Protein AF-0000000072196623 (afdb_homodimer)

pLDDT: mean 86.03, std 11.97, range [33.81, 98.69]

Foldseek 3Di:
DDPLVVLLLQLQLQVVLLVCLVQLQCQLLCCAPVHPVNPVSNVVSVVSVVCSLLSLLLSLQLSLAPHSDNLLSVLSNLLLVLLQVLLCVLPVVDDCWNVSSSVSNVLLNVLLNVFQQAADPPVCRVCHHSNVSSVRSNVVSNVNSNVCSPCVVVVLVVLQVVLVCLVPVALVSLLVLLLVLLVCVVSSCNSVSQCCAAANRDKWWKWFWPQKAAPRHTDHSDGMATHHPVVLVVADAQDWDWAAAPLALRRIIITGTHDGDPDMGHHLARNLVSHRRNGQLNALLLLLCQQAQLLLLLVLLLVLAPPVCSVLCVVQSVVQSVCSQAQVDNCSSCVQPCVQFVPLSSVSSSLSSVSSNVCSVVSKGAHASNHNHPVRLVSGVVSIGPSVVSVVSSNVSNVVNNVVSNCCCVVVVTDGVNSSPPPCLARQPPDPPPLLLLLLQQQVLQPAPQQWPDWDDGQFKTKTFGPARVSHNVSLLSNSRFSDWDDDPGTIIITGRHRCSHSSSVSNVVDDRPDDSVPRDTD/DDPLVVLLLQLLLQVVLLVCLVQLQCQLLCCAPVHPVNPVSNVVSVVSVVCSLLSLLLSLQLSLAPHSDNLLSVLSNLLLVLLQVLLCVLPVVDDCWNVSSSVSNVLSNVLLNVFQQAADDPVCRVCHHSNVSSVRSNVVSNVNSNVCSPCVVVVLVVLQVVLVCLVPVALVSLLVLLLVLLVCVVSSCNSVSQCCAAANRDKWWKWFWPQKDFPRHTDHSDGMATHHPVVLVVADAQDWDWDAAPLALRRIIITGTHDGDPDMGHHLARNLVSHRRNGQLNALLLLLCQQAQLLLLLVLLLVLAPPVCSVLCVVVSVVQSVCSQAQVDNCSSCVQPCVQFVPLSSVSSSLSSVSSNVCSVVSKGAHASNHNHPVRLVSGVVSIGPSVVSVVSSNVSNVVNNVVSNCCCVVVVTDGVNSSPPPCLARQPPDPPPLLQLLLQQQVLQPAPQQWPDWDDGQFKTKTFGPARVSHNVSLLSNSRFSDWDDDPGGIIITGRHRCSHSSSVSNVVDDRPDDSVPRDTD

Organism: NCBI:txid1219067

Sequence (1046 aa):
MNILGYAQKLGKALMLPIATLPIAGLLLRLGQPDVLDIAFMAQAGGSIFSNLPLLFGLGIAIGLSKDGQGAAGLAGAVAYFVLTATASTIDASVNMSFFGGIIAGIIAGHSYNAFHATRLPEWLAFFSGKRLVPIMAGLFALAAGAVGGIVWPTIQGGLDALAHAISTSGAIGQFVYGTLNRALIPVGLHHVLNSFFWFGMGSCQEVLIAGASAAGQALPTVQQLCVDPALAKTLVVGQTHTFEFANSVTPEITATVKEVTETIKSGDLHRFFGGDKGAGAFMNGFFPIMMFGLPGAALAMYFAAPAEKRGQVGGALFSVAFCAFLTGITEPLEFMFMFLAPALYAIHAVFTGLSLVVANMLGTLHGFTFSAGLIDYVLNFGLATKPLLLGAVGLGFGALYFFTFTFAIRAFNLKSPGREGDEETAAAPSGEAKSGDLARQYLKALGGHENLTAIDACITRLRLTLKDRSVADEAVLKKLGAKGVVKLGENNLQVILGPLAEIVAGEMKAIGANEDLSNVKLPMNILGYAQKLGKALMLPIATLPIAGLLLRLGQPDVLDIAFMAQAGGSIFSNLPLLFGLGIAIGLSKDGQGAAGLAGAVAYFVLTATASTIDASVNMSFFGGIIAGIIAGHSYNAFHATRLPEWLAFFSGKRLVPIMAGLFALAAGAVGGIVWPTIQGGLDALAHAISTSGAIGQFVYGTLNRALIPVGLHHVLNSFFWFGMGSCQEVLIAGASAAGQALPTVQQLCVDPALAKTLVVGQTHTFEFANSVTPEITATVKEVTETIKSGDLHRFFGGDKGAGAFMNGFFPIMMFGLPGAALAMYFAAPAEKRGQVGGALFSVAFCAFLTGITEPLEFMFMFLAPALYAIHAVFTGLSLVVANMLGTLHGFTFSAGLIDYVLNFGLATKPLLLGAVGLGFGALYFFTFTFAIRAFNLKSPGREGDEETAAAPSGEAKSGDLARQYLKALGGHENLTAIDACITRLRLTLKDRSVADEAVLKKLGAKGVVKLGENNLQVILGPLAEIVAGEMKAIGANEDLSNVKLP

InterPro domains:
  IPR001996 Phosphotransferase system, IIB component, type 1 [PS51098] (436-518)
  IPR001996 Phosphotransferase system, IIB component, type 1 [TIGR00826] (411-498)
  IPR003352 Phosphotransferase system, EIIC [PF02378] (11-353)
  IPR010974 Phosphotransferase system, N-acetylglucosamine-specific IIBC component [TIGR01998] (3-509)
  IPR013013 Phosphotransferase system, EIIC component, type 1 [PS51103] (1-421)
  IPR018113 Phosphotransferase system EIIB, cysteine phosphorylation site [PF00367] (441-473)
  IPR018113 Phosphotransferase system EIIB, cysteine phosphorylation site [PS01035] (451-468)
  IPR018113 Phosphotransferase system EIIB, cysteine phosphorylation site [cd00212] (437-512)
  IPR036878 Glucose permease domain IIB [G3DSA:3.30.1360.60] (435-512)
  IPR036878 Glucose permease domain IIB [SSF55604] (438-510)
  IPR050429 Phosphotransferase System Glucose-Specific EIICBA [PTHR30009] (2-513)

Structure (mmCIF, N/CA/C/O backbone):
data_AF-0000000072196623-model_v1
#
loop_
_entity.id
_entity.type
_entity.pdbx_description
1 polymer 'PTS N-acetylmuramic acid transporter subunit IIBC'
#
loop_
_atom_site.group_PDB
_atom_site.id
_atom_site.type_symbol
_atom_site.label_atom_id
_atom_site.label_alt_id
_atom_site.label_comp_id
_atom_site.label_asym_id
_atom_site.label_entity_id
_atom_site.label_seq_id
_atom_site.pdbx_PDB_ins_code
_atom_site.Cartn_x
_atom_site.Cartn_y
_atom_site.Cartn_z
_atom_site.occupancy
_atom_site.B_iso_or_equiv
_atom_site.auth_seq_id
_atom_site.auth_comp_id
_atom_site.auth_asym_id
_atom_site.auth_atom_id
_atom_site.pdbx_PDB_model_num
ATOM 1 N N . MET A 1 1 ? -16.516 16.531 -13.664 1 57.75 1 MET A N 1
ATOM 2 C CA . MET A 1 1 ? -16.078 17.25 -12.469 1 57.75 1 MET A CA 1
ATOM 3 C C . MET A 1 1 ? -15.195 18.438 -12.828 1 57.75 1 MET A C 1
ATOM 5 O O . MET A 1 1 ? -14.414 18.359 -13.781 1 57.75 1 MET A O 1
ATOM 9 N N . ASN A 1 2 ? -15.477 19.609 -12.336 1 65.81 2 ASN A N 1
ATOM 10 C CA . ASN A 1 2 ? -14.672 20.797 -12.641 1 65.81 2 ASN A CA 1
ATOM 11 C C . ASN A 1 2 ? -13.297 20.719 -11.992 1 65.81 2 ASN A C 1
ATOM 13 O O . ASN A 1 2 ? -13.047 19.844 -11.156 1 65.81 2 ASN A O 1
ATOM 17 N N . ILE A 1 3 ? -12.359 21.422 -12.461 1 72 3 ILE A N 1
ATOM 18 C CA . ILE A 1 3 ? -10.953 21.391 -12.062 1 72 3 ILE A CA 1
ATOM 19 C C . ILE A 1 3 ? -10.844 21.625 -10.562 1 72 3 ILE A C 1
ATOM 21 O O . ILE A 1 3 ? -10.062 20.969 -9.875 1 72 3 ILE A O 1
ATOM 25 N N . LEU A 1 4 ? -11.531 22.516 -10.102 1 65.75 4 LEU A N 1
ATOM 26 C CA . LEU A 1 4 ? -11.484 22.828 -8.68 1 65.75 4 LEU A CA 1
ATOM 27 C C . LEU A 1 4 ? -12.016 21.656 -7.848 1 65.75 4 LEU A C 1
ATOM 29 O O . LEU A 1 4 ? -11.461 21.344 -6.793 1 65.75 4 LEU A O 1
ATOM 33 N N . GLY A 1 5 ? -13.086 21.078 -8.352 1 67.25 5 GLY A N 1
ATOM 34 C CA . GLY A 1 5 ? -13.641 19.922 -7.684 1 67.25 5 GLY A CA 1
ATOM 35 C C . GLY A 1 5 ? -12.672 18.75 -7.617 1 67.25 5 GLY A C 1
ATOM 36 O O . GLY A 1 5 ? -12.562 18.094 -6.586 1 67.25 5 GLY A O 1
ATOM 37 N N . TYR A 1 6 ? -11.961 18.594 -8.641 1 78.31 6 TYR A N 1
ATOM 38 C CA . TYR A 1 6 ? -10.984 17.516 -8.672 1 78.31 6 TYR A CA 1
ATOM 39 C C . TYR A 1 6 ? -9.812 17.812 -7.742 1 78.31 6 TYR A C 1
ATOM 41 O O . TYR A 1 6 ? -9.312 16.922 -7.059 1 78.31 6 TYR A O 1
ATOM 49 N N . ALA A 1 7 ? -9.383 19.062 -7.754 1 74.31 7 ALA A N 1
ATOM 50 C CA . ALA A 1 7 ? -8.289 19.469 -6.871 1 74.31 7 ALA A CA 1
ATOM 51 C C . ALA A 1 7 ? -8.664 19.266 -5.406 1 74.31 7 ALA A C 1
ATOM 53 O O . ALA A 1 7 ? -7.832 18.859 -4.594 1 74.31 7 ALA A O 1
ATOM 54 N N . GLN A 1 8 ? -9.859 19.5 -5.148 1 68.06 8 GLN A N 1
ATOM 55 C CA . GLN A 1 8 ? -10.344 19.281 -3.789 1 68.06 8 GLN A CA 1
ATOM 56 C C . GLN A 1 8 ? -10.336 17.797 -3.432 1 68.06 8 GLN A C 1
ATOM 58 O O . GLN A 1 8 ? -9.984 17.422 -2.312 1 68.06 8 GLN A O 1
ATOM 63 N N . LYS A 1 9 ? -10.711 17.062 -4.383 1 76.06 9 LYS A N 1
ATOM 64 C CA . LYS A 1 9 ? -10.711 15.617 -4.172 1 76.06 9 LYS A CA 1
ATOM 65 C C . LYS A 1 9 ? -9.289 15.102 -3.955 1 76.06 9 LYS A C 1
ATOM 67 O O . LYS A 1 9 ? -9.062 14.242 -3.098 1 76.06 9 LYS A O 1
ATOM 72 N N . LEU A 1 10 ? -8.414 15.633 -4.664 1 81.38 10 LEU A N 1
ATOM 73 C CA . LEU A 1 10 ? -7.016 15.258 -4.527 1 81.38 10 LEU A CA 1
ATOM 74 C C . LEU A 1 10 ? -6.461 15.695 -3.18 1 81.38 10 LEU A C 1
ATOM 76 O O . LEU A 1 10 ? -5.695 14.969 -2.545 1 81.38 10 LEU A O 1
ATOM 80 N N . GLY A 1 11 ? -6.789 16.906 -2.791 1 75.31 11 GLY A N 1
ATOM 81 C CA . GLY A 1 11 ? -6.379 17.406 -1.487 1 75.31 11 GLY A CA 1
ATOM 82 C C . GLY A 1 11 ? -6.836 16.516 -0.341 1 75.31 11 GLY A C 1
ATOM 83 O O . GLY A 1 11 ? -6.082 16.266 0.6 1 75.31 11 GLY A O 1
ATOM 84 N N . LY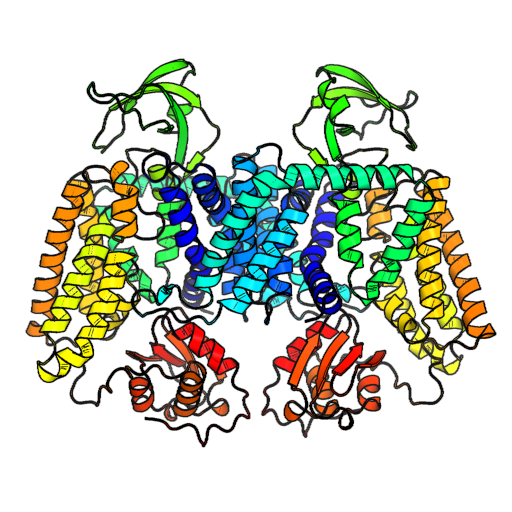S A 1 12 ? -7.988 16.016 -0.502 1 72.69 12 LYS A N 1
ATOM 85 C CA . LYS A 1 12 ? -8.523 15.102 0.507 1 72.69 12 LYS A CA 1
ATOM 86 C C . LYS A 1 12 ? -7.797 13.766 0.488 1 72.69 12 LYS A C 1
ATOM 88 O O . LYS A 1 12 ? -7.559 13.164 1.539 1 72.69 12 LYS A O 1
ATOM 93 N N . ALA A 1 13 ? -7.484 13.398 -0.669 1 82.38 13 ALA A N 1
ATOM 94 C CA . ALA A 1 13 ? -6.824 12.109 -0.843 1 82.38 13 ALA A CA 1
ATOM 95 C C . ALA A 1 13 ? -5.434 12.109 -0.216 1 82.38 13 ALA A C 1
ATOM 97 O O . ALA A 1 13 ? -4.895 11.055 0.124 1 82.38 13 ALA A O 1
ATOM 98 N N . LEU A 1 14 ? -4.84 13.258 0.017 1 80.69 14 LEU A N 1
ATOM 99 C CA . LEU A 1 14 ? -3.494 13.375 0.564 1 80.69 14 LEU A CA 1
ATOM 100 C C . LEU A 1 14 ? -3.506 13.219 2.08 1 80.69 14 LEU A C 1
ATOM 102 O O . LEU A 1 14 ? -2.459 13.008 2.697 1 80.69 14 LEU A O 1
ATOM 106 N N . MET A 1 15 ? -4.621 13.195 2.684 1 74.44 15 MET A N 1
ATOM 107 C CA . MET A 1 15 ? -4.738 13.156 4.137 1 74.44 15 MET A CA 1
ATOM 108 C C . MET A 1 15 ? -4.312 11.797 4.68 1 74.44 15 MET A C 1
ATOM 110 O O . MET A 1 15 ? -3.674 11.719 5.73 1 74.44 15 MET A O 1
ATOM 114 N N . LEU A 1 16 ? -4.688 10.742 3.969 1 78.81 16 LEU A N 1
ATOM 115 C CA . LEU A 1 16 ? -4.426 9.398 4.48 1 78.81 16 LEU A CA 1
ATOM 116 C C . LEU A 1 16 ? -2.926 9.141 4.574 1 78.81 16 LEU A C 1
ATOM 118 O O . LEU A 1 16 ? -2.436 8.688 5.613 1 78.81 16 LEU A O 1
ATOM 122 N N . PRO A 1 17 ? -2.186 9.406 3.555 1 84.94 17 PRO A N 1
ATOM 123 C CA . PRO A 1 17 ? -0.744 9.195 3.705 1 84.94 17 PRO A CA 1
ATOM 124 C C . PRO A 1 17 ? -0.118 10.117 4.75 1 84.94 17 PRO A C 1
ATOM 126 O O . PRO A 1 17 ? 0.842 9.727 5.422 1 84.94 17 PRO A O 1
ATOM 129 N N . ILE A 1 18 ? -0.609 11.258 4.941 1 78.19 18 ILE A N 1
ATOM 130 C CA . ILE A 1 18 ? -0.072 12.211 5.906 1 78.19 18 ILE A CA 1
ATOM 131 C C . ILE A 1 18 ? -0.313 11.703 7.324 1 78.19 18 ILE A C 1
ATOM 133 O O . ILE A 1 18 ? 0.467 11.984 8.234 1 78.19 18 ILE A O 1
ATOM 137 N N . ALA A 1 19 ? -1.321 10.906 7.496 1 79 19 ALA A N 1
ATOM 138 C CA . ALA A 1 19 ? -1.645 10.336 8.805 1 79 19 ALA A CA 1
ATOM 139 C C . ALA A 1 19 ? -0.536 9.406 9.289 1 79 19 ALA A C 1
ATOM 141 O O . ALA A 1 19 ? -0.485 9.055 10.469 1 79 19 ALA A O 1
ATOM 142 N N . THR A 1 20 ? 0.401 9.016 8.398 1 89.19 20 THR A N 1
ATOM 143 C CA . THR A 1 20 ? 1.49 8.133 8.805 1 89.19 20 THR A CA 1
ATOM 144 C C . THR A 1 20 ? 2.645 8.938 9.398 1 89.19 20 THR A C 1
ATOM 146 O O . THR A 1 20 ? 3.531 8.375 10.047 1 89.19 20 THR A O 1
ATOM 149 N N . LEU A 1 21 ? 2.658 10.266 9.242 1 84.75 21 LEU A N 1
ATOM 150 C CA . LEU A 1 21 ? 3.793 11.109 9.602 1 84.75 21 LEU A CA 1
ATOM 151 C C . LEU A 1 21 ? 3.975 11.172 11.109 1 84.75 21 LEU A C 1
ATOM 153 O O . LEU A 1 21 ? 5.105 11.172 11.609 1 84.75 21 LEU A O 1
ATOM 157 N N . PRO A 1 22 ? 2.859 11.18 11.883 1 84.31 22 PRO A N 1
ATOM 158 C CA . PRO A 1 22 ? 3.059 11.234 13.336 1 84.31 22 PRO A CA 1
ATOM 159 C C . PRO A 1 22 ? 3.867 10.055 13.859 1 84.31 22 PRO A C 1
ATOM 161 O O . PRO A 1 22 ? 4.812 10.242 14.633 1 84.31 22 PRO A O 1
ATOM 164 N N . ILE A 1 23 ? 3.564 8.867 13.438 1 88.44 23 ILE A N 1
ATOM 165 C CA . ILE A 1 23 ? 4.301 7.703 13.922 1 88.44 23 ILE A CA 1
ATOM 166 C C . ILE A 1 23 ? 5.719 7.715 13.352 1 88.44 23 ILE A C 1
ATOM 168 O O . ILE A 1 23 ? 6.672 7.336 14.031 1 88.44 23 ILE A O 1
ATOM 172 N N . ALA A 1 24 ? 5.895 8.117 12.141 1 91.69 24 ALA A N 1
ATOM 173 C CA . ALA A 1 24 ? 7.219 8.227 11.539 1 91.69 24 ALA A CA 1
ATOM 174 C C . ALA A 1 24 ? 8.086 9.219 12.312 1 91.69 24 ALA A C 1
ATOM 176 O O . ALA A 1 24 ? 9.234 8.914 12.648 1 91.69 24 ALA A O 1
ATOM 177 N N . GLY A 1 25 ? 7.504 10.359 12.562 1 89.44 25 GLY A N 1
ATOM 178 C CA . GLY A 1 25 ? 8.227 11.414 13.258 1 89.44 25 GLY A CA 1
ATOM 179 C C . GLY A 1 25 ? 8.57 11.062 14.688 1 89.44 25 GLY A C 1
ATOM 180 O O . GLY A 1 25 ? 9.695 11.289 15.141 1 89.44 25 GLY A O 1
ATOM 181 N N . LEU A 1 26 ? 7.633 10.492 15.391 1 88.75 26 LEU A N 1
ATOM 182 C CA . LEU A 1 26 ? 7.855 10.109 16.781 1 88.75 26 LEU A CA 1
ATOM 183 C C . LEU A 1 26 ? 8.953 9.055 16.891 1 88.75 26 LEU A C 1
ATOM 185 O O . LEU A 1 26 ? 9.867 9.18 17.703 1 88.75 26 LEU A O 1
ATOM 189 N N . LEU A 1 27 ? 8.906 8.039 16.078 1 92.44 27 LEU A N 1
ATOM 190 C CA . LEU A 1 27 ? 9.914 6.988 16.109 1 92.44 27 LEU A CA 1
ATOM 191 C C . LEU A 1 27 ? 11.281 7.527 15.703 1 92.44 27 LEU A C 1
ATOM 193 O O . LEU A 1 27 ? 12.281 7.266 16.375 1 92.44 27 LEU A O 1
ATOM 197 N N . LEU A 1 28 ? 11.305 8.305 14.648 1 90.25 28 LEU A N 1
ATOM 198 C CA . LEU A 1 28 ? 12.555 8.852 14.148 1 90.25 28 LEU A CA 1
ATOM 199 C C . LEU A 1 28 ? 13.25 9.703 15.211 1 90.25 28 LEU A C 1
ATOM 201 O O . LEU A 1 28 ? 14.43 9.508 15.484 1 90.25 28 LEU A O 1
ATOM 205 N N . ARG A 1 29 ? 12.469 10.578 15.836 1 89.62 29 ARG A N 1
ATOM 206 C CA . ARG A 1 29 ? 13.086 11.539 16.734 1 89.62 29 ARG A CA 1
ATOM 207 C C . ARG A 1 29 ? 13.375 10.914 18.094 1 89.62 29 ARG A C 1
ATOM 209 O O . ARG A 1 29 ? 14.422 11.164 18.688 1 89.62 29 ARG A O 1
ATOM 216 N N . LEU A 1 30 ? 12.477 10.094 18.625 1 91.25 30 LEU A N 1
ATOM 217 C CA . LEU A 1 30 ? 12.695 9.461 19.922 1 91.25 30 LEU A CA 1
ATOM 218 C C . LEU A 1 30 ? 13.898 8.531 19.875 1 91.25 30 LEU A C 1
ATOM 220 O O . LEU A 1 30 ? 14.609 8.383 20.875 1 91.25 30 LEU A O 1
ATOM 224 N N . GLY A 1 31 ? 14.195 8.008 18.766 1 92.56 31 GLY A N 1
ATOM 225 C CA . GLY A 1 31 ? 15.281 7.047 18.656 1 92.56 31 GLY A CA 1
ATOM 226 C C . GLY A 1 31 ? 16.641 7.699 18.484 1 92.56 31 GLY A C 1
ATOM 227 O O . GLY A 1 31 ? 17.672 7.031 18.562 1 92.56 31 GLY A O 1
ATOM 228 N N . GLN A 1 32 ? 16.688 9 18.297 1 88.25 32 GLN A N 1
ATOM 229 C CA . GLN A 1 32 ? 17.938 9.703 18.016 1 88.25 32 GLN A CA 1
ATOM 230 C C . GLN A 1 32 ? 18.844 9.734 19.25 1 88.25 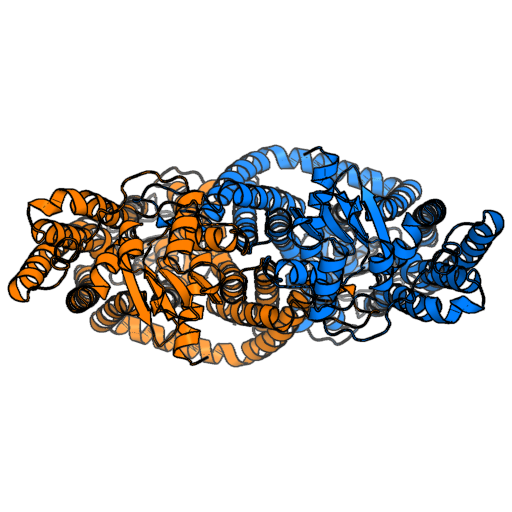32 GLN A C 1
ATOM 232 O O . GLN A 1 32 ? 18.359 9.648 20.391 1 88.25 32 GLN A O 1
ATOM 237 N N . PRO A 1 33 ? 20.125 9.906 19.016 1 83.69 33 PRO A N 1
ATOM 238 C CA . PRO A 1 33 ? 21.094 9.883 20.125 1 83.69 33 PRO A CA 1
ATOM 239 C C . PRO A 1 33 ? 20.859 11 21.141 1 83.69 33 PRO A C 1
ATOM 241 O O . PRO A 1 33 ? 21.141 10.828 22.328 1 83.69 33 PRO A O 1
ATOM 244 N N . ASP A 1 34 ? 20.281 12.125 20.719 1 82.06 34 ASP A N 1
ATOM 245 C CA . ASP A 1 34 ? 20.109 13.266 21.625 1 82.06 34 ASP A CA 1
ATOM 246 C C . ASP A 1 34 ? 18.812 13.133 22.422 1 82.06 34 ASP A C 1
ATOM 248 O O . ASP A 1 34 ? 18.547 13.953 23.312 1 82.06 34 ASP A O 1
ATOM 252 N N . VAL A 1 35 ? 18.016 12.039 22.172 1 89.69 35 VAL A N 1
ATOM 253 C CA . VAL A 1 35 ? 16.766 11.852 22.922 1 89.69 35 VAL A CA 1
ATOM 254 C C . VAL A 1 35 ? 16.828 10.539 23.688 1 89.69 35 VAL A C 1
ATOM 256 O O . VAL A 1 35 ? 17.438 10.469 24.766 1 89.69 35 VAL A O 1
ATOM 259 N N . LEU A 1 36 ? 16.5 9.312 23.047 1 92.19 36 LEU A N 1
ATOM 260 C CA . LEU A 1 36 ? 16.531 8.039 23.766 1 92.19 36 LEU A CA 1
ATOM 261 C C . LEU A 1 36 ? 17.688 7.164 23.281 1 92.19 36 LEU A C 1
ATOM 263 O O . LEU A 1 36 ? 18.031 6.176 23.922 1 92.19 36 LEU A O 1
ATOM 267 N N . ASP A 1 37 ? 18.297 7.488 22.188 1 92.06 37 ASP A N 1
ATOM 268 C CA . ASP A 1 37 ? 19.438 6.777 21.609 1 92.06 37 ASP A CA 1
ATOM 269 C C . ASP A 1 37 ? 19.125 5.301 21.406 1 92.06 37 ASP A C 1
ATOM 271 O O . ASP A 1 37 ? 19.859 4.43 21.875 1 92.06 37 ASP A O 1
ATOM 275 N N . ILE A 1 38 ? 18.031 5.062 20.781 1 95.19 38 ILE A N 1
ATOM 276 C CA . ILE A 1 38 ? 17.609 3.725 20.375 1 95.19 38 ILE A CA 1
ATOM 277 C C . ILE A 1 38 ? 17.625 3.617 18.859 1 95.19 38 ILE A C 1
ATOM 279 O O . ILE A 1 38 ? 16.641 3.963 18.203 1 95.19 38 ILE A O 1
ATOM 283 N N . ALA A 1 39 ? 18.594 3.041 18.344 1 93 39 ALA A N 1
ATOM 284 C CA . ALA A 1 39 ? 18.922 3.084 16.922 1 93 39 ALA A CA 1
ATOM 285 C C . ALA A 1 39 ? 17.797 2.449 16.094 1 93 39 ALA A C 1
ATOM 287 O O . ALA A 1 39 ? 17.438 2.961 15.023 1 93 39 ALA A O 1
ATOM 288 N N . PHE A 1 40 ? 17.328 1.304 16.562 1 94.94 40 PHE A N 1
ATOM 289 C CA . PHE A 1 40 ? 16.328 0.633 15.734 1 94.94 40 PHE A CA 1
ATOM 290 C C . PHE A 1 40 ? 15.031 1.429 15.695 1 94.94 40 PHE A C 1
ATOM 292 O O . PHE A 1 40 ? 14.281 1.359 14.727 1 94.94 40 PHE A O 1
ATOM 299 N N . MET A 1 41 ? 14.711 2.164 16.688 1 95.12 41 MET A N 1
ATOM 300 C CA . MET A 1 41 ? 13.547 3.041 16.688 1 95.12 41 MET A CA 1
ATOM 301 C C . MET A 1 41 ? 13.719 4.172 15.688 1 95.12 41 MET A C 1
ATOM 303 O O . MET A 1 41 ? 12.797 4.484 14.93 1 95.12 41 MET A O 1
ATOM 307 N N . ALA A 1 42 ? 14.883 4.785 15.664 1 92.06 42 ALA A N 1
ATOM 308 C CA . ALA A 1 42 ? 15.188 5.848 14.711 1 92.06 42 ALA A CA 1
ATOM 309 C C . ALA A 1 42 ? 15.094 5.336 13.273 1 92.06 42 ALA A C 1
ATOM 311 O O . ALA A 1 42 ? 14.547 6.012 12.398 1 92.06 42 ALA A O 1
ATOM 312 N N . GLN A 1 43 ? 15.602 4.148 13.078 1 92.88 43 GLN A N 1
ATOM 313 C CA . GLN A 1 43 ? 15.602 3.586 11.734 1 92.88 43 GLN A CA 1
ATOM 314 C C . GLN A 1 43 ? 14.188 3.199 11.297 1 92.88 43 GLN A C 1
ATOM 316 O O . GLN A 1 43 ? 13.844 3.299 10.117 1 92.88 43 GLN A O 1
ATOM 321 N N . ALA A 1 44 ? 13.43 2.746 12.242 1 95.75 44 ALA A N 1
ATOM 322 C CA . ALA A 1 44 ? 12.023 2.453 11.953 1 95.75 44 ALA A CA 1
ATOM 323 C C . ALA A 1 44 ? 11.297 3.693 11.445 1 95.75 44 ALA A C 1
ATOM 325 O O . ALA A 1 44 ? 10.617 3.645 10.422 1 95.75 44 ALA A O 1
ATOM 326 N N . GLY A 1 45 ? 11.43 4.742 12.156 1 94.38 45 GLY A N 1
ATOM 327 C CA . GLY A 1 45 ? 10.828 5.984 11.688 1 94.38 45 GLY A CA 1
ATOM 328 C C . GLY A 1 45 ? 11.367 6.441 10.344 1 94.38 45 GLY A C 1
ATOM 329 O O . GLY A 1 45 ? 10.602 6.863 9.477 1 94.38 45 GLY A O 1
ATOM 330 N N . GLY A 1 46 ? 12.656 6.367 10.156 1 90.94 46 GLY A N 1
ATOM 331 C CA . GLY A 1 46 ? 13.305 6.734 8.906 1 90.94 46 GLY A CA 1
ATOM 332 C C . GLY A 1 46 ? 12.82 5.922 7.719 1 90.94 46 GLY A C 1
ATOM 333 O O . GLY A 1 46 ? 12.75 6.434 6.598 1 90.94 46 GLY A O 1
ATOM 334 N N . SER A 1 47 ? 12.516 4.719 7.996 1 94.12 47 SER A N 1
ATOM 335 C CA . SER A 1 47 ? 12.062 3.846 6.914 1 94.12 47 SER A CA 1
ATOM 336 C C . SER A 1 47 ? 10.727 4.309 6.352 1 94.12 47 SER A C 1
ATOM 338 O O . SER A 1 47 ? 10.461 4.156 5.156 1 94.12 47 SER A O 1
ATOM 340 N N . ILE A 1 48 ? 9.867 4.836 7.188 1 93.69 48 ILE A N 1
ATOM 341 C CA . ILE A 1 48 ? 8.594 5.363 6.711 1 93.69 48 ILE A CA 1
ATOM 342 C C . ILE A 1 48 ? 8.836 6.59 5.836 1 93.69 48 ILE A C 1
ATOM 344 O O . ILE A 1 48 ? 8.273 6.699 4.742 1 93.69 48 ILE A O 1
ATOM 348 N N . PHE A 1 49 ? 9.719 7.469 6.273 1 86.31 49 PHE A N 1
ATOM 349 C CA . PHE A 1 49 ? 10.016 8.688 5.523 1 86.31 49 PHE A CA 1
ATOM 350 C C . PHE A 1 49 ? 10.648 8.352 4.18 1 86.31 49 PHE A C 1
ATOM 352 O O . PHE A 1 49 ? 10.375 9.016 3.176 1 86.31 49 PHE A O 1
ATOM 359 N N . SER A 1 50 ? 11.508 7.336 4.16 1 88.5 50 SER A N 1
ATOM 360 C CA . SER A 1 50 ? 12.203 6.949 2.938 1 88.5 50 SER A CA 1
ATOM 361 C C . SER A 1 50 ? 11.234 6.402 1.897 1 88.5 50 SER A C 1
ATOM 363 O O . SER A 1 50 ? 11.531 6.398 0.701 1 88.5 50 SER A O 1
ATOM 365 N N . ASN A 1 51 ? 10.078 5.957 2.34 1 93.75 51 ASN A N 1
ATOM 366 C CA . ASN A 1 51 ? 9.102 5.379 1.427 1 93.75 51 ASN A CA 1
ATOM 367 C C . ASN A 1 51 ? 7.844 6.238 1.338 1 93.75 51 ASN A C 1
ATOM 369 O O . ASN A 1 51 ? 6.773 5.742 0.975 1 93.75 51 ASN A O 1
ATOM 373 N N . LEU A 1 52 ? 8.016 7.473 1.662 1 89.25 52 LEU A N 1
ATOM 374 C CA . LEU A 1 52 ? 6.875 8.383 1.707 1 89.25 52 LEU A CA 1
ATOM 375 C C . LEU A 1 52 ? 6.23 8.516 0.331 1 89.25 52 LEU A C 1
ATOM 377 O O . LEU A 1 52 ? 5.004 8.531 0.213 1 89.25 52 LEU A O 1
ATOM 381 N N . PRO A 1 53 ? 7.031 8.648 -0.823 1 90.62 53 PRO A N 1
ATOM 382 C CA . PRO A 1 53 ? 6.406 8.727 -2.145 1 90.62 53 PRO A CA 1
ATOM 383 C C . PRO A 1 53 ? 5.484 7.547 -2.436 1 90.62 53 PRO A C 1
ATOM 385 O O . PRO A 1 53 ? 4.383 7.73 -2.957 1 90.62 53 PRO A O 1
ATOM 388 N N . LEU A 1 54 ? 5.895 6.379 -2.066 1 96 54 LEU A N 1
ATOM 389 C CA . LEU A 1 54 ? 5.066 5.188 -2.232 1 96 54 LEU A CA 1
ATOM 390 C C . LEU A 1 54 ? 3.785 5.301 -1.413 1 96 54 LEU A C 1
ATOM 392 O O . LEU A 1 54 ? 2.701 4.973 -1.901 1 96 54 LEU A O 1
ATOM 396 N N . LEU A 1 55 ? 3.934 5.75 -0.157 1 94.62 55 LEU A N 1
ATOM 397 C CA . LEU A 1 55 ? 2.773 5.887 0.719 1 94.62 55 LEU A CA 1
ATOM 398 C C . LEU A 1 55 ? 1.791 6.91 0.163 1 94.62 55 LEU A C 1
ATOM 400 O O . LEU A 1 55 ? 0.578 6.766 0.328 1 94.62 55 LEU A O 1
ATOM 404 N N . PHE A 1 56 ? 2.314 7.949 -0.482 1 90.38 56 PHE A N 1
ATOM 405 C CA . PHE A 1 56 ? 1.444 8.906 -1.154 1 90.38 56 PHE A CA 1
ATOM 406 C C . PHE A 1 56 ? 0.692 8.242 -2.303 1 90.38 56 PHE A C 1
ATOM 408 O O . PHE A 1 56 ? -0.502 8.484 -2.49 1 90.38 56 PHE A O 1
ATOM 415 N N . GLY A 1 57 ? 1.374 7.441 -3.064 1 95 57 GLY A N 1
ATOM 416 C CA . GLY A 1 57 ? 0.715 6.711 -4.137 1 95 57 GLY A CA 1
ATOM 417 C C . GLY A 1 57 ? -0.428 5.844 -3.648 1 95 57 GLY A C 1
ATOM 418 O O . GLY A 1 57 ? -1.521 5.871 -4.219 1 95 57 GLY A O 1
ATOM 419 N N . LEU A 1 58 ? -0.174 5.121 -2.574 1 96.06 58 LEU A N 1
ATOM 420 C CA . LEU A 1 58 ? -1.19 4.27 -1.964 1 96.06 58 LEU A CA 1
ATOM 421 C C . LEU A 1 58 ? -2.361 5.105 -1.454 1 96.06 58 LEU A C 1
ATOM 423 O O . LEU A 1 58 ? -3.518 4.812 -1.766 1 96.06 58 LEU A O 1
ATOM 427 N N . GLY A 1 59 ? -2.004 6.082 -0.689 1 93.69 59 GLY A N 1
ATOM 428 C CA . GLY A 1 59 ? -3.021 6.902 -0.05 1 93.69 59 GLY A CA 1
ATOM 429 C C . GLY A 1 59 ? -3.9 7.645 -1.039 1 93.69 59 GLY A C 1
ATOM 430 O O . GLY A 1 59 ? -5.125 7.672 -0.891 1 93.69 59 GLY A O 1
ATOM 431 N N . ILE A 1 60 ? -3.318 8.219 -2.025 1 92.25 60 ILE A N 1
ATOM 432 C CA . ILE A 1 60 ? -4.066 8.977 -3.023 1 92.25 60 ILE A CA 1
ATOM 433 C C . ILE A 1 60 ? -4.98 8.031 -3.805 1 92.25 60 ILE A C 1
ATOM 435 O O . ILE A 1 60 ? -6.129 8.367 -4.094 1 92.25 60 ILE A O 1
ATOM 439 N N . ALA A 1 61 ? -4.449 6.867 -4.156 1 97.12 61 ALA A N 1
ATOM 440 C CA . ALA A 1 61 ? -5.277 5.887 -4.859 1 97.12 61 ALA A CA 1
ATOM 441 C C . ALA A 1 61 ? -6.516 5.531 -4.043 1 97.12 61 ALA A C 1
ATOM 443 O O . ALA A 1 61 ? -7.625 5.488 -4.582 1 97.12 61 ALA A O 1
ATOM 444 N N . ILE A 1 62 ? -6.367 5.297 -2.785 1 94.06 62 ILE A N 1
ATOM 445 C CA . ILE A 1 62 ? -7.469 4.973 -1.891 1 94.06 62 ILE A CA 1
ATOM 446 C C . ILE A 1 62 ? -8.445 6.145 -1.821 1 94.06 62 ILE A C 1
ATOM 448 O O . ILE A 1 62 ? -9.656 5.961 -1.939 1 94.06 62 ILE A O 1
ATOM 452 N N . GLY A 1 63 ? -7.938 7.305 -1.646 1 88.75 63 GLY A N 1
ATOM 453 C CA . GLY A 1 63 ? -8.758 8.492 -1.506 1 88.75 63 GLY A CA 1
ATOM 454 C C . GLY A 1 63 ? -9.547 8.828 -2.76 1 88.75 63 GLY A C 1
ATOM 455 O O . GLY A 1 63 ? -10.664 9.344 -2.678 1 88.75 63 GLY A O 1
ATOM 456 N N . LEU A 1 64 ? -9.008 8.5 -3.928 1 91.38 64 LEU A N 1
ATOM 457 C CA . LEU A 1 64 ? -9.68 8.812 -5.188 1 91.38 64 LEU A CA 1
ATOM 458 C C . LEU A 1 64 ? -10.641 7.699 -5.582 1 91.38 64 LEU A C 1
ATOM 460 O O . LEU A 1 64 ? -11.484 7.883 -6.465 1 91.38 64 LEU A O 1
ATOM 464 N N . SER A 1 65 ? -10.422 6.547 -4.992 1 92.88 65 SER A N 1
ATOM 465 C CA . SER A 1 65 ? -11.359 5.461 -5.285 1 92.88 65 SER A CA 1
ATOM 466 C C . SER A 1 65 ? -12.758 5.789 -4.785 1 92.88 65 SER A C 1
ATOM 468 O O . SER A 1 65 ? -12.922 6.516 -3.803 1 92.88 65 SER A O 1
ATOM 470 N N . LYS A 1 66 ? -13.727 5.309 -5.359 1 84.38 66 LYS A N 1
ATOM 471 C CA . LYS A 1 66 ? -15.117 5.656 -5.07 1 84.38 66 LYS A CA 1
ATOM 472 C C . LYS A 1 66 ? -15.531 5.145 -3.691 1 84.38 66 LYS A C 1
ATOM 474 O O . LYS A 1 66 ? -16.406 5.727 -3.047 1 84.38 66 LYS A O 1
ATOM 479 N N . ASP A 1 67 ? -14.836 4.109 -3.191 1 82.31 67 ASP A N 1
ATOM 480 C CA . ASP A 1 67 ? -15.32 3.516 -1.947 1 82.31 67 ASP A CA 1
ATOM 481 C C . ASP A 1 67 ? -14.164 3.258 -0.982 1 82.31 67 ASP A C 1
ATOM 483 O O . ASP A 1 67 ? -14.305 2.484 -0.033 1 82.31 67 ASP A O 1
ATOM 487 N N . GLY A 1 68 ? -13.031 3.791 -1.22 1 88.5 68 GLY A N 1
ATOM 488 C CA . GLY A 1 68 ? -11.906 3.717 -0.298 1 88.5 68 GLY A CA 1
ATOM 489 C C . GLY A 1 68 ? -11.352 2.314 -0.142 1 88.5 68 GLY A C 1
ATOM 490 O O . GLY A 1 68 ? -10.734 1.996 0.874 1 88.5 68 GLY A O 1
ATOM 491 N N . GLN A 1 69 ? -11.547 1.456 -1.135 1 90.06 69 GLN A N 1
ATOM 492 C CA . GLN A 1 69 ? -11.18 0.046 -1.055 1 90.06 69 GLN A CA 1
ATOM 493 C C . GLN A 1 69 ? -9.664 -0.135 -1.139 1 90.06 69 GLN A C 1
ATOM 495 O O . GLN A 1 69 ? -8.977 0.664 -1.773 1 90.06 69 GLN A O 1
ATOM 500 N N . GLY A 1 70 ? -9.25 -1.21 -0.546 1 93.69 70 GLY A N 1
ATOM 501 C CA . GLY A 1 70 ? -7.832 -1.523 -0.46 1 93.69 70 GLY A CA 1
ATOM 502 C C . GLY A 1 70 ? -7.223 -1.911 -1.796 1 93.69 70 GLY A C 1
ATOM 503 O O . GLY A 1 70 ? -6.039 -1.669 -2.037 1 93.69 70 GLY A O 1
ATOM 504 N N . ALA A 1 71 ? -8.055 -2.447 -2.699 1 93.38 71 ALA A N 1
ATOM 505 C CA . ALA A 1 71 ? -7.566 -2.818 -4.023 1 93.38 71 ALA A CA 1
ATOM 506 C C . ALA A 1 71 ? -6.988 -1.609 -4.754 1 93.38 71 ALA A C 1
ATOM 508 O O . ALA A 1 71 ? -6.027 -1.736 -5.516 1 93.38 71 ALA A O 1
ATOM 509 N N . ALA A 1 72 ? -7.574 -0.467 -4.492 1 96.38 72 ALA A N 1
ATOM 510 C CA . ALA A 1 72 ? -7.039 0.762 -5.074 1 96.38 72 ALA A CA 1
ATOM 511 C C . ALA A 1 72 ? -5.645 1.062 -4.539 1 96.38 72 ALA A C 1
ATOM 513 O O . ALA A 1 72 ? -4.754 1.46 -5.293 1 96.38 72 ALA A O 1
ATOM 514 N N . GLY A 1 73 ? -5.484 0.897 -3.236 1 96.88 73 GLY A N 1
ATOM 515 C CA . GLY A 1 73 ? -4.18 1.115 -2.629 1 96.88 73 GLY A CA 1
ATOM 516 C C . GLY A 1 73 ? -3.111 0.178 -3.156 1 96.88 73 GLY A C 1
ATOM 517 O O . GLY A 1 73 ? -1.995 0.607 -3.457 1 96.88 73 GLY A O 1
ATOM 518 N N . LEU A 1 74 ? -3.461 -1.082 -3.262 1 96.69 74 LEU A N 1
ATOM 519 C CA . LEU A 1 74 ? -2.529 -2.061 -3.811 1 96.69 74 LEU A CA 1
ATOM 520 C C . LEU A 1 74 ? -2.135 -1.693 -5.238 1 96.69 74 LEU A C 1
ATOM 522 O O . LEU A 1 74 ? -0.962 -1.795 -5.609 1 96.69 74 LEU A O 1
ATOM 526 N N . ALA A 1 75 ? -3.117 -1.297 -6.012 1 97.56 75 ALA A N 1
ATOM 527 C CA . ALA A 1 75 ? -2.846 -0.846 -7.371 1 97.56 75 ALA A CA 1
ATOM 528 C C . ALA A 1 75 ? -1.94 0.382 -7.375 1 97.56 75 ALA A C 1
ATOM 530 O O . ALA A 1 75 ? -1.12 0.555 -8.281 1 97.56 75 ALA A O 1
ATOM 531 N N . GLY A 1 76 ? -2.131 1.256 -6.406 1 97.94 76 GLY A N 1
ATOM 532 C CA . GLY A 1 76 ? -1.263 2.416 -6.273 1 97.94 76 GLY A CA 1
ATOM 533 C C . GLY A 1 76 ? 0.197 2.049 -6.082 1 97.94 76 GLY A C 1
ATOM 534 O O . GLY A 1 76 ? 1.081 2.674 -6.672 1 97.94 76 GLY A O 1
ATOM 535 N N . ALA A 1 77 ? 0.446 1.04 -5.246 1 97.88 77 ALA A N 1
ATOM 536 C CA . ALA A 1 77 ? 1.809 0.555 -5.047 1 97.88 77 ALA A CA 1
ATOM 537 C C . ALA A 1 77 ? 2.387 -0.008 -6.34 1 97.88 77 ALA A C 1
ATOM 539 O O . ALA A 1 77 ? 3.52 0.312 -6.715 1 97.88 77 ALA A O 1
ATOM 540 N N . VAL A 1 78 ? 1.604 -0.81 -7.02 1 97.69 78 VAL A N 1
ATOM 541 C CA . VAL A 1 78 ? 2.033 -1.406 -8.281 1 97.69 78 VAL A CA 1
ATOM 542 C C . VAL A 1 78 ? 2.352 -0.306 -9.289 1 97.69 78 VAL A C 1
ATOM 544 O O . VAL A 1 78 ? 3.396 -0.34 -9.945 1 97.69 78 VAL A O 1
ATOM 547 N N . ALA A 1 79 ? 1.461 0.635 -9.406 1 98.44 79 ALA A N 1
ATOM 548 C CA . ALA A 1 79 ? 1.657 1.741 -10.344 1 98.44 79 ALA A CA 1
ATOM 549 C C . ALA A 1 79 ? 2.928 2.52 -10.008 1 98.44 79 ALA A C 1
ATOM 551 O O . ALA A 1 79 ? 3.664 2.93 -10.914 1 98.44 79 ALA A O 1
ATOM 552 N N . TYR A 1 80 ? 3.164 2.742 -8.758 1 97.81 80 TYR A N 1
ATOM 553 C CA . TYR A 1 80 ? 4.352 3.482 -8.352 1 97.81 80 TYR A CA 1
ATOM 554 C C . TYR A 1 80 ? 5.621 2.74 -8.75 1 97.81 80 TYR A C 1
ATOM 556 O O . TYR A 1 80 ? 6.555 3.34 -9.289 1 97.81 80 TYR A O 1
ATOM 564 N N . PHE A 1 81 ? 5.684 1.432 -8.438 1 97.62 81 PHE A N 1
ATOM 565 C CA . PHE A 1 81 ? 6.859 0.632 -8.766 1 97.62 81 PHE A CA 1
ATOM 566 C C . PHE A 1 81 ? 7.102 0.624 -10.273 1 97.62 81 PHE A C 1
ATOM 568 O O . PHE A 1 81 ? 8.227 0.833 -10.727 1 97.62 81 PHE A O 1
ATOM 575 N N . VAL A 1 82 ? 6.047 0.441 -11.016 1 97.94 82 VAL A N 1
ATOM 576 C CA . VAL A 1 82 ? 6.16 0.342 -12.469 1 97.94 82 VAL A CA 1
ATOM 577 C C . VAL A 1 82 ? 6.562 1.696 -13.047 1 97.94 82 VAL A C 1
ATOM 579 O O . VAL A 1 82 ? 7.473 1.778 -13.883 1 97.94 82 VAL A O 1
ATOM 582 N N . LEU A 1 83 ? 5.941 2.76 -12.617 1 98.12 83 LEU A N 1
ATOM 583 C CA . LEU A 1 83 ? 6.195 4.109 -13.102 1 98.12 83 LEU A CA 1
ATOM 584 C C . LEU A 1 83 ? 7.652 4.504 -12.883 1 98.12 83 LEU A C 1
ATOM 586 O O . LEU A 1 83 ? 8.328 4.957 -13.805 1 98.12 83 LEU A O 1
ATOM 590 N N . THR A 1 84 ? 8.141 4.32 -11.695 1 96.5 84 THR A N 1
ATOM 591 C CA . THR A 1 84 ? 9.469 4.801 -11.328 1 96.5 84 THR A CA 1
ATOM 592 C C . THR A 1 84 ? 10.555 3.922 -11.938 1 96.5 84 THR A C 1
ATOM 594 O O . THR A 1 84 ? 11.578 4.426 -12.406 1 96.5 84 THR A O 1
ATOM 597 N N . ALA A 1 85 ? 10.32 2.598 -11.945 1 96.5 85 ALA A N 1
ATOM 598 C CA . ALA A 1 85 ? 11.289 1.698 -12.57 1 96.5 85 ALA A CA 1
ATOM 599 C C . ALA A 1 85 ? 11.406 1.979 -14.062 1 96.5 85 ALA A C 1
ATOM 601 O O . ALA A 1 85 ? 12.508 1.976 -14.617 1 96.5 85 ALA A O 1
ATOM 602 N N . THR A 1 86 ? 10.258 2.201 -14.688 1 97.5 86 THR A N 1
ATOM 603 C CA . THR A 1 86 ? 10.242 2.5 -16.109 1 97.5 86 THR A CA 1
ATOM 604 C C . THR A 1 86 ? 11 3.797 -16.406 1 97.5 86 THR A C 1
ATOM 606 O O . THR A 1 86 ? 11.891 3.826 -17.25 1 97.5 86 THR A O 1
ATOM 609 N N . ALA A 1 87 ? 10.711 4.805 -15.711 1 96.56 87 ALA A N 1
ATOM 610 C CA . ALA A 1 87 ? 11.297 6.125 -15.945 1 96.56 87 ALA A CA 1
ATOM 611 C C . ALA A 1 87 ? 12.805 6.105 -15.688 1 96.56 87 ALA A C 1
ATOM 613 O O . ALA A 1 87 ? 13.578 6.633 -16.484 1 96.56 87 ALA A O 1
ATOM 614 N N . SER A 1 88 ? 13.234 5.5 -14.625 1 94.94 88 SER A N 1
ATOM 615 C CA . SER A 1 88 ? 14.648 5.512 -14.25 1 94.94 88 SER A CA 1
ATOM 616 C C . SER A 1 88 ? 15.477 4.637 -15.188 1 94.94 88 SER A C 1
ATOM 618 O O . SER A 1 88 ? 16.672 4.848 -15.336 1 94.94 88 SER A O 1
ATOM 620 N N . THR A 1 89 ? 14.82 3.611 -15.789 1 94.88 89 THR A N 1
ATOM 621 C CA . THR A 1 89 ? 15.516 2.777 -16.766 1 94.88 89 THR A CA 1
ATOM 622 C C . THR A 1 89 ? 15.758 3.543 -18.062 1 94.88 89 THR A C 1
ATOM 624 O O . THR A 1 89 ? 16.781 3.348 -18.719 1 94.88 89 THR A O 1
ATOM 627 N N . ILE A 1 90 ? 14.859 4.367 -18.391 1 96.25 90 ILE A N 1
ATOM 628 C CA . ILE A 1 90 ? 15 5.18 -19.609 1 96.25 90 ILE A CA 1
ATOM 629 C C . ILE A 1 90 ? 16.016 6.289 -19.359 1 96.25 90 ILE A C 1
ATOM 631 O O . ILE A 1 90 ? 16.859 6.555 -20.219 1 96.25 90 ILE A O 1
ATOM 635 N N . ASP A 1 91 ? 15.992 6.914 -18.234 1 95.5 91 ASP A N 1
ATOM 636 C CA . ASP A 1 91 ? 16.938 7.945 -17.812 1 95.5 91 ASP A CA 1
ATOM 637 C C . ASP A 1 91 ? 17.25 7.82 -16.328 1 95.5 91 ASP A C 1
ATOM 639 O O . ASP A 1 91 ? 16.438 8.172 -15.469 1 95.5 91 ASP A O 1
ATOM 643 N N . ALA A 1 92 ? 18.422 7.406 -16.031 1 90.31 92 ALA A N 1
ATOM 644 C CA . ALA A 1 92 ? 18.844 7.07 -14.672 1 90.31 92 ALA A CA 1
ATOM 645 C C . ALA A 1 92 ? 18.859 8.305 -13.781 1 90.31 92 ALA A C 1
ATOM 647 O O . ALA A 1 92 ? 18.859 8.188 -12.555 1 90.31 92 ALA A O 1
ATOM 648 N N . SER A 1 93 ? 18.812 9.461 -14.336 1 84.38 93 SER A N 1
ATOM 649 C CA . SER A 1 93 ? 18.859 10.688 -13.547 1 84.38 93 SER A CA 1
ATOM 650 C C . SER A 1 93 ? 17.469 11.062 -13.047 1 84.38 93 SER A C 1
ATOM 652 O O . SER A 1 93 ? 17.328 11.922 -12.172 1 84.38 93 SER A O 1
ATOM 654 N N . VAL A 1 94 ? 16.5 10.383 -13.57 1 88.5 94 VAL A N 1
ATOM 655 C CA . VAL A 1 94 ? 15.117 10.742 -13.242 1 88.5 94 VAL A CA 1
ATOM 656 C C . VAL A 1 94 ? 14.773 10.258 -11.836 1 88.5 94 VAL A C 1
ATOM 658 O O . VAL A 1 94 ? 14.961 9.086 -11.516 1 88.5 94 VAL A O 1
ATOM 661 N N . ASN A 1 95 ? 14.391 11.188 -11.008 1 84.38 95 ASN A N 1
ATOM 662 C CA . ASN A 1 95 ? 13.812 10.938 -9.695 1 84.38 95 ASN A CA 1
ATOM 663 C C . ASN A 1 95 ? 12.531 11.734 -9.484 1 84.38 95 ASN A C 1
ATOM 665 O O . ASN A 1 95 ? 12.578 12.914 -9.141 1 84.38 95 ASN A O 1
ATOM 669 N N . MET A 1 96 ? 11.461 11.078 -9.562 1 86.88 96 MET A N 1
ATOM 670 C CA . MET A 1 96 ? 10.18 11.781 -9.523 1 86.88 96 MET A CA 1
ATOM 671 C C . MET A 1 96 ? 9.758 12.047 -8.078 1 86.88 96 MET A C 1
ATOM 673 O O . MET A 1 96 ? 8.883 12.875 -7.828 1 86.88 96 MET A O 1
ATOM 677 N N . SER A 1 97 ? 10.344 11.328 -7.105 1 82.5 97 SER A N 1
ATOM 678 C CA . SER A 1 97 ? 10.07 11.523 -5.688 1 82.5 97 SER A CA 1
ATOM 679 C C . SER A 1 97 ? 8.57 11.562 -5.41 1 82.5 97 SER A C 1
ATOM 681 O O . SER A 1 97 ? 7.824 10.711 -5.883 1 82.5 97 SER A O 1
ATOM 683 N N . PHE A 1 98 ? 8.109 12.57 -4.648 1 82.56 98 PHE A N 1
ATOM 684 C CA . PHE A 1 98 ? 6.727 12.648 -4.203 1 82.56 98 PHE A CA 1
ATOM 685 C C . PHE A 1 98 ? 5.781 12.766 -5.395 1 82.56 98 PHE A C 1
ATOM 687 O O . PHE A 1 98 ? 4.656 12.258 -5.352 1 82.56 98 PHE A O 1
ATOM 694 N N . PHE A 1 99 ? 6.211 13.352 -6.531 1 86.94 99 PHE A N 1
ATOM 695 C CA . PHE A 1 99 ? 5.367 13.5 -7.711 1 86.94 99 PHE A CA 1
ATOM 696 C C . PHE A 1 99 ? 5.102 12.148 -8.359 1 86.94 99 PHE A C 1
ATOM 698 O O . PHE A 1 99 ? 4.027 11.922 -8.922 1 86.94 99 PHE A O 1
ATOM 705 N N . GLY A 1 100 ? 6.129 11.312 -8.297 1 93.31 100 GLY A N 1
ATOM 706 C CA . GLY A 1 100 ? 5.902 9.953 -8.766 1 93.31 100 GLY A CA 1
ATOM 707 C C . GLY A 1 100 ? 4.785 9.25 -8.023 1 93.31 100 GLY A C 1
ATOM 708 O O . GLY A 1 100 ? 3.986 8.531 -8.625 1 93.31 100 GLY A O 1
ATOM 709 N N . GLY A 1 101 ? 4.762 9.445 -6.684 1 94.31 101 GLY A N 1
ATOM 710 C CA . GLY A 1 101 ? 3.68 8.898 -5.883 1 94.31 101 GLY A CA 1
ATOM 711 C C . GLY A 1 101 ? 2.32 9.461 -6.25 1 94.31 101 GLY A C 1
ATOM 712 O O . GLY A 1 101 ? 1.348 8.711 -6.383 1 94.31 101 GLY A O 1
ATOM 713 N N . ILE A 1 102 ? 2.26 10.75 -6.457 1 91.44 102 ILE A N 1
ATOM 714 C CA . ILE A 1 102 ? 1.001 11.414 -6.781 1 91.44 102 ILE A CA 1
ATOM 715 C C . ILE A 1 102 ? 0.476 10.898 -8.117 1 91.44 102 ILE A C 1
ATOM 717 O O . ILE A 1 102 ? -0.691 10.516 -8.227 1 91.44 102 ILE A O 1
ATOM 721 N N . ILE A 1 103 ? 1.319 10.844 -9.141 1 95.19 103 ILE A N 1
ATOM 722 C CA . ILE A 1 103 ? 0.925 10.391 -10.469 1 95.19 103 ILE A CA 1
ATOM 723 C C . ILE A 1 103 ? 0.463 8.938 -10.398 1 95.19 103 ILE A C 1
ATOM 725 O O . ILE A 1 103 ? -0.578 8.586 -10.961 1 95.19 103 ILE A O 1
ATOM 729 N N . ALA A 1 104 ? 1.223 8.133 -9.719 1 97.81 104 ALA A N 1
ATOM 730 C CA . ALA A 1 104 ? 0.863 6.723 -9.57 1 97.81 104 ALA A CA 1
ATOM 731 C C . ALA A 1 104 ? -0.489 6.574 -8.883 1 97.81 104 ALA A C 1
ATOM 733 O O . ALA A 1 104 ? -1.31 5.742 -9.281 1 97.81 104 ALA A O 1
ATOM 734 N N . GLY A 1 105 ? -0.678 7.355 -7.785 1 97.5 105 GLY A N 1
ATOM 735 C CA . GLY A 1 105 ? -1.947 7.32 -7.074 1 97.5 105 GLY A CA 1
ATOM 736 C C . GLY A 1 105 ? -3.127 7.719 -7.941 1 97.5 105 GLY A C 1
ATOM 737 O O . GLY A 1 105 ? -4.188 7.098 -7.879 1 97.5 105 GLY A O 1
ATOM 738 N N . ILE A 1 106 ? -2.961 8.727 -8.758 1 96 106 ILE A N 1
ATOM 739 C CA . ILE A 1 106 ? -4.012 9.188 -9.656 1 96 106 ILE A CA 1
ATOM 740 C C . ILE A 1 106 ? -4.336 8.094 -10.672 1 96 106 ILE A C 1
ATOM 742 O O . ILE A 1 106 ? -5.508 7.773 -10.891 1 96 106 ILE A O 1
ATOM 746 N N . ILE A 1 107 ? -3.357 7.477 -11.219 1 98.12 107 ILE A N 1
ATOM 747 C CA . ILE A 1 107 ? -3.547 6.406 -12.195 1 98.12 107 ILE A CA 1
ATOM 748 C C . ILE A 1 107 ? -4.309 5.254 -11.547 1 98.12 107 ILE A C 1
ATOM 750 O O . ILE A 1 107 ? -5.293 4.758 -12.102 1 98.12 107 ILE A O 1
ATOM 754 N N . ALA A 1 108 ? -3.873 4.887 -10.414 1 98.25 108 ALA A N 1
ATOM 755 C CA . ALA A 1 108 ? -4.453 3.729 -9.742 1 98.25 108 ALA A CA 1
ATOM 756 C C . ALA A 1 108 ? -5.879 4.016 -9.281 1 98.25 108 ALA A C 1
ATOM 758 O O . ALA A 1 108 ? -6.758 3.16 -9.398 1 98.25 108 ALA A O 1
ATOM 759 N N . GLY A 1 109 ? -6.066 5.223 -8.672 1 97.06 109 GLY A N 1
ATOM 760 C CA . GLY A 1 109 ? -7.414 5.578 -8.258 1 97.06 109 GLY A CA 1
ATOM 761 C C . GLY A 1 109 ? -8.414 5.551 -9.398 1 97.06 109 GLY A C 1
ATOM 762 O O . GLY A 1 109 ? -9.5 4.988 -9.258 1 97.06 109 GLY A O 1
ATOM 763 N N . HIS A 1 110 ? -8.039 6.102 -10.516 1 96.81 110 HIS A N 1
ATOM 764 C CA . HIS A 1 110 ? -8.938 6.121 -11.672 1 96.81 110 HIS A CA 1
ATOM 765 C C . HIS A 1 110 ? -9.078 4.73 -12.281 1 96.81 110 HIS A C 1
ATOM 767 O O . HIS A 1 110 ? -10.148 4.383 -12.789 1 96.81 110 HIS A O 1
ATOM 773 N N . SER A 1 111 ? -8.047 3.941 -12.266 1 97.5 111 SER A N 1
ATOM 774 C CA . SER A 1 111 ? -8.148 2.561 -12.727 1 97.5 111 SER A CA 1
ATOM 775 C C . SER A 1 111 ? -9.141 1.768 -11.875 1 97.5 111 SER A C 1
ATOM 777 O O . SER A 1 111 ? -9.922 0.979 -12.406 1 97.5 111 SER A O 1
ATOM 779 N N . TYR A 1 112 ? -9.047 1.96 -10.602 1 96.25 112 TYR A N 1
ATOM 780 C CA . TYR A 1 112 ? -9.992 1.276 -9.734 1 96.25 112 TYR A CA 1
ATOM 781 C C . TYR A 1 112 ? -11.43 1.658 -10.086 1 96.25 112 TYR A C 1
ATOM 783 O O . TYR A 1 112 ? -12.297 0.79 -10.219 1 96.25 112 TYR A O 1
ATOM 791 N N . ASN A 1 113 ? -11.672 2.896 -10.203 1 93.81 113 ASN A N 1
ATOM 792 C CA . ASN A 1 113 ? -13.023 3.365 -10.5 1 93.81 113 ASN A CA 1
ATOM 793 C C . ASN A 1 113 ? -13.516 2.842 -11.852 1 93.81 113 ASN A C 1
ATOM 795 O O . ASN A 1 113 ? -14.703 2.578 -12.023 1 93.81 113 ASN A O 1
ATOM 799 N N . ALA A 1 114 ? -12.633 2.652 -12.727 1 95.5 114 ALA A N 1
ATOM 800 C CA . ALA A 1 114 ? -13 2.234 -14.078 1 95.5 114 ALA A CA 1
ATOM 801 C C . ALA A 1 114 ? -13.148 0.719 -14.164 1 95.5 114 ALA A C 1
ATOM 803 O O . ALA A 1 114 ? -13.984 0.212 -14.914 1 95.5 114 ALA A O 1
ATOM 804 N N . PHE A 1 115 ? -12.375 -0.022 -13.352 1 93.75 115 PHE A N 1
ATOM 805 C CA . PHE A 1 115 ? -12.242 -1.427 -13.719 1 93.75 115 PHE A CA 1
ATOM 806 C C . PHE A 1 115 ? -12.648 -2.33 -12.562 1 93.75 115 PHE A C 1
ATOM 808 O O . PHE A 1 115 ? -12.711 -3.551 -12.711 1 93.75 115 PHE A O 1
ATOM 815 N N . HIS A 1 116 ? -12.945 -1.896 -11.422 1 89.12 116 HIS A N 1
ATOM 816 C CA . HIS A 1 116 ? -13.172 -2.711 -10.234 1 89.12 116 HIS A CA 1
ATOM 817 C C . HIS A 1 116 ? -14.398 -3.604 -10.406 1 89.12 116 HIS A C 1
ATOM 819 O O . HIS A 1 116 ? -14.555 -4.594 -9.68 1 89.12 116 HIS A O 1
ATOM 825 N N . ALA A 1 117 ? -15.25 -3.338 -11.398 1 82.94 117 ALA A N 1
ATOM 826 C CA . ALA A 1 117 ? -16.469 -4.117 -11.594 1 82.94 117 ALA A CA 1
ATOM 827 C C . ALA A 1 117 ? -16.547 -4.676 -13.008 1 82.94 117 ALA A C 1
ATOM 829 O O . ALA A 1 117 ? -17.609 -5.102 -13.461 1 82.94 117 ALA A O 1
ATOM 830 N N . THR A 1 118 ? -15.398 -4.605 -13.695 1 86.94 118 THR A N 1
ATOM 831 C CA . THR A 1 118 ? -15.359 -5.082 -15.078 1 86.94 118 THR A CA 1
ATOM 832 C C . THR A 1 118 ? -15.461 -6.605 -15.125 1 86.94 118 THR A C 1
ATOM 834 O O . THR A 1 118 ? -14.766 -7.301 -14.375 1 86.94 118 THR A O 1
ATOM 837 N N . ARG A 1 119 ? -16.406 -7.129 -15.984 1 82 119 ARG A N 1
ATOM 838 C CA . ARG A 1 119 ? -16.547 -8.562 -16.203 1 82 119 ARG A CA 1
ATOM 839 C C . ARG A 1 119 ? -15.883 -8.992 -17.5 1 82 119 ARG A C 1
ATOM 841 O O . ARG A 1 119 ? -16.219 -8.484 -18.578 1 82 119 ARG A O 1
ATOM 848 N N . LEU A 1 120 ? -14.914 -9.805 -17.328 1 81.81 120 LEU A N 1
ATOM 849 C CA . LEU A 1 120 ? -14.227 -10.344 -18.5 1 81.81 120 LEU A CA 1
ATOM 850 C C . LEU A 1 120 ? -14.859 -11.664 -18.938 1 81.81 120 LEU A C 1
ATOM 852 O O . LEU A 1 120 ? -15.664 -12.242 -18.219 1 81.81 120 LEU A O 1
ATOM 856 N N . PRO A 1 121 ? -14.547 -12.039 -20.188 1 80.38 121 PRO A N 1
ATOM 857 C CA . PRO A 1 121 ? -15.078 -13.328 -20.641 1 80.38 121 PRO A CA 1
ATOM 858 C C . PRO A 1 121 ? -14.688 -14.484 -19.703 1 80.38 121 PRO A C 1
ATOM 860 O O . PRO A 1 121 ? -13.727 -14.367 -18.953 1 80.38 121 PRO A O 1
ATOM 863 N N . GLU A 1 122 ? -15.312 -15.531 -19.812 1 70.94 122 GLU A N 1
ATOM 864 C CA . GLU A 1 122 ? -15.211 -16.656 -18.875 1 70.94 122 GLU A CA 1
ATOM 865 C C . GLU A 1 122 ? -13.789 -17.203 -18.828 1 70.94 122 GLU A C 1
ATOM 867 O O . GLU A 1 122 ? -13.305 -17.578 -17.75 1 70.94 122 GLU A O 1
ATOM 872 N N . TRP A 1 123 ? -13.195 -17.219 -19.969 1 75.94 123 TRP A N 1
ATOM 873 C CA . TRP A 1 123 ? -11.852 -17.781 -20 1 75.94 123 TRP A CA 1
ATOM 874 C C . TRP A 1 123 ? -10.844 -16.844 -19.359 1 75.94 123 TRP A C 1
ATOM 876 O O . TRP A 1 123 ? -9.719 -17.234 -19.047 1 75.94 123 TRP A O 1
ATOM 886 N N . LEU A 1 124 ? -11.273 -15.586 -19 1 79.44 124 LEU A N 1
ATOM 887 C CA . LEU A 1 124 ? -10.445 -14.609 -18.297 1 79.44 124 LEU A CA 1
ATOM 888 C C . LEU A 1 124 ? -11.125 -14.125 -17.031 1 79.44 124 LEU A C 1
ATOM 890 O O . LEU A 1 124 ? -10.75 -13.094 -16.469 1 79.44 124 LEU A O 1
ATOM 894 N N . ALA A 1 125 ? -12.055 -14.844 -16.578 1 75.25 125 ALA A N 1
ATOM 895 C CA . ALA A 1 125 ? -12.938 -14.391 -15.5 1 75.25 125 ALA A CA 1
ATOM 896 C C . ALA A 1 125 ? -12.164 -14.172 -14.203 1 75.25 125 ALA A C 1
ATOM 898 O O . ALA A 1 125 ? -12.555 -13.352 -13.367 1 75.25 125 ALA A O 1
ATOM 899 N N . PHE A 1 126 ? -11.094 -14.875 -14.023 1 71.56 126 PHE A N 1
ATOM 900 C CA . PHE A 1 126 ? -10.273 -14.719 -12.828 1 71.56 126 PHE A CA 1
ATOM 901 C C . PHE A 1 126 ? -9.773 -13.281 -12.695 1 71.56 126 PHE A C 1
ATOM 903 O O . PHE A 1 126 ? -9.586 -12.789 -11.578 1 71.56 126 PHE A O 1
ATOM 910 N N . PHE A 1 127 ? -9.586 -12.633 -13.773 1 79.62 127 PHE A N 1
ATOM 911 C CA . PHE A 1 127 ? -8.992 -11.305 -13.789 1 79.62 127 PHE A CA 1
ATOM 912 C C . PHE A 1 127 ? -10.062 -10.227 -13.68 1 79.62 127 PHE A C 1
ATOM 914 O O . PHE A 1 127 ? -9.75 -9.031 -13.688 1 79.62 127 PHE A O 1
ATOM 921 N N . SER A 1 128 ? -11.242 -10.617 -13.516 1 82.62 128 SER A N 1
ATOM 922 C CA . SER A 1 128 ? -12.336 -9.656 -13.492 1 82.62 128 SER A CA 1
ATOM 923 C C . SER A 1 128 ? -12.359 -8.875 -12.18 1 82.62 128 SER A C 1
ATOM 925 O O . SER A 1 128 ? -11.781 -9.305 -11.188 1 82.62 128 SER A O 1
ATOM 927 N N . GLY A 1 129 ? -12.945 -7.75 -12.203 1 84.62 129 GLY A N 1
ATOM 928 C CA . GLY A 1 129 ? -13.203 -6.965 -11.008 1 84.62 129 GLY A CA 1
ATOM 929 C C . GLY A 1 129 ? -11.945 -6.375 -10.398 1 84.62 129 GLY A C 1
ATOM 930 O O . GLY A 1 129 ? -11.117 -5.801 -11.109 1 84.62 129 GLY A O 1
ATOM 931 N N . LYS A 1 130 ? -11.773 -6.531 -9.125 1 86.69 130 LYS A N 1
ATOM 932 C CA . LYS A 1 130 ? -10.703 -5.883 -8.375 1 86.69 130 LYS A CA 1
ATOM 933 C C . LYS A 1 130 ? -9.336 -6.441 -8.758 1 86.69 130 LYS A C 1
ATOM 935 O O . LYS A 1 130 ? -8.32 -5.754 -8.633 1 86.69 130 LYS A O 1
ATOM 940 N N . ARG A 1 131 ? -9.32 -7.625 -9.305 1 86.06 131 ARG A N 1
ATOM 941 C CA . ARG A 1 131 ? -8.055 -8.234 -9.695 1 86.06 131 ARG A CA 1
ATOM 942 C C . ARG A 1 131 ? -7.531 -7.625 -10.992 1 86.06 131 ARG A C 1
ATOM 944 O O . ARG A 1 131 ? -6.344 -7.73 -11.297 1 86.06 131 ARG A O 1
ATOM 951 N N . LEU A 1 132 ? -8.406 -7.004 -11.75 1 90.62 132 LEU A N 1
ATOM 952 C CA . LEU A 1 132 ? -8.031 -6.348 -13 1 90.62 132 LEU A CA 1
ATOM 953 C C . LEU A 1 132 ? -7.367 -5 -12.727 1 90.62 132 LEU A C 1
ATOM 955 O O . LEU A 1 132 ? -6.602 -4.504 -13.555 1 90.62 132 LEU A O 1
ATOM 959 N N . VAL A 1 133 ? -7.625 -4.477 -11.586 1 94.62 133 VAL A N 1
ATOM 960 C CA . VAL A 1 133 ? -7.25 -3.102 -11.273 1 94.62 133 VAL A CA 1
ATOM 961 C C . VAL A 1 133 ? -5.73 -2.971 -11.266 1 94.62 133 VAL A C 1
ATOM 963 O O . VAL A 1 133 ? -5.172 -2.094 -11.93 1 94.62 133 VAL A O 1
ATOM 966 N N . PRO A 1 134 ? -5 -3.826 -10.539 1 94.69 134 PRO A N 1
ATOM 967 C CA . PRO A 1 134 ? -3.545 -3.668 -10.555 1 94.69 134 PRO A CA 1
ATOM 968 C C . PRO A 1 134 ? -2.938 -3.916 -11.93 1 94.69 134 PRO A C 1
ATOM 970 O O . PRO A 1 134 ? -1.924 -3.311 -12.281 1 94.69 134 PRO A O 1
ATOM 973 N N . ILE A 1 135 ? -3.533 -4.75 -12.75 1 93.94 135 ILE A N 1
ATOM 974 C CA . ILE A 1 135 ? -3.045 -5.039 -14.094 1 93.94 135 ILE A CA 1
ATOM 975 C C . ILE A 1 135 ? -3.15 -3.789 -14.961 1 93.94 135 ILE A C 1
ATOM 977 O O . ILE A 1 135 ? -2.168 -3.365 -15.578 1 93.94 135 ILE A O 1
ATOM 981 N N . MET A 1 136 ? -4.309 -3.199 -14.945 1 96.56 136 MET A N 1
ATOM 982 C CA . MET A 1 136 ? -4.539 -2.01 -15.758 1 96.56 136 MET A CA 1
ATOM 983 C C . MET A 1 136 ? -3.719 -0.831 -15.242 1 96.56 136 MET A C 1
ATOM 985 O O . MET A 1 136 ? -3.141 -0.079 -16.031 1 96.56 136 MET A O 1
ATOM 989 N N . ALA A 1 137 ? -3.695 -0.646 -13.93 1 97.69 137 ALA A N 1
ATOM 990 C CA . ALA A 1 137 ? -2.879 0.417 -13.352 1 97.69 137 ALA A CA 1
ATOM 991 C C . ALA A 1 137 ? -1.414 0.263 -13.75 1 97.69 137 ALA A C 1
ATOM 993 O O . ALA A 1 137 ? -0.739 1.251 -14.047 1 97.69 137 ALA A O 1
ATOM 994 N N . GLY A 1 138 ? -0.937 -0.982 -13.695 1 97.31 138 GLY A N 1
ATOM 995 C CA . GLY A 1 138 ? 0.429 -1.247 -14.125 1 97.31 138 GLY A CA 1
ATOM 996 C C . GLY A 1 138 ? 0.687 -0.872 -15.57 1 97.31 138 GLY A C 1
ATOM 997 O O . GLY A 1 138 ? 1.714 -0.267 -15.883 1 97.31 138 GLY A O 1
ATOM 998 N N . LEU A 1 139 ? -0.245 -1.184 -16.453 1 97.5 139 LEU A N 1
ATOM 999 C CA . LEU A 1 139 ? -0.093 -0.881 -17.875 1 97.5 139 LEU A CA 1
ATOM 1000 C C . LEU A 1 139 ? -0.094 0.625 -18.109 1 97.5 139 LEU A C 1
ATOM 1002 O O . LEU A 1 139 ? 0.736 1.14 -18.859 1 97.5 139 LEU A O 1
ATOM 1006 N N . PHE A 1 140 ? -1.036 1.311 -17.469 1 98.31 140 PHE A N 1
ATOM 1007 C CA . PHE A 1 140 ? -1.081 2.762 -17.609 1 98.31 140 PHE A CA 1
ATOM 1008 C C . PHE A 1 140 ? 0.169 3.398 -17 1 98.31 140 PHE A C 1
ATOM 1010 O O . PHE A 1 140 ? 0.677 4.391 -17.531 1 98.31 140 PHE A O 1
ATOM 1017 N N . ALA A 1 141 ? 0.632 2.846 -15.883 1 98.44 141 ALA A N 1
ATOM 1018 C CA . ALA A 1 141 ? 1.839 3.367 -15.242 1 98.44 141 ALA A CA 1
ATOM 1019 C C . ALA A 1 141 ? 3.066 3.137 -16.125 1 98.44 141 ALA A C 1
ATOM 1021 O O . ALA A 1 141 ? 3.988 3.957 -16.141 1 98.44 141 ALA A O 1
ATOM 1022 N N . LEU A 1 142 ? 3.105 1.979 -16.828 1 98.19 142 LEU A N 1
ATOM 1023 C CA . LEU A 1 142 ? 4.188 1.714 -17.766 1 98.19 142 LEU A CA 1
ATOM 1024 C C . LEU A 1 142 ? 4.25 2.797 -18.844 1 98.19 142 LEU A C 1
ATOM 1026 O O . LEU A 1 142 ? 5.328 3.314 -19.141 1 98.19 142 LEU A O 1
ATOM 1030 N N . ALA A 1 143 ? 3.104 3.123 -19.422 1 98.31 143 ALA A N 1
ATOM 1031 C CA . ALA A 1 143 ? 3.031 4.172 -20.438 1 98.31 143 ALA A CA 1
ATOM 1032 C C . ALA A 1 143 ? 3.439 5.523 -19.859 1 98.31 143 ALA A C 1
ATOM 1034 O O . ALA A 1 143 ? 4.211 6.262 -20.469 1 98.31 143 ALA A O 1
ATOM 1035 N N . ALA A 1 144 ? 2.941 5.82 -18.688 1 98.06 144 ALA A N 1
ATOM 1036 C CA . ALA A 1 144 ? 3.275 7.082 -18.031 1 98.06 144 ALA A CA 1
ATOM 1037 C C . ALA A 1 144 ? 4.762 7.152 -17.688 1 98.06 144 ALA A C 1
ATOM 1039 O O . ALA A 1 144 ? 5.383 8.211 -17.812 1 98.06 144 ALA A O 1
ATOM 1040 N N . GLY A 1 145 ? 5.293 6.031 -17.219 1 98 145 GLY A N 1
ATOM 1041 C CA . GLY A 1 145 ? 6.715 5.973 -16.922 1 98 145 GLY A CA 1
ATOM 1042 C C . GLY A 1 145 ? 7.582 6.172 -18.156 1 98 145 GLY A C 1
ATOM 1043 O O . GLY A 1 145 ? 8.617 6.836 -18.094 1 98 145 GLY A O 1
ATOM 1044 N N . ALA A 1 146 ? 7.129 5.582 -19.25 1 97.69 146 ALA A N 1
ATOM 1045 C CA . ALA A 1 146 ? 7.859 5.758 -20.5 1 97.69 146 ALA A CA 1
ATOM 1046 C C . ALA A 1 146 ? 7.875 7.223 -20.922 1 97.69 146 ALA A C 1
ATOM 1048 O O . ALA A 1 146 ? 8.922 7.754 -21.312 1 97.69 146 ALA A O 1
ATOM 1049 N N . VAL A 1 147 ? 6.77 7.879 -20.797 1 97.5 147 VAL A N 1
ATOM 1050 C CA . VAL A 1 147 ? 6.691 9.305 -21.109 1 97.5 147 VAL A CA 1
ATOM 1051 C C . VAL A 1 147 ? 7.52 10.094 -20.109 1 97.5 147 VAL A C 1
ATOM 1053 O O . VAL A 1 147 ? 8.258 11.008 -20.484 1 97.5 147 VAL A O 1
ATOM 1056 N N . GLY A 1 148 ? 7.41 9.766 -18.844 1 95.19 148 GLY A N 1
ATOM 1057 C CA . GLY A 1 148 ? 8.156 10.445 -17.797 1 95.19 148 GLY A CA 1
ATOM 1058 C C . GLY A 1 148 ? 9.656 10.32 -17.953 1 95.19 148 GLY A C 1
ATOM 1059 O O . GLY A 1 148 ? 10.398 11.266 -17.672 1 95.19 148 GLY A O 1
ATOM 1060 N N . GLY A 1 149 ? 10.086 9.125 -18.406 1 95 149 GLY A N 1
ATOM 1061 C CA . GLY A 1 149 ? 11.508 8.93 -18.625 1 95 149 GLY A CA 1
ATOM 1062 C C . GLY A 1 149 ? 12.094 9.891 -19.641 1 95 149 GLY A C 1
ATOM 1063 O O . GLY A 1 149 ? 13.273 10.234 -19.578 1 95 149 GLY A O 1
ATOM 1064 N N . ILE A 1 150 ? 11.258 10.398 -20.5 1 95.69 150 ILE A N 1
ATOM 1065 C CA . ILE A 1 150 ? 11.711 11.273 -21.578 1 95.69 150 ILE A CA 1
ATOM 1066 C C . ILE A 1 150 ? 11.453 12.727 -21.188 1 95.69 150 ILE A C 1
ATOM 1068 O O . ILE A 1 150 ? 12.328 13.586 -21.359 1 95.69 150 ILE A O 1
ATOM 1072 N N . VAL A 1 151 ? 10.375 13.016 -20.562 1 96.19 151 VAL A N 1
ATOM 1073 C CA . VAL A 1 151 ? 9.914 14.391 -20.391 1 96.19 151 VAL A CA 1
ATOM 1074 C C . VAL A 1 151 ? 10.312 14.906 -19.016 1 96.19 151 VAL A C 1
ATOM 1076 O O . VAL A 1 151 ? 10.438 16.125 -18.812 1 96.19 151 VAL A O 1
ATOM 1079 N N . TRP A 1 152 ? 10.523 14.078 -18.016 1 92.5 152 TRP A N 1
ATOM 1080 C CA . TRP A 1 152 ? 10.633 14.492 -16.609 1 92.5 152 TRP A CA 1
ATOM 1081 C C . TRP A 1 152 ? 11.844 15.391 -16.406 1 92.5 152 TRP A C 1
ATOM 1083 O O . TRP A 1 152 ? 11.805 16.312 -15.578 1 92.5 152 TRP A O 1
ATOM 1093 N N . PRO A 1 153 ? 12.945 15.117 -17.094 1 91.25 153 PRO A N 1
ATOM 1094 C CA . PRO A 1 153 ? 14.078 16.016 -16.891 1 91.25 153 PRO A CA 1
ATOM 1095 C C . PRO A 1 153 ? 13.727 17.484 -17.172 1 91.25 153 PRO A C 1
ATOM 1097 O O . PRO A 1 153 ? 14.203 18.375 -16.484 1 91.25 153 PRO A O 1
ATOM 1100 N N . THR A 1 154 ? 12.891 17.703 -18.141 1 91.56 154 THR A N 1
ATOM 1101 C CA . THR A 1 154 ? 12.438 19.062 -18.438 1 91.56 154 THR A CA 1
ATOM 1102 C C . THR A 1 154 ? 11.547 19.594 -17.312 1 91.56 154 THR A C 1
ATOM 1104 O O . THR A 1 154 ? 11.68 20.734 -16.891 1 91.56 154 THR A O 1
ATOM 1107 N N . ILE A 1 155 ? 10.703 18.766 -16.844 1 89.31 155 ILE A N 1
ATOM 1108 C CA . ILE A 1 155 ? 9.82 19.156 -15.75 1 89.31 155 ILE A CA 1
ATOM 1109 C C . ILE A 1 155 ? 10.641 19.438 -14.492 1 89.31 155 ILE A C 1
ATOM 1111 O O . ILE A 1 155 ? 10.406 20.422 -13.797 1 89.31 155 ILE A O 1
ATOM 1115 N N . GLN A 1 156 ? 11.578 18.578 -14.195 1 83.94 156 GLN A N 1
ATOM 1116 C CA . GLN A 1 156 ? 12.453 18.766 -13.047 1 83.94 156 GLN A CA 1
ATOM 1117 C C . GLN A 1 156 ? 13.195 20.094 -13.125 1 83.94 156 GLN A C 1
ATOM 1119 O O . GLN A 1 156 ? 13.367 20.781 -12.117 1 83.94 156 GLN A O 1
ATOM 1124 N N . GLY A 1 157 ? 13.695 20.391 -14.32 1 84 157 GLY A N 1
ATOM 1125 C CA . GLY A 1 157 ? 14.336 21.688 -14.523 1 84 157 GLY A CA 1
ATOM 1126 C C . GLY A 1 157 ? 13.438 22.859 -14.156 1 84 157 GLY A C 1
ATOM 1127 O O . GLY A 1 157 ? 13.883 23.812 -13.531 1 84 157 GLY A O 1
ATOM 1128 N N . GLY A 1 158 ? 12.211 22.797 -14.562 1 85.06 158 GLY A N 1
ATOM 1129 C CA . GLY A 1 158 ? 11.242 23.812 -14.188 1 85.06 158 GLY A CA 1
ATOM 1130 C C . GLY A 1 158 ? 11 23.891 -12.695 1 85.06 158 GLY A C 1
ATOM 1131 O O . GLY A 1 158 ? 10.898 24.984 -12.133 1 85.06 158 GLY A O 1
ATOM 1132 N N . LEU A 1 159 ? 10.922 22.781 -12.078 1 79.06 159 LEU A N 1
ATOM 1133 C CA . LEU A 1 159 ? 10.711 22.734 -10.633 1 79.06 159 LEU A CA 1
ATOM 1134 C C . LEU A 1 159 ? 11.914 23.312 -9.891 1 79.06 159 LEU A C 1
ATOM 1136 O O . LEU A 1 159 ? 11.75 24.016 -8.898 1 79.06 159 LEU A O 1
ATOM 1140 N N . ASP A 1 160 ? 13.07 23.016 -10.367 1 78.12 160 ASP A N 1
ATOM 1141 C CA . ASP A 1 160 ? 14.289 23.547 -9.773 1 78.12 160 ASP A CA 1
ATOM 1142 C C . ASP A 1 160 ? 14.352 25.062 -9.914 1 78.12 160 ASP A C 1
ATOM 1144 O O . ASP A 1 160 ? 14.766 25.766 -8.992 1 78.12 160 ASP A O 1
ATOM 1148 N N . ALA A 1 161 ? 13.938 25.5 -11.039 1 81.94 161 ALA A N 1
ATOM 1149 C CA . ALA A 1 161 ? 13.906 26.938 -11.266 1 81.94 161 ALA A CA 1
ATOM 1150 C C . ALA A 1 161 ? 12.914 27.625 -10.336 1 81.94 161 ALA A C 1
ATOM 1152 O O . ALA A 1 161 ? 13.188 28.703 -9.812 1 81.94 161 ALA A O 1
ATOM 1153 N N . LEU A 1 162 ? 11.82 27.016 -10.172 1 79.5 162 LEU A N 1
ATOM 1154 C CA . LEU A 1 162 ? 10.82 27.547 -9.258 1 79.5 162 LEU A CA 1
ATOM 1155 C C . LEU A 1 162 ? 11.336 27.547 -7.824 1 79.5 162 LEU A C 1
ATOM 1157 O O . LEU A 1 162 ? 11.148 28.531 -7.094 1 79.5 162 LEU A O 1
ATOM 1161 N N . ALA A 1 163 ? 11.867 26.484 -7.414 1 74.06 163 ALA A N 1
ATOM 1162 C CA . ALA A 1 163 ? 12.438 26.375 -6.074 1 74.06 163 ALA A CA 1
ATOM 1163 C C . ALA A 1 163 ? 13.484 27.453 -5.84 1 74.06 163 ALA A C 1
ATOM 1165 O O . ALA A 1 163 ? 13.523 28.062 -4.77 1 74.06 163 ALA A O 1
ATOM 1166 N N . HIS A 1 164 ? 14.305 27.672 -6.82 1 75.5 164 HIS A N 1
ATOM 1167 C CA . HIS A 1 164 ? 15.328 28.719 -6.734 1 75.5 164 HIS A CA 1
ATOM 1168 C C . HIS A 1 164 ? 14.695 30.094 -6.629 1 75.5 164 HIS A C 1
ATOM 1170 O O . HIS A 1 164 ? 15.156 30.938 -5.848 1 75.5 164 HIS A O 1
ATOM 1176 N N . ALA A 1 165 ? 13.695 30.281 -7.371 1 80.06 165 ALA A N 1
ATOM 1177 C CA . ALA A 1 165 ? 13.016 31.562 -7.344 1 80.06 165 ALA A CA 1
ATOM 1178 C C . ALA A 1 165 ? 12.406 31.828 -5.969 1 80.06 165 ALA A C 1
ATOM 1180 O O . ALA A 1 165 ? 12.484 32.969 -5.453 1 80.06 165 ALA A O 1
ATOM 1181 N N . ILE A 1 166 ? 11.859 30.859 -5.41 1 75.38 166 ILE A N 1
ATOM 1182 C CA . ILE A 1 166 ? 11.227 31 -4.105 1 75.38 166 ILE A CA 1
ATOM 1183 C C . ILE A 1 166 ? 12.289 31.188 -3.025 1 75.38 166 ILE A C 1
ATOM 1185 O O . ILE A 1 166 ? 12.148 32.031 -2.139 1 75.38 166 ILE A O 1
ATOM 1189 N N . SER A 1 167 ? 13.336 30.406 -3.109 1 72.12 167 SER A N 1
ATOM 1190 C CA . SER A 1 167 ? 14.398 30.469 -2.111 1 72.12 167 SER A CA 1
ATOM 1191 C C . SER A 1 167 ? 15.094 31.828 -2.127 1 72.12 167 SER A C 1
ATOM 1193 O O . SER A 1 167 ? 15.602 32.281 -1.102 1 72.12 167 SER A O 1
ATOM 1195 N N . THR A 1 168 ? 15 32.438 -3.252 1 75.5 168 THR A N 1
ATOM 1196 C CA . THR A 1 168 ? 15.711 33.688 -3.361 1 75.5 168 THR A CA 1
ATOM 1197 C C . THR A 1 168 ? 14.75 34.875 -3.197 1 75.5 168 THR A C 1
ATOM 1199 O O . THR A 1 168 ? 15.172 36.031 -3.193 1 75.5 168 THR A O 1
ATOM 1202 N N . SER A 1 169 ? 13.539 34.531 -3.066 1 83.06 169 SER A N 1
ATOM 1203 C CA . SER A 1 169 ? 12.547 35.594 -2.947 1 83.06 169 SER A CA 1
ATOM 1204 C C . SER A 1 169 ? 12.523 36.156 -1.538 1 83.06 169 SER A C 1
ATOM 1206 O O . SER A 1 169 ? 11.883 37.188 -1.293 1 83.06 169 SER A O 1
ATOM 1208 N N . GLY A 1 170 ? 13.156 35.594 -0.649 1 83.69 170 GLY A N 1
ATOM 1209 C CA . GLY A 1 170 ? 13.273 36.094 0.707 1 83.69 170 GLY A CA 1
ATOM 1210 C C . GLY A 1 170 ? 11.938 36.219 1.419 1 83.69 170 GLY A C 1
ATOM 1211 O O . GLY A 1 170 ? 11.148 35.281 1.422 1 83.69 170 GLY A O 1
ATOM 1212 N N . ALA A 1 171 ? 11.695 37.406 1.926 1 90.19 171 ALA A N 1
ATOM 1213 C CA . ALA A 1 171 ? 10.539 37.656 2.787 1 90.19 171 ALA A CA 1
ATOM 1214 C C . ALA A 1 171 ? 9.234 37.5 2.014 1 90.19 171 ALA A C 1
ATOM 1216 O O . ALA A 1 171 ? 8.234 37.031 2.557 1 90.19 171 ALA A O 1
ATOM 1217 N N . ILE A 1 172 ? 9.25 37.844 0.799 1 92.06 172 ILE A N 1
ATOM 1218 C CA . ILE A 1 172 ? 8.031 37.781 -0.002 1 92.06 172 ILE A CA 1
ATOM 1219 C C . ILE A 1 172 ? 7.613 36.344 -0.206 1 92.06 172 ILE A C 1
ATOM 1221 O O . ILE A 1 172 ? 6.438 36 -0.072 1 92.06 172 ILE A O 1
ATOM 1225 N N . GLY A 1 173 ? 8.547 35.531 -0.615 1 90.81 173 GLY A N 1
ATOM 1226 C CA . GLY A 1 173 ? 8.242 34.125 -0.79 1 90.81 173 GLY A CA 1
ATOM 1227 C C . GLY A 1 173 ? 7.75 33.438 0.48 1 90.81 173 GLY A C 1
ATOM 1228 O O . GLY A 1 173 ? 6.812 32.656 0.443 1 90.81 173 GLY A O 1
ATOM 1229 N N . GLN A 1 174 ? 8.375 33.812 1.548 1 93.5 174 GLN A N 1
ATOM 1230 C CA . GLN A 1 174 ? 7.977 33.281 2.844 1 93.5 174 GLN A CA 1
ATOM 1231 C C . GLN A 1 174 ? 6.555 33.688 3.201 1 93.5 174 GLN A C 1
ATOM 1233 O O . GLN A 1 174 ? 5.75 32.875 3.654 1 93.5 174 GLN A O 1
ATOM 1238 N N . PHE A 1 175 ? 6.273 34.938 2.951 1 95.69 175 PHE A N 1
ATOM 1239 C CA . PHE A 1 175 ? 4.957 35.5 3.248 1 95.69 175 PHE A CA 1
ATOM 1240 C C . PHE A 1 175 ? 3.879 34.812 2.416 1 95.69 175 PHE A C 1
ATOM 1242 O O . PHE A 1 175 ? 2.846 34.406 2.947 1 95.69 175 PHE A O 1
ATOM 1249 N N . VAL A 1 176 ? 4.145 34.719 1.172 1 94.12 176 VAL A N 1
ATOM 1250 C CA . VAL A 1 176 ? 3.166 34.125 0.256 1 94.12 176 VAL A CA 1
ATOM 1251 C C . VAL A 1 176 ? 2.945 32.656 0.593 1 94.12 176 VAL A C 1
ATOM 1253 O O . VAL A 1 176 ? 1.807 32.188 0.613 1 94.12 176 VAL A O 1
ATOM 1256 N N . TYR A 1 177 ? 3.977 31.984 0.827 1 93.12 177 TYR A N 1
ATOM 1257 C CA . TYR A 1 177 ? 3.855 30.578 1.185 1 93.12 177 TYR A CA 1
ATOM 1258 C C . TYR A 1 177 ? 3.002 30.391 2.436 1 93.12 177 TYR A C 1
ATOM 1260 O O . TYR A 1 177 ? 2.051 29.609 2.439 1 93.12 177 TYR A O 1
ATOM 1268 N N . GLY A 1 178 ? 3.316 31.109 3.488 1 95.06 178 GLY A N 1
ATOM 1269 C CA . GLY A 1 178 ? 2.578 31 4.738 1 95.06 178 GLY A CA 1
ATOM 1270 C C . GLY A 1 178 ? 1.113 31.359 4.598 1 95.06 178 GLY A C 1
ATOM 1271 O O . GLY A 1 178 ? 0.239 30.672 5.121 1 95.06 178 GLY A O 1
ATOM 1272 N N . THR A 1 179 ? 0.884 32.438 3.891 1 96.44 179 THR A N 1
ATOM 1273 C CA . THR A 1 179 ? -0.484 32.906 3.697 1 96.44 179 THR A CA 1
ATOM 1274 C C . THR A 1 179 ? -1.294 31.891 2.891 1 96.44 179 THR A C 1
ATOM 1276 O O . THR A 1 179 ? -2.42 31.547 3.262 1 96.44 179 THR A O 1
ATOM 1279 N N . LEU A 1 180 ? -0.693 31.406 1.896 1 93.06 180 LEU A N 1
ATOM 1280 C CA . LEU A 1 180 ? -1.393 30.438 1.045 1 93.06 180 LEU A CA 1
ATOM 1281 C C . LEU A 1 180 ? -1.583 29.109 1.768 1 93.06 180 LEU A C 1
ATOM 1283 O O . LEU A 1 180 ? -2.588 28.438 1.562 1 93.06 180 LEU A O 1
ATOM 1287 N N . ASN A 1 181 ? -0.618 28.781 2.547 1 93.62 181 ASN A N 1
ATOM 1288 C CA . ASN A 1 181 ? -0.713 27.547 3.307 1 93.62 181 ASN A CA 1
ATOM 1289 C C . ASN A 1 181 ? -1.994 27.484 4.133 1 93.62 181 ASN A C 1
ATOM 1291 O O . ASN A 1 181 ? -2.691 26.469 4.141 1 93.62 181 ASN A O 1
ATOM 1295 N N . ARG A 1 182 ? -2.322 28.547 4.777 1 94 182 ARG A N 1
ATOM 1296 C CA . ARG A 1 182 ? -3.531 28.594 5.59 1 94 182 ARG A CA 1
ATOM 1297 C C . ARG A 1 182 ? -4.77 28.797 4.727 1 94 182 ARG A C 1
ATOM 1299 O O . ARG A 1 182 ? -5.801 28.172 4.941 1 94 182 ARG A O 1
ATOM 1306 N N . ALA A 1 183 ? -4.656 29.641 3.727 1 91.06 183 ALA A N 1
ATOM 1307 C CA . ALA A 1 183 ? -5.789 30 2.881 1 91.06 183 ALA A CA 1
ATOM 1308 C C . ALA A 1 183 ? -6.324 28.781 2.135 1 91.06 183 ALA A C 1
ATOM 1310 O O . ALA A 1 183 ? -7.516 28.703 1.821 1 91.06 183 ALA A O 1
ATOM 1311 N N . LEU A 1 184 ? -5.539 27.844 1.977 1 85.56 184 LEU A N 1
ATOM 1312 C CA . LEU A 1 184 ? -5.914 26.703 1.139 1 85.56 184 LEU A CA 1
ATOM 1313 C C . LEU A 1 184 ? -6.402 25.547 1.99 1 85.56 184 LEU A C 1
ATOM 1315 O O . LEU A 1 184 ? -6.77 24.484 1.459 1 85.56 184 LEU A O 1
ATOM 1319 N N . ILE A 1 185 ? -6.461 25.703 3.229 1 82.94 185 ILE A N 1
ATOM 1320 C CA . ILE A 1 185 ? -6.863 24.641 4.148 1 82.94 185 ILE A CA 1
ATOM 1321 C C . ILE A 1 185 ? -8.305 24.234 3.867 1 82.94 185 ILE A C 1
ATOM 1323 O O . ILE A 1 185 ? -8.617 23.047 3.783 1 82.94 185 ILE A O 1
ATOM 1327 N N . PRO A 1 186 ? -9.242 25.219 3.645 1 72.75 186 PRO A N 1
ATOM 1328 C CA . PRO A 1 186 ? -10.641 24.844 3.439 1 72.75 186 PRO A CA 1
ATOM 1329 C C . PRO A 1 186 ? -10.828 23.938 2.229 1 72.75 186 PRO A C 1
ATOM 1331 O O . PRO A 1 186 ? -11.773 23.141 2.189 1 72.75 186 PRO A O 1
ATOM 1334 N N . VAL A 1 187 ? -9.891 24.062 1.357 1 70.06 187 VAL A N 1
ATOM 1335 C CA . VAL A 1 187 ? -10.055 23.266 0.148 1 70.06 187 VAL A CA 1
ATOM 1336 C C . VAL A 1 187 ? -9.031 22.141 0.128 1 70.06 187 VAL A C 1
ATOM 1338 O O . VAL A 1 187 ? -8.922 21.406 -0.858 1 70.06 187 VAL A O 1
ATOM 1341 N N . GLY A 1 188 ? -8.312 22.031 1.036 1 70.5 188 GLY A N 1
ATOM 1342 C CA . GLY A 1 188 ? -7.387 20.922 1.174 1 70.5 188 GLY A CA 1
ATOM 1343 C C . GLY A 1 188 ? -6.141 21.078 0.321 1 70.5 188 GLY A C 1
ATOM 1344 O O . GLY A 1 188 ? -5.289 20.188 0.297 1 70.5 188 GLY A O 1
ATOM 1345 N N . LEU A 1 189 ? -5.91 22.109 -0.327 1 76.38 189 LEU A N 1
ATOM 1346 C CA . LEU A 1 189 ? -4.816 22.281 -1.279 1 76.38 189 LEU A CA 1
ATOM 1347 C C . LEU A 1 189 ? -3.525 22.656 -0.562 1 76.38 189 LEU A C 1
ATOM 1349 O O . LEU A 1 189 ? -2.447 22.641 -1.163 1 76.38 189 LEU A O 1
ATOM 1353 N N . HIS A 1 190 ? -3.643 22.938 0.699 1 85.31 190 HIS A N 1
ATOM 1354 C CA . HIS A 1 190 ? -2.428 23.25 1.444 1 85.31 190 HIS A CA 1
ATOM 1355 C C . HIS A 1 190 ? -1.498 22.031 1.514 1 85.31 190 HIS A C 1
ATOM 1357 O O . HIS A 1 190 ? -0.281 22.188 1.639 1 85.31 190 HIS A O 1
ATOM 1363 N N . HIS A 1 191 ? -2.033 20.906 1.418 1 77.44 191 HIS A N 1
ATOM 1364 C CA . HIS A 1 191 ? -1.202 19.703 1.415 1 77.44 191 HIS A CA 1
ATOM 1365 C C . HIS A 1 191 ? -0.347 19.625 0.154 1 77.44 191 HIS A C 1
ATOM 1367 O O . HIS A 1 191 ? 0.789 19.156 0.197 1 77.44 191 HIS A O 1
ATOM 1373 N N . VAL A 1 192 ? -0.876 20.031 -0.918 1 77.31 192 VAL A N 1
ATOM 1374 C CA . VAL A 1 192 ? -0.114 20.062 -2.162 1 77.31 192 VAL A CA 1
ATOM 1375 C C . VAL A 1 192 ? 1.044 21.047 -2.031 1 77.31 192 VAL A C 1
ATOM 1377 O O . VAL A 1 192 ? 2.178 20.734 -2.406 1 77.31 192 VAL A O 1
ATOM 1380 N N . LEU A 1 193 ? 0.713 22.125 -1.503 1 83.88 193 LEU A N 1
ATOM 1381 C CA . LEU A 1 193 ? 1.734 23.141 -1.27 1 83.88 193 LEU A CA 1
ATOM 1382 C C . LEU A 1 193 ? 2.826 22.609 -0.346 1 83.88 193 LEU A C 1
ATOM 1384 O O . LEU A 1 193 ? 4.016 22.75 -0.643 1 83.88 193 LEU A O 1
ATOM 1388 N N . ASN A 1 194 ? 2.434 21.984 0.688 1 87.25 194 ASN A N 1
ATOM 1389 C CA . ASN A 1 194 ? 3.367 21.438 1.67 1 87.25 194 ASN A CA 1
ATOM 1390 C C . ASN A 1 194 ? 4.262 20.359 1.059 1 87.25 194 ASN A C 1
ATOM 1392 O O . ASN A 1 194 ? 5.453 20.297 1.359 1 87.25 194 ASN A O 1
ATOM 1396 N N . SER A 1 195 ? 3.664 19.547 0.283 1 82.75 195 SER A N 1
ATOM 1397 C CA . SER A 1 195 ? 4.426 18.469 -0.318 1 82.75 195 SER A CA 1
ATOM 1398 C C . SER A 1 195 ? 5.582 19 -1.161 1 82.75 195 SER A C 1
ATOM 1400 O O . SER A 1 195 ? 6.672 18.422 -1.156 1 82.75 195 SER A O 1
ATOM 1402 N N . PHE A 1 196 ? 5.375 20.031 -1.795 1 84.06 196 PHE A N 1
ATOM 1403 C CA . PHE A 1 196 ? 6.438 20.609 -2.611 1 84.06 196 PHE A CA 1
ATOM 1404 C C . PHE A 1 196 ? 7.516 21.234 -1.736 1 84.06 196 PHE A C 1
ATOM 1406 O O . PHE A 1 196 ? 8.703 21 -1.941 1 84.06 196 PHE A O 1
ATOM 1413 N N . PHE A 1 197 ? 7.199 21.984 -0.777 1 87.75 197 PHE A N 1
ATOM 1414 C CA . PHE A 1 197 ? 8.156 22.734 0.026 1 87.75 197 PHE A CA 1
ATOM 1415 C C . PHE A 1 197 ? 8.883 21.812 1.004 1 87.75 197 PHE A C 1
ATOM 1417 O O . PHE A 1 197 ? 10.078 21.984 1.252 1 87.75 197 PHE A O 1
ATOM 1424 N N . TRP A 1 198 ? 8.164 20.844 1.522 1 89.94 198 TRP A N 1
ATOM 1425 C CA . TRP A 1 198 ? 8.734 20.031 2.59 1 89.94 198 TRP A CA 1
ATOM 1426 C C . TRP A 1 198 ? 9.445 18.797 2.021 1 89.94 198 TRP A C 1
ATOM 1428 O O . TRP A 1 198 ? 10.398 18.297 2.615 1 89.94 198 TRP A O 1
ATOM 1438 N N . PHE A 1 199 ? 9.023 18.344 0.848 1 85.62 199 PHE A N 1
ATOM 1439 C CA . PHE A 1 199 ? 9.547 17.062 0.388 1 85.62 199 PHE A CA 1
ATOM 1440 C C . PHE A 1 199 ? 10.164 17.203 -0.999 1 85.62 199 PHE A C 1
ATOM 1442 O O . PHE A 1 199 ? 10.883 16.297 -1.452 1 85.62 199 PHE A O 1
ATOM 1449 N N . GLY A 1 200 ? 10.023 18.281 -1.663 1 81.31 200 GLY A N 1
ATOM 1450 C CA . GLY A 1 200 ? 10.43 18.344 -3.059 1 81.31 200 GLY A CA 1
ATOM 1451 C C . GLY A 1 200 ? 11.438 19.453 -3.34 1 81.31 200 GLY A C 1
ATOM 1452 O O . GLY A 1 200 ? 12.289 19.312 -4.223 1 81.31 200 GLY A O 1
ATOM 1453 N N . MET A 1 201 ? 11.383 20.516 -2.605 1 81.62 201 MET A N 1
ATOM 1454 C CA . MET A 1 201 ? 12.133 21.719 -2.945 1 81.62 201 MET A CA 1
ATOM 1455 C C . MET A 1 201 ? 13.57 21.625 -2.457 1 81.62 201 MET A C 1
ATOM 1457 O O . MET A 1 201 ? 13.82 21.484 -1.257 1 81.62 201 MET A O 1
ATOM 1461 N N . GLY A 1 202 ? 14.43 21.703 -3.453 1 77.62 202 GLY A N 1
ATOM 1462 C CA . GLY A 1 202 ? 15.844 21.703 -3.098 1 77.62 202 GLY A CA 1
ATOM 1463 C C . GLY A 1 202 ? 16.359 20.328 -2.723 1 77.62 202 GLY A C 1
ATOM 1464 O O . GLY A 1 202 ? 15.602 19.469 -2.281 1 77.62 202 GLY A O 1
ATOM 1465 N N . SER A 1 203 ? 17.625 20.109 -2.941 1 83.69 203 SER A N 1
ATOM 1466 C CA . SER A 1 203 ? 18.234 18.828 -2.613 1 83.69 203 SER A CA 1
ATOM 1467 C C . SER A 1 203 ? 19.594 19.016 -1.956 1 83.69 203 SER A C 1
ATOM 1469 O O . SER A 1 203 ? 20.234 20.047 -2.133 1 83.69 203 SER A O 1
ATOM 1471 N N . CYS A 1 204 ? 19.906 18.172 -1.062 1 86.94 204 CYS A N 1
ATOM 1472 C CA . CYS A 1 204 ? 21.234 18.125 -0.452 1 86.94 204 CYS A CA 1
ATOM 1473 C C . CYS A 1 204 ? 21.719 16.672 -0.337 1 86.94 204 CYS A C 1
ATOM 1475 O O . CYS A 1 204 ? 20.922 15.742 -0.449 1 86.94 204 CYS A O 1
ATOM 1477 N N . GLN A 1 205 ? 22.953 16.562 -0.275 1 90.06 205 GLN A N 1
ATOM 1478 C CA . GLN A 1 205 ? 23.562 15.242 -0.186 1 90.06 205 GLN A CA 1
ATOM 1479 C C . GLN A 1 205 ? 24.156 15 1.198 1 90.06 205 GLN A C 1
ATOM 1481 O O . GLN A 1 205 ? 24.797 15.891 1.769 1 90.06 205 GLN A O 1
ATOM 1486 N N . GLU A 1 206 ? 23.906 13.828 1.688 1 90.75 206 GLU A N 1
ATOM 1487 C CA . GLU A 1 206 ? 24.328 13.461 3.037 1 90.75 206 GLU A CA 1
ATOM 1488 C C . GLU A 1 206 ? 25.828 13.219 3.098 1 90.75 206 GLU A C 1
ATOM 1490 O O . GLU A 1 206 ? 26.391 12.531 2.242 1 90.75 206 GLU A O 1
ATOM 1495 N N . VAL A 1 207 ? 26.531 13.789 4.117 1 91.56 207 VAL A N 1
ATOM 1496 C CA . VAL A 1 207 ? 27.953 13.609 4.398 1 91.56 207 VAL A CA 1
ATOM 1497 C C . VAL A 1 207 ? 28.141 13.203 5.859 1 91.56 207 VAL A C 1
ATOM 1499 O O . VAL A 1 207 ? 27.734 13.93 6.77 1 91.56 207 VAL A O 1
ATOM 1502 N N . LEU A 1 208 ? 28.641 12.07 6.051 1 90.81 208 LEU A N 1
ATOM 1503 C CA . LEU A 1 208 ? 29.016 11.672 7.406 1 90.81 208 LEU A CA 1
ATOM 1504 C C . LEU A 1 208 ? 30.312 12.336 7.828 1 90.81 208 LEU A C 1
ATOM 1506 O O . LEU A 1 208 ? 31.266 12.414 7.035 1 90.81 208 LEU A O 1
ATOM 1510 N N . ILE A 1 209 ? 30.359 12.883 9.039 1 91.25 209 ILE A N 1
ATOM 1511 C CA . ILE A 1 209 ? 31.516 13.664 9.469 1 91.25 209 ILE A CA 1
ATOM 1512 C C . ILE A 1 209 ? 31.953 13.219 10.859 1 91.25 209 ILE A C 1
ATOM 1514 O O . ILE A 1 209 ? 31.25 12.445 11.523 1 91.25 209 ILE A O 1
ATOM 1518 N N . ALA A 1 210 ? 33.125 13.547 11.133 1 91.31 210 ALA A N 1
ATOM 1519 C CA . ALA A 1 210 ? 33.688 13.32 12.461 1 91.31 210 ALA A CA 1
ATOM 1520 C C . ALA A 1 210 ? 34.375 14.578 12.984 1 91.31 210 ALA A C 1
ATOM 1522 O O . ALA A 1 210 ? 34.875 15.383 12.203 1 91.31 210 ALA A O 1
ATOM 1523 N N . GLY A 1 211 ? 34.344 14.703 14.273 1 88.88 211 GLY A N 1
ATOM 1524 C CA . GLY A 1 211 ? 35.062 15.781 14.906 1 88.88 211 GLY A CA 1
ATOM 1525 C C . GLY A 1 211 ? 34.531 17.156 14.562 1 88.88 211 GLY A C 1
ATOM 1526 O O . GLY A 1 211 ? 35.312 18.062 14.258 1 88.88 211 GLY A O 1
ATOM 1527 N N . ALA A 1 212 ? 33.25 17.281 14.555 1 88.69 212 ALA A N 1
ATOM 1528 C CA . ALA A 1 212 ? 32.625 18.547 14.18 1 88.69 212 ALA A CA 1
ATOM 1529 C C . ALA A 1 212 ? 32.875 19.625 15.25 1 88.69 212 ALA A C 1
ATOM 1531 O O . ALA A 1 212 ? 32.875 19.328 16.453 1 88.69 212 ALA A O 1
ATOM 1532 N N . SER A 1 213 ? 33.25 20.797 14.82 1 89.25 213 SER A N 1
ATOM 1533 C CA . SER A 1 213 ? 33.438 21.938 15.711 1 89.25 213 SER A CA 1
ATOM 1534 C C . SER A 1 213 ? 32.938 23.219 15.07 1 89.25 213 SER A C 1
ATOM 1536 O O . SER A 1 213 ? 32.906 23.344 13.844 1 89.25 213 SER A O 1
ATOM 1538 N N . ALA A 1 214 ? 32.344 24.094 15.812 1 84.12 214 ALA A N 1
ATOM 1539 C CA . ALA A 1 214 ? 31.891 25.406 15.391 1 84.12 214 ALA A CA 1
ATOM 1540 C C . ALA A 1 214 ? 32.438 26.5 16.312 1 84.12 214 ALA A C 1
ATOM 1542 O O . ALA A 1 214 ? 32.25 26.438 17.531 1 84.12 214 ALA A O 1
ATOM 1543 N N . ALA A 1 215 ? 33.062 27.5 15.633 1 77.75 215 ALA A N 1
ATOM 1544 C CA . ALA A 1 215 ? 33.625 28.609 16.391 1 77.75 215 ALA A CA 1
ATOM 1545 C C . ALA A 1 215 ? 34.5 28.094 17.547 1 77.75 215 ALA A C 1
ATOM 1547 O O . ALA A 1 215 ? 34.406 28.578 18.672 1 77.75 215 ALA A O 1
ATOM 1548 N N . GLY A 1 216 ? 35.188 27.094 17.297 1 75.81 216 GLY A N 1
ATOM 1549 C CA . GLY A 1 216 ? 36.125 26.578 18.266 1 75.81 216 GLY A CA 1
ATOM 1550 C C . GLY A 1 216 ? 35.5 25.625 19.281 1 75.81 216 GLY A C 1
ATOM 1551 O O . GLY A 1 216 ? 36.188 25.078 20.141 1 75.81 216 GLY A O 1
ATOM 1552 N N . GLN A 1 217 ? 34.281 25.484 19.234 1 81.56 217 GLN A N 1
ATOM 1553 C CA . GLN A 1 217 ? 33.594 24.594 20.172 1 81.56 217 GLN A CA 1
ATOM 1554 C C . GLN A 1 217 ? 33.219 23.281 19.5 1 81.56 217 GLN A C 1
ATOM 1556 O O . GLN A 1 217 ? 32.719 23.266 18.375 1 81.56 217 GLN A O 1
ATOM 1561 N N . ALA A 1 218 ? 33.469 22.25 20.266 1 83.62 218 ALA A N 1
ATOM 1562 C CA . ALA A 1 218 ? 33.188 20.922 19.734 1 83.62 218 ALA A CA 1
ATOM 1563 C C . ALA A 1 218 ? 31.688 20.656 19.703 1 83.62 218 ALA A C 1
ATOM 1565 O O . ALA A 1 218 ? 30.953 21.062 20.609 1 83.62 218 ALA A O 1
ATOM 1566 N N . LEU A 1 219 ? 31.281 20.078 18.656 1 81.38 219 LEU A N 1
ATOM 1567 C CA . LEU A 1 219 ? 29.906 19.641 18.5 1 81.38 219 LEU A CA 1
ATOM 1568 C C . LEU A 1 219 ? 29.828 18.109 18.484 1 81.38 219 LEU A C 1
ATOM 1570 O O . LEU A 1 219 ? 29.625 17.516 17.422 1 81.38 219 LEU A O 1
ATOM 1574 N N . PRO A 1 220 ? 29.859 17.5 19.609 1 75.5 220 PRO A N 1
ATOM 1575 C CA . PRO A 1 220 ? 30 16.047 19.672 1 75.5 220 PRO A CA 1
ATOM 1576 C C . PRO A 1 220 ? 28.766 15.32 19.141 1 75.5 220 PRO A C 1
ATOM 1578 O O . PRO A 1 220 ? 28.844 14.164 18.719 1 75.5 220 PRO A O 1
ATOM 1581 N N . THR A 1 221 ? 27.688 16 19.062 1 72.69 221 THR A N 1
ATOM 1582 C CA . THR A 1 221 ? 26.453 15.297 18.688 1 72.69 221 THR A CA 1
ATOM 1583 C C . THR A 1 221 ? 26.234 15.375 17.188 1 72.69 221 THR A C 1
ATOM 1585 O O . THR A 1 221 ? 25.344 14.703 16.656 1 72.69 221 THR A O 1
ATOM 1588 N N . VAL A 1 222 ? 27.031 16.094 16.516 1 79.31 222 VAL A N 1
ATOM 1589 C CA . VAL A 1 222 ? 26.844 16.25 15.07 1 79.31 222 VAL A CA 1
ATOM 1590 C C . VAL A 1 222 ? 27.688 15.219 14.328 1 79.31 222 VAL A C 1
ATOM 1592 O O . VAL A 1 222 ? 28.922 15.289 14.336 1 79.31 222 VAL A O 1
ATOM 1595 N N . GLN A 1 223 ? 26.969 14.289 13.758 1 81.5 223 GLN A N 1
ATOM 1596 C CA . GLN A 1 223 ? 27.688 13.211 13.086 1 81.5 223 GLN A CA 1
ATOM 1597 C C . GLN A 1 223 ? 27.406 13.219 11.586 1 81.5 223 GLN A C 1
ATOM 1599 O O . GLN A 1 223 ? 28 12.43 10.836 1 81.5 223 GLN A O 1
ATOM 1604 N N . GLN A 1 224 ? 26.484 14.016 11.211 1 86.75 224 GLN A N 1
ATOM 1605 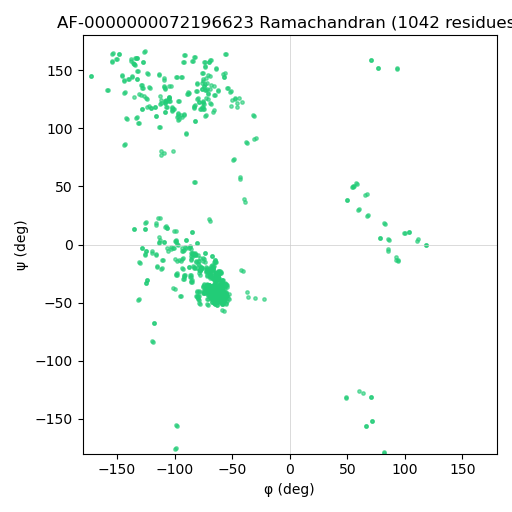C CA . GLN A 1 224 ? 26.141 14.094 9.789 1 86.75 224 GLN A CA 1
ATOM 1606 C C . GLN A 1 224 ? 25.734 15.508 9.391 1 86.75 224 GLN A C 1
ATOM 1608 O O . GLN A 1 224 ? 25.219 16.266 10.211 1 86.75 224 GLN A O 1
ATOM 1613 N N . LEU A 1 225 ? 26.094 15.852 8.172 1 88.06 225 LEU A N 1
ATOM 1614 C CA . LEU A 1 225 ? 25.656 17.094 7.539 1 88.06 225 LEU A CA 1
ATOM 1615 C C . LEU A 1 225 ? 25.031 16.812 6.18 1 88.06 225 LEU A C 1
ATOM 1617 O O . LEU A 1 225 ? 25.141 15.711 5.648 1 88.06 225 LEU A O 1
ATOM 1621 N N . CYS A 1 226 ? 24.266 17.656 5.77 1 89.5 226 CYS A N 1
ATOM 1622 C CA . CYS A 1 226 ? 23.688 17.625 4.426 1 89.5 226 CYS A CA 1
ATOM 1623 C C . CYS A 1 226 ? 24.062 18.891 3.654 1 89.5 226 CYS A C 1
ATOM 1625 O O . CYS A 1 226 ? 23.766 20 4.098 1 89.5 226 CYS A O 1
ATOM 1627 N N . VAL A 1 227 ? 24.812 18.688 2.52 1 88.5 227 VAL A N 1
ATOM 1628 C CA . VAL A 1 227 ? 25.391 19.844 1.82 1 88.5 227 VAL A CA 1
ATOM 1629 C C . VAL A 1 227 ? 24.984 19.797 0.348 1 88.5 227 VAL A C 1
ATOM 1631 O O . VAL A 1 227 ? 24.406 18.812 -0.12 1 88.5 227 VAL A O 1
ATOM 1634 N N . ASP A 1 228 ? 25.172 20.875 -0.318 1 84.31 228 ASP A N 1
ATOM 1635 C CA . ASP A 1 228 ? 24.906 20.953 -1.751 1 84.31 228 ASP A CA 1
ATOM 1636 C C . ASP A 1 228 ? 25.594 19.812 -2.496 1 84.31 228 ASP A C 1
ATOM 1638 O O . ASP A 1 228 ? 26.766 19.531 -2.266 1 84.31 228 ASP A O 1
ATOM 1642 N N . PRO A 1 229 ? 24.812 19.172 -3.361 1 83.81 229 PRO A N 1
ATOM 1643 C CA . PRO A 1 229 ? 25.391 18.047 -4.094 1 83.81 229 PRO A CA 1
ATOM 1644 C C . PRO A 1 229 ? 26.641 18.438 -4.867 1 83.81 229 PRO A C 1
ATOM 1646 O O . PRO A 1 229 ? 27.562 17.625 -5 1 83.81 229 PRO A O 1
ATOM 1649 N N . ALA A 1 230 ? 26.734 19.625 -5.363 1 82.75 230 ALA A N 1
ATOM 1650 C CA . ALA A 1 230 ? 27.922 20.094 -6.07 1 82.75 230 ALA A CA 1
ATOM 1651 C C . ALA A 1 230 ? 29.125 20.156 -5.133 1 82.75 230 ALA A C 1
ATOM 1653 O O . ALA A 1 230 ? 30.25 19.844 -5.527 1 82.75 230 ALA A O 1
ATOM 1654 N N . LEU A 1 231 ? 28.891 20.562 -3.963 1 87.44 231 LEU A N 1
ATOM 1655 C CA . LEU A 1 231 ? 29.938 20.609 -2.951 1 87.44 231 LEU A CA 1
ATOM 1656 C C . LEU A 1 231 ? 30.359 19.203 -2.533 1 87.44 231 LEU A C 1
ATOM 1658 O O . LEU A 1 231 ? 31.547 18.922 -2.336 1 87.44 231 LEU A O 1
ATOM 1662 N N . ALA A 1 232 ? 29.375 18.344 -2.365 1 89.62 232 ALA A N 1
ATOM 1663 C CA . ALA A 1 232 ? 29.625 16.969 -1.931 1 89.62 232 ALA A CA 1
ATOM 1664 C C . ALA A 1 232 ? 30.594 16.266 -2.873 1 89.62 232 ALA A C 1
ATOM 1666 O O . ALA A 1 232 ? 31.422 15.453 -2.436 1 89.62 232 ALA A O 1
ATOM 1667 N N . LYS A 1 233 ? 30.562 16.531 -4.117 1 86.56 233 LYS A N 1
ATOM 1668 C CA . LYS A 1 233 ? 31.406 15.898 -5.129 1 86.56 233 LYS A CA 1
ATOM 1669 C C . LYS A 1 233 ? 32.875 16.328 -4.973 1 86.56 233 LYS A C 1
ATOM 1671 O O . LYS A 1 233 ? 33.781 15.625 -5.426 1 86.56 233 LYS A O 1
ATOM 1676 N N . THR A 1 234 ? 33.062 17.453 -4.297 1 90.5 234 THR A N 1
ATOM 1677 C CA . THR A 1 234 ? 34.406 18 -4.16 1 90.5 234 THR A CA 1
ATOM 1678 C C . THR A 1 234 ? 35.031 17.516 -2.867 1 90.5 234 THR A C 1
ATOM 1680 O O . THR A 1 234 ? 36.25 17.719 -2.66 1 90.5 234 THR A O 1
ATOM 1683 N N . LEU A 1 235 ? 34.219 16.953 -2.051 1 92.44 235 LEU A N 1
ATOM 1684 C CA . LEU A 1 235 ? 34.719 16.562 -0.737 1 92.44 235 LEU A CA 1
ATOM 1685 C C . LEU A 1 235 ? 35.594 15.305 -0.839 1 92.44 235 LEU A C 1
ATOM 1687 O O . LEU A 1 235 ? 35.344 14.43 -1.67 1 92.44 235 LEU A O 1
ATOM 1691 N N . VAL A 1 236 ? 36.688 15.281 -0.057 1 92.44 236 VAL A N 1
ATOM 1692 C CA . VAL A 1 236 ? 37.594 14.141 -0.035 1 92.44 236 VAL A CA 1
ATOM 1693 C C . VAL A 1 236 ? 37.531 13.445 1.322 1 92.44 236 VAL A C 1
ATOM 1695 O O . VAL A 1 236 ? 37.75 14.078 2.361 1 92.44 236 VAL A O 1
ATOM 1698 N N . VAL A 1 237 ? 37.188 12.234 1.297 1 91.62 237 VAL A N 1
ATOM 1699 C CA . VAL A 1 237 ? 37.094 11.445 2.516 1 91.62 237 VAL A CA 1
ATOM 1700 C C . VAL A 1 237 ? 38.406 11.531 3.303 1 91.62 237 VAL A C 1
ATOM 1702 O O . VAL A 1 237 ? 39.5 11.414 2.73 1 91.62 237 VAL A O 1
ATOM 1705 N N . GLY A 1 238 ? 38.312 11.734 4.586 1 91.69 238 GLY A N 1
ATOM 1706 C CA . GLY A 1 238 ? 39.5 11.82 5.449 1 91.69 238 GLY A CA 1
ATOM 1707 C C . GLY A 1 238 ? 40 13.242 5.625 1 91.69 238 GLY A C 1
ATOM 1708 O O . GLY A 1 238 ? 40.812 13.508 6.516 1 91.69 238 GLY A O 1
ATOM 1709 N N . GLN A 1 239 ? 39.562 14.188 4.852 1 93.31 239 GLN A N 1
ATOM 1710 C CA . GLN A 1 239 ? 40.031 15.578 4.906 1 93.31 239 GLN A CA 1
ATOM 1711 C C . GLN A 1 239 ? 39.062 16.438 5.727 1 93.31 239 GLN A C 1
ATOM 1713 O O . GLN A 1 239 ? 37.844 16.203 5.723 1 93.31 239 GLN A O 1
ATOM 1718 N N . THR A 1 240 ? 39.719 17.328 6.406 1 93.56 240 THR A N 1
ATOM 1719 C CA . THR A 1 240 ? 38.938 18.297 7.168 1 93.56 240 THR A CA 1
ATOM 1720 C C . THR A 1 240 ? 38.438 19.422 6.273 1 93.56 240 THR A C 1
ATOM 1722 O O . THR A 1 240 ? 39.188 19.938 5.441 1 93.56 240 THR A O 1
ATOM 1725 N N . HIS A 1 241 ? 37.188 19.734 6.371 1 93 241 HIS A N 1
ATOM 1726 C CA . HIS A 1 241 ? 36.562 20.781 5.578 1 93 241 HIS A CA 1
ATOM 1727 C C . HIS A 1 241 ? 35.719 21.703 6.453 1 93 241 HIS A C 1
ATOM 1729 O O . HIS A 1 241 ? 35.125 21.25 7.438 1 93 241 HIS A O 1
ATOM 1735 N N . THR A 1 242 ? 35.75 22.922 6.125 1 91 242 THR A N 1
ATOM 1736 C CA . THR A 1 242 ? 34.844 23.875 6.781 1 91 242 THR A CA 1
ATOM 1737 C C . THR A 1 242 ? 33.594 24.125 5.934 1 91 242 THR A C 1
ATOM 1739 O O . THR A 1 242 ? 33.688 24.703 4.848 1 91 242 THR A O 1
ATOM 1742 N N . PHE A 1 243 ? 32.531 23.672 6.473 1 89.25 243 PHE A N 1
ATOM 1743 C CA . PHE A 1 243 ? 31.234 23.812 5.793 1 89.25 243 PHE A CA 1
ATOM 1744 C C . PHE A 1 243 ? 30.562 25.125 6.176 1 89.25 243 PHE A C 1
ATOM 1746 O O . PHE A 1 243 ? 30.469 25.469 7.359 1 89.25 243 PHE A O 1
ATOM 1753 N N . GLU A 1 244 ? 30.141 25.859 5.199 1 82.44 244 GLU A N 1
ATOM 1754 C CA . GLU A 1 244 ? 29.453 27.125 5.426 1 82.44 244 GLU A CA 1
ATOM 1755 C C . GLU A 1 244 ? 27.969 27.016 5.133 1 82.44 244 GLU A C 1
ATOM 1757 O O . GLU A 1 244 ? 27.562 26.438 4.121 1 82.44 244 GLU A O 1
ATOM 1762 N N . PHE A 1 245 ? 27.234 27.328 6.062 1 75.62 245 PHE A N 1
ATOM 1763 C CA . PHE A 1 245 ? 25.781 27.312 5.914 1 75.62 245 PHE A CA 1
ATOM 1764 C C . PHE A 1 245 ? 25.203 28.719 5.98 1 75.62 245 PHE A C 1
ATOM 1766 O O . PHE A 1 245 ? 25.531 29.484 6.887 1 75.62 245 PHE A O 1
ATOM 1773 N N . ALA A 1 246 ? 24.438 29.031 4.992 1 60.59 246 ALA A N 1
ATOM 1774 C CA . ALA A 1 246 ? 23.812 30.359 4.996 1 60.59 246 ALA A CA 1
ATOM 1775 C C . ALA A 1 246 ? 22.656 30.406 5.992 1 60.59 246 ALA A C 1
ATOM 1777 O O . ALA A 1 246 ? 21.953 29.422 6.199 1 60.59 246 ALA A O 1
ATOM 1778 N N . ASN A 1 247 ? 22.531 31.453 6.598 1 51.62 247 ASN A N 1
ATOM 1779 C CA . ASN A 1 247 ? 21.391 31.766 7.449 1 51.62 247 ASN A CA 1
ATOM 1780 C C . ASN A 1 247 ? 21.25 30.766 8.594 1 51.62 247 ASN A C 1
ATOM 1782 O O . ASN A 1 247 ? 20.156 30.281 8.875 1 51.62 247 ASN A O 1
ATOM 1786 N N . SER A 1 248 ? 22.516 30.234 9.016 1 54.81 248 SER A N 1
ATOM 1787 C CA . SER A 1 248 ? 22.547 29.25 10.086 1 54.81 248 SER A CA 1
ATOM 1788 C C . SER A 1 248 ? 23.141 29.828 11.367 1 54.81 248 SER A C 1
ATOM 1790 O O . SER A 1 248 ? 23.875 30.828 11.32 1 54.81 248 SER A O 1
ATOM 1792 N N . VAL A 1 249 ? 22.625 29.453 12.508 1 49.06 249 VAL A N 1
ATOM 1793 C CA . VAL A 1 249 ? 23.219 29.812 13.789 1 49.06 249 VAL A CA 1
ATOM 1794 C C . VAL A 1 249 ? 24.672 29.375 13.828 1 49.06 249 VAL A C 1
ATOM 1796 O O . VAL A 1 249 ? 25.531 30.078 14.398 1 49.06 249 VAL A O 1
ATOM 1799 N N . THR A 1 250 ? 24.938 28.281 13.25 1 56.34 250 THR A N 1
ATOM 1800 C CA . THR A 1 250 ? 26.312 27.812 13.125 1 56.34 250 THR A CA 1
ATOM 1801 C C . THR A 1 250 ? 26.797 27.891 11.68 1 56.34 250 THR A C 1
ATOM 1803 O O . THR A 1 250 ? 26.781 26.891 10.961 1 56.34 250 THR A O 1
ATOM 1806 N N . PRO A 1 251 ? 27.109 29.078 11.391 1 65 251 PRO A N 1
ATOM 1807 C CA . PRO A 1 251 ? 27.328 29.328 9.961 1 65 251 PRO A CA 1
ATOM 1808 C C . PRO A 1 251 ? 28.469 28.5 9.391 1 65 251 PRO A C 1
ATOM 1810 O O . PRO A 1 251 ? 28.547 28.297 8.172 1 65 251 PRO A O 1
ATOM 1813 N N . GLU A 1 252 ? 29.375 28.156 10.375 1 81.12 252 GLU A N 1
ATOM 1814 C CA . GLU A 1 252 ? 30.5 27.375 9.883 1 81.12 252 GLU A CA 1
ATOM 1815 C C . GLU A 1 252 ? 30.734 26.141 10.758 1 81.12 252 GLU A C 1
ATOM 1817 O O . GLU A 1 252 ? 30.734 26.234 11.984 1 81.12 252 GLU A O 1
ATOM 1822 N N . ILE A 1 253 ? 30.828 25.016 10.133 1 86.75 253 ILE A N 1
ATOM 1823 C CA . ILE A 1 253 ? 31.156 23.781 10.828 1 86.75 253 ILE A CA 1
ATOM 1824 C C . ILE A 1 253 ? 32.375 23.141 10.188 1 86.75 253 ILE A C 1
ATOM 1826 O O . ILE A 1 253 ? 32.406 22.906 8.977 1 86.75 253 ILE A O 1
ATOM 1830 N N . THR A 1 254 ? 33.375 23.031 11.008 1 91.56 254 THR A N 1
ATOM 1831 C CA . THR A 1 254 ? 34.562 22.328 10.555 1 91.56 254 THR A CA 1
ATOM 1832 C C . THR A 1 254 ? 34.562 20.875 11.023 1 91.56 254 THR A C 1
ATOM 1834 O O . THR A 1 254 ? 34.312 20.594 12.195 1 91.56 254 THR A O 1
ATOM 1837 N N . ALA A 1 255 ? 34.656 20.047 10.07 1 93 255 ALA A N 1
ATOM 1838 C CA . ALA A 1 255 ? 34.625 18.625 10.406 1 93 255 ALA A CA 1
ATOM 1839 C C . ALA A 1 255 ? 35.438 17.812 9.406 1 93 255 ALA A C 1
ATOM 1841 O O . ALA A 1 255 ? 35.75 18.281 8.312 1 93 255 ALA A O 1
ATOM 1842 N N . THR A 1 256 ? 35.812 16.641 9.82 1 94 256 THR A N 1
ATOM 1843 C CA . THR A 1 256 ? 36.469 15.703 8.93 1 94 256 THR A CA 1
ATOM 1844 C C . THR A 1 256 ? 35.438 14.844 8.188 1 94 256 THR A C 1
ATOM 1846 O O . THR A 1 256 ? 34.531 14.289 8.797 1 94 256 THR A O 1
ATOM 1849 N N . VAL A 1 257 ? 35.625 14.766 6.918 1 94.06 257 VAL A N 1
ATOM 1850 C CA . VAL A 1 257 ? 34.688 13.984 6.094 1 94.06 257 VAL A CA 1
ATOM 1851 C C . VAL A 1 257 ? 34.969 12.5 6.289 1 94.06 257 VAL A C 1
ATOM 1853 O O . VAL A 1 257 ? 36.062 12.008 5.98 1 94.06 257 VAL A O 1
ATOM 1856 N N . LYS A 1 258 ? 34 11.773 6.703 1 92.19 258 LYS A N 1
ATOM 1857 C CA . LYS A 1 258 ? 34.125 10.328 6.891 1 92.19 258 LYS A CA 1
ATOM 1858 C C . LYS A 1 258 ? 33.625 9.578 5.664 1 92.19 258 LYS A C 1
ATOM 1860 O O . LYS A 1 258 ? 34.156 8.523 5.312 1 92.19 258 LYS A O 1
ATOM 1865 N N . GLU A 1 259 ? 32.5 10.016 5.168 1 91.75 259 GLU A N 1
ATOM 1866 C CA . GLU A 1 259 ? 31.859 9.359 4.027 1 91.75 259 GLU A CA 1
ATOM 1867 C C . GLU A 1 259 ? 30.906 10.297 3.309 1 91.75 259 GLU A C 1
ATOM 1869 O O . GLU A 1 259 ? 30.172 11.055 3.953 1 91.75 259 GLU A O 1
ATOM 1874 N N . VAL A 1 260 ? 31.016 10.328 2.018 1 89.94 260 VAL A N 1
ATOM 1875 C CA . VAL A 1 260 ? 30 10.984 1.205 1 89.94 260 VAL A CA 1
ATOM 1876 C C . VAL A 1 260 ? 29 9.953 0.686 1 89.94 260 VAL A C 1
ATOM 1878 O O . VAL A 1 260 ? 29.297 9.227 -0.269 1 89.94 260 VAL A O 1
ATOM 1881 N N . THR A 1 261 ? 27.875 10.023 1.24 1 86.81 261 THR A N 1
ATOM 1882 C CA . THR A 1 261 ? 26.906 9 0.881 1 86.81 261 THR A CA 1
ATOM 1883 C C . THR A 1 261 ? 26.188 9.375 -0.417 1 86.81 261 THR A C 1
ATOM 1885 O O . THR A 1 261 ? 26.297 10.508 -0.892 1 86.81 261 THR A O 1
ATOM 1888 N N . GLU A 1 262 ? 25.594 8.375 -1.026 1 79.81 262 GLU A N 1
ATOM 1889 C CA . GLU A 1 262 ? 24.812 8.625 -2.238 1 79.81 262 GLU A CA 1
ATOM 1890 C C . GLU A 1 262 ? 23.391 9.055 -1.906 1 79.81 262 GLU A C 1
ATOM 1892 O O . GLU A 1 262 ? 22.578 9.266 -2.807 1 79.81 262 GLU A O 1
ATOM 1897 N N . THR A 1 263 ? 23.141 9.336 -0.686 1 79.56 263 THR A N 1
ATOM 1898 C CA . THR A 1 263 ? 21.797 9.672 -0.25 1 79.56 263 THR A CA 1
ATOM 1899 C C . THR A 1 263 ? 21.5 11.141 -0.508 1 79.56 263 THR A C 1
ATOM 1901 O O . THR A 1 263 ? 22.172 12.0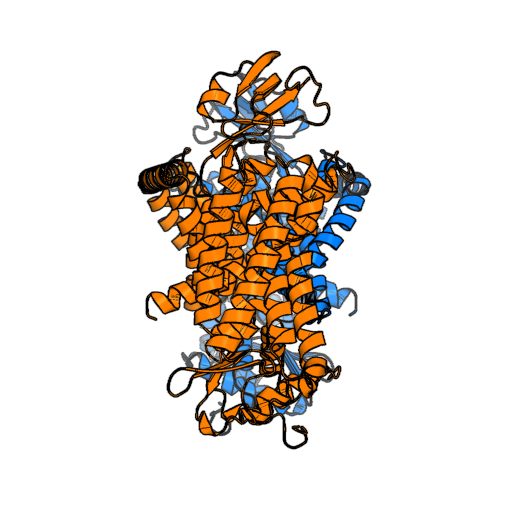23 0.026 1 79.56 263 THR A O 1
ATOM 1904 N N . ILE A 1 264 ? 20.531 11.375 -1.319 1 83.88 264 ILE A N 1
ATOM 1905 C CA . ILE A 1 264 ? 20.062 12.727 -1.619 1 83.88 264 ILE A CA 1
ATOM 1906 C C . ILE A 1 264 ? 18.75 12.984 -0.898 1 83.88 264 ILE A C 1
ATOM 1908 O O . ILE A 1 264 ? 17.828 12.164 -0.954 1 83.88 264 ILE A O 1
ATOM 1912 N N . LYS A 1 265 ? 18.719 14.055 -0.146 1 85.81 265 LYS A N 1
ATOM 1913 C CA . LYS A 1 265 ? 17.516 14.477 0.559 1 85.81 265 LYS A CA 1
ATOM 1914 C C . LYS A 1 265 ? 16.906 15.727 -0.078 1 85.81 265 LYS A C 1
ATOM 1916 O O . LYS A 1 265 ? 17.641 16.641 -0.453 1 85.81 265 LYS A O 1
ATOM 1921 N N . SER A 1 266 ? 15.656 15.68 -0.253 1 85.44 266 SER A N 1
ATOM 1922 C CA . SER A 1 266 ? 14.984 16.797 -0.901 1 85.44 266 SER A CA 1
ATOM 1923 C C . SER A 1 266 ? 13.883 17.375 -0.017 1 85.44 266 SER A C 1
ATOM 1925 O O . SER A 1 266 ? 13.211 16.625 0.703 1 85.44 266 SER A O 1
ATOM 1927 N N . GLY A 1 267 ? 13.719 18.703 -0.163 1 88.75 267 GLY A N 1
ATOM 1928 C CA . GLY A 1 267 ? 12.688 19.375 0.612 1 88.75 267 GLY A CA 1
ATOM 1929 C C . GLY A 1 267 ? 13.195 19.938 1.924 1 88.75 267 GLY A C 1
ATOM 1930 O O . GLY A 1 267 ? 14.125 19.406 2.521 1 88.75 267 GLY A O 1
ATOM 1931 N N . ASP A 1 268 ? 12.609 20.969 2.389 1 90.31 268 ASP A N 1
ATOM 1932 C CA . ASP A 1 268 ? 13.031 21.672 3.594 1 90.31 268 ASP A CA 1
ATOM 1933 C C . ASP A 1 268 ? 13.016 20.75 4.809 1 90.31 268 ASP A C 1
ATOM 1935 O O . ASP A 1 268 ? 13.891 20.844 5.672 1 90.31 268 ASP A O 1
ATOM 1939 N N . LEU A 1 269 ? 12.062 19.859 4.809 1 91.56 269 LEU A N 1
ATOM 1940 C CA . LEU A 1 269 ? 11.914 18.953 5.949 1 91.56 269 LEU A CA 1
ATOM 1941 C C . LEU A 1 269 ? 13.047 17.938 5.984 1 91.56 269 LEU A C 1
ATOM 1943 O O . LEU A 1 269 ? 13.766 17.828 6.984 1 91.56 269 LEU A O 1
ATOM 1947 N N . HIS A 1 270 ? 13.266 17.266 4.891 1 89.25 270 HIS A N 1
ATOM 1948 C CA . HIS A 1 270 ? 14.297 16.234 4.848 1 89.25 270 HIS A CA 1
ATOM 1949 C C . HIS A 1 270 ? 15.688 16.844 4.988 1 89.25 270 HIS A C 1
ATOM 1951 O O . HIS A 1 270 ? 16.578 16.25 5.602 1 89.25 270 HIS A O 1
ATOM 1957 N N . ARG A 1 271 ? 15.859 17.984 4.426 1 89.06 271 ARG A N 1
ATOM 1958 C CA . ARG A 1 271 ? 17.141 18.672 4.531 1 89.06 271 ARG A CA 1
ATOM 1959 C C . ARG A 1 271 ? 17.438 19.078 5.973 1 89.06 271 ARG A C 1
ATOM 1961 O O . ARG A 1 271 ? 18.562 18.906 6.457 1 89.06 271 ARG A O 1
ATOM 1968 N N . PHE A 1 272 ? 16.453 19.578 6.66 1 91 272 PHE A N 1
ATOM 1969 C CA . PHE A 1 272 ? 16.609 19.984 8.055 1 91 272 PHE A CA 1
ATOM 1970 C C . PHE A 1 272 ? 17.031 18.797 8.922 1 91 272 PHE A C 1
ATOM 1972 O O . PHE A 1 272 ? 18.016 18.891 9.656 1 91 272 PHE A O 1
ATOM 1979 N N . PHE A 1 273 ? 16.391 17.703 8.742 1 88.81 273 PHE A N 1
ATOM 1980 C CA . PHE A 1 273 ? 16.672 16.547 9.586 1 88.81 273 PHE A CA 1
ATOM 1981 C C . PHE A 1 273 ? 17.906 15.805 9.086 1 88.81 273 PHE A C 1
ATOM 1983 O O . PHE A 1 273 ? 18.453 14.977 9.805 1 88.81 273 PHE A O 1
ATOM 1990 N N . GLY A 1 274 ? 18.281 16.141 7.891 1 87 274 GLY A N 1
ATOM 1991 C CA . GLY A 1 274 ? 19.516 15.57 7.348 1 87 274 GLY A CA 1
ATOM 1992 C C . GLY A 1 274 ? 20.766 16.297 7.797 1 87 274 GLY A C 1
ATOM 1993 O O . GLY A 1 274 ? 21.875 15.859 7.52 1 87 274 GLY A O 1
ATOM 1994 N N . GLY A 1 275 ? 20.578 17.453 8.477 1 85.94 275 GLY A N 1
ATOM 1995 C CA . GLY A 1 275 ? 21.719 18.188 8.992 1 85.94 275 GLY A CA 1
ATOM 1996 C C . GLY A 1 275 ? 22.062 19.422 8.172 1 85.94 275 GLY A C 1
ATOM 1997 O O . GLY A 1 275 ? 23.141 20 8.344 1 85.94 275 GLY A O 1
ATOM 1998 N N . ASP A 1 276 ? 21.203 19.781 7.273 1 87.62 276 ASP A N 1
ATOM 1999 C CA . ASP A 1 276 ? 21.359 21.047 6.559 1 87.62 276 ASP A CA 1
ATOM 2000 C C . ASP A 1 276 ? 21.031 22.234 7.461 1 87.62 276 ASP A C 1
ATOM 2002 O O . ASP A 1 276 ? 19.859 22.5 7.754 1 87.62 276 ASP A O 1
ATOM 2006 N N . LYS A 1 277 ? 22 22.984 7.781 1 85.81 277 LYS A N 1
ATOM 2007 C CA . LYS A 1 277 ? 21.828 24.047 8.773 1 85.81 277 LYS A CA 1
ATOM 2008 C C . LYS A 1 277 ? 21.188 25.281 8.141 1 85.81 277 LYS A C 1
ATOM 2010 O O . LYS A 1 277 ? 20.859 26.25 8.844 1 85.81 277 LYS A O 1
ATOM 2015 N N . GLY A 1 278 ? 20.891 25.188 6.887 1 82.44 278 GLY A N 1
ATOM 2016 C CA . GLY A 1 278 ? 20.141 26.25 6.215 1 82.44 278 GLY A CA 1
ATOM 2017 C C . GLY A 1 278 ? 18.672 25.906 5.996 1 82.44 278 GLY A C 1
ATOM 2018 O O . GLY A 1 278 ? 17.906 26.734 5.516 1 82.44 278 GLY A O 1
ATOM 2019 N N . ALA A 1 279 ? 18.312 24.719 6.363 1 88.5 279 ALA A N 1
ATOM 2020 C CA . ALA A 1 279 ? 16.938 24.25 6.172 1 88.5 279 ALA A CA 1
ATOM 2021 C C . ALA A 1 279 ? 16.094 24.547 7.402 1 88.5 279 ALA A C 1
ATOM 2023 O O . ALA A 1 279 ? 16.625 24.75 8.5 1 88.5 279 ALA A O 1
ATOM 2024 N N . GLY A 1 280 ? 14.797 24.609 7.215 1 92.12 280 GLY A N 1
ATOM 2025 C CA . GLY A 1 280 ? 13.852 24.906 8.281 1 92.12 280 GLY A CA 1
ATOM 2026 C C . GLY A 1 280 ? 13.195 26.266 8.125 1 92.12 280 GLY A C 1
ATOM 2027 O O . GLY A 1 280 ? 12.375 26.672 8.953 1 92.12 280 GLY A O 1
ATOM 2028 N N . ALA A 1 281 ? 13.523 26.938 7.02 1 89.94 281 ALA A N 1
ATOM 2029 C CA . ALA A 1 281 ? 13.047 28.297 6.777 1 89.94 281 ALA A CA 1
ATOM 2030 C C . ALA A 1 281 ? 11.562 28.297 6.422 1 89.94 281 ALA A C 1
ATOM 2032 O O . ALA A 1 281 ? 10.883 29.312 6.59 1 89.94 281 ALA A O 1
ATOM 2033 N N . PHE A 1 282 ? 11.094 27.188 5.953 1 91.75 282 PHE A N 1
ATOM 2034 C CA . PHE A 1 282 ? 9.695 27.109 5.566 1 91.75 282 PHE A CA 1
ATOM 2035 C C . PHE A 1 282 ? 8.906 26.266 6.562 1 91.75 282 PHE A C 1
ATOM 2037 O O . PHE A 1 282 ? 7.812 25.781 6.25 1 91.75 282 PHE A O 1
ATOM 2044 N N . MET A 1 283 ? 9.523 26.047 7.707 1 95.81 283 MET A N 1
ATOM 2045 C CA . MET A 1 283 ? 8.844 25.297 8.773 1 95.81 283 MET A CA 1
ATOM 2046 C C . MET A 1 283 ? 8.82 26.109 10.062 1 95.81 283 MET A C 1
ATOM 2048 O O . MET A 1 283 ? 7.836 26.078 10.805 1 95.81 283 MET A O 1
ATOM 2052 N N . ASN A 1 284 ? 9.812 26.906 10.336 1 95.94 284 ASN A N 1
ATOM 2053 C CA . ASN A 1 284 ? 10.039 27.562 11.625 1 95.94 284 ASN A CA 1
ATOM 2054 C C . ASN A 1 284 ? 8.883 28.484 11.984 1 95.94 284 ASN A C 1
ATOM 2056 O O . ASN A 1 284 ? 8.438 28.516 13.141 1 95.94 284 ASN A O 1
ATOM 2060 N N . GLY A 1 285 ? 8.32 29.141 11.055 1 97.06 285 GLY A N 1
ATOM 2061 C CA . GLY A 1 285 ? 7.309 30.156 11.32 1 97.06 285 GLY A CA 1
ATOM 2062 C C . GLY A 1 285 ? 5.965 29.562 11.703 1 97.06 285 GLY A C 1
ATOM 2063 O O . GLY A 1 285 ? 5.086 30.281 12.195 1 97.06 285 GLY A O 1
ATOM 2064 N N . PHE A 1 286 ? 5.809 28.297 11.523 1 97.88 286 PHE A N 1
ATOM 2065 C CA . PHE A 1 286 ? 4.543 27.656 11.867 1 97.88 286 PHE A CA 1
ATOM 2066 C C . PHE A 1 286 ? 4.438 27.438 13.375 1 97.88 286 PHE A C 1
ATOM 2068 O O . PHE A 1 286 ? 3.336 27.406 13.922 1 97.88 286 PHE A O 1
ATOM 2075 N N . PHE A 1 287 ? 5.547 27.328 14.078 1 98.44 287 PHE A N 1
ATOM 2076 C CA . PHE A 1 287 ? 5.543 27.062 15.516 1 98.44 287 PHE A CA 1
ATOM 2077 C C . PHE A 1 287 ? 4.875 28.203 16.266 1 98.44 287 PHE A C 1
ATOM 2079 O O . PHE A 1 287 ? 4 27.969 17.109 1 98.44 287 PHE A O 1
ATOM 2086 N N . PRO A 1 288 ? 5.195 29.484 15.969 1 98.69 288 PRO A N 1
ATOM 2087 C CA . PRO A 1 288 ? 4.535 30.594 16.656 1 98.69 288 PRO A CA 1
ATOM 2088 C C . PRO A 1 288 ? 3.02 30.594 16.469 1 98.69 288 PRO A C 1
ATOM 2090 O O . PRO A 1 288 ? 2.275 30.969 17.375 1 98.69 288 PRO A O 1
ATOM 2093 N N . ILE A 1 289 ? 2.6 30.141 15.328 1 98.5 289 ILE A N 1
ATOM 2094 C CA . ILE A 1 289 ? 1.186 30.188 14.977 1 98.5 289 ILE A CA 1
ATOM 2095 C C . ILE A 1 289 ? 0.435 29.062 15.688 1 98.5 289 ILE A C 1
ATOM 2097 O O . ILE A 1 289 ? -0.576 29.312 16.359 1 98.5 289 ILE A O 1
ATOM 2101 N N . MET A 1 290 ? 0.913 27.844 15.586 1 97.69 290 MET A N 1
ATOM 2102 C CA . MET A 1 290 ? 0.211 26.688 16.109 1 97.69 290 MET A CA 1
ATOM 2103 C C . MET A 1 290 ? 0.296 26.641 17.625 1 97.69 290 MET A C 1
ATOM 2105 O O . MET A 1 290 ? -0.683 26.312 18.297 1 97.69 290 MET A O 1
ATOM 2109 N N . MET A 1 291 ? 1.397 27 18.188 1 98.12 291 MET A N 1
ATOM 2110 C CA . MET A 1 291 ? 1.623 26.859 19.625 1 98.12 291 MET A CA 1
ATOM 2111 C C . MET A 1 291 ? 1.078 28.078 20.375 1 98.12 291 MET A C 1
ATOM 2113 O O . MET A 1 291 ? 0.712 27.969 21.547 1 98.12 291 MET A O 1
ATOM 2117 N N . PHE A 1 292 ? 1.04 29.266 19.719 1 98.69 292 PHE A N 1
ATOM 2118 C CA . PHE A 1 292 ? 0.752 30.469 20.484 1 98.69 292 PHE A CA 1
ATOM 2119 C C . PHE A 1 292 ? -0.324 31.297 19.797 1 98.69 292 PHE A C 1
ATOM 2121 O O . PHE A 1 292 ? -1.298 31.719 20.422 1 98.69 292 PHE A O 1
ATOM 2128 N N . GLY A 1 293 ? -0.212 31.531 18.484 1 98.56 293 GLY A N 1
ATOM 2129 C CA . GLY A 1 293 ? -1.177 32.344 17.781 1 98.56 293 GLY A CA 1
ATOM 2130 C C . GLY A 1 293 ? -2.602 31.844 17.906 1 98.56 293 GLY A C 1
ATOM 2131 O O . GLY A 1 293 ? -3.48 32.562 18.391 1 98.56 293 GLY A O 1
ATOM 2132 N N . LEU A 1 294 ? -2.824 30.625 17.516 1 97.94 294 LEU A N 1
ATOM 2133 C CA . LEU A 1 294 ? -4.16 30.047 17.516 1 97.94 294 LEU A CA 1
ATOM 2134 C C . LEU A 1 294 ? -4.699 29.922 18.938 1 97.94 294 LEU A C 1
ATOM 2136 O O . LEU A 1 294 ? -5.859 30.25 19.203 1 97.94 294 LEU A O 1
ATOM 2140 N N . PRO A 1 295 ? -3.885 29.5 19.891 1 98.06 295 PRO A N 1
ATOM 2141 C CA . PRO A 1 295 ? -4.363 29.578 21.266 1 98.06 295 PRO A CA 1
ATOM 2142 C C . PRO A 1 295 ? -4.738 31 21.688 1 98.06 295 PRO A C 1
ATOM 2144 O O . PRO A 1 295 ? -5.691 31.188 22.453 1 98.06 295 PRO A O 1
ATOM 2147 N N . GLY A 1 296 ? -4.02 31.969 21.312 1 98.5 296 GLY A N 1
ATOM 2148 C CA . GLY A 1 296 ? -4.398 33.344 21.547 1 98.5 296 GLY A CA 1
ATOM 2149 C C . GLY A 1 296 ? -5.746 33.719 20.953 1 98.5 296 GLY A C 1
ATOM 2150 O O . GLY A 1 296 ? -6.543 34.406 21.578 1 98.5 296 GLY A O 1
ATOM 2151 N N . ALA A 1 297 ? -5.949 33.312 19.75 1 98.06 297 ALA A N 1
ATOM 2152 C CA . ALA A 1 297 ? -7.238 33.5 19.094 1 98.06 297 ALA A CA 1
ATOM 2153 C C . ALA A 1 297 ? -8.367 32.844 19.875 1 98.06 297 ALA A C 1
ATOM 2155 O O . ALA A 1 297 ? -9.445 33.438 20.031 1 98.06 297 ALA A O 1
ATOM 2156 N N . ALA A 1 298 ? -8.141 31.594 20.281 1 96.81 298 ALA A N 1
ATOM 2157 C CA . ALA A 1 298 ? -9.133 30.875 21.062 1 96.81 298 ALA A CA 1
ATOM 2158 C C . ALA A 1 298 ? -9.469 31.625 22.344 1 96.81 298 ALA A C 1
ATOM 2160 O O . ALA A 1 298 ? -10.633 31.703 22.75 1 96.81 298 ALA A O 1
ATOM 2161 N N . LEU A 1 299 ? -8.438 32.156 23 1 97.56 299 LEU A N 1
ATOM 2162 C CA . LEU A 1 299 ? -8.641 32.906 24.219 1 97.56 299 LEU A CA 1
ATOM 2163 C C . LEU A 1 299 ? -9.469 34.156 23.953 1 97.56 299 LEU A C 1
ATOM 2165 O O . LEU A 1 299 ? -10.328 34.531 24.75 1 97.56 299 LEU A O 1
ATOM 2169 N N . ALA A 1 300 ? -9.188 34.812 22.875 1 97.75 300 ALA A N 1
ATOM 2170 C CA . ALA A 1 300 ? -9.969 36 22.469 1 97.75 300 ALA A CA 1
ATOM 2171 C C . ALA A 1 300 ? -11.438 35.625 22.266 1 97.75 300 ALA A C 1
ATOM 2173 O O . ALA A 1 300 ? -12.328 36.344 22.719 1 97.75 300 ALA A O 1
ATOM 2174 N N . MET A 1 301 ? -11.648 34.594 21.594 1 95.38 301 MET A N 1
ATOM 2175 C CA . MET A 1 301 ? -13.016 34.156 21.328 1 95.38 301 MET A CA 1
ATOM 2176 C C . MET A 1 301 ? -13.727 33.781 22.625 1 95.38 301 MET A C 1
ATOM 2178 O O . MET A 1 301 ? -14.93 34 22.766 1 95.38 301 MET A O 1
ATOM 2182 N N . TYR A 1 302 ? -13.008 33.156 23.531 1 95.12 302 TYR A N 1
ATOM 2183 C CA . TYR A 1 302 ? -13.562 32.812 24.828 1 95.12 302 TYR A CA 1
ATOM 2184 C C . TYR A 1 302 ? -14.07 34.062 25.547 1 95.12 302 TYR A C 1
ATOM 2186 O O . TYR A 1 302 ? -15.195 34.094 26.047 1 95.12 302 TYR A O 1
ATOM 2194 N N . PHE A 1 303 ? -13.273 35.094 25.562 1 96 303 PHE A N 1
ATOM 2195 C CA . PHE A 1 303 ? -13.633 36.312 26.312 1 96 303 PHE A CA 1
ATOM 2196 C C . PHE A 1 303 ? -14.664 37.125 25.547 1 96 303 PHE A C 1
ATOM 2198 O O . PHE A 1 303 ? -15.344 37.969 26.141 1 96 303 PHE A O 1
ATOM 2205 N N . ALA A 1 304 ? -14.758 36.875 24.281 1 94.62 304 ALA A N 1
ATOM 2206 C CA . ALA A 1 304 ? -15.766 37.594 23.484 1 94.62 304 ALA A CA 1
ATOM 2207 C C . ALA A 1 304 ? -17.156 36.969 23.703 1 94.62 304 ALA A C 1
ATOM 2209 O O . ALA A 1 304 ? -18.156 37.625 23.438 1 94.62 304 ALA A O 1
ATOM 2210 N N . ALA A 1 305 ? -17.156 35.781 24.109 1 90.88 305 ALA A N 1
ATOM 2211 C CA . ALA A 1 305 ? -18.438 35.125 24.375 1 90.88 305 ALA A CA 1
ATOM 2212 C C . ALA A 1 305 ? -19.125 35.719 25.594 1 90.88 305 ALA A C 1
ATOM 2214 O O . ALA A 1 305 ? -18.453 36.125 26.562 1 90.88 305 ALA A O 1
ATOM 2215 N N . PRO A 1 306 ? -20.484 35.781 25.531 1 90.75 306 PRO A N 1
ATOM 2216 C CA . PRO A 1 306 ? -21.188 36.219 26.734 1 90.75 306 PRO A CA 1
ATOM 2217 C C . PRO A 1 306 ? -20.875 35.375 27.953 1 90.75 306 PRO A C 1
ATOM 2219 O O . PRO A 1 306 ? -20.672 34.156 27.828 1 90.75 306 PRO A O 1
ATOM 2222 N N . ALA A 1 307 ? -20.891 36 29.125 1 91.38 307 ALA A N 1
ATOM 2223 C CA . ALA A 1 307 ? -20.484 35.344 30.359 1 91.38 307 ALA A CA 1
ATOM 2224 C C . ALA A 1 307 ? -21.281 34.094 30.594 1 91.38 307 ALA A C 1
ATOM 2226 O O . ALA A 1 307 ? -20.75 33.094 31.109 1 91.38 307 ALA A O 1
ATOM 2227 N N . GLU A 1 308 ? -22.547 34.031 30.234 1 88.5 308 GLU A N 1
ATOM 2228 C CA . GLU A 1 308 ? -23.422 32.906 30.469 1 88.5 308 GLU A CA 1
ATOM 2229 C C . GLU A 1 308 ? -23.062 31.719 29.562 1 88.5 308 GLU A C 1
ATOM 2231 O O . GLU A 1 308 ? -23.375 30.578 29.875 1 88.5 308 GLU A O 1
ATOM 2236 N N . LYS A 1 309 ? -22.359 31.984 28.469 1 86.75 309 LYS A N 1
ATOM 2237 C CA . LYS A 1 309 ? -22.062 30.953 27.484 1 86.75 309 LYS A CA 1
ATOM 2238 C C . LYS A 1 309 ? -20.594 30.531 27.578 1 86.75 309 LYS A C 1
ATOM 2240 O O . LYS A 1 309 ? -20.172 29.594 26.891 1 86.75 309 LYS A O 1
ATOM 2245 N N . ARG A 1 310 ? -19.797 31.141 28.359 1 90.12 310 ARG A N 1
ATOM 2246 C CA . ARG A 1 310 ? -18.359 30.891 28.422 1 90.12 310 ARG A CA 1
ATOM 2247 C C . ARG A 1 310 ? -18.078 29.484 28.953 1 90.12 310 ARG A C 1
ATOM 2249 O O . ARG A 1 310 ? -17.094 28.859 28.547 1 90.12 310 ARG A O 1
ATOM 2256 N N . GLY A 1 311 ? -18.938 29.031 29.922 1 82 311 GLY A N 1
ATOM 2257 C CA . GLY A 1 311 ? -18.766 27.656 30.391 1 82 311 GLY A CA 1
ATOM 2258 C C . GLY A 1 311 ? -18.969 26.625 29.312 1 82 311 GLY A C 1
ATOM 2259 O O . GLY A 1 311 ? -18.25 25.625 29.266 1 82 311 GLY A O 1
ATOM 2260 N N . GLN A 1 312 ? -19.906 26.906 28.484 1 74.44 312 GLN A N 1
ATOM 2261 C CA . GLN A 1 312 ? -20.234 25.984 27.406 1 74.44 312 GLN A CA 1
ATOM 2262 C C . GLN A 1 312 ? -19.156 25.969 26.328 1 74.44 312 GLN A C 1
ATOM 2264 O O . GLN A 1 312 ? -18.812 24.922 25.797 1 74.44 312 GLN A O 1
ATOM 2269 N N . VAL A 1 313 ? -18.625 27.109 25.984 1 82.56 313 VAL A N 1
ATOM 2270 C CA . VAL A 1 313 ? -17.719 27.188 24.844 1 82.56 313 VAL A CA 1
ATOM 2271 C C . VAL A 1 313 ? -16.281 27.016 25.328 1 82.56 313 VAL A C 1
ATOM 2273 O O . VAL A 1 313 ? -15.391 26.641 24.562 1 82.56 313 VAL A O 1
ATOM 2276 N N . GLY A 1 314 ? -16.078 27.266 26.562 1 87.25 314 GLY A N 1
ATOM 2277 C CA . GLY A 1 314 ? -14.734 27.25 27.109 1 87.25 314 GLY A CA 1
ATOM 2278 C C . GLY A 1 314 ? -14.047 25.906 27 1 87.25 314 GLY A C 1
ATOM 2279 O O . GLY A 1 314 ? -12.875 25.828 26.625 1 87.25 314 GLY A O 1
ATOM 2280 N N . GLY A 1 315 ? -14.773 24.875 27.406 1 81.44 315 GLY A N 1
ATOM 2281 C CA . GLY A 1 315 ? -14.203 23.547 27.312 1 81.44 315 GLY A CA 1
ATOM 2282 C C . GLY A 1 315 ? -13.797 23.172 25.906 1 81.44 315 GLY A C 1
ATOM 2283 O O . GLY A 1 315 ? -12.711 22.625 25.688 1 81.44 315 GLY A O 1
ATOM 2284 N N . ALA A 1 316 ? -14.609 23.453 25 1 78.69 316 ALA A N 1
ATOM 2285 C CA . ALA A 1 316 ? -14.352 23.125 23.594 1 78.69 316 ALA A CA 1
ATOM 2286 C C . ALA A 1 316 ? -13.18 23.938 23.047 1 78.69 316 ALA A C 1
ATOM 2288 O O . ALA A 1 316 ? -12.305 23.391 22.375 1 78.69 316 ALA A O 1
ATOM 2289 N N . LEU A 1 317 ? -13.203 25.234 23.297 1 88.38 317 LEU A N 1
ATOM 2290 C CA . LEU A 1 317 ? -12.141 26.109 22.812 1 88.38 317 LEU A CA 1
ATOM 2291 C C . LEU A 1 317 ? -10.797 25.719 23.422 1 88.38 317 LEU A C 1
ATOM 2293 O O . LEU A 1 317 ? -9.766 25.75 22.734 1 88.38 317 LEU A O 1
ATOM 2297 N N . PHE A 1 318 ? -10.844 25.375 24.656 1 91.44 318 PHE A N 1
ATOM 2298 C CA . PHE A 1 318 ? -9.609 24.953 25.297 1 91.44 318 PHE A CA 1
ATOM 2299 C C . PHE A 1 318 ? -9.07 23.672 24.656 1 91.44 318 PHE A C 1
ATOM 2301 O O . PHE A 1 318 ? -7.875 23.562 24.391 1 91.44 318 PHE A O 1
ATOM 2308 N N . SER A 1 319 ? -9.977 22.781 24.484 1 86.12 319 SER A N 1
ATOM 2309 C CA . SER A 1 319 ? -9.578 21.484 23.938 1 86.12 319 SER A CA 1
ATOM 2310 C C . SER A 1 319 ? -8.938 21.641 22.562 1 86.12 319 SER A C 1
ATOM 2312 O O . SER A 1 319 ? -7.883 21.062 22.297 1 86.12 319 SER A O 1
ATOM 2314 N N . VAL A 1 320 ? -9.508 22.359 21.703 1 85.69 320 VAL A N 1
ATOM 2315 C CA . VAL A 1 320 ? -9 22.469 20.344 1 85.69 320 VAL A CA 1
ATOM 2316 C C . VAL A 1 320 ? -7.746 23.344 20.328 1 85.69 320 VAL A C 1
ATOM 2318 O O . VAL A 1 320 ? -6.836 23.125 19.531 1 85.69 320 VAL A O 1
ATOM 2321 N N . ALA A 1 321 ? -7.699 24.344 21.203 1 94.31 321 ALA A N 1
ATOM 2322 C CA . ALA A 1 321 ? -6.488 25.156 21.328 1 94.31 321 ALA A CA 1
ATOM 2323 C C . ALA A 1 321 ? -5.32 24.312 21.844 1 94.31 321 ALA A C 1
ATOM 2325 O O . ALA A 1 321 ? -4.188 24.484 21.391 1 94.31 321 ALA A O 1
ATOM 2326 N N . PHE A 1 322 ? -5.625 23.5 22.781 1 93.06 322 PHE A N 1
ATOM 2327 C CA . PHE A 1 322 ? -4.59 22.625 23.328 1 93.06 322 PHE A CA 1
ATOM 2328 C C . PHE A 1 322 ? -4.102 21.641 22.266 1 93.06 322 PHE A C 1
ATOM 2330 O O . PHE A 1 322 ? -2.91 21.328 22.219 1 93.06 322 PHE A O 1
ATOM 2337 N N . CYS A 1 323 ? -4.973 21.156 21.516 1 88.88 323 CYS A N 1
ATOM 2338 C CA . CYS A 1 323 ? -4.602 20.297 20.406 1 88.88 323 CYS A CA 1
ATOM 2339 C C . CYS A 1 323 ? -3.615 21 19.469 1 88.88 323 CYS A C 1
ATOM 2341 O O . CYS A 1 323 ? -2.592 20.422 19.094 1 88.88 323 CYS A O 1
ATOM 2343 N N . ALA A 1 324 ? -3.943 22.203 19.125 1 94.06 324 ALA A N 1
ATOM 2344 C CA . ALA A 1 324 ? -3.043 22.984 18.281 1 94.06 324 ALA A CA 1
ATOM 2345 C C . ALA A 1 324 ? -1.692 23.188 18.953 1 94.06 324 ALA A C 1
ATOM 2347 O O . ALA A 1 324 ? -0.644 23.031 18.328 1 94.06 324 ALA A O 1
ATOM 2348 N N . PHE A 1 325 ? -1.692 23.5 20.203 1 96.75 325 PHE A N 1
ATOM 2349 C CA . PHE A 1 325 ? -0.481 23.75 20.984 1 96.75 325 PHE A CA 1
ATOM 2350 C C . PHE A 1 325 ? 0.386 22.5 21.047 1 96.75 325 PHE A C 1
ATOM 2352 O O . PHE A 1 325 ? 1.593 22.562 20.812 1 96.75 325 PHE A O 1
ATOM 2359 N N . LEU A 1 326 ? -0.251 21.422 21.328 1 93.38 326 LEU A N 1
ATOM 2360 C CA . LEU A 1 326 ? 0.485 20.203 21.625 1 93.38 326 LEU A CA 1
ATOM 2361 C C . LEU A 1 326 ? 0.942 19.516 20.359 1 93.38 326 LEU A C 1
ATOM 2363 O O . LEU A 1 326 ? 2.1 19.109 20.25 1 93.38 326 LEU A O 1
ATOM 2367 N N . THR A 1 327 ? 0.046 19.422 19.344 1 89.94 327 THR A N 1
ATOM 2368 C CA . THR A 1 327 ? 0.306 18.562 18.203 1 89.94 327 THR A CA 1
ATOM 2369 C C . THR A 1 327 ? 0.539 19.391 16.938 1 89.94 327 THR A C 1
ATOM 2371 O O . THR A 1 327 ? 1.057 18.891 15.938 1 89.94 327 THR A O 1
ATOM 2374 N N . GLY A 1 328 ? 0.075 20.641 16.922 1 93.31 328 GLY A N 1
ATOM 2375 C CA . GLY A 1 328 ? 0.164 21.484 15.742 1 93.31 328 GLY A CA 1
ATOM 2376 C C . GLY A 1 328 ? -1.003 21.297 14.789 1 93.31 328 GLY A C 1
ATOM 2377 O O . GLY A 1 328 ? -1.038 21.906 13.719 1 93.31 328 GLY A O 1
ATOM 2378 N N . ILE A 1 329 ? -1.949 20.5 15.172 1 87.81 329 ILE A N 1
ATOM 2379 C CA . ILE A 1 329 ? -3.148 20.344 14.352 1 87.81 329 ILE A CA 1
ATOM 2380 C C . ILE A 1 329 ? -4.098 21.516 14.602 1 87.81 329 ILE A C 1
ATOM 2382 O O . ILE A 1 329 ? -4.527 21.75 15.734 1 87.81 329 ILE A O 1
ATOM 2386 N N . THR A 1 330 ? -4.457 22.156 13.531 1 91.44 330 THR A N 1
ATOM 2387 C CA . THR A 1 330 ? -5.129 23.438 13.703 1 91.44 330 THR A CA 1
ATOM 2388 C C . THR A 1 330 ? -6.559 23.375 13.18 1 91.44 330 THR A C 1
ATOM 2390 O O . THR A 1 330 ? -7.391 24.219 13.539 1 91.44 330 THR A O 1
ATOM 2393 N N . GLU A 1 331 ? -6.871 22.422 12.367 1 77.88 331 GLU A N 1
ATOM 2394 C CA . GLU A 1 331 ? -8.133 22.391 11.641 1 77.88 331 GLU A CA 1
ATOM 2395 C C . GLU A 1 331 ? -9.32 22.391 12.594 1 77.88 331 GLU A C 1
ATOM 2397 O O . GLU A 1 331 ? -10.32 23.078 12.359 1 77.88 331 GLU A O 1
ATOM 2402 N N . PRO A 1 332 ? -9.273 21.672 13.711 1 76.5 332 PRO A N 1
ATOM 2403 C CA . PRO A 1 332 ? -10.414 21.703 14.625 1 76.5 332 PRO A CA 1
ATOM 2404 C C . PRO A 1 332 ? -10.711 23.109 15.148 1 76.5 332 PRO A C 1
ATOM 2406 O O . PRO A 1 332 ? -11.883 23.469 15.344 1 76.5 332 PRO A O 1
ATOM 2409 N N . LEU A 1 333 ? -9.742 23.859 15.391 1 87.19 333 LEU A N 1
ATOM 2410 C CA . LEU A 1 333 ? -9.922 25.219 15.867 1 87.19 333 LEU A CA 1
ATOM 2411 C C . LEU A 1 333 ? -10.281 26.156 14.711 1 87.19 333 LEU A C 1
ATOM 2413 O O . LEU A 1 333 ? -11.188 26.969 14.828 1 87.19 333 LEU A O 1
ATOM 2417 N N . GLU A 1 334 ? -9.547 26.062 13.664 1 88.75 334 GLU A N 1
ATOM 2418 C CA . GLU A 1 334 ? -9.766 26.938 12.508 1 88.75 334 GLU A CA 1
ATOM 2419 C C . GLU A 1 334 ? -11.188 26.812 11.984 1 88.75 334 GLU A C 1
ATOM 2421 O O . GLU A 1 334 ? -11.805 27.797 11.609 1 88.75 334 GLU A O 1
ATOM 2426 N N . PHE A 1 335 ? -11.695 25.719 12.055 1 76.06 335 PHE A N 1
ATOM 2427 C CA . PHE A 1 335 ? -13.031 25.484 11.5 1 76.06 335 PHE A CA 1
ATOM 2428 C C . PHE A 1 335 ? -14.102 26 12.445 1 76.06 335 PHE A C 1
ATOM 2430 O O . PHE A 1 335 ? -15.266 26.125 12.062 1 76.06 335 PHE A O 1
ATOM 2437 N N . MET A 1 336 ? -13.766 26.266 13.602 1 77 336 MET A N 1
ATOM 2438 C CA . MET A 1 336 ? -14.727 26.828 14.547 1 77 336 MET A CA 1
ATOM 2439 C C . MET A 1 336 ? -15.047 28.281 14.195 1 77 336 MET A C 1
ATOM 2441 O O . MET A 1 336 ? -16.109 28.781 14.555 1 77 336 MET A O 1
ATOM 2445 N N . PHE A 1 337 ? -14.156 28.875 13.484 1 84.12 337 PHE A N 1
ATOM 2446 C CA . PHE A 1 337 ? -14.438 30.297 13.266 1 84.12 337 PHE A CA 1
ATOM 2447 C C . PHE A 1 337 ? -14.312 30.641 11.789 1 84.12 337 PHE A C 1
ATOM 2449 O O . PHE A 1 337 ? -14.773 31.703 11.359 1 84.12 337 PHE A O 1
ATOM 2456 N N . MET A 1 338 ? -13.734 29.828 10.992 1 82.88 338 MET A N 1
ATOM 2457 C CA . MET A 1 338 ? -13.461 30.188 9.602 1 82.88 338 MET A CA 1
ATOM 2458 C C . MET A 1 338 ? -14.75 30.484 8.859 1 82.88 338 MET A C 1
ATOM 2460 O O . MET A 1 338 ? -14.797 31.422 8.047 1 82.88 338 MET A O 1
ATOM 2464 N N . PHE A 1 339 ? -15.805 29.75 9.188 1 71.31 339 PHE A N 1
ATOM 2465 C CA . PHE A 1 339 ? -17.047 29.938 8.453 1 71.31 339 PHE A CA 1
ATOM 2466 C C . PHE A 1 339 ? -17.938 30.984 9.141 1 71.31 339 PHE A C 1
ATOM 2468 O O . PHE A 1 339 ? -18.75 31.641 8.492 1 71.31 339 PHE A O 1
ATOM 2475 N N . LEU A 1 340 ? -17.781 31.125 10.43 1 74.06 340 LEU A N 1
ATOM 2476 C CA . LEU A 1 340 ? -18.531 32.125 11.188 1 74.06 340 LEU A CA 1
ATOM 2477 C C . LEU A 1 340 ? -18.016 33.531 10.898 1 74.06 340 LEU A C 1
ATOM 2479 O O . LEU A 1 340 ? -18.797 34.469 10.82 1 74.06 340 LEU A O 1
ATOM 2483 N N . ALA A 1 341 ? -16.781 33.594 10.758 1 86.75 341 ALA A N 1
ATOM 2484 C CA . ALA A 1 341 ? -16.141 34.875 10.547 1 86.75 341 ALA A CA 1
ATOM 2485 C C . ALA A 1 341 ? -14.969 34.75 9.57 1 86.75 341 ALA A C 1
ATOM 2487 O O . ALA A 1 341 ? -13.805 34.812 9.977 1 86.75 341 ALA A O 1
ATOM 2488 N N . PRO A 1 342 ? -15.195 34.844 8.305 1 88.94 342 PRO A N 1
ATOM 2489 C CA . PRO A 1 342 ? -14.141 34.688 7.297 1 88.94 342 PRO A CA 1
ATOM 2490 C C . PRO A 1 342 ? -13.07 35.781 7.398 1 88.94 342 PRO A C 1
ATOM 2492 O O . PRO A 1 342 ? -11.906 35.531 7.078 1 88.94 342 PRO A O 1
ATOM 2495 N N . ALA A 1 343 ? -13.445 36.844 7.867 1 92.88 343 ALA A N 1
ATOM 2496 C CA . ALA A 1 343 ? -12.477 37.938 8.031 1 92.88 343 ALA A CA 1
ATOM 2497 C C . ALA A 1 343 ? -11.414 37.562 9.062 1 92.88 343 ALA A C 1
ATOM 2499 O O . ALA A 1 343 ? -10.234 37.906 8.891 1 92.88 343 ALA A O 1
ATOM 2500 N N . LEU A 1 344 ? -11.836 36.938 10.125 1 95 344 LEU A N 1
ATOM 2501 C CA . LEU A 1 344 ? -10.867 36.5 11.117 1 95 344 LEU A CA 1
ATOM 2502 C C . LEU A 1 344 ? -9.914 35.469 10.516 1 95 344 LEU A C 1
ATOM 2504 O O . LEU A 1 344 ? -8.727 35.469 10.844 1 95 344 LEU A O 1
ATOM 2508 N N . TYR A 1 345 ? -10.453 34.656 9.664 1 94.44 345 TYR A N 1
ATOM 2509 C CA . TYR A 1 345 ? -9.609 33.625 9.031 1 94.44 345 TYR A CA 1
ATOM 2510 C C . TYR A 1 345 ? -8.609 34.281 8.086 1 94.44 345 TYR A C 1
ATOM 2512 O O . TYR A 1 345 ? -7.461 33.844 7.988 1 94.44 345 TYR A O 1
ATOM 2520 N N . ALA A 1 346 ? -9.07 35.281 7.359 1 95.81 346 ALA A N 1
ATOM 2521 C CA . ALA A 1 346 ? -8.156 36.031 6.492 1 95.81 346 ALA A CA 1
ATOM 2522 C C . ALA A 1 346 ? -7.016 36.625 7.293 1 95.81 346 ALA A C 1
ATOM 2524 O O . ALA A 1 346 ? -5.863 36.625 6.859 1 95.81 346 ALA A O 1
ATOM 2525 N N . ILE A 1 347 ? -7.32 37.156 8.391 1 97.25 347 ILE A N 1
ATOM 2526 C CA . ILE A 1 347 ? -6.309 37.719 9.281 1 97.25 347 ILE A CA 1
ATOM 2527 C C . ILE A 1 347 ? -5.336 36.625 9.719 1 97.25 347 ILE A C 1
ATOM 2529 O O . ILE A 1 347 ? -4.121 36.812 9.719 1 97.25 347 ILE A O 1
ATOM 2533 N N . HIS A 1 348 ? -5.91 35.5 10.086 1 97.56 348 HIS A N 1
ATOM 2534 C CA . HIS A 1 348 ? -5.109 34.344 10.477 1 97.56 348 HIS A CA 1
ATOM 2535 C C . HIS A 1 348 ? -4.141 33.938 9.367 1 97.56 348 HIS A C 1
ATOM 2537 O O . HIS A 1 348 ? -2.967 33.656 9.633 1 97.56 348 HIS A O 1
ATOM 2543 N N . ALA A 1 349 ? -4.578 33.906 8.148 1 97.44 349 ALA A N 1
ATOM 2544 C CA . ALA A 1 349 ? -3.742 33.531 7.012 1 97.44 349 ALA A CA 1
ATOM 2545 C C . ALA A 1 349 ? -2.594 34.531 6.828 1 97.44 349 ALA A C 1
ATOM 2547 O O . ALA A 1 349 ? -1.443 34.125 6.645 1 97.44 349 ALA A O 1
ATOM 2548 N N . VAL A 1 350 ? -2.908 35.781 6.91 1 97.75 350 VAL A N 1
ATOM 2549 C CA . VAL A 1 350 ? -1.912 36.844 6.75 1 97.75 350 VAL A CA 1
ATOM 2550 C C . VAL A 1 350 ? -0.895 36.75 7.887 1 97.75 350 VAL A C 1
ATOM 2552 O O . VAL A 1 350 ? 0.311 36.875 7.66 1 97.75 350 VAL A O 1
ATOM 2555 N N . PHE A 1 351 ? -1.378 36.562 9.109 1 98.62 351 PHE A N 1
ATOM 2556 C CA . PHE A 1 351 ? -0.488 36.469 10.258 1 98.62 351 PHE A CA 1
ATOM 2557 C C . PHE A 1 351 ? 0.468 35.281 10.117 1 98.62 351 PHE A C 1
ATOM 2559 O O . PHE A 1 351 ? 1.616 35.344 10.562 1 98.62 351 PHE A O 1
ATOM 2566 N N . THR A 1 352 ? -0.008 34.188 9.523 1 98.12 352 THR A N 1
ATOM 2567 C CA . THR A 1 352 ? 0.862 33.031 9.32 1 98.12 352 THR A CA 1
ATOM 2568 C C . THR A 1 352 ? 1.998 33.375 8.359 1 98.12 352 THR A C 1
ATOM 2570 O O . THR A 1 352 ? 3.154 33.031 8.602 1 98.12 352 THR A O 1
ATOM 2573 N N . GLY A 1 353 ? 1.672 34.062 7.273 1 97.44 353 GLY A N 1
ATOM 2574 C CA . GLY A 1 353 ? 2.711 34.562 6.375 1 97.44 353 GLY A CA 1
ATOM 2575 C C . GLY A 1 353 ? 3.715 35.469 7.055 1 97.44 353 GLY A C 1
ATOM 2576 O O . GLY A 1 353 ? 4.926 35.312 6.863 1 97.44 353 GLY A O 1
ATOM 2577 N N . LEU A 1 354 ? 3.24 36.344 7.824 1 97.62 354 LEU A N 1
ATOM 2578 C CA . LEU A 1 354 ? 4.102 37.281 8.539 1 97.62 354 LEU A CA 1
ATOM 2579 C C . LEU A 1 354 ? 4.984 36.562 9.539 1 97.62 354 LEU A C 1
ATOM 2581 O O . LEU A 1 354 ? 6.133 36.938 9.773 1 97.62 354 LEU A O 1
ATOM 2585 N N . SER A 1 355 ? 4.43 35.594 10.156 1 98.31 355 SER A N 1
ATOM 2586 C CA . SER A 1 355 ? 5.203 34.812 11.117 1 98.31 355 SER A CA 1
ATOM 2587 C C . SER A 1 355 ? 6.418 34.156 10.453 1 98.31 355 SER A C 1
ATOM 2589 O O . SER A 1 355 ? 7.508 34.125 11.031 1 98.31 355 SER A O 1
ATOM 2591 N N . LEU A 1 356 ? 6.207 33.594 9.289 1 96.31 356 LEU A N 1
ATOM 2592 C CA . LEU A 1 356 ? 7.336 33 8.578 1 96.31 356 LEU A CA 1
ATOM 2593 C C . LEU A 1 356 ? 8.391 34.062 8.258 1 96.31 356 LEU A C 1
ATOM 2595 O O . LEU A 1 356 ? 9.594 33.781 8.383 1 96.31 356 LEU A O 1
ATOM 2599 N N . VAL A 1 357 ? 7.977 35.25 7.891 1 95.69 357 VAL A N 1
ATOM 2600 C CA . VAL A 1 357 ? 8.906 36.344 7.574 1 95.69 357 VAL A CA 1
ATOM 2601 C C . VAL A 1 357 ? 9.68 36.75 8.828 1 95.69 357 VAL A C 1
ATOM 2603 O O . VAL A 1 357 ? 10.914 36.844 8.805 1 95.69 357 VAL A O 1
ATOM 2606 N N . VAL A 1 358 ? 9.016 36.938 9.914 1 97 358 VAL A N 1
ATOM 2607 C CA . VAL A 1 358 ? 9.625 37.406 11.148 1 97 358 VAL A CA 1
ATOM 2608 C C . VAL A 1 358 ? 10.594 36.344 11.68 1 97 358 VAL A C 1
ATOM 2610 O O . VAL A 1 358 ? 11.711 36.656 12.102 1 97 358 VAL A O 1
ATOM 2613 N N . ALA A 1 359 ? 10.133 35.094 11.703 1 95.88 359 ALA A N 1
ATOM 2614 C CA . ALA A 1 359 ? 10.984 34 12.18 1 95.88 359 ALA A CA 1
ATOM 2615 C C . ALA A 1 359 ? 12.281 33.938 11.383 1 95.88 359 ALA A C 1
ATOM 2617 O O . ALA A 1 359 ? 13.359 33.75 11.953 1 95.88 359 ALA A O 1
ATOM 2618 N N . ASN A 1 360 ? 12.164 34.062 10.109 1 92.5 360 ASN A N 1
ATOM 2619 C CA . ASN A 1 360 ? 13.352 34 9.266 1 92.5 360 ASN A CA 1
ATOM 2620 C C . ASN A 1 360 ? 14.211 35.25 9.414 1 92.5 360 ASN A C 1
ATOM 2622 O O . ASN A 1 360 ? 15.438 35.188 9.383 1 92.5 360 ASN A O 1
ATOM 2626 N N . MET A 1 361 ? 13.609 36.438 9.516 1 91.88 361 MET A N 1
ATOM 2627 C CA . MET A 1 361 ? 14.336 37.688 9.688 1 91.88 361 MET A CA 1
ATOM 2628 C C . MET A 1 361 ? 15.188 37.656 10.953 1 91.88 361 MET A C 1
ATOM 2630 O O . MET A 1 361 ? 16.281 38.219 10.992 1 91.88 361 MET A O 1
ATOM 2634 N N . LEU A 1 362 ? 14.703 36.938 11.898 1 93.19 362 LEU A N 1
ATOM 2635 C CA . LEU A 1 362 ? 15.406 36.875 13.172 1 93.19 362 LEU A CA 1
ATOM 2636 C C . LEU A 1 362 ? 16.391 35.719 13.18 1 93.19 362 LEU A C 1
ATOM 2638 O O . LEU A 1 362 ? 17.062 35.469 14.188 1 93.19 362 LEU A O 1
ATOM 2642 N N . GLY A 1 363 ? 16.406 34.969 12.102 1 88.56 363 GLY A N 1
ATOM 2643 C CA . GLY A 1 363 ? 17.406 33.906 11.906 1 88.56 363 GLY A CA 1
ATOM 2644 C C . GLY A 1 363 ? 17.078 32.625 12.609 1 88.56 363 GLY A C 1
ATOM 2645 O O . GLY A 1 363 ? 17.953 31.828 12.922 1 88.56 363 GLY A O 1
ATOM 2646 N N . THR A 1 364 ? 15.867 32.438 12.984 1 93 364 THR A N 1
ATOM 2647 C CA . THR A 1 364 ? 15.484 31.188 13.617 1 93 364 THR A CA 1
ATOM 2648 C C . THR A 1 364 ? 15.25 30.094 12.57 1 93 364 THR A C 1
ATOM 2650 O O . THR A 1 364 ? 14.742 30.375 11.484 1 93 364 THR A O 1
ATOM 2653 N N . LEU A 1 365 ? 15.711 28.891 12.859 1 92.38 365 LEU A N 1
ATOM 2654 C CA . LEU A 1 365 ? 15.414 27.703 12.07 1 92.38 365 LEU A CA 1
ATOM 2655 C C . LEU A 1 365 ? 14.898 26.578 12.969 1 92.38 365 LEU A C 1
ATOM 2657 O O . LEU A 1 365 ? 15.398 26.375 14.078 1 92.38 365 LEU A O 1
ATOM 2661 N N . HIS A 1 366 ? 13.891 25.984 12.523 1 94.38 366 HIS A N 1
ATOM 2662 C CA . HIS A 1 366 ? 13.289 24.859 13.227 1 94.38 366 HIS A CA 1
ATOM 2663 C C . HIS A 1 366 ? 12.531 23.938 12.266 1 94.38 366 HIS A C 1
ATOM 2665 O O . HIS A 1 366 ? 12.273 24.328 11.125 1 94.38 366 HIS A O 1
ATOM 2671 N N . GLY A 1 367 ? 12.359 22.719 12.68 1 94.25 367 GLY A N 1
ATOM 2672 C CA . GLY A 1 367 ? 11.664 21.75 11.836 1 94.25 367 GLY A CA 1
ATOM 2673 C C . GLY A 1 367 ? 10.695 20.875 12.609 1 94.25 367 GLY A C 1
ATOM 2674 O O . GLY A 1 367 ? 10.711 20.859 13.844 1 94.25 367 GLY A O 1
ATOM 2675 N N . PHE A 1 368 ? 9.797 20.359 11.898 1 94.44 368 PHE A N 1
ATOM 2676 C CA . PHE A 1 368 ? 8.867 19.391 12.469 1 94.44 368 PHE A CA 1
ATOM 2677 C C . PHE A 1 368 ? 8.711 18.188 11.547 1 94.44 368 PHE A C 1
ATOM 2679 O O . PHE A 1 368 ? 8.938 18.281 10.344 1 94.44 368 PHE A O 1
ATOM 2686 N N . THR A 1 369 ? 8.336 17.016 12.109 1 88.94 369 THR A N 1
ATOM 2687 C CA . THR A 1 369 ? 8.102 15.797 11.336 1 88.94 369 THR A CA 1
ATOM 2688 C C . THR A 1 369 ? 6.613 15.609 11.07 1 88.94 369 THR A C 1
ATOM 2690 O O . THR A 1 369 ? 6.23 14.891 10.148 1 88.94 369 THR A O 1
ATOM 2693 N N . PHE A 1 370 ? 5.855 16.141 11.906 1 84.12 370 PHE A N 1
ATOM 2694 C CA . PHE A 1 370 ? 4.414 16.031 11.727 1 84.12 370 PHE A CA 1
ATOM 2695 C C . PHE A 1 370 ? 3.785 17.406 11.547 1 84.12 370 PHE A C 1
ATOM 2697 O O . PHE A 1 370 ? 3.314 17.75 10.461 1 84.12 370 PHE A O 1
ATOM 2704 N N . SER A 1 371 ? 3.832 18.172 12.641 1 90.75 371 SER A N 1
ATOM 2705 C CA . SER A 1 371 ? 3.316 19.531 12.625 1 90.75 371 SER A CA 1
ATOM 2706 C C . SER A 1 371 ? 4.004 20.391 13.68 1 90.75 371 SER A C 1
ATOM 2708 O O . SER A 1 371 ? 4.73 19.875 14.531 1 90.75 371 SER A O 1
ATOM 2710 N N . ALA A 1 372 ? 3.906 21.625 13.617 1 96.06 372 ALA A N 1
ATOM 2711 C CA . ALA A 1 372 ? 4.652 22.609 14.398 1 96.06 372 ALA A CA 1
ATOM 2712 C C . ALA A 1 372 ? 4.012 22.828 15.766 1 96.06 372 ALA A C 1
ATOM 2714 O O . ALA A 1 372 ? 3.758 23.969 16.172 1 96.06 372 ALA A O 1
ATOM 2715 N N . GLY A 1 373 ? 3.799 21.719 16.516 1 96.06 373 GLY A N 1
ATOM 2716 C CA . GLY A 1 373 ? 3.326 21.766 17.891 1 96.06 373 GLY A CA 1
ATOM 2717 C C . GLY A 1 373 ? 4.441 21.609 18.922 1 96.06 373 GLY A C 1
ATOM 2718 O O . GLY A 1 373 ? 5.617 21.562 18.562 1 96.06 373 GLY A O 1
ATOM 2719 N N . LEU A 1 374 ? 4.055 21.562 20.203 1 96.38 374 LEU A N 1
ATOM 2720 C CA . LEU A 1 374 ? 5.004 21.469 21.312 1 96.38 374 LEU A CA 1
ATOM 2721 C C . LEU A 1 374 ? 5.828 20.188 21.203 1 96.38 374 LEU A C 1
ATOM 2723 O O . LEU A 1 374 ? 7.023 20.203 21.516 1 96.38 374 LEU A O 1
ATOM 2727 N N . ILE A 1 375 ? 5.211 19.156 20.859 1 92.56 375 ILE A N 1
ATOM 2728 C CA . ILE A 1 375 ? 5.91 17.875 20.781 1 92.56 375 ILE A CA 1
ATOM 2729 C C . ILE A 1 375 ? 7.09 18 19.812 1 92.56 375 ILE A C 1
ATOM 2731 O O . ILE A 1 375 ? 8.227 17.703 20.172 1 92.56 375 ILE A O 1
ATOM 2735 N N . ASP A 1 376 ? 6.859 18.531 18.656 1 95.44 376 ASP A N 1
ATOM 2736 C CA . ASP A 1 376 ? 7.934 18.703 17.688 1 95.44 376 ASP A CA 1
ATOM 2737 C C . ASP A 1 376 ? 8.93 19.766 18.156 1 95.44 376 ASP A C 1
ATOM 2739 O O . ASP A 1 376 ? 10.133 19.641 17.922 1 95.44 376 ASP A O 1
ATOM 2743 N N . TYR A 1 377 ? 8.414 20.781 18.781 1 96.69 377 TYR A N 1
ATOM 2744 C CA . TYR A 1 377 ? 9.266 21.859 19.281 1 96.69 377 TYR A CA 1
ATOM 2745 C C . TYR A 1 377 ? 10.32 21.312 20.234 1 96.69 377 TYR A C 1
ATOM 2747 O O . TYR A 1 377 ? 11.5 21.641 20.125 1 96.69 377 TYR A O 1
ATOM 2755 N N . VAL A 1 378 ? 9.891 20.484 21.094 1 95.06 378 VAL A N 1
ATOM 2756 C CA . VAL A 1 378 ? 10.773 19.969 22.141 1 95.06 378 VAL A CA 1
ATOM 2757 C C . VAL A 1 378 ? 11.664 18.875 21.562 1 95.06 378 VAL A C 1
ATOM 2759 O O . VAL A 1 378 ? 12.875 18.859 21.828 1 95.06 378 VAL A O 1
ATOM 2762 N N . LEU A 1 379 ? 11.102 18.031 20.812 1 92.19 379 LEU A N 1
ATOM 2763 C CA . LEU A 1 379 ? 11.852 16.891 20.281 1 92.19 379 LEU A CA 1
ATOM 2764 C C . LEU A 1 379 ? 12.945 17.359 19.328 1 92.19 379 LEU A C 1
ATOM 2766 O O . LEU A 1 379 ? 14.008 16.75 19.25 1 92.19 379 LEU A O 1
ATOM 2770 N N . ASN A 1 380 ? 12.711 18.484 18.656 1 93 380 ASN A N 1
ATOM 2771 C CA . ASN A 1 380 ? 13.664 18.953 17.656 1 93 380 ASN A CA 1
ATOM 2772 C C . ASN A 1 380 ? 14.445 20.156 18.141 1 93 380 ASN A C 1
ATOM 2774 O O . ASN A 1 380 ? 15.117 20.828 17.359 1 93 380 ASN A O 1
ATOM 2778 N N . PHE A 1 381 ? 14.398 20.438 19.406 1 91.69 381 PHE A N 1
ATOM 2779 C CA . PHE A 1 381 ? 15.016 21.594 20.031 1 91.69 381 PHE A CA 1
ATOM 2780 C C . PHE A 1 381 ? 16.516 21.625 19.766 1 91.69 381 PHE A C 1
ATOM 2782 O O . PHE A 1 381 ? 17.078 22.672 19.484 1 91.69 381 PHE A O 1
ATOM 2789 N N . GLY A 1 382 ? 17.156 20.453 19.812 1 84.5 382 GLY A N 1
ATOM 2790 C CA . GLY A 1 382 ? 18.594 20.344 19.688 1 84.5 382 GLY A CA 1
ATOM 2791 C C . GLY A 1 382 ? 19.078 20.531 18.25 1 84.5 382 GLY A C 1
ATOM 2792 O O . GLY A 1 382 ? 20.266 20.781 18.016 1 84.5 382 GLY A O 1
ATOM 2793 N N . LEU A 1 383 ? 18.203 20.484 17.328 1 86.56 383 LEU A N 1
ATOM 2794 C CA . LEU A 1 383 ? 18.547 20.625 15.922 1 86.56 383 LEU A CA 1
ATOM 2795 C C . LEU A 1 383 ? 18.266 22.031 15.43 1 86.56 383 LEU A C 1
ATOM 2797 O O . LEU A 1 383 ? 18.75 22.438 14.367 1 86.56 383 LEU A O 1
ATOM 2801 N N . ALA A 1 384 ? 17.547 22.797 16.234 1 90.69 384 ALA A N 1
ATOM 2802 C CA . ALA A 1 384 ? 17.047 24.094 15.812 1 90.69 384 ALA A CA 1
ATOM 2803 C C . ALA A 1 384 ? 18.094 25.188 16.016 1 90.69 384 ALA A C 1
ATOM 2805 O O . ALA A 1 384 ? 19.078 24.969 16.734 1 90.69 384 ALA A O 1
ATOM 2806 N N . THR A 1 385 ? 17.922 26.219 15.297 1 87.94 385 THR A N 1
ATOM 2807 C CA . THR A 1 385 ? 18.688 27.438 15.484 1 87.94 385 THR A CA 1
ATOM 2808 C C . THR A 1 385 ? 17.875 28.5 16.219 1 87.94 385 THR A C 1
ATOM 2810 O O . THR A 1 385 ? 16.812 28.906 15.75 1 87.94 385 THR A O 1
ATOM 2813 N N . LYS A 1 386 ? 18.266 28.953 17.375 1 91.38 386 LYS A N 1
ATOM 2814 C CA . LYS A 1 386 ? 17.641 29.969 18.234 1 91.38 386 LYS A CA 1
ATOM 2815 C C . LYS A 1 386 ? 16.219 29.594 18.594 1 91.38 386 LYS A C 1
ATOM 2817 O O . LYS A 1 386 ? 15.289 30.391 18.391 1 91.38 386 LYS A O 1
ATOM 2822 N N . PRO A 1 387 ? 16.031 28.359 19.125 1 93.75 387 PRO A N 1
ATOM 2823 C CA . PRO A 1 387 ? 14.672 27.906 19.422 1 93.75 387 PRO A CA 1
ATOM 2824 C C . PRO A 1 387 ? 14.008 28.734 20.516 1 93.75 387 PRO A C 1
ATOM 2826 O O . PRO A 1 387 ? 12.789 28.922 20.516 1 93.75 387 PRO A O 1
ATOM 2829 N N . LEU A 1 388 ? 14.766 29.281 21.438 1 95.94 388 LEU A N 1
ATOM 2830 C CA . LEU A 1 388 ? 14.188 30.094 22.5 1 95.94 388 LEU A CA 1
ATOM 2831 C C . LEU A 1 388 ? 13.656 31.406 21.953 1 95.94 388 LEU A C 1
ATOM 2833 O O . LEU A 1 388 ? 12.609 31.891 22.391 1 95.94 388 LEU A O 1
ATOM 2837 N N . LEU A 1 389 ? 14.453 31.906 21.016 1 95.81 389 LEU A N 1
ATOM 2838 C CA . LEU A 1 389 ? 13.977 33.125 20.375 1 95.81 389 LEU A CA 1
ATOM 2839 C C . LEU A 1 389 ? 12.68 32.844 19.609 1 95.81 389 LEU A C 1
ATOM 2841 O O . LEU A 1 389 ? 11.789 33.688 19.594 1 95.81 389 LEU A O 1
ATOM 2845 N N . LEU A 1 390 ? 12.633 31.719 18.969 1 97.12 390 LEU A N 1
ATOM 2846 C CA . LEU A 1 390 ? 11.414 31.344 18.25 1 97.12 390 LEU A CA 1
ATOM 2847 C C . LEU A 1 390 ? 10.227 31.25 19.219 1 97.12 390 LEU A C 1
ATOM 2849 O O . LEU A 1 390 ? 9.117 31.656 18.859 1 97.12 390 LEU A O 1
ATOM 2853 N N . GLY A 1 391 ? 10.445 30.688 20.391 1 97.69 391 GLY A N 1
ATOM 2854 C CA . GLY A 1 391 ? 9.414 30.688 21.422 1 97.69 391 GLY A CA 1
ATOM 2855 C C . GLY A 1 391 ? 8.945 32.062 21.812 1 97.69 391 GLY A C 1
ATOM 2856 O O . GLY A 1 391 ? 7.746 32.281 22 1 97.69 391 GLY A O 1
ATOM 2857 N N . ALA A 1 392 ? 9.883 32.969 21.938 1 98.06 392 ALA A N 1
ATOM 2858 C CA . ALA A 1 392 ? 9.547 34.344 22.281 1 98.06 392 ALA A CA 1
ATOM 2859 C C . ALA A 1 392 ? 8.711 35 21.172 1 98.06 392 ALA A C 1
ATOM 2861 O O . ALA A 1 392 ? 7.77 35.75 21.469 1 98.06 392 ALA A O 1
ATOM 2862 N N . VAL A 1 393 ? 9.164 34.719 19.984 1 97.94 393 VAL A N 1
ATOM 2863 C CA . VAL A 1 393 ? 8.375 35.188 18.844 1 97.94 393 VAL A CA 1
ATOM 2864 C C . VAL A 1 393 ? 6.949 34.625 18.953 1 97.94 393 VAL A C 1
ATOM 2866 O O . VAL A 1 393 ? 5.984 35.344 18.656 1 97.94 393 VAL A O 1
ATOM 2869 N N . GLY A 1 394 ? 6.805 33.375 19.312 1 98.62 394 GLY A N 1
ATOM 2870 C CA . GLY A 1 394 ? 5.5 32.75 19.516 1 98.62 394 GLY A CA 1
ATOM 2871 C C . GLY A 1 394 ? 4.648 33.469 20.531 1 98.62 394 GLY A C 1
ATOM 2872 O O . GLY A 1 394 ? 3.455 33.688 20.312 1 98.62 394 GLY A O 1
ATOM 2873 N N . LEU A 1 395 ? 5.25 33.875 21.656 1 98.38 395 LEU A N 1
ATOM 2874 C CA . LEU A 1 395 ? 4.527 34.656 22.656 1 98.38 395 LEU A CA 1
ATOM 2875 C C . LEU A 1 395 ? 4.031 35.969 22.094 1 98.38 395 LEU A C 1
ATOM 2877 O O . LEU A 1 395 ? 2.922 36.406 22.406 1 98.38 395 LEU A O 1
ATOM 2881 N N . GLY A 1 396 ? 4.906 36.594 21.328 1 98.5 396 GLY A N 1
ATOM 2882 C CA . GLY A 1 396 ? 4.492 37.812 20.656 1 98.5 396 GLY A CA 1
ATOM 2883 C C . GLY A 1 396 ? 3.287 37.625 19.75 1 98.5 396 GLY A C 1
ATOM 2884 O O . GLY A 1 396 ? 2.346 38.406 19.781 1 98.5 396 GLY A O 1
ATOM 2885 N N . PHE A 1 397 ? 3.328 36.594 18.969 1 98.62 397 PHE A N 1
ATOM 2886 C CA . PHE A 1 397 ? 2.213 36.312 18.078 1 98.62 397 PHE A CA 1
ATOM 2887 C C . PHE A 1 397 ? 0.973 35.906 18.859 1 98.62 397 PHE A C 1
ATOM 2889 O O . PHE A 1 397 ? -0.153 36.188 18.438 1 98.62 397 PHE A O 1
ATOM 2896 N N . GLY A 1 398 ? 1.172 35.156 19.984 1 98.62 398 GLY A N 1
ATOM 2897 C CA . GLY A 1 398 ? 0.04 34.906 20.859 1 98.62 398 GLY A CA 1
ATOM 2898 C C . GLY A 1 398 ? -0.682 36.156 21.297 1 98.62 398 GLY A C 1
ATOM 2899 O O . GLY A 1 398 ? -1.912 36.219 21.25 1 98.62 398 GLY A O 1
ATOM 2900 N N . ALA A 1 399 ? 0.087 37.156 21.703 1 98.56 399 ALA A N 1
ATOM 2901 C CA . ALA A 1 399 ? -0.479 38.438 22.094 1 98.56 399 ALA A CA 1
ATOM 2902 C C . ALA A 1 399 ? -1.131 39.156 20.906 1 98.56 399 ALA A C 1
ATOM 2904 O O . ALA A 1 399 ? -2.223 39.719 21.031 1 98.56 399 ALA A O 1
ATOM 2905 N N . LEU A 1 400 ? -0.408 39.125 19.844 1 98.5 400 LEU A N 1
ATOM 2906 C CA . LEU A 1 400 ? -0.933 39.75 18.641 1 98.5 400 LEU A CA 1
ATOM 2907 C C . LEU A 1 400 ? -2.297 39.188 18.266 1 98.5 400 LEU A C 1
ATOM 2909 O O . LEU A 1 400 ? -3.23 39.938 17.969 1 98.5 400 LEU A O 1
ATOM 2913 N N . TYR A 1 401 ? -2.398 37.844 18.203 1 98.56 401 TYR A N 1
ATOM 2914 C CA . TYR A 1 401 ? -3.664 37.188 17.891 1 98.56 401 TYR A CA 1
ATOM 2915 C C . TYR A 1 401 ? -4.742 37.562 18.891 1 98.56 401 TYR A C 1
ATOM 2917 O O . TYR A 1 401 ? -5.863 37.906 18.516 1 98.56 401 TYR A O 1
ATOM 2925 N N . PHE A 1 402 ? -4.391 37.531 20.188 1 98.38 402 PHE A N 1
ATOM 2926 C CA . PHE A 1 402 ? -5.359 37.812 21.234 1 98.38 402 PHE A CA 1
ATOM 2927 C C . PHE A 1 402 ? -5.949 39.188 21.078 1 98.38 402 PHE A C 1
ATOM 2929 O O . PHE A 1 402 ? -7.172 39.375 21.062 1 98.38 402 PHE A O 1
ATOM 2936 N N . PHE A 1 403 ? -5.148 40.188 20.922 1 98.38 403 PHE A N 1
ATOM 2937 C CA . PHE A 1 403 ? -5.609 41.562 20.875 1 98.38 403 PHE A CA 1
ATOM 2938 C C . PHE A 1 403 ? -6.309 41.875 19.547 1 98.38 403 PHE A C 1
ATOM 2940 O O . PHE A 1 403 ? -7.336 42.562 19.531 1 98.38 403 PHE A O 1
ATOM 2947 N N . THR A 1 404 ? -5.762 41.406 18.469 1 98.31 404 THR A N 1
ATOM 2948 C CA . THR A 1 404 ? -6.363 41.656 17.156 1 98.31 404 THR A CA 1
ATOM 2949 C C . THR A 1 404 ? -7.73 41 17.047 1 98.31 404 THR A C 1
ATOM 2951 O O . THR A 1 404 ? -8.688 41.594 16.562 1 98.31 404 THR A O 1
ATOM 2954 N N . PHE A 1 405 ? -7.801 39.719 17.422 1 98.06 405 PHE A N 1
ATOM 2955 C CA . PHE A 1 405 ? -9.078 39 17.359 1 98.06 405 PHE A CA 1
ATOM 2956 C C . PHE A 1 405 ? -10.094 39.656 18.297 1 98.06 405 PHE A C 1
ATOM 2958 O O . PHE A 1 405 ? -11.266 39.781 17.938 1 98.06 405 PHE A O 1
ATOM 2965 N N . THR A 1 406 ? -9.648 39.969 19.547 1 97.38 406 THR A N 1
ATOM 2966 C CA . THR A 1 406 ? -10.547 40.656 20.484 1 97.38 406 THR A CA 1
ATOM 2967 C C . THR A 1 406 ? -11.094 41.938 19.875 1 97.38 406 THR A C 1
ATOM 2969 O O . THR A 1 406 ? -12.297 42.188 19.922 1 97.38 406 THR A O 1
ATOM 2972 N N . PHE A 1 407 ? -10.227 42.688 19.344 1 97.81 407 PHE A N 1
ATOM 2973 C CA . PHE A 1 407 ? -10.625 43.969 18.734 1 97.81 407 PHE A CA 1
ATOM 2974 C C . PHE A 1 407 ? -11.57 43.75 17.578 1 97.81 407 PHE A C 1
ATOM 2976 O O . PHE A 1 407 ? -12.625 44.375 17.484 1 97.81 407 PHE A O 1
ATOM 2983 N N . ALA A 1 408 ? -11.242 42.875 16.656 1 97.06 408 ALA A N 1
ATOM 2984 C CA . ALA A 1 408 ? -12.031 42.625 15.453 1 97.06 408 ALA A CA 1
ATOM 2985 C C . ALA A 1 408 ? -13.414 42.094 15.797 1 97.06 408 ALA A C 1
ATOM 2987 O O . ALA A 1 408 ? -14.414 42.531 15.219 1 97.06 408 ALA A O 1
ATOM 2988 N N . ILE A 1 409 ? -13.461 41.188 16.734 1 95.81 409 ILE A N 1
ATOM 2989 C CA . ILE A 1 409 ? -14.734 40.562 17.109 1 95.81 409 ILE A CA 1
ATOM 2990 C C . ILE A 1 409 ? -15.641 41.625 17.734 1 95.81 409 ILE A C 1
ATOM 2992 O O . ILE A 1 409 ? -16.828 41.719 17.375 1 95.81 409 ILE A O 1
ATOM 2996 N N . ARG A 1 410 ? -15.133 42.469 18.547 1 94.38 410 ARG A N 1
ATOM 2997 C CA . ARG A 1 410 ? -15.922 43.469 19.266 1 94.38 410 ARG A CA 1
ATOM 2998 C C . ARG A 1 410 ? -16.234 44.656 18.375 1 94.38 410 ARG A C 1
ATOM 3000 O O . ARG A 1 410 ? -17.375 45.156 18.375 1 94.38 410 ARG A O 1
ATOM 3007 N N . ALA A 1 411 ? -15.211 45.125 17.688 1 95.75 411 ALA A N 1
ATOM 3008 C CA . ALA A 1 411 ? -15.375 46.312 16.859 1 95.75 411 ALA A CA 1
ATOM 3009 C C . ALA A 1 411 ? -16.344 46.031 15.703 1 95.75 411 ALA A C 1
ATOM 3011 O O . ALA A 1 411 ? -17.109 46.938 15.32 1 95.75 411 ALA A O 1
ATOM 3012 N N . PHE A 1 412 ? -16.328 44.844 15.156 1 95.5 412 PHE A N 1
ATOM 3013 C CA . PHE A 1 412 ? -17.141 44.594 13.969 1 95.5 412 PHE A CA 1
ATOM 3014 C C . PHE A 1 412 ? -18.25 43.594 14.297 1 95.5 412 PHE A C 1
ATOM 3016 O O . PHE A 1 412 ? -18.953 43.125 13.398 1 95.5 412 PHE A O 1
ATOM 3023 N N . ASN A 1 413 ? -18.375 43.25 15.469 1 92.81 413 ASN A N 1
ATOM 3024 C CA . ASN A 1 413 ? -19.422 42.344 15.945 1 92.81 413 ASN A CA 1
ATOM 3025 C C . ASN A 1 413 ? -19.438 41.031 15.156 1 92.81 413 ASN A C 1
ATOM 3027 O O . ASN A 1 413 ? -20.469 40.625 14.641 1 92.81 413 ASN A O 1
ATOM 3031 N N . LEU A 1 414 ? -18.266 40.469 15.055 1 92.81 414 LEU A N 1
ATOM 3032 C CA . LEU A 1 414 ? -18.141 39.219 14.289 1 92.81 414 LEU A CA 1
ATOM 3033 C C . LEU A 1 414 ? -18.672 38.031 15.078 1 92.81 414 LEU A C 1
ATOM 3035 O O . LEU A 1 414 ? -18.594 38.031 16.312 1 92.81 414 LEU A O 1
ATOM 3039 N N . LYS A 1 415 ? -19.203 37.094 14.391 1 86.44 415 LYS A N 1
ATOM 3040 C CA . LYS A 1 415 ? -19.672 35.875 15.023 1 86.44 415 LYS A CA 1
ATOM 3041 C C . LYS A 1 415 ? -18.5 34.969 15.422 1 86.44 415 LYS A C 1
ATOM 3043 O O . LYS A 1 415 ? -17.5 34.906 14.711 1 86.44 415 LYS A O 1
ATOM 3048 N N . SER A 1 416 ? -18.562 34.438 16.547 1 87.5 416 SER A N 1
ATOM 3049 C CA . SER A 1 416 ? -17.594 33.5 17.109 1 87.5 416 SER A CA 1
ATOM 3050 C C . SER A 1 416 ? -18.281 32.5 18.047 1 87.5 416 SER A C 1
ATOM 3052 O O . SER A 1 416 ? -19.453 32.656 18.359 1 87.5 416 SER A O 1
ATOM 3054 N N . PRO A 1 417 ? -17.625 31.484 18.328 1 82.81 417 PRO A N 1
ATOM 3055 C CA . PRO A 1 417 ? -18.266 30.516 19.219 1 82.81 417 PRO A CA 1
ATOM 3056 C C . PRO A 1 417 ? -18.891 31.172 20.453 1 82.81 417 PRO A C 1
ATOM 3058 O O . PRO A 1 417 ? -18.203 31.906 21.172 1 82.81 417 PRO A O 1
ATOM 3061 N N . GLY A 1 418 ? -20.141 30.953 20.719 1 79.62 418 GLY A N 1
ATOM 3062 C CA . GLY A 1 418 ? -20.875 31.531 21.844 1 79.62 418 GLY A CA 1
ATOM 3063 C C . GLY A 1 418 ? -21.625 32.812 21.469 1 79.62 418 GLY A C 1
ATOM 3064 O O . GLY A 1 418 ? -22.469 33.281 22.234 1 79.62 418 GLY A O 1
ATOM 3065 N N . ARG A 1 419 ? -21.328 33.375 20.344 1 83.12 419 ARG A N 1
ATOM 3066 C CA . ARG A 1 419 ? -21.922 34.625 19.891 1 83.12 419 ARG A CA 1
ATOM 3067 C C . ARG A 1 419 ? -22.75 34.438 18.625 1 83.12 419 ARG A C 1
ATOM 3069 O O . ARG A 1 419 ? -22.891 35.344 17.812 1 83.12 419 ARG A O 1
ATOM 3076 N N . GLU A 1 420 ? -23.141 33.281 18.25 1 68.88 420 GLU A N 1
ATOM 3077 C CA . GLU A 1 420 ? -23.859 32.969 17.016 1 68.88 420 GLU A CA 1
ATOM 3078 C C . GLU A 1 420 ? -25.281 33.531 17.047 1 68.88 420 GLU A C 1
ATOM 3080 O O . GLU A 1 420 ? -25.938 33.625 16.016 1 68.88 420 GLU A O 1
ATOM 3085 N N . GLY A 1 421 ? -25.719 34.531 17.844 1 55.53 421 GLY A N 1
ATOM 3086 C CA . GLY A 1 421 ? -27.078 35.031 18 1 55.53 421 GLY A CA 1
ATOM 3087 C C . GLY A 1 421 ? -28 34.094 18.719 1 55.53 421 GLY A C 1
ATOM 3088 O O . GLY A 1 421 ? -27.625 32.938 19 1 55.53 421 GLY A O 1
ATOM 3089 N N . ASP A 1 422 ? -29.219 34.562 19.359 1 45.34 422 ASP A N 1
ATOM 3090 C CA . ASP A 1 422 ? -30.25 33.906 20.141 1 45.34 422 ASP A CA 1
ATOM 3091 C C . ASP A 1 422 ? -30.625 32.562 19.531 1 45.34 422 ASP A C 1
ATOM 3093 O O . ASP A 1 422 ? -31.625 31.969 19.922 1 45.34 422 ASP A O 1
ATOM 3097 N N . GLU A 1 423 ? -30.406 32.312 18.328 1 39.5 423 GLU A N 1
ATOM 3098 C CA . GLU A 1 423 ? -30.875 30.984 17.984 1 39.5 423 GLU A CA 1
ATOM 3099 C C . GLU A 1 423 ? -30.125 29.906 18.781 1 39.5 423 GLU A C 1
ATOM 3101 O O . GLU A 1 423 ? -28.969 30.109 19.141 1 39.5 423 GLU A O 1
ATOM 3106 N N . GLU A 1 424 ? -30.859 28.891 19.391 1 36.72 424 GLU A N 1
ATOM 3107 C CA . GLU A 1 424 ? -30.578 27.828 20.375 1 36.72 424 GLU A CA 1
ATOM 3108 C C . GLU A 1 424 ? -29.25 27.141 20.078 1 36.72 424 GLU A C 1
ATOM 3110 O O . GLU A 1 424 ? -29.141 26.375 19.109 1 36.72 424 GLU A O 1
ATOM 3115 N N . THR A 1 425 ? -28.359 27.844 20.031 1 38.88 425 THR A N 1
ATOM 3116 C CA . THR A 1 425 ? -27.094 27.125 19.891 1 38.88 425 THR A CA 1
ATOM 3117 C C . THR A 1 425 ? -27 26 20.922 1 38.88 425 THR A C 1
ATOM 3119 O O . THR A 1 425 ? -26.984 26.25 22.125 1 38.88 425 THR A O 1
ATOM 3122 N N . ALA A 1 426 ? -27.719 25 20.719 1 35.16 426 ALA A N 1
ATOM 3123 C CA . ALA A 1 426 ? -27.719 23.859 21.641 1 35.16 426 ALA A CA 1
ATOM 3124 C C . ALA A 1 426 ? -26.297 23.484 22.062 1 35.16 426 ALA A C 1
ATOM 3126 O O . ALA A 1 426 ? -25.359 23.547 21.25 1 35.16 426 ALA A O 1
ATOM 3127 N N . ALA A 1 427 ? -26.094 23.438 23.297 1 35.69 427 ALA A N 1
ATOM 3128 C CA . ALA A 1 427 ? -24.969 22.891 24.062 1 35.69 427 ALA A CA 1
ATOM 3129 C C . ALA A 1 427 ? -24.359 21.688 23.344 1 35.69 427 ALA A C 1
ATOM 3131 O O . ALA A 1 427 ? -25.078 20.844 22.828 1 35.69 427 ALA A O 1
ATOM 3132 N N . ALA A 1 428 ? -23.25 21.766 22.859 1 35.78 428 ALA A N 1
ATOM 3133 C CA . ALA A 1 428 ? -22.453 20.625 22.422 1 35.78 428 ALA A CA 1
ATOM 3134 C C . ALA A 1 428 ? -22.75 19.391 23.266 1 35.78 428 ALA A C 1
ATOM 3136 O O . ALA A 1 428 ? -22.703 19.438 24.5 1 35.78 428 ALA A O 1
ATOM 3137 N N . PRO A 1 429 ? -23.719 18.438 22.969 1 34.34 429 PRO A N 1
ATOM 3138 C CA . PRO A 1 429 ? -23.875 17.312 23.891 1 34.34 429 PRO A CA 1
ATOM 3139 C C . PRO A 1 429 ? -22.547 16.812 24.438 1 34.34 429 PRO A C 1
ATOM 3141 O O . PRO A 1 429 ? -21.625 16.531 23.672 1 34.34 429 PRO A O 1
ATOM 3144 N N . SER A 1 430 ? -22.156 17.406 25.5 1 34.16 430 SER A N 1
ATOM 3145 C CA . SER A 1 430 ? -21.047 16.797 26.219 1 34.16 430 SER A CA 1
ATOM 3146 C C . SER A 1 430 ? -21.125 15.273 26.188 1 34.16 430 SER A C 1
ATOM 3148 O O . SER A 1 430 ? -20.25 14.586 26.734 1 34.16 430 SER A O 1
ATOM 3150 N N . GLY A 1 431 ? -22.375 14.75 26.359 1 33.81 431 GLY A N 1
ATOM 3151 C CA . GLY A 1 431 ? -22.469 13.383 26.828 1 33.81 431 GLY A CA 1
ATOM 3152 C C . GLY A 1 431 ? -21.922 12.367 25.844 1 33.81 431 GLY A C 1
ATOM 3153 O O . GLY A 1 431 ? -21.844 12.641 24.641 1 33.81 431 GLY A O 1
ATOM 3154 N N . GLU A 1 432 ? -21.172 11.422 26.391 1 39.22 432 GLU A N 1
ATOM 3155 C CA . GLU A 1 432 ? -20.688 10.141 25.875 1 39.22 432 GLU A CA 1
ATOM 3156 C C . GLU A 1 432 ? -21.766 9.453 25.031 1 39.22 432 GLU A C 1
ATOM 3158 O O . GLU A 1 432 ? -22.516 8.617 25.516 1 39.22 432 GLU A O 1
ATOM 3163 N N . ALA A 1 433 ? -22.531 10.148 24.297 1 41.22 433 ALA A N 1
ATOM 3164 C CA . ALA A 1 433 ? -23.422 9.297 23.516 1 41.22 433 ALA A CA 1
ATOM 3165 C C . ALA A 1 433 ? -22.641 8.141 22.875 1 41.22 433 ALA A C 1
ATOM 3167 O O . ALA A 1 433 ? -21.547 8.336 22.344 1 41.22 433 ALA A O 1
ATOM 3168 N N . LYS A 1 434 ? -23 7.035 23.234 1 47.41 434 LYS A N 1
ATOM 3169 C CA . LYS A 1 434 ? -22.484 5.789 22.688 1 47.41 434 LYS A CA 1
ATOM 3170 C C . LYS A 1 434 ? -22.438 5.844 21.156 1 47.41 434 LYS A C 1
ATOM 3172 O O . LYS A 1 434 ? -23.375 6.297 20.516 1 47.41 434 LYS A O 1
ATOM 3177 N N . SER A 1 435 ? -21.328 5.68 20.422 1 54.03 435 SER A N 1
ATOM 3178 C CA . SER A 1 435 ? -20.875 5.766 19.047 1 54.03 435 SER A CA 1
ATOM 3179 C C . SER A 1 435 ? -22.016 5.441 18.078 1 54.03 435 SER A C 1
ATOM 3181 O O . SER A 1 435 ? -22.266 6.199 17.141 1 54.03 435 SER A O 1
ATOM 3183 N N . GLY A 1 436 ? -22.75 4.465 18.266 1 60.44 436 GLY A N 1
ATOM 3184 C CA . GLY A 1 436 ? -23.781 4.004 17.344 1 60.44 436 GLY A CA 1
ATOM 3185 C C . GLY A 1 436 ? -25.031 4.863 17.375 1 60.44 436 GLY A C 1
ATOM 3186 O O . GLY A 1 436 ? -25.688 5.047 16.344 1 60.44 436 GLY A O 1
ATOM 3187 N N . ASP A 1 437 ? -25.219 5.547 18.344 1 77.06 437 ASP A N 1
ATOM 3188 C CA . ASP A 1 437 ? -26.453 6.301 18.516 1 77.06 437 ASP A CA 1
ATOM 3189 C C . ASP A 1 437 ? -26.375 7.652 17.812 1 77.06 437 ASP A C 1
ATOM 3191 O O . ASP A 1 437 ? -27.359 8.109 17.219 1 77.06 437 ASP A O 1
ATOM 3195 N N . LEU A 1 438 ? -25.25 8.188 17.734 1 83.12 438 LEU A N 1
ATOM 3196 C CA . LEU A 1 438 ? -25.094 9.484 17.109 1 83.12 438 LEU A CA 1
ATOM 3197 C C . LEU A 1 438 ? -25.375 9.398 15.609 1 83.12 438 LEU A C 1
ATOM 3199 O O . LEU A 1 438 ? -26.062 10.258 15.055 1 83.12 438 LEU A O 1
ATOM 3203 N N . ALA A 1 439 ? -24.875 8.391 15.047 1 87.56 439 ALA A N 1
ATOM 3204 C CA . ALA A 1 439 ? -25.094 8.203 13.617 1 87.56 439 ALA A CA 1
ATOM 3205 C C . ALA A 1 439 ? -26.578 8.047 13.305 1 87.56 439 ALA A C 1
ATOM 3207 O O . ALA A 1 439 ? -27.078 8.594 12.312 1 87.56 439 ALA A O 1
ATOM 3208 N N . ARG A 1 440 ? -27.203 7.336 14.148 1 88.25 440 ARG A N 1
ATOM 3209 C CA . ARG A 1 440 ? -28.641 7.137 13.969 1 88.25 440 ARG A CA 1
ATOM 3210 C C . ARG A 1 440 ? -29.406 8.438 14.164 1 88.25 440 ARG A C 1
ATOM 3212 O O . ARG A 1 440 ? -30.359 8.719 13.438 1 88.25 440 ARG A O 1
ATOM 3219 N N . GLN A 1 441 ? -29.031 9.164 15.078 1 88.75 441 GLN A N 1
ATOM 3220 C CA . GLN A 1 441 ? -29.656 10.461 15.328 1 88.75 441 GLN A CA 1
ATOM 3221 C C . GLN A 1 441 ? -29.453 11.414 14.156 1 88.75 441 GLN A C 1
ATOM 3223 O O . GLN A 1 441 ? -30.375 12.094 13.727 1 88.75 441 GLN A O 1
ATOM 3228 N N . TYR A 1 442 ? -28.281 11.391 13.68 1 89 442 TYR A N 1
ATOM 3229 C CA . TYR A 1 442 ? -28 12.242 12.531 1 89 442 TYR A CA 1
ATOM 3230 C C . TYR A 1 442 ? -28.812 11.812 11.32 1 89 442 TYR A C 1
ATOM 3232 O O . TYR A 1 442 ? -29.375 12.648 10.609 1 89 442 TYR A O 1
ATOM 3240 N N . LEU A 1 443 ? -28.844 10.539 11.148 1 90.12 443 LEU A N 1
ATOM 3241 C CA . LEU A 1 443 ? -29.609 10.016 10.023 1 90.12 443 LEU A CA 1
ATOM 3242 C C . LEU A 1 443 ? -31.078 10.422 10.133 1 90.12 443 LEU A C 1
ATOM 3244 O O . LEU A 1 443 ? -31.688 10.828 9.141 1 90.12 443 LEU A O 1
ATOM 3248 N N . LYS A 1 444 ? -31.594 10.281 11.242 1 88.44 444 LYS A N 1
ATOM 3249 C CA . LYS A 1 444 ? -32.969 10.648 11.461 1 88.44 444 LYS A CA 1
ATOM 3250 C C . LYS A 1 444 ? -33.188 12.148 11.25 1 88.44 444 LYS A C 1
ATOM 3252 O O . LYS A 1 444 ? -34.156 12.555 10.594 1 88.44 444 LYS A O 1
ATOM 3257 N N . ALA A 1 445 ? -32.312 12.898 11.719 1 91.31 445 ALA A N 1
ATOM 3258 C CA . ALA A 1 445 ? -32.406 14.352 11.617 1 91.31 445 ALA A CA 1
ATOM 3259 C C . ALA A 1 445 ? -32.281 14.812 10.172 1 91.31 445 ALA A C 1
ATOM 3261 O O . ALA A 1 445 ? -32.75 15.898 9.812 1 91.31 445 ALA A O 1
ATOM 3262 N N . LEU A 1 446 ? -31.703 13.984 9.367 1 91.88 446 LEU A N 1
ATOM 3263 C CA . LEU A 1 446 ? -31.453 14.328 7.969 1 91.88 446 LEU A CA 1
ATOM 3264 C C . LEU A 1 446 ? -32.531 13.75 7.062 1 91.88 446 LEU A C 1
ATOM 3266 O O . LEU A 1 446 ? -32.5 13.938 5.844 1 91.88 446 LEU A O 1
ATOM 3270 N N . GLY A 1 447 ? -33.469 13.086 7.664 1 87.75 447 GLY A N 1
ATOM 3271 C CA . GLY A 1 447 ? -34.594 12.555 6.902 1 87.75 447 GLY A CA 1
ATOM 3272 C C . GLY A 1 447 ? -34.438 11.078 6.574 1 87.75 447 GLY A C 1
ATOM 3273 O O . GLY A 1 447 ? -35.156 10.555 5.719 1 87.75 447 GLY A O 1
ATOM 3274 N N . GLY A 1 448 ? -33.438 10.461 7.18 1 85.19 448 GLY A N 1
ATOM 3275 C CA . GLY A 1 448 ? -33.281 9.031 6.977 1 85.19 448 GLY A CA 1
ATOM 3276 C C . GLY A 1 448 ? -32.562 8.695 5.68 1 85.19 448 GLY A C 1
ATOM 3277 O O . GLY A 1 448 ? -32.219 9.586 4.91 1 85.19 448 GLY A O 1
ATOM 3278 N N . HIS A 1 449 ? -32.406 7.449 5.414 1 81.5 449 HIS A N 1
ATOM 3279 C CA . HIS A 1 449 ? -31.688 6.969 4.234 1 81.5 449 HIS A CA 1
ATOM 3280 C C . HIS A 1 449 ? -32.406 7.355 2.955 1 81.5 449 HIS A C 1
ATOM 3282 O O . HIS A 1 449 ? -31.797 7.523 1.905 1 81.5 449 HIS A O 1
ATOM 3288 N N . GLU A 1 450 ? -33.625 7.562 3.055 1 80.44 450 GLU A N 1
ATOM 3289 C CA . GLU A 1 450 ? -34.438 7.902 1.884 1 80.44 450 GLU A CA 1
ATOM 3290 C C . GLU A 1 450 ? -34.094 9.297 1.367 1 80.44 450 GLU A C 1
ATOM 3292 O O . GLU A 1 450 ? -34.188 9.562 0.168 1 80.44 450 GLU A O 1
ATOM 3297 N N . ASN A 1 451 ? -33.656 10.078 2.236 1 89.06 451 ASN A N 1
ATOM 3298 C CA . ASN A 1 451 ? -33.375 11.461 1.854 1 89.06 451 ASN A CA 1
ATOM 3299 C C . ASN A 1 451 ? -31.922 11.656 1.515 1 89.06 451 ASN A C 1
ATOM 3301 O O . ASN A 1 451 ? -31.531 12.695 0.976 1 89.06 451 ASN A O 1
ATOM 3305 N N . LEU A 1 452 ? -31.125 10.672 1.879 1 86.62 452 LEU A N 1
ATOM 3306 C CA . LEU A 1 452 ? -29.688 10.789 1.653 1 86.62 452 LEU A CA 1
ATOM 3307 C C . LEU A 1 452 ? -29.25 9.977 0.441 1 86.62 452 LEU A C 1
ATOM 3309 O O . LEU A 1 452 ? -29.375 8.75 0.437 1 86.62 452 LEU A O 1
ATOM 3313 N N . THR A 1 453 ? -28.797 10.664 -0.52 1 77.75 453 THR A N 1
ATOM 3314 C CA . THR A 1 453 ? -28.359 9.977 -1.729 1 77.75 453 THR A CA 1
ATOM 3315 C C . THR A 1 453 ? -26.859 9.656 -1.662 1 77.75 453 THR A C 1
ATOM 3317 O O . THR A 1 453 ? -26.391 8.727 -2.314 1 77.75 453 THR A O 1
ATOM 3320 N N . ALA A 1 454 ? -26.094 10.477 -0.948 1 78.38 454 ALA A N 1
ATOM 3321 C CA . ALA A 1 454 ? -24.672 10.227 -0.766 1 78.38 454 ALA A CA 1
ATOM 3322 C C . ALA A 1 454 ? -24.219 10.633 0.634 1 78.38 454 ALA A C 1
ATOM 3324 O O . ALA A 1 454 ? -24.641 11.664 1.155 1 78.38 454 ALA A O 1
ATOM 3325 N N . ILE A 1 455 ? -23.516 9.758 1.281 1 81.06 455 ILE A N 1
ATOM 3326 C CA . ILE A 1 455 ? -22.891 10.031 2.574 1 81.06 455 ILE A CA 1
ATOM 3327 C C . ILE A 1 455 ? -21.375 9.953 2.445 1 81.06 455 ILE A C 1
ATOM 3329 O O . ILE A 1 455 ? -20.812 8.875 2.193 1 81.06 455 ILE A O 1
ATOM 3333 N N . ASP A 1 456 ? -20.781 11.125 2.564 1 75.69 456 ASP A N 1
ATOM 3334 C CA . ASP A 1 456 ? -19.312 11.203 2.521 1 75.69 456 ASP A CA 1
ATOM 3335 C C . ASP A 1 456 ? -18.781 12.094 3.643 1 75.69 456 ASP A C 1
ATOM 3337 O O . ASP A 1 456 ? -19.562 12.75 4.344 1 75.69 456 ASP A O 1
ATOM 3341 N N . ALA A 1 457 ? -17.562 11.945 3.955 1 75.19 457 ALA A N 1
ATOM 3342 C CA . ALA A 1 457 ? -16.969 12.805 4.969 1 75.19 457 ALA A CA 1
ATOM 3343 C C . ALA A 1 457 ? -15.516 13.133 4.621 1 75.19 457 ALA A C 1
ATOM 3345 O O . ALA A 1 457 ? -14.852 12.375 3.91 1 75.19 457 ALA A O 1
ATOM 3346 N N . CYS A 1 458 ? -15.25 14.32 4.91 1 63.59 458 CYS A N 1
ATOM 3347 C CA . CYS A 1 458 ? -13.828 14.617 5.035 1 63.59 458 CYS A CA 1
ATOM 3348 C C . CYS A 1 458 ? -13.398 14.609 6.496 1 63.59 458 CYS A C 1
ATOM 3350 O O . CYS A 1 458 ? -14.031 13.969 7.332 1 63.59 458 CYS A O 1
ATOM 3352 N N . ILE A 1 459 ? -12.383 15.281 6.84 1 60.78 459 ILE A N 1
ATOM 3353 C CA . ILE A 1 459 ? -11.828 15.203 8.188 1 60.78 459 ILE A CA 1
ATOM 3354 C C . ILE A 1 459 ? -12.828 15.781 9.188 1 60.78 459 ILE A C 1
ATOM 3356 O O . ILE A 1 459 ? -13.062 15.195 10.25 1 60.78 459 ILE A O 1
ATOM 3360 N N . THR A 1 460 ? -13.359 16.844 8.781 1 65.06 460 THR A N 1
ATOM 3361 C CA . THR A 1 460 ? -14.148 17.516 9.812 1 65.06 460 THR A CA 1
ATOM 3362 C C . THR A 1 460 ? -15.609 17.641 9.383 1 65.06 460 THR A C 1
ATOM 3364 O O . THR A 1 460 ? -16.469 18.047 10.172 1 65.06 460 THR A O 1
ATOM 3367 N N . ARG A 1 461 ? -15.914 17.234 8.102 1 74.69 461 ARG A N 1
ATOM 3368 C CA . ARG A 1 461 ? -17.25 17.531 7.613 1 74.69 461 ARG A CA 1
ATOM 3369 C C . ARG A 1 461 ? -17.906 16.281 7.043 1 74.69 461 ARG A C 1
ATOM 3371 O O . ARG A 1 461 ? -17.266 15.477 6.363 1 74.69 461 ARG A O 1
ATOM 3378 N N . LEU A 1 462 ? -19.156 16.141 7.395 1 85.06 462 LEU A N 1
ATOM 3379 C CA . LEU A 1 462 ? -20.031 15.242 6.652 1 85.06 462 LEU A CA 1
ATOM 3380 C C . LEU A 1 462 ? -20.484 15.875 5.344 1 85.06 462 LEU A C 1
ATOM 3382 O O . LEU A 1 462 ? -20.984 17 5.336 1 85.06 462 LEU A O 1
ATOM 3386 N N . ARG A 1 463 ? -20.109 15.297 4.352 1 78.75 463 ARG A N 1
ATOM 3387 C CA . ARG A 1 463 ? -20.578 15.742 3.043 1 78.75 463 ARG A CA 1
ATOM 3388 C C . ARG A 1 463 ? -21.766 14.914 2.562 1 78.75 463 ARG A C 1
ATOM 3390 O O . ARG A 1 463 ? -21.594 13.766 2.148 1 78.75 463 ARG A O 1
ATOM 3397 N N . LEU A 1 464 ? -22.938 15.547 2.523 1 85.75 464 LEU A N 1
ATOM 3398 C CA . LEU A 1 464 ? -24.172 14.812 2.275 1 85.75 464 LEU A CA 1
ATOM 3399 C C . LEU A 1 464 ? -24.891 15.352 1.043 1 85.75 464 LEU A C 1
ATOM 3401 O O . LEU A 1 464 ? -24.844 16.562 0.775 1 85.75 464 LEU A O 1
ATOM 3405 N N . THR A 1 465 ? -25.328 14.5 0.261 1 81 465 THR A N 1
ATOM 3406 C CA . THR A 1 465 ? -26.266 14.852 -0.797 1 81 465 THR A CA 1
ATOM 3407 C C . THR A 1 465 ? -27.672 14.383 -0.444 1 81 465 THR A C 1
ATOM 3409 O O . THR A 1 465 ? -27.891 13.203 -0.155 1 81 465 THR A O 1
ATOM 3412 N N . LEU A 1 466 ? -28.609 15.344 -0.431 1 87.94 466 LEU A N 1
ATOM 3413 C CA . LEU A 1 466 ? -29.984 15.055 -0.021 1 87.94 466 LEU A CA 1
ATOM 3414 C C . LEU A 1 466 ? -30.938 15.211 -1.192 1 87.94 466 LEU A C 1
ATOM 3416 O O . LEU A 1 466 ? -30.703 16.031 -2.09 1 87.94 466 LEU A O 1
ATOM 3420 N N . LYS A 1 467 ? -31.953 14.414 -1.221 1 86.62 467 LYS A N 1
ATOM 3421 C CA . LYS A 1 467 ? -33.031 14.609 -2.182 1 86.62 467 LYS A CA 1
ATOM 3422 C C . LYS A 1 467 ? -33.781 15.914 -1.922 1 86.62 467 LYS A C 1
ATOM 3424 O O . LYS A 1 467 ? -34.094 16.656 -2.857 1 86.62 467 LYS A O 1
ATOM 3429 N N . ASP A 1 468 ? -34.094 16.125 -0.682 1 88.62 468 ASP A N 1
ATOM 3430 C CA . ASP A 1 468 ? -34.781 17.328 -0.229 1 88.62 468 ASP A CA 1
ATOM 3431 C C . ASP A 1 468 ? -34.094 17.891 1.022 1 88.62 468 ASP A C 1
ATOM 3433 O O . ASP A 1 468 ? -34.25 17.359 2.117 1 88.62 468 ASP A O 1
ATOM 3437 N N . ARG A 1 469 ? -33.469 18.938 0.9 1 88 469 ARG A N 1
ATOM 3438 C CA . ARG A 1 469 ? -32.688 19.531 1.988 1 88 469 ARG A CA 1
ATOM 3439 C C . ARG A 1 469 ? -33.625 20.109 3.066 1 88 469 ARG A C 1
ATOM 3441 O O . ARG A 1 469 ? -33.219 20.25 4.223 1 88 469 ARG A O 1
ATOM 3448 N N . SER A 1 470 ? -34.812 20.375 2.635 1 87.38 470 SER A N 1
ATOM 3449 C CA . SER A 1 470 ? -35.75 21 3.564 1 87.38 470 SER A CA 1
ATOM 3450 C C . SER A 1 470 ? -36.125 20.047 4.695 1 87.38 470 SER A C 1
ATOM 3452 O O . SER A 1 470 ? -36.562 20.484 5.754 1 87.38 470 SER A O 1
ATOM 3454 N N . VAL A 1 471 ? -35.875 18.875 4.469 1 89.19 471 VAL A N 1
ATOM 3455 C CA . VAL A 1 471 ? -36.25 17.859 5.449 1 89.19 471 VAL A CA 1
ATOM 3456 C C . VAL A 1 471 ? -35.188 17.828 6.562 1 89.19 471 VAL A C 1
ATOM 3458 O O . VAL A 1 471 ? -35.469 17.359 7.672 1 89.19 471 VAL A O 1
ATOM 3461 N N . ALA A 1 472 ? -34.031 18.312 6.316 1 89.88 472 ALA A N 1
ATOM 3462 C CA . ALA A 1 472 ? -32.969 18.281 7.301 1 89.88 472 ALA A CA 1
ATOM 3463 C C . ALA A 1 472 ? -33.219 19.281 8.43 1 89.88 472 ALA A C 1
ATOM 3465 O O . ALA A 1 472 ? -33.531 20.453 8.172 1 89.88 472 ALA A O 1
ATOM 3466 N N . ASP A 1 473 ? -33.188 18.797 9.617 1 88.12 473 ASP A N 1
ATOM 3467 C CA . ASP A 1 473 ? -33.406 19.625 10.789 1 88.12 473 ASP A CA 1
ATOM 3468 C C . ASP A 1 473 ? -32.062 20.203 11.297 1 88.12 473 ASP A C 1
ATOM 3470 O O . ASP A 1 473 ? -31.438 19.609 12.172 1 88.12 473 ASP A O 1
ATOM 3474 N N . GLU A 1 474 ? -31.781 21.328 10.906 1 85.44 474 GLU A N 1
ATOM 3475 C CA . GLU A 1 474 ? -30.5 21.922 11.227 1 85.44 474 GLU A CA 1
ATOM 3476 C C . GLU A 1 474 ? -30.359 22.156 12.727 1 85.44 474 GLU A C 1
ATOM 3478 O O . GLU A 1 474 ? -29.266 22.031 13.281 1 85.44 474 GLU A O 1
ATOM 3483 N N . ALA A 1 475 ? -31.469 22.469 13.305 1 81.94 475 ALA A N 1
ATOM 3484 C CA . ALA A 1 475 ? -31.438 22.703 14.75 1 81.94 475 ALA A CA 1
ATOM 3485 C C . ALA A 1 475 ? -31.062 21.422 15.5 1 81.94 475 ALA A C 1
ATOM 3487 O O . ALA A 1 475 ? -30.281 21.469 16.453 1 81.94 475 ALA A O 1
ATOM 3488 N N . VAL A 1 476 ? -31.609 20.391 15.039 1 86.56 476 VAL A N 1
ATOM 3489 C CA . VAL A 1 476 ? -31.344 19.109 15.672 1 86.56 476 VAL A CA 1
ATOM 3490 C C . VAL A 1 476 ? -29.891 18.703 15.414 1 86.56 476 VAL A C 1
ATOM 3492 O O . VAL A 1 476 ? -29.219 18.172 16.297 1 86.56 476 VAL A O 1
ATOM 3495 N N . LEU A 1 477 ? -29.391 18.984 14.258 1 87.88 477 LEU A N 1
ATOM 3496 C CA . LEU A 1 477 ? -28.016 18.641 13.922 1 87.88 477 LEU A CA 1
ATOM 3497 C C . LEU A 1 477 ? -27.031 19.375 14.836 1 87.88 477 LEU A C 1
ATOM 3499 O O . LEU A 1 477 ? -26.047 18.781 15.297 1 87.88 477 LEU A O 1
ATOM 3503 N N . LYS A 1 478 ? -27.359 20.531 15.109 1 78.31 478 LYS A N 1
ATOM 3504 C CA . LYS A 1 478 ? -26.516 21.328 15.984 1 78.31 478 LYS A CA 1
ATOM 3505 C C . LYS A 1 478 ? -26.562 20.828 17.422 1 78.31 478 LYS A C 1
ATOM 3507 O O . LYS A 1 478 ? -25.547 20.781 18.109 1 78.31 478 LYS A O 1
ATOM 3512 N N . LYS A 1 479 ? -27.75 20.344 17.797 1 78 479 LYS A N 1
ATOM 3513 C CA . LYS A 1 479 ? -27.922 19.797 19.141 1 78 479 LYS A CA 1
ATOM 3514 C C . LYS A 1 479 ? -27.172 18.484 19.297 1 78 479 LYS A C 1
ATOM 3516 O O . LYS A 1 479 ? -26.766 18.109 20.406 1 78 479 LYS A O 1
ATOM 3521 N N . LEU A 1 480 ? -27 17.922 18.156 1 81.38 480 LEU A N 1
ATOM 3522 C CA . LEU A 1 480 ? -26.328 16.641 18.156 1 81.38 480 LEU A CA 1
ATOM 3523 C C . LEU A 1 480 ? -24.812 16.812 18.125 1 81.38 480 LEU A C 1
ATOM 3525 O O . LEU A 1 480 ? -24.062 15.836 18.141 1 81.38 480 LEU A O 1
ATOM 3529 N N . GLY A 1 481 ? -24.375 18.094 18.016 1 74.56 481 GLY A N 1
ATOM 3530 C CA . GLY A 1 481 ? -22.953 18.312 18.109 1 74.56 481 GLY A CA 1
ATOM 3531 C C . GLY A 1 481 ? -22.344 18.922 16.844 1 74.56 481 GLY A C 1
ATOM 3532 O O . GLY A 1 481 ? -21.141 19.125 16.766 1 74.56 481 GLY A O 1
ATOM 3533 N N . ALA A 1 482 ? -23.25 19.156 15.836 1 81.19 482 ALA A N 1
ATOM 3534 C CA . ALA A 1 482 ? -22.75 19.812 14.625 1 81.19 482 ALA A CA 1
ATOM 3535 C C . ALA A 1 482 ? -22.281 21.234 14.922 1 81.19 482 ALA A C 1
ATOM 3537 O O . ALA A 1 482 ? -23.016 22.016 15.555 1 81.19 482 ALA A O 1
ATOM 3538 N N . LYS A 1 483 ? -21.109 21.531 14.516 1 67.69 483 LYS A N 1
ATOM 3539 C CA . LYS A 1 483 ? -20.547 22.844 14.75 1 67.69 483 LYS A CA 1
ATOM 3540 C C . LYS A 1 483 ? -21.016 23.844 13.695 1 67.69 483 LYS A C 1
ATOM 3542 O O . LYS A 1 483 ? -20.922 25.062 13.898 1 67.69 483 LYS A O 1
ATOM 3547 N N . GLY A 1 484 ? -21.438 23.359 12.648 1 70.81 484 GLY A N 1
ATOM 3548 C CA . GLY A 1 484 ? -21.953 24.172 11.562 1 70.81 484 GLY A CA 1
ATOM 3549 C C . GLY A 1 484 ? -22.578 23.359 10.445 1 70.81 484 GLY A C 1
ATOM 3550 O O . GLY A 1 484 ? -22.328 22.156 10.336 1 70.81 484 GLY A O 1
ATOM 3551 N N . VAL A 1 485 ? -23.609 23.938 9.875 1 80.69 485 VAL A N 1
ATOM 3552 C CA . VAL A 1 485 ? -24.234 23.328 8.711 1 80.69 485 VAL A CA 1
ATOM 3553 C C . VAL A 1 485 ? -24.094 24.25 7.5 1 80.69 485 VAL A C 1
ATOM 3555 O O . VAL A 1 485 ? -24.406 25.438 7.582 1 80.69 485 VAL A O 1
ATOM 3558 N N . VAL A 1 486 ? -23.438 23.781 6.539 1 74.56 486 VAL A N 1
ATOM 3559 C CA . VAL A 1 486 ? -23.234 24.562 5.332 1 74.56 486 VAL A CA 1
ATOM 3560 C C . VAL A 1 486 ? -24.062 24 4.191 1 74.56 486 VAL A C 1
ATOM 3562 O O . VAL A 1 486 ? -23.969 22.812 3.861 1 74.56 486 VAL A O 1
ATOM 3565 N N . LYS A 1 487 ? -24.953 24.891 3.623 1 79.06 487 LYS A N 1
ATOM 3566 C CA . LYS A 1 487 ? -25.781 24.516 2.48 1 79.06 487 LYS A CA 1
ATOM 3567 C C . LYS A 1 487 ? -25.094 24.859 1.164 1 79.06 487 LYS A C 1
ATOM 3569 O O . LYS A 1 487 ? -24.703 26.016 0.949 1 79.06 487 LYS A O 1
ATOM 3574 N N . LEU A 1 488 ? -24.75 23.812 0.505 1 69.94 488 LEU A N 1
ATOM 3575 C CA . LEU A 1 488 ? -24.125 24.031 -0.792 1 69.94 488 LEU A CA 1
ATOM 3576 C C . LEU A 1 488 ? -25.062 23.641 -1.927 1 69.94 488 LEU A C 1
ATOM 3578 O O . LEU A 1 488 ? -25.328 22.453 -2.145 1 69.94 488 LEU A O 1
ATOM 3582 N N . GLY A 1 489 ? -25.516 24.578 -2.73 1 69.19 489 GLY A N 1
ATOM 3583 C CA . GLY A 1 489 ? -26.438 24.281 -3.811 1 69.19 489 GLY A CA 1
ATOM 3584 C C . GLY A 1 489 ? -27.797 23.812 -3.32 1 69.19 489 GLY A C 1
ATOM 3585 O O . GLY A 1 489 ? -28.234 24.172 -2.23 1 69.19 489 GLY A O 1
ATOM 3586 N N . GLU A 1 490 ? -28.516 23.047 -4.199 1 75.62 490 GLU A N 1
ATOM 3587 C CA . GLU A 1 490 ? -29.891 22.641 -3.914 1 75.62 490 GLU A CA 1
ATOM 3588 C C . GLU A 1 490 ? -29.922 21.359 -3.094 1 75.62 490 GLU A C 1
ATOM 3590 O O . GLU A 1 490 ? -30.797 21.188 -2.236 1 75.62 490 GLU A O 1
ATOM 3595 N N . ASN A 1 491 ? -28.859 20.547 -3.236 1 82.75 491 ASN A N 1
ATOM 3596 C CA . ASN A 1 491 ? -29.016 19.203 -2.668 1 82.75 491 ASN A CA 1
ATOM 3597 C C . ASN A 1 491 ? -27.844 18.859 -1.754 1 82.75 491 ASN A C 1
ATOM 3599 O O . ASN A 1 491 ? -27.875 17.812 -1.091 1 82.75 491 ASN A O 1
ATOM 3603 N N . ASN A 1 492 ? -26.891 19.719 -1.662 1 81.44 492 ASN A N 1
ATOM 3604 C CA . ASN A 1 492 ? -25.688 19.359 -0.909 1 81.44 492 ASN A CA 1
ATOM 3605 C C . ASN A 1 492 ? -25.656 20.047 0.456 1 81.44 492 ASN A C 1
ATOM 3607 O O . ASN A 1 492 ? -25.969 21.234 0.569 1 81.44 492 ASN A O 1
ATOM 3611 N N . LEU A 1 493 ? -25.484 19.234 1.486 1 85.12 493 LEU A N 1
ATOM 3612 C CA . LEU A 1 493 ? -25.391 19.703 2.863 1 85.12 493 LEU A CA 1
ATOM 3613 C C . LEU A 1 493 ? -24.094 19.219 3.514 1 85.12 493 LEU A C 1
ATOM 3615 O O . LEU A 1 493 ? -23.75 18.047 3.414 1 85.12 493 LEU A O 1
ATOM 3619 N N . GLN A 1 494 ? -23.344 20.141 4.035 1 82.5 494 GLN A N 1
ATOM 3620 C CA . GLN A 1 494 ? -22.156 19.781 4.797 1 82.5 494 GLN A CA 1
ATOM 3621 C C . GLN A 1 494 ? -22.359 20.047 6.289 1 82.5 494 GLN A C 1
ATOM 3623 O O . GLN A 1 494 ? -22.828 21.109 6.68 1 82.5 494 GLN A O 1
ATOM 3628 N N . VAL A 1 495 ? -22.188 19.016 7.051 1 85.12 495 VAL A N 1
ATOM 3629 C CA . VAL A 1 495 ? -22.297 19.141 8.5 1 85.12 495 VAL A CA 1
ATOM 3630 C C . VAL A 1 495 ? -20.922 19.062 9.133 1 85.12 495 VAL A C 1
ATOM 3632 O O . VAL A 1 495 ? -20.219 18.062 8.992 1 85.12 495 VAL A O 1
ATOM 3635 N N . ILE A 1 496 ? -20.547 20.078 9.766 1 75.5 496 ILE A N 1
ATOM 3636 C CA . ILE A 1 496 ? -19.219 20.172 10.375 1 75.5 496 ILE A CA 1
ATOM 3637 C C . ILE A 1 496 ? -19.234 19.469 11.734 1 75.5 496 ILE A C 1
ATOM 3639 O O . ILE A 1 496 ? -19.828 19.969 12.688 1 75.5 496 ILE A O 1
ATOM 3643 N N . LEU A 1 497 ? -18.594 18.297 11.734 1 76.31 497 LEU A N 1
ATOM 3644 C CA . LEU A 1 497 ? -18.609 17.5 12.953 1 76.31 497 LEU A CA 1
ATOM 3645 C C . LEU A 1 497 ? -17.203 17.391 13.547 1 76.31 497 LEU A C 1
ATOM 3647 O O . LEU A 1 497 ? -17.016 16.75 14.586 1 76.31 497 LEU A O 1
ATOM 3651 N N . GLY A 1 498 ? -16.312 18.062 12.867 1 69.44 498 GLY A N 1
ATOM 3652 C CA . GLY A 1 498 ? -14.945 17.875 13.328 1 69.44 498 GLY A CA 1
ATOM 3653 C C . GLY A 1 498 ? -14.383 16.5 13 1 69.44 498 GLY A C 1
ATOM 3654 O O . GLY A 1 498 ? -14.789 15.883 12.023 1 69.44 498 GLY A O 1
ATOM 3655 N N . PRO A 1 499 ? -13.484 16.047 13.789 1 64.62 499 PRO A N 1
ATOM 3656 C CA . PRO A 1 499 ? -12.75 14.82 13.477 1 64.62 499 PRO A CA 1
ATOM 3657 C C . PRO A 1 499 ? -13.641 13.578 13.523 1 64.62 499 PRO A C 1
ATOM 3659 O O . PRO A 1 499 ? -13.234 12.508 13.055 1 64.62 499 PRO A O 1
ATOM 3662 N N . LEU A 1 500 ? -14.773 13.75 13.984 1 72.94 500 LEU A N 1
ATOM 3663 C CA . LEU A 1 500 ? -15.688 12.609 14.094 1 72.94 500 LEU A CA 1
ATOM 3664 C C . LEU A 1 500 ? -16.422 12.391 12.781 1 72.94 500 LEU A C 1
ATOM 3666 O O . LEU A 1 500 ? -17.078 11.359 12.602 1 72.94 500 LEU A O 1
ATOM 3670 N N . ALA A 1 501 ? -16.219 13.289 11.93 1 78.5 501 ALA A N 1
ATOM 3671 C CA . ALA A 1 501 ? -17.047 13.281 10.719 1 78.5 501 ALA A CA 1
ATOM 3672 C C . ALA A 1 501 ? -16.906 11.961 9.977 1 78.5 501 ALA A C 1
ATOM 3674 O O . ALA A 1 501 ? -17.922 11.352 9.602 1 78.5 501 ALA A O 1
ATOM 3675 N N . GLU A 1 502 ? -15.766 11.531 9.93 1 75.69 502 GLU A N 1
ATOM 3676 C CA . GLU A 1 502 ? -15.531 10.305 9.172 1 75.69 502 GLU A CA 1
ATOM 3677 C C . GLU A 1 502 ? -16.141 9.094 9.875 1 75.69 502 GLU A C 1
ATOM 3679 O O . GLU A 1 502 ? -16.703 8.211 9.227 1 75.69 502 GLU A O 1
ATOM 3684 N N . ILE A 1 503 ? -15.984 9.055 11.109 1 77.56 503 ILE A N 1
ATOM 3685 C CA . ILE A 1 503 ? -16.516 7.945 11.891 1 77.56 503 ILE A CA 1
ATOM 3686 C C . ILE A 1 503 ? -18.047 7.93 11.781 1 77.56 503 ILE A C 1
ATOM 3688 O O . ILE A 1 503 ? -18.641 6.879 11.531 1 77.56 503 ILE A O 1
ATOM 3692 N N . VAL A 1 504 ? -18.609 9.039 11.914 1 82.69 504 VAL A N 1
ATOM 3693 C CA . VAL A 1 504 ? -20.062 9.156 11.867 1 82.69 504 VAL A CA 1
ATOM 3694 C C . VAL A 1 504 ? -20.562 8.773 10.477 1 82.69 504 VAL A C 1
ATOM 3696 O O . VAL A 1 504 ? -21.578 8.078 10.352 1 82.69 504 VAL A O 1
ATOM 3699 N N . ALA A 1 505 ? -19.828 9.234 9.516 1 83.5 505 ALA A N 1
ATOM 3700 C CA . ALA A 1 505 ? -20.203 8.883 8.148 1 83.5 505 ALA A CA 1
ATOM 3701 C C . ALA A 1 505 ? -20.203 7.371 7.953 1 83.5 505 ALA A C 1
ATOM 3703 O O . ALA A 1 505 ? -21.125 6.809 7.352 1 83.5 505 ALA A O 1
ATOM 3704 N N . GLY A 1 506 ? -19.141 6.801 8.43 1 76.12 506 GLY A N 1
ATOM 3705 C CA . GLY A 1 506 ? -19.047 5.352 8.336 1 76.12 506 GLY A CA 1
ATOM 3706 C C . GLY A 1 506 ? -20.188 4.641 9.062 1 76.12 506 GLY A C 1
ATOM 3707 O O . GLY A 1 506 ? -20.75 3.682 8.539 1 76.12 506 GLY A O 1
ATOM 3708 N N . GLU A 1 507 ? -20.484 5.094 10.203 1 80.12 507 GLU A N 1
ATOM 3709 C CA . GLU A 1 507 ? -21.562 4.516 10.992 1 80.12 507 GLU A CA 1
ATOM 3710 C C . GLU A 1 507 ? -22.906 4.723 10.312 1 80.12 507 GLU A C 1
ATOM 3712 O O . GLU A 1 507 ? -23.781 3.842 10.359 1 80.12 507 GLU A O 1
ATOM 3717 N N . MET A 1 508 ? -23.078 5.848 9.719 1 84.12 508 MET A N 1
ATOM 3718 C CA . MET A 1 508 ? -24.328 6.141 9.016 1 84.12 508 MET A CA 1
ATOM 3719 C C . MET A 1 508 ? -24.516 5.188 7.836 1 84.12 508 MET A C 1
ATOM 3721 O O . MET A 1 508 ? -25.609 4.684 7.609 1 84.12 508 MET A O 1
ATOM 3725 N N . LYS A 1 509 ? -23.438 4.957 7.188 1 75.44 509 LYS A N 1
ATOM 3726 C CA . LYS A 1 509 ? -23.484 4.07 6.027 1 75.44 509 LYS A CA 1
ATOM 3727 C C . LYS A 1 509 ? -23.766 2.629 6.449 1 75.44 509 LYS A C 1
ATOM 3729 O O . LYS A 1 509 ? -24.359 1.86 5.691 1 75.44 509 LYS A O 1
ATOM 3734 N N . ALA A 1 510 ? -23.344 2.379 7.672 1 73.5 510 ALA A N 1
ATOM 3735 C CA . ALA A 1 510 ? -23.484 1.018 8.18 1 73.5 510 ALA A CA 1
ATOM 3736 C C . ALA A 1 510 ? -24.922 0.759 8.633 1 73.5 510 ALA A C 1
ATOM 3738 O O . ALA A 1 510 ? -25.344 -0.394 8.781 1 73.5 510 ALA A O 1
ATOM 3739 N N . ILE A 1 511 ? -25.609 1.866 8.82 1 77.31 511 ILE A N 1
ATOM 3740 C CA . ILE A 1 511 ? -27 1.73 9.242 1 77.31 511 ILE A CA 1
ATOM 3741 C C . ILE A 1 511 ? -27.859 1.305 8.055 1 77.31 511 ILE A C 1
ATOM 3743 O O . ILE A 1 511 ? -27.859 1.968 7.012 1 77.31 511 ILE A O 1
ATOM 3747 N N . GLY A 1 512 ? -28.422 0.18 8.227 1 70.81 512 GLY A N 1
ATOM 3748 C CA . GLY A 1 512 ? -29.234 -0.354 7.156 1 70.81 512 GLY A CA 1
ATOM 3749 C C . GLY A 1 512 ? -30.359 0.583 6.738 1 70.81 512 GLY A C 1
ATOM 3750 O O . GLY A 1 512 ? -30.922 1.3 7.57 1 70.81 512 GLY A O 1
ATOM 3751 N N . ALA A 1 513 ? -30.672 0.628 5.527 1 66.69 513 ALA A N 1
ATOM 3752 C CA . ALA A 1 513 ? -31.688 1.521 4.988 1 66.69 513 ALA A CA 1
ATOM 3753 C C . ALA A 1 513 ? -33.062 1.222 5.602 1 66.69 513 ALA A C 1
ATOM 3755 O O . ALA A 1 513 ? -33.906 2.109 5.707 1 66.69 513 ALA A O 1
ATOM 3756 N N . ASN A 1 514 ? -33.125 -0.035 6.066 1 63.28 514 ASN A N 1
ATOM 3757 C CA . ASN A 1 514 ? -34.438 -0.447 6.562 1 63.28 514 ASN A CA 1
ATOM 3758 C C . ASN A 1 514 ? -34.531 -0.343 8.086 1 63.28 514 ASN A C 1
ATOM 3760 O O . ASN A 1 514 ? -35.5 -0.781 8.688 1 63.28 514 ASN A O 1
ATOM 3764 N N . GLU A 1 515 ? -33.5 0.122 8.547 1 73.62 515 GLU A N 1
ATOM 3765 C CA . GLU A 1 515 ? -33.531 0.229 10 1 73.62 515 GLU A CA 1
ATOM 3766 C C . GLU A 1 515 ? -34.531 1.294 10.445 1 73.62 515 GLU A C 1
ATOM 3768 O O . GLU A 1 515 ? -34.562 2.391 9.891 1 73.62 515 GLU A O 1
ATOM 3773 N N . ASP A 1 516 ? -35.5 0.831 11.234 1 75.19 516 ASP A N 1
ATOM 3774 C CA . ASP A 1 516 ? -36.469 1.756 11.773 1 75.19 516 ASP A CA 1
ATOM 3775 C C . ASP A 1 516 ? -35.844 2.74 12.75 1 75.19 516 ASP A C 1
ATOM 3777 O O . ASP A 1 516 ? -35.344 2.34 13.812 1 75.19 516 ASP A O 1
ATOM 3781 N N . LEU A 1 517 ? -35.875 3.941 12.398 1 80.5 517 LEU A N 1
ATOM 3782 C CA . LEU A 1 517 ? -35.25 4.961 13.227 1 80.5 517 LEU A CA 1
ATOM 3783 C C . LEU A 1 517 ? -36.281 5.703 14.062 1 80.5 517 LEU A C 1
ATOM 3785 O O . LEU A 1 517 ? -35.969 6.727 14.672 1 80.5 517 LEU A O 1
ATOM 3789 N N . SER A 1 518 ? -37.5 5.133 14.07 1 79 518 SER A N 1
ATOM 3790 C CA . SER A 1 518 ? -38.594 5.797 14.758 1 79 518 SER A CA 1
ATOM 3791 C C . SER A 1 518 ? -38.344 5.895 16.25 1 79 518 SER A C 1
ATOM 3793 O O . SER A 1 518 ? -38.75 6.867 16.891 1 79 518 SER A O 1
ATOM 3795 N N . ASN A 1 519 ? -37.594 5 16.734 1 78.25 519 ASN A N 1
ATOM 3796 C CA . ASN A 1 519 ? -37.375 4.957 18.172 1 78.25 519 ASN A CA 1
ATOM 3797 C C . ASN A 1 519 ? -36.156 5.758 18.594 1 78.25 519 ASN A C 1
ATOM 3799 O O . ASN A 1 519 ? -35.844 5.879 19.781 1 78.25 519 ASN A O 1
ATOM 3803 N N . VAL A 1 520 ? -35.5 6.246 17.562 1 85.31 520 VAL A N 1
ATOM 3804 C CA . VAL A 1 520 ? -34.312 7.039 17.875 1 85.31 520 VAL A CA 1
ATOM 3805 C C . VAL A 1 520 ? -34.719 8.406 18.406 1 85.31 520 VAL A C 1
ATOM 3807 O O . VAL A 1 520 ? -35.5 9.117 17.766 1 85.31 520 VAL A O 1
ATOM 3810 N N . LYS A 1 521 ? -34.406 8.773 19.641 1 79.44 521 LYS A N 1
ATOM 3811 C CA . LYS A 1 521 ? -34.75 10.039 20.281 1 79.44 521 LYS A CA 1
ATOM 3812 C C . LYS A 1 521 ? -33.812 11.156 19.812 1 79.44 521 LYS A C 1
ATOM 3814 O O . LYS A 1 521 ? -32.594 10.992 19.812 1 79.44 521 LYS A O 1
ATOM 3819 N N . LEU A 1 522 ? -34.375 12.125 19.297 1 82.44 522 LEU A N 1
ATOM 3820 C CA . LEU A 1 522 ? -33.625 13.312 18.922 1 82.44 522 LEU A CA 1
ATOM 3821 C C . LEU A 1 522 ? -33.656 14.359 20.031 1 82.44 522 LEU A C 1
ATOM 3823 O O . LEU A 1 522 ? -34.625 14.43 20.797 1 82.44 522 LEU A O 1
ATOM 3827 N N . PRO A 1 523 ? -32.688 15.008 20.188 1 73.19 523 PRO A N 1
ATOM 3828 C CA . PRO A 1 523 ? -32.719 16.078 21.188 1 73.19 523 PRO A CA 1
ATOM 3829 C C . PRO A 1 523 ? -33.625 17.25 20.781 1 73.19 523 PRO A C 1
ATOM 3831 O O . PRO A 1 523 ? -33.875 17.453 19.594 1 73.19 523 PRO A O 1
ATOM 3834 N N . MET B 1 1 ? -12.523 -17.375 16.844 1 57.66 1 MET B N 1
ATOM 3835 C CA . MET B 1 1 ? -12.352 -18.078 15.578 1 57.66 1 MET B CA 1
ATOM 3836 C C . MET B 1 1 ? -11.375 -19.234 15.727 1 57.66 1 MET B C 1
ATOM 3838 O O . MET B 1 1 ? -10.398 -19.125 16.469 1 57.66 1 MET B O 1
ATOM 3842 N N . ASN B 1 2 ? -11.727 -20.422 15.312 1 65.5 2 ASN B N 1
ATOM 3843 C CA . ASN B 1 2 ? -10.844 -21.578 15.414 1 65.5 2 ASN B CA 1
ATOM 3844 C C . ASN B 1 2 ? -9.648 -21.453 14.469 1 65.5 2 ASN B C 1
ATOM 3846 O O . ASN B 1 2 ? -9.617 -20.578 13.609 1 65.5 2 ASN B O 1
ATOM 3850 N N . ILE B 1 3 ? -8.602 -22.141 14.711 1 71.5 3 ILE B N 1
ATOM 3851 C CA . ILE B 1 3 ? -7.328 -22.062 14.008 1 71.5 3 ILE B CA 1
ATOM 3852 C C . ILE B 1 3 ? -7.551 -22.312 12.516 1 71.5 3 ILE B C 1
ATOM 3854 O O . ILE B 1 3 ? -6.965 -21.609 11.68 1 71.5 3 ILE B O 1
ATOM 3858 N N . LEU B 1 4 ? -8.297 -23.203 12.219 1 65.88 4 LEU B N 1
ATOM 3859 C CA . LEU B 1 4 ? -8.562 -23.531 10.82 1 65.88 4 LEU B CA 1
ATOM 3860 C C . LEU B 1 4 ? -9.297 -22.375 10.141 1 65.88 4 LEU B C 1
ATOM 3862 O O . LEU B 1 4 ? -9.008 -22.047 8.992 1 65.88 4 LEU B O 1
ATOM 3866 N N . GLY B 1 5 ? -10.242 -21.828 10.883 1 67 5 GLY B N 1
ATOM 3867 C CA . GLY B 1 5 ? -10.969 -20.688 10.359 1 67 5 GLY B CA 1
ATOM 3868 C C . GLY B 1 5 ? -10.078 -19.484 10.078 1 67 5 GLY B C 1
ATOM 3869 O O . GLY B 1 5 ? -10.219 -18.828 9.055 1 67 5 GLY B O 1
ATOM 3870 N N . TYR B 1 6 ? -9.156 -19.312 10.93 1 78.31 6 TYR B N 1
ATOM 3871 C CA . TYR B 1 6 ? -8.234 -18.203 10.734 1 78.31 6 TYR B CA 1
ATOM 3872 C C . TYR B 1 6 ? -7.297 -18.469 9.562 1 78.31 6 TYR B C 1
ATOM 3874 O O . TYR B 1 6 ? -6.984 -17.562 8.789 1 78.31 6 TYR B O 1
ATOM 3882 N N . ALA B 1 7 ? -6.836 -19.703 9.469 1 74.38 7 ALA B N 1
ATOM 3883 C CA . ALA B 1 7 ? -5.961 -20.078 8.359 1 74.38 7 ALA B CA 1
ATOM 3884 C C . ALA B 1 7 ? -6.664 -19.891 7.02 1 74.38 7 ALA B C 1
ATOM 3886 O O . ALA B 1 7 ? -6.047 -19.469 6.043 1 74.38 7 ALA B O 1
ATOM 3887 N N . GLN B 1 8 ? -7.875 -20.172 7.035 1 68.12 8 GLN B N 1
ATOM 3888 C CA . GLN B 1 8 ? -8.664 -19.969 5.82 1 68.12 8 GLN B CA 1
ATOM 3889 C C . GLN B 1 8 ? -8.781 -18.484 5.477 1 68.12 8 GLN B C 1
ATOM 3891 O O . GLN B 1 8 ? -8.703 -18.109 4.309 1 68.12 8 GLN B O 1
ATOM 3896 N N . LYS B 1 9 ? -8.953 -17.766 6.488 1 76 9 LYS B N 1
ATOM 3897 C CA . LYS B 1 9 ? -9.031 -16.312 6.289 1 76 9 LYS B CA 1
ATOM 3898 C C . LYS B 1 9 ? -7.719 -15.758 5.758 1 76 9 LYS B C 1
ATOM 3900 O O . LYS B 1 9 ? -7.711 -14.898 4.871 1 76 9 LYS B O 1
ATOM 3905 N N . LEU B 1 10 ? -6.691 -16.266 6.254 1 81.31 10 LEU B N 1
ATOM 3906 C CA . LEU B 1 10 ? -5.367 -15.844 5.805 1 81.31 10 LEU B CA 1
ATOM 3907 C C . LEU B 1 10 ? -5.121 -16.281 4.363 1 81.31 10 LEU B C 1
ATOM 3909 O O . LEU B 1 10 ? -4.539 -15.523 3.578 1 81.31 10 LEU B O 1
ATOM 3913 N N . GLY B 1 11 ? -5.496 -17.484 4.055 1 75.25 11 GLY B N 1
ATOM 3914 C CA . GLY B 1 11 ? -5.379 -17.969 2.689 1 75.25 11 GLY B CA 1
ATOM 3915 C C . GLY B 1 11 ? -6.105 -17.109 1.68 1 75.25 11 GLY B C 1
ATOM 3916 O O . GLY B 1 11 ? -5.586 -16.844 0.592 1 75.25 11 GLY B O 1
ATOM 3917 N N . LYS B 1 12 ? -7.203 -16.625 2.098 1 72.56 12 LYS B N 1
ATOM 3918 C CA . LYS B 1 12 ? -7.98 -15.734 1.241 1 72.56 12 LYS B CA 1
ATOM 3919 C C . LYS B 1 12 ? -7.301 -14.367 1.104 1 72.56 12 LYS B C 1
ATOM 3921 O O . LYS B 1 12 ? -7.324 -13.766 0.03 1 72.56 12 LYS B O 1
ATOM 3926 N N . ALA B 1 13 ? -6.746 -14.008 2.17 1 82.44 13 ALA B N 1
ATOM 3927 C CA . ALA B 1 13 ? -6.102 -12.695 2.199 1 82.44 13 ALA B CA 1
ATOM 3928 C C . ALA B 1 13 ? -4.887 -12.664 1.275 1 82.44 13 ALA B C 1
ATOM 3930 O O . ALA B 1 13 ? -4.465 -11.586 0.831 1 82.44 13 ALA B O 1
ATOM 3931 N N . LEU B 1 14 ? -4.34 -13.781 0.901 1 80.75 14 LEU B N 1
ATOM 3932 C CA . LEU B 1 14 ? -3.148 -13.859 0.065 1 80.75 14 LEU B CA 1
ATOM 3933 C C . LEU B 1 14 ? -3.51 -13.711 -1.409 1 80.75 14 LEU B C 1
ATOM 3935 O O . LEU B 1 14 ? -2.633 -13.477 -2.246 1 80.75 14 LEU B O 1
ATOM 3939 N N . MET B 1 15 ? -4.727 -13.727 -1.757 1 74.44 15 MET B N 1
ATOM 3940 C CA . MET B 1 15 ? -5.168 -13.695 -3.146 1 74.44 15 MET B CA 1
ATOM 3941 C C . MET B 1 15 ? -4.918 -12.328 -3.77 1 74.44 15 MET B C 1
ATOM 3943 O O . MET B 1 15 ? -4.535 -12.234 -4.938 1 74.44 15 MET B O 1
ATOM 3947 N N . LEU B 1 16 ? -5.156 -11.273 -2.986 1 78.88 16 LEU B N 1
ATOM 3948 C CA . LEU B 1 16 ? -5.055 -9.93 -3.541 1 78.88 16 LEU B CA 1
ATOM 3949 C C . LEU B 1 16 ? -3.625 -9.625 -3.971 1 78.88 16 LEU B C 1
ATOM 3951 O O . LEU B 1 16 ? -3.395 -9.164 -5.094 1 78.88 16 LEU B O 1
ATOM 3955 N N . PRO B 1 17 ? -2.668 -9.875 -3.148 1 85.06 17 PRO B N 1
ATOM 3956 C CA . PRO B 1 17 ? -1.304 -9.625 -3.617 1 85.06 17 PRO B CA 1
ATOM 3957 C C . PRO B 1 17 ? -0.901 -10.523 -4.777 1 85.06 17 PRO B C 1
ATOM 3959 O O . PRO B 1 17 ? -0.129 -10.117 -5.648 1 85.06 17 PRO B O 1
ATOM 3962 N N . ILE B 1 18 ? -1.396 -11.68 -4.859 1 78.38 18 ILE B N 1
ATOM 3963 C CA . ILE B 1 18 ? -1.062 -12.617 -5.922 1 78.38 18 ILE B CA 1
ATOM 3964 C C . ILE B 1 18 ? -1.636 -12.125 -7.25 1 78.38 18 ILE B C 1
ATOM 3966 O O . ILE B 1 18 ? -1.073 -12.391 -8.312 1 78.38 18 ILE B O 1
ATOM 3970 N N . ALA B 1 19 ? -2.672 -11.359 -7.188 1 79 19 ALA B N 1
ATOM 3971 C CA . ALA B 1 19 ? -3.303 -10.812 -8.383 1 79 19 ALA B CA 1
ATOM 3972 C C . ALA B 1 19 ? -2.363 -9.852 -9.109 1 79 19 ALA B C 1
ATOM 3974 O O . ALA B 1 19 ? -2.596 -9.5 -10.266 1 79 19 ALA B O 1
ATOM 3975 N N . THR B 1 20 ? -1.258 -9.43 -8.461 1 89.12 20 THR B N 1
ATOM 3976 C CA . THR B 1 20 ? -0.317 -8.523 -9.102 1 89.12 20 THR B CA 1
ATOM 3977 C C . THR B 1 20 ? 0.695 -9.289 -9.945 1 89.12 20 THR B C 1
ATOM 3979 O O . THR B 1 20 ? 1.394 -8.703 -10.781 1 89.12 20 THR B O 1
ATOM 3982 N N . LEU B 1 21 ? 0.782 -10.609 -9.797 1 84.75 21 LEU B N 1
ATOM 3983 C CA . LEU B 1 21 ? 1.833 -11.422 -10.406 1 84.75 21 LEU B CA 1
ATOM 3984 C C . LEU B 1 21 ? 1.666 -11.484 -11.922 1 84.75 21 LEU B C 1
ATOM 3986 O O . LEU B 1 21 ? 2.654 -11.461 -12.656 1 84.75 21 LEU B O 1
ATOM 3990 N N . PRO B 1 22 ? 0.404 -11.539 -12.414 1 84.38 22 PRO B N 1
ATOM 3991 C CA . PRO B 1 22 ? 0.271 -11.594 -13.875 1 84.38 22 PRO B CA 1
ATOM 3992 C C . PRO B 1 22 ? 0.904 -10.391 -14.57 1 84.38 22 PRO B C 1
ATOM 3994 O O . PRO B 1 22 ? 1.651 -10.555 -15.539 1 84.38 22 PRO B O 1
ATOM 3997 N N . ILE B 1 23 ? 0.667 -9.211 -14.086 1 88.31 23 ILE B N 1
ATOM 3998 C CA . ILE B 1 23 ? 1.241 -8.031 -14.719 1 88.31 23 ILE B CA 1
ATOM 3999 C C . ILE B 1 23 ? 2.75 -8 -14.484 1 88.31 23 ILE B C 1
ATOM 4001 O O . ILE B 1 23 ? 3.516 -7.605 -15.367 1 88.31 23 ILE B O 1
ATOM 4005 N N . ALA B 1 24 ? 3.203 -8.391 -13.344 1 91.75 24 ALA B N 1
ATOM 4006 C CA . ALA B 1 24 ? 4.633 -8.461 -13.055 1 91.75 24 ALA B CA 1
ATOM 4007 C C . ALA B 1 24 ? 5.336 -9.43 -14.008 1 91.75 24 ALA B C 1
ATOM 4009 O O . ALA B 1 24 ? 6.363 -9.086 -14.594 1 91.75 24 ALA B O 1
ATOM 4010 N N . GLY B 1 25 ? 4.75 -10.586 -14.125 1 89.56 25 GLY B N 1
ATOM 4011 C CA . GLY B 1 25 ? 5.328 -11.625 -14.969 1 89.56 25 GLY B CA 1
ATOM 4012 C C . GLY B 1 25 ? 5.332 -11.258 -16.438 1 89.56 25 GLY B C 1
ATOM 4013 O O . GLY B 1 25 ? 6.336 -11.453 -17.141 1 89.56 25 GLY B O 1
ATOM 4014 N N . LEU B 1 26 ? 4.238 -10.727 -16.922 1 88.94 26 LEU B N 1
ATOM 4015 C CA . LEU B 1 26 ? 4.129 -10.344 -18.312 1 88.94 26 LEU B CA 1
ATOM 4016 C C . LEU B 1 26 ? 5.141 -9.25 -18.656 1 88.94 26 LEU B C 1
ATOM 4018 O O . LEU B 1 26 ? 5.852 -9.359 -19.672 1 88.94 26 LEU B O 1
ATOM 4022 N N . LEU B 1 27 ? 5.246 -8.234 -17.844 1 92.44 27 LEU B N 1
ATOM 4023 C CA . LEU B 1 27 ? 6.188 -7.156 -18.109 1 92.44 27 LEU B CA 1
ATOM 4024 C C . LEU B 1 27 ? 7.625 -7.652 -18.031 1 92.44 27 LEU B C 1
ATOM 4026 O O . LEU B 1 27 ? 8.438 -7.363 -18.906 1 92.44 27 LEU B O 1
ATOM 4030 N N . LEU B 1 28 ? 7.91 -8.43 -17.016 1 90.31 28 LEU B N 1
ATOM 4031 C CA . LEU B 1 28 ? 9.266 -8.938 -16.812 1 90.31 28 LEU B CA 1
ATOM 4032 C C . LEU B 1 28 ? 9.719 -9.766 -18 1 90.31 28 LEU B C 1
ATOM 4034 O O . LEU B 1 28 ? 10.805 -9.539 -18.547 1 90.31 28 LEU B O 1
ATOM 4038 N N . ARG B 1 29 ? 8.852 -10.664 -18.438 1 89.5 29 ARG B N 1
ATOM 4039 C CA . ARG B 1 29 ? 9.273 -11.609 -19.469 1 89.5 29 ARG B CA 1
ATOM 4040 C C . ARG B 1 29 ? 9.227 -10.977 -20.844 1 89.5 29 ARG B C 1
ATOM 4042 O O . ARG B 1 29 ? 10.125 -11.188 -21.672 1 89.5 29 ARG B O 1
ATOM 4049 N N . LEU B 1 30 ? 8.211 -10.195 -21.156 1 91.38 30 LEU B N 1
ATOM 4050 C CA . LEU B 1 30 ? 8.109 -9.547 -22.469 1 91.38 30 LEU B CA 1
ATOM 4051 C C . LEU B 1 30 ? 9.273 -8.586 -22.688 1 91.38 30 LEU B C 1
ATOM 4053 O O . LEU B 1 30 ? 9.727 -8.422 -23.828 1 91.38 30 LEU B O 1
ATOM 4057 N N . GLY B 1 31 ? 9.781 -8.055 -21.672 1 92.62 31 GLY B N 1
ATOM 4058 C CA . GLY B 1 31 ? 10.836 -7.062 -21.797 1 92.62 31 GLY B CA 1
ATOM 4059 C C . GLY B 1 31 ? 12.219 -7.672 -21.938 1 92.62 31 GLY B C 1
ATOM 4060 O O . GLY B 1 31 ? 13.188 -6.973 -22.25 1 92.62 31 GLY B O 1
ATOM 4061 N N . GLN B 1 32 ? 12.352 -8.977 -21.781 1 88.5 32 GLN B N 1
ATOM 4062 C CA . GLN B 1 32 ? 13.648 -9.641 -21.797 1 88.5 32 GLN B CA 1
ATOM 4063 C C . GLN B 1 32 ? 14.258 -9.648 -23.203 1 88.5 32 GLN B C 1
ATOM 4065 O O . GLN B 1 32 ? 13.531 -9.586 -24.188 1 88.5 32 GLN B O 1
ATOM 4070 N N . PRO B 1 33 ? 15.578 -9.789 -23.266 1 83.94 33 PRO B N 1
ATOM 4071 C CA . PRO B 1 33 ? 16.266 -9.742 -24.562 1 83.94 33 PRO B CA 1
ATOM 4072 C C . PRO B 1 33 ? 15.844 -10.859 -25.5 1 83.94 33 PRO B C 1
ATOM 4074 O O . PRO B 1 33 ? 15.844 -10.68 -26.719 1 83.94 33 PRO B O 1
ATOM 4077 N N . ASP B 1 34 ? 15.398 -12.008 -24.969 1 82.25 34 ASP B N 1
ATOM 4078 C CA . ASP B 1 34 ? 15.055 -13.148 -25.812 1 82.25 34 ASP B CA 1
ATOM 4079 C C . ASP B 1 34 ? 13.609 -13.062 -26.297 1 82.25 34 ASP B C 1
ATOM 4081 O O . ASP B 1 34 ? 13.156 -13.898 -27.078 1 82.25 34 ASP B O 1
ATOM 4085 N N . VAL B 1 35 ? 12.844 -11.984 -25.859 1 89.62 35 VAL B N 1
ATOM 4086 C CA . VAL B 1 35 ? 11.461 -11.828 -26.297 1 89.62 35 VAL B CA 1
ATOM 4087 C C . VAL B 1 35 ? 11.305 -10.516 -27.062 1 89.62 35 VAL B C 1
ATOM 4089 O O . VAL B 1 35 ? 11.648 -10.438 -28.25 1 89.62 35 VAL B O 1
ATOM 4092 N N . LEU B 1 36 ? 11.102 -9.305 -26.375 1 92.31 36 LEU B N 1
ATOM 4093 C CA . LEU B 1 36 ? 10.93 -8.039 -27.078 1 92.31 36 LEU B CA 1
ATOM 4094 C C . LEU B 1 36 ? 12.133 -7.129 -26.859 1 92.31 36 LEU B C 1
ATOM 4096 O O . LEU B 1 36 ? 12.305 -6.129 -27.562 1 92.31 36 LEU B O 1
ATOM 4100 N N . ASP B 1 37 ? 12.984 -7.434 -25.922 1 92.12 37 ASP B N 1
ATOM 4101 C CA . ASP B 1 37 ? 14.211 -6.691 -25.625 1 92.12 37 ASP B CA 1
ATOM 4102 C C . ASP B 1 37 ? 13.898 -5.223 -25.344 1 92.12 37 ASP B C 1
ATOM 4104 O O . ASP B 1 37 ? 14.492 -4.332 -25.969 1 92.12 37 ASP B O 1
ATOM 4108 N N . ILE B 1 38 ? 12.969 -5.008 -24.484 1 95.19 38 ILE B N 1
ATOM 4109 C CA . ILE B 1 38 ? 12.617 -3.682 -24 1 95.19 38 ILE B CA 1
ATOM 4110 C C . ILE B 1 38 ? 12.969 -3.568 -22.516 1 95.19 38 ILE B C 1
ATOM 4112 O O . ILE B 1 38 ? 12.172 -3.941 -21.656 1 95.19 38 ILE B O 1
ATOM 4116 N N . ALA B 1 39 ? 14.023 -2.963 -22.234 1 93 39 ALA B N 1
ATOM 4117 C CA . ALA B 1 39 ? 14.656 -2.99 -20.906 1 93 39 ALA B CA 1
ATOM 4118 C C . ALA B 1 39 ? 13.734 -2.387 -19.844 1 93 39 ALA B C 1
ATOM 4120 O O . ALA B 1 39 ? 13.641 -2.908 -18.734 1 93 39 ALA B O 1
ATOM 4121 N N . PHE B 1 40 ? 13.141 -1.253 -20.203 1 95 40 PHE B N 1
ATOM 4122 C CA . PHE B 1 40 ? 12.336 -0.61 -19.172 1 95 40 PHE B CA 1
ATOM 4123 C C . PHE B 1 40 ? 11.102 -1.446 -18.844 1 95 40 PHE B C 1
ATOM 4125 O O . PHE B 1 40 ? 10.586 -1.396 -17.719 1 95 40 PHE B O 1
ATOM 4132 N N . MET B 1 41 ? 10.594 -2.205 -19.75 1 95.19 41 MET B N 1
ATOM 4133 C CA . MET B 1 41 ? 9.484 -3.115 -19.484 1 95.19 41 MET B CA 1
ATOM 4134 C C . MET B 1 41 ? 9.914 -4.238 -18.547 1 95.19 41 MET B C 1
ATOM 4136 O O . MET B 1 41 ? 9.195 -4.57 -17.609 1 95.19 41 MET B O 1
ATOM 4140 N N . ALA B 1 42 ? 11.07 -4.805 -18.797 1 92.25 42 ALA B N 1
ATOM 4141 C CA . ALA B 1 42 ? 11.609 -5.855 -17.938 1 92.25 42 ALA B CA 1
ATOM 4142 C C . ALA B 1 42 ? 11.836 -5.34 -16.516 1 92.25 42 ALA B C 1
ATOM 4144 O O . ALA B 1 42 ? 11.516 -6.027 -15.539 1 92.25 42 ALA B O 1
ATOM 4145 N N . GLN B 1 43 ? 12.336 -4.141 -16.438 1 93 43 GLN B N 1
ATOM 4146 C CA . GLN B 1 43 ? 12.625 -3.572 -15.117 1 93 43 GLN B CA 1
ATOM 4147 C C . GLN B 1 43 ? 11.336 -3.229 -14.375 1 93 43 GLN B C 1
ATOM 4149 O O . GLN B 1 43 ? 11.273 -3.334 -13.148 1 93 43 GLN B O 1
ATOM 4154 N N . ALA B 1 44 ? 10.367 -2.801 -15.117 1 95.81 44 ALA B N 1
ATOM 4155 C CA . ALA B 1 44 ? 9.055 -2.547 -14.516 1 95.81 44 ALA B CA 1
ATOM 4156 C C . ALA B 1 44 ? 8.5 -3.809 -13.867 1 95.81 44 ALA B C 1
ATOM 4158 O O . ALA B 1 44 ? 8.062 -3.779 -12.711 1 95.81 44 ALA B O 1
ATOM 4159 N N . GLY B 1 45 ? 8.5 -4.855 -14.594 1 94.44 45 GLY B N 1
ATOM 4160 C CA . GLY B 1 45 ? 8.055 -6.113 -14.016 1 94.44 45 GLY B CA 1
ATOM 4161 C C . GLY B 1 45 ? 8.898 -6.555 -12.828 1 94.44 45 GLY B C 1
ATOM 4162 O O . GLY B 1 45 ? 8.359 -6.996 -11.812 1 94.44 45 GLY B O 1
ATOM 4163 N N . GLY B 1 46 ? 10.195 -6.441 -12.93 1 90.88 46 GLY B N 1
ATOM 4164 C CA . GLY B 1 46 ? 11.117 -6.789 -11.859 1 90.88 46 GLY B CA 1
ATOM 4165 C C . GLY B 1 46 ? 10.891 -5.988 -10.594 1 90.88 46 GLY B C 1
ATOM 4166 O O . GLY B 1 46 ? 11.078 -6.5 -9.484 1 90.88 46 GLY B O 1
ATOM 4167 N N . SER B 1 47 ? 10.5 -4.785 -10.781 1 94.12 47 SER B N 1
ATOM 4168 C CA . SER B 1 47 ? 10.281 -3.928 -9.625 1 94.12 47 SER B CA 1
ATOM 4169 C C . SER B 1 47 ? 9.117 -4.43 -8.773 1 94.12 47 SER B C 1
ATOM 4171 O O . SER B 1 47 ? 9.125 -4.285 -7.551 1 94.12 47 SER B O 1
ATOM 4173 N N . ILE B 1 48 ? 8.102 -4.984 -9.398 1 93.62 48 ILE B N 1
ATOM 4174 C CA . ILE B 1 48 ? 6.984 -5.543 -8.648 1 93.62 48 ILE B CA 1
ATOM 4175 C C . ILE B 1 48 ? 7.453 -6.762 -7.855 1 93.62 48 ILE B C 1
ATOM 4177 O O . ILE B 1 48 ? 7.156 -6.883 -6.664 1 93.62 48 ILE B O 1
ATOM 4181 N N . PHE B 1 49 ? 8.242 -7.617 -8.484 1 86.38 49 PHE B N 1
ATOM 4182 C CA . PHE B 1 49 ? 8.734 -8.82 -7.824 1 86.38 49 PHE B CA 1
ATOM 4183 C C . PHE B 1 49 ? 9.648 -8.469 -6.656 1 86.38 49 PHE B C 1
ATOM 4185 O O . PHE B 1 49 ? 9.625 -9.133 -5.617 1 86.38 49 PHE B O 1
ATOM 4192 N N . SER B 1 50 ? 10.453 -7.43 -6.836 1 88.38 50 SER B N 1
ATOM 4193 C CA . SER B 1 50 ? 11.391 -7.02 -5.801 1 88.38 50 SER B CA 1
ATOM 4194 C C . SER B 1 50 ? 10.664 -6.5 -4.566 1 88.38 50 SER B C 1
ATOM 4196 O O . SER B 1 50 ? 11.227 -6.492 -3.467 1 88.38 50 SER B O 1
ATOM 4198 N N . ASN B 1 51 ? 9.438 -6.074 -4.73 1 93.69 51 ASN B N 1
ATOM 4199 C CA . ASN B 1 51 ? 8.672 -5.523 -3.615 1 93.69 51 ASN B CA 1
ATOM 4200 C C . ASN B 1 51 ? 7.496 -6.418 -3.246 1 93.69 51 ASN B C 1
ATOM 4202 O O . ASN B 1 51 ? 6.523 -5.957 -2.645 1 93.69 51 ASN B O 1
ATOM 4206 N N . LEU B 1 52 ? 7.625 -7.645 -3.604 1 89.25 52 LEU B N 1
ATOM 4207 C CA . LEU B 1 52 ? 6.531 -8.586 -3.391 1 89.25 52 LEU B CA 1
ATOM 4208 C C . LEU B 1 52 ? 6.223 -8.734 -1.905 1 89.25 52 LEU B C 1
ATOM 4210 O O . LEU B 1 52 ? 5.055 -8.797 -1.514 1 89.25 52 LEU B O 1
ATOM 4214 N N . PRO B 1 53 ? 7.27 -8.836 -0.964 1 90.56 53 PRO B N 1
ATOM 4215 C CA . PRO B 1 53 ? 6.961 -8.938 0.465 1 90.56 53 PRO B CA 1
ATOM 4216 C C . PRO B 1 53 ? 6.094 -7.781 0.961 1 90.56 53 PRO B C 1
ATOM 4218 O O . PRO B 1 53 ? 5.145 -7.996 1.722 1 90.56 53 PRO B O 1
ATOM 4221 N N . LEU B 1 54 ? 6.383 -6.598 0.516 1 95.94 54 LEU B N 1
ATOM 4222 C CA . LEU B 1 54 ? 5.578 -5.438 0.87 1 95.94 54 LEU B CA 1
ATOM 4223 C C . LEU B 1 54 ? 4.148 -5.59 0.361 1 95.94 54 LEU B C 1
ATOM 4225 O O . LEU B 1 54 ? 3.193 -5.293 1.082 1 95.94 54 LEU B O 1
ATOM 4229 N N . LEU B 1 55 ? 4.016 -6.043 -0.888 1 94.56 55 LEU B N 1
ATOM 4230 C CA . LEU B 1 55 ? 2.693 -6.219 -1.478 1 94.56 55 LEU B CA 1
ATOM 4231 C C . LEU B 1 55 ? 1.893 -7.27 -0.715 1 94.56 55 LEU B C 1
ATOM 4233 O O . LEU B 1 55 ? 0.67 -7.16 -0.599 1 94.56 55 LEU B O 1
ATOM 4237 N N . PHE B 1 56 ? 2.576 -8.281 -0.211 1 90.44 56 PHE B N 1
ATOM 4238 C CA . PHE B 1 56 ? 1.91 -9.266 0.639 1 90.44 56 PHE B CA 1
ATOM 4239 C C . PHE B 1 56 ? 1.417 -8.617 1.928 1 90.44 56 PHE B C 1
ATOM 4241 O O . PHE B 1 56 ? 0.305 -8.891 2.381 1 90.44 56 PHE B O 1
ATOM 4248 N N . GLY B 1 57 ? 2.229 -7.793 2.518 1 95.06 57 GLY B N 1
ATOM 4249 C CA . GLY B 1 57 ? 1.809 -7.078 3.713 1 95.06 57 GLY B CA 1
ATOM 4250 C C . GLY B 1 57 ? 0.56 -6.242 3.5 1 95.06 57 GLY B C 1
ATOM 4251 O O . GLY B 1 57 ? -0.375 -6.301 4.301 1 95.06 57 GLY B O 1
ATOM 4252 N N . LEU B 1 58 ? 0.544 -5.52 2.398 1 96.06 58 LEU B N 1
ATOM 4253 C CA . LEU B 1 58 ? -0.609 -4.703 2.035 1 96.06 58 LEU B CA 1
ATOM 4254 C C . LEU B 1 58 ? -1.84 -5.574 1.803 1 96.06 58 LEU B C 1
ATOM 4256 O O . LEU B 1 58 ? -2.902 -5.316 2.371 1 96.06 58 LEU B O 1
ATOM 4260 N N . GLY B 1 59 ? -1.638 -6.547 0.971 1 93.69 59 GLY B N 1
ATOM 4261 C CA . GLY B 1 59 ? -2.75 -7.395 0.577 1 93.69 59 GLY B CA 1
ATOM 4262 C C . GLY B 1 59 ? -3.359 -8.156 1.739 1 93.69 59 GLY B C 1
ATOM 4263 O O . GLY B 1 59 ? -4.582 -8.219 1.872 1 93.69 59 GLY B O 1
ATOM 4264 N N . ILE B 1 60 ? -2.549 -8.711 2.568 1 92.38 60 ILE B N 1
ATOM 4265 C CA . ILE B 1 60 ? -3.029 -9.484 3.709 1 92.38 60 ILE B CA 1
ATOM 4266 C C . ILE B 1 60 ? -3.77 -8.562 4.68 1 92.38 60 ILE B C 1
ATOM 4268 O O . ILE B 1 60 ? -4.812 -8.938 5.219 1 92.38 60 ILE B O 1
ATOM 4272 N N . ALA B 1 61 ? -3.209 -7.383 4.902 1 97.12 61 ALA B N 1
ATOM 4273 C CA . ALA B 1 61 ? -3.883 -6.426 5.777 1 97.12 61 ALA B CA 1
ATOM 4274 C C . ALA B 1 61 ? -5.285 -6.109 5.266 1 97.12 61 ALA B C 1
ATOM 4276 O O . ALA B 1 61 ? -6.246 -6.094 6.039 1 97.12 61 ALA B O 1
ATOM 4277 N N . ILE B 1 62 ? -5.426 -5.871 4.008 1 94.06 62 ILE B N 1
ATOM 4278 C CA . ILE B 1 62 ? -6.711 -5.578 3.387 1 94.06 62 ILE B CA 1
ATOM 4279 C C . ILE B 1 62 ? -7.641 -6.781 3.533 1 94.06 62 ILE B C 1
ATOM 4281 O O . ILE B 1 62 ? -8.805 -6.633 3.922 1 94.06 62 ILE B O 1
ATOM 4285 N N . GLY B 1 63 ? -7.152 -7.934 3.252 1 88.88 63 GLY B N 1
ATOM 4286 C CA . GLY B 1 63 ? -7.949 -9.148 3.297 1 88.88 63 GLY B CA 1
ATOM 4287 C C . GLY B 1 63 ? -8.422 -9.5 4.695 1 88.88 63 GLY B C 1
ATOM 4288 O O . GLY B 1 63 ? -9.516 -10.047 4.867 1 88.88 63 GLY B O 1
ATOM 4289 N N . LEU B 1 64 ? -7.648 -9.148 5.707 1 91.44 64 LEU B N 1
ATOM 4290 C CA . LEU B 1 64 ? -8 -9.477 7.082 1 91.44 64 LEU B CA 1
ATOM 4291 C C . LEU B 1 64 ? -8.891 -8.391 7.688 1 91.44 64 LEU B C 1
ATOM 4293 O O . LEU B 1 64 ? -9.5 -8.594 8.742 1 91.44 64 LEU B O 1
ATOM 4297 N N . SER B 1 65 ? -8.844 -7.23 7.074 1 92.75 65 SER B N 1
ATOM 4298 C CA . SER B 1 65 ? -9.719 -6.176 7.574 1 92.75 65 SER B CA 1
ATOM 4299 C C . SER B 1 65 ? -11.188 -6.547 7.398 1 92.75 65 SER B C 1
ATOM 4301 O O . SER B 1 65 ? -11.547 -7.277 6.477 1 92.75 65 SER B O 1
ATOM 4303 N N . LYS B 1 66 ? -12.008 -6.09 8.18 1 84.38 66 LYS B N 1
ATOM 4304 C CA . LYS B 1 66 ? -13.414 -6.48 8.211 1 84.38 66 LYS B CA 1
ATOM 4305 C C . LYS B 1 66 ? -14.148 -5.984 6.969 1 84.38 66 LYS B C 1
ATOM 4307 O O . LYS B 1 66 ? -15.133 -6.59 6.535 1 84.38 66 LYS B O 1
ATOM 4312 N N . ASP B 1 67 ? -13.625 -4.93 6.328 1 82.31 67 ASP B N 1
ATOM 4313 C CA . ASP B 1 67 ? -14.391 -4.352 5.227 1 82.31 67 ASP B CA 1
ATOM 4314 C C . ASP B 1 67 ? -13.492 -4.066 4.027 1 82.31 67 ASP B C 1
ATOM 4316 O O . ASP B 1 67 ? -13.859 -3.299 3.135 1 82.31 67 ASP B O 1
ATOM 4320 N N . GLY B 1 68 ? -12.32 -4.562 4 1 88.44 68 GLY B N 1
ATOM 4321 C CA . GLY B 1 68 ? -11.438 -4.461 2.848 1 88.44 68 GLY B CA 1
ATOM 4322 C C . GLY B 1 68 ? -10.969 -3.043 2.576 1 88.44 68 GLY B C 1
ATOM 4323 O O . GLY B 1 68 ? -10.609 -2.709 1.446 1 88.44 68 GLY B O 1
ATOM 4324 N N . GLN B 1 69 ? -10.945 -2.189 3.594 1 90.06 69 GLN B N 1
ATOM 4325 C CA . GLN B 1 69 ? -10.648 -0.77 3.438 1 90.06 69 GLN B CA 1
ATOM 4326 C C . GLN B 1 69 ? -9.164 -0.543 3.176 1 90.06 69 GLN B C 1
ATOM 4328 O O . GLN B 1 69 ? -8.32 -1.319 3.635 1 90.06 69 GLN B O 1
ATOM 4333 N N . GLY B 1 70 ? -8.922 0.536 2.504 1 93.62 70 GLY B N 1
ATOM 4334 C CA . GLY B 1 70 ? -7.57 0.894 2.102 1 93.62 70 GLY B CA 1
ATOM 4335 C C . GLY B 1 70 ? -6.688 1.3 3.266 1 93.62 70 GLY B C 1
ATOM 4336 O O . GLY B 1 70 ? -5.473 1.096 3.232 1 93.62 70 GLY B O 1
ATOM 4337 N N . ALA B 1 71 ? -7.312 1.817 4.344 1 93.31 71 ALA B N 1
ATOM 4338 C CA . ALA B 1 71 ? -6.547 2.205 5.527 1 93.31 71 ALA B CA 1
ATOM 4339 C C . ALA B 1 71 ? -5.781 1.014 6.098 1 93.31 71 ALA B C 1
ATOM 4341 O O . ALA B 1 71 ? -4.68 1.171 6.625 1 93.31 71 ALA B O 1
ATOM 4342 N N . ALA B 1 72 ? -6.379 -0.147 5.973 1 96.31 72 ALA B N 1
ATOM 4343 C CA . ALA B 1 72 ? -5.688 -1.357 6.41 1 96.31 72 ALA B CA 1
ATOM 4344 C C . ALA B 1 72 ? -4.441 -1.614 5.57 1 96.31 72 ALA B C 1
ATOM 4346 O O . ALA B 1 72 ? -3.391 -1.983 6.102 1 96.31 72 ALA B O 1
ATOM 4347 N N . GLY B 1 73 ? -4.586 -1.452 4.262 1 96.88 73 GLY B N 1
ATOM 4348 C CA . GLY B 1 73 ? -3.451 -1.632 3.373 1 96.88 73 GLY B CA 1
ATOM 4349 C C . GLY B 1 73 ? -2.318 -0.661 3.648 1 96.88 73 GLY B C 1
ATOM 4350 O O . GLY B 1 73 ? -1.151 -1.055 3.688 1 96.88 73 GLY B O 1
ATOM 4351 N N . LEU B 1 74 ? -2.676 0.593 3.84 1 96.69 74 LEU B N 1
ATOM 4352 C CA . LEU B 1 74 ? -1.674 1.602 4.168 1 96.69 74 LEU B CA 1
ATOM 4353 C C . LEU B 1 74 ? -0.953 1.249 5.465 1 96.69 74 LEU B C 1
ATOM 4355 O O . LEU B 1 74 ? 0.269 1.388 5.559 1 96.69 74 LEU B O 1
ATOM 4359 N N . ALA B 1 75 ? -1.721 0.824 6.434 1 97.56 75 ALA B N 1
ATOM 4360 C CA . ALA B 1 75 ? -1.133 0.385 7.695 1 97.56 75 ALA B CA 1
ATOM 4361 C C . ALA B 1 75 ? -0.214 -0.815 7.484 1 97.56 75 ALA B C 1
ATOM 4363 O O . ALA B 1 75 ? 0.796 -0.96 8.18 1 97.56 75 ALA B O 1
ATOM 4364 N N . GLY B 1 76 ? -0.597 -1.698 6.59 1 98 76 GLY B N 1
ATOM 4365 C CA . GLY B 1 76 ? 0.25 -2.832 6.254 1 98 76 GLY B CA 1
ATOM 4366 C C . GLY B 1 76 ? 1.617 -2.426 5.738 1 98 76 GLY B C 1
ATOM 4367 O O . GLY B 1 76 ? 2.631 -3.021 6.109 1 98 76 GLY B O 1
ATOM 4368 N N . ALA B 1 77 ? 1.64 -1.416 4.863 1 97.88 77 ALA B N 1
ATOM 4369 C CA . ALA B 1 77 ? 2.906 -0.891 4.359 1 97.88 77 ALA B CA 1
ATOM 4370 C C . ALA B 1 77 ? 3.748 -0.308 5.492 1 97.88 77 ALA B C 1
ATOM 4372 O O . ALA B 1 77 ? 4.941 -0.593 5.598 1 97.88 77 ALA B O 1
ATOM 4373 N N . VAL B 1 78 ? 3.115 0.478 6.336 1 97.75 78 VAL B N 1
ATOM 4374 C CA . VAL B 1 78 ? 3.803 1.09 7.469 1 97.75 78 VAL B CA 1
ATOM 4375 C C . VAL B 1 78 ? 4.375 0.002 8.375 1 97.75 78 VAL B C 1
ATOM 4377 O O . VAL B 1 78 ? 5.539 0.067 8.773 1 97.75 78 VAL B O 1
ATOM 4380 N N . ALA B 1 79 ? 3.559 -0.966 8.688 1 98.44 79 ALA B N 1
ATOM 4381 C CA . ALA B 1 79 ? 3.994 -2.064 9.547 1 98.44 79 ALA B CA 1
ATOM 4382 C C . ALA B 1 79 ? 5.18 -2.805 8.938 1 98.44 79 ALA B C 1
ATOM 4384 O O . ALA B 1 79 ? 6.109 -3.191 9.641 1 98.44 79 ALA B O 1
ATOM 4385 N N . TYR B 1 80 ? 5.137 -3.027 7.664 1 97.81 80 TYR B N 1
ATOM 4386 C CA . TYR B 1 80 ? 6.223 -3.732 6.988 1 97.81 80 TYR B CA 1
ATOM 4387 C C . TYR B 1 80 ? 7.527 -2.953 7.094 1 97.81 80 TYR B C 1
ATOM 4389 O O . TYR B 1 80 ? 8.578 -3.525 7.402 1 97.81 80 TYR B O 1
ATOM 4397 N N . PHE B 1 81 ? 7.484 -1.639 6.781 1 97.69 81 PHE B N 1
ATOM 4398 C CA . PHE B 1 81 ? 8.68 -0.804 6.84 1 97.69 81 PHE B CA 1
ATOM 4399 C C . PHE B 1 81 ? 9.258 -0.782 8.25 1 97.69 81 PHE B C 1
ATOM 4401 O O . PHE B 1 81 ? 10.461 -0.957 8.438 1 97.69 81 PHE B O 1
ATOM 4408 N N . VAL B 1 82 ? 8.391 -0.63 9.211 1 98 82 VAL B N 1
ATOM 4409 C CA . VAL B 1 82 ? 8.828 -0.523 10.602 1 98 82 VAL B CA 1
ATOM 4410 C C . VAL B 1 82 ? 9.383 -1.863 11.07 1 98 82 VAL B C 1
ATOM 4412 O O . VAL B 1 82 ? 10.461 -1.916 11.68 1 98 82 VAL B O 1
ATOM 4415 N N . LEU B 1 83 ? 8.711 -2.945 10.789 1 98.12 83 LEU B N 1
ATOM 4416 C CA . LEU B 1 83 ? 9.102 -4.285 11.203 1 98.12 83 LEU B CA 1
ATOM 4417 C C . LEU B 1 83 ? 10.484 -4.641 10.656 1 98.12 83 LEU B C 1
ATOM 4419 O O . LEU B 1 83 ? 11.367 -5.066 11.398 1 98.12 83 LEU B O 1
ATOM 4423 N N . THR B 1 84 ? 10.688 -4.449 9.391 1 96.56 84 THR B N 1
ATOM 4424 C CA . THR B 1 84 ? 11.914 -4.887 8.727 1 96.56 84 THR B CA 1
ATOM 4425 C C . THR B 1 84 ? 13.086 -3.975 9.094 1 96.56 84 THR B C 1
ATOM 4427 O O . THR B 1 84 ? 14.203 -4.445 9.312 1 96.56 84 THR B O 1
ATOM 4430 N N . ALA B 1 85 ? 12.828 -2.65 9.148 1 96.56 85 ALA B N 1
ATOM 4431 C CA . ALA B 1 85 ? 13.883 -1.722 9.547 1 96.56 85 ALA B CA 1
ATOM 4432 C C . ALA B 1 85 ? 14.344 -1.996 10.977 1 96.56 85 ALA B C 1
ATOM 4434 O O . ALA B 1 85 ? 15.539 -1.956 11.273 1 96.56 85 ALA B O 1
ATOM 4435 N N . THR B 1 86 ? 13.375 -2.258 11.836 1 97.56 86 THR B N 1
ATOM 4436 C CA . THR B 1 86 ? 13.688 -2.553 13.234 1 97.56 86 THR B CA 1
ATOM 4437 C C . THR B 1 86 ? 14.523 -3.826 13.336 1 97.56 86 THR B C 1
ATOM 4439 O O . THR B 1 86 ? 15.586 -3.828 13.961 1 97.56 86 THR B O 1
ATOM 4442 N N . ALA B 1 87 ? 14.117 -4.848 12.711 1 96.56 87 ALA B N 1
ATOM 4443 C CA . ALA B 1 87 ? 14.781 -6.148 12.805 1 96.56 87 ALA B CA 1
ATOM 4444 C C . ALA B 1 87 ? 16.188 -6.086 12.219 1 96.56 87 ALA B C 1
ATOM 4446 O O . ALA B 1 87 ? 17.141 -6.582 12.82 1 96.56 87 ALA B O 1
ATOM 4447 N N . SER B 1 88 ? 16.359 -5.473 11.086 1 95 88 SER B N 1
ATOM 4448 C CA . SER B 1 88 ? 17.641 -5.445 10.406 1 95 88 SER B CA 1
ATOM 4449 C C . SER B 1 88 ? 18.625 -4.539 11.133 1 95 88 SER B C 1
ATOM 4451 O O . SER B 1 88 ? 19.844 -4.715 11 1 95 88 SER B O 1
ATOM 4453 N N . THR B 1 89 ? 18.094 -3.537 11.867 1 94.94 89 THR B N 1
ATOM 4454 C CA . THR B 1 89 ? 18.984 -2.678 12.656 1 94.94 89 THR B CA 1
ATOM 4455 C C . THR B 1 89 ? 19.531 -3.432 13.867 1 94.94 89 THR B C 1
ATOM 4457 O O . THR B 1 89 ? 20.672 -3.203 14.281 1 94.94 89 THR B O 1
ATOM 4460 N N . ILE B 1 90 ? 18.75 -4.285 14.391 1 96.31 90 ILE B N 1
ATOM 4461 C CA . ILE B 1 90 ? 19.188 -5.086 15.531 1 96.31 90 ILE B CA 1
ATOM 4462 C C . ILE B 1 90 ? 20.156 -6.168 15.062 1 96.31 90 ILE B C 1
ATOM 4464 O O . ILE B 1 90 ? 21.188 -6.41 15.703 1 96.31 90 ILE B O 1
ATOM 4468 N N . ASP B 1 91 ? 19.891 -6.801 13.977 1 95.56 91 ASP B N 1
ATOM 4469 C CA . ASP B 1 91 ? 20.734 -7.809 13.344 1 95.56 91 ASP B CA 1
ATOM 4470 C C . ASP B 1 91 ? 20.719 -7.676 11.82 1 95.56 91 ASP B C 1
ATOM 4472 O O . ASP B 1 91 ? 19.734 -8.055 11.18 1 95.56 91 ASP B O 1
ATOM 4476 N N . ALA B 1 92 ? 21.766 -7.234 11.281 1 90.44 92 ALA B N 1
ATOM 4477 C CA . ALA B 1 92 ? 21.875 -6.891 9.867 1 90.44 92 ALA B CA 1
ATOM 4478 C C . ALA B 1 92 ? 21.719 -8.125 8.984 1 90.44 92 ALA B C 1
ATOM 4480 O O . ALA B 1 92 ? 21.438 -8.016 7.793 1 90.44 92 ALA B O 1
ATOM 4481 N N . SER B 1 93 ? 21.812 -9.273 9.531 1 84.44 93 SER B N 1
ATOM 4482 C CA . SER B 1 93 ? 21.719 -10.5 8.75 1 84.44 93 SER B CA 1
ATOM 4483 C C . SER B 1 93 ? 20.266 -10.922 8.578 1 84.44 93 SER B C 1
ATOM 4485 O O . SER B 1 93 ? 19.953 -11.789 7.754 1 84.44 93 SER B O 1
ATOM 4487 N N . VAL B 1 94 ? 19.422 -10.266 9.305 1 88.56 94 VAL B N 1
ATOM 4488 C CA . VAL B 1 94 ? 18.016 -10.664 9.297 1 88.56 94 VAL B CA 1
ATOM 4489 C C . VAL B 1 94 ? 17.359 -10.203 8.008 1 88.56 94 VAL B C 1
ATOM 4491 O O . VAL B 1 94 ? 17.422 -9.023 7.648 1 88.56 94 VAL B O 1
ATOM 4494 N N . ASN B 1 95 ? 16.797 -11.141 7.285 1 84.38 95 ASN B N 1
ATOM 4495 C CA . ASN B 1 95 ? 15.938 -10.906 6.137 1 84.38 95 ASN B CA 1
ATOM 4496 C C . ASN B 1 95 ? 14.664 -11.742 6.219 1 84.38 95 ASN B C 1
ATOM 4498 O O . ASN B 1 95 ? 14.672 -12.93 5.871 1 84.38 95 ASN B O 1
ATOM 4502 N N . MET B 1 96 ? 13.633 -11.125 6.535 1 86.94 96 MET B N 1
ATOM 4503 C CA . MET B 1 96 ? 12.391 -11.859 6.781 1 86.94 96 MET B CA 1
ATOM 4504 C C . MET B 1 96 ? 11.664 -12.141 5.473 1 86.94 96 MET B C 1
ATOM 4506 O O . MET B 1 96 ? 10.773 -13 5.426 1 86.94 96 MET B O 1
ATOM 4510 N N . SER B 1 97 ? 11.977 -11.414 4.398 1 82.56 97 SER B N 1
ATOM 4511 C CA . SER B 1 97 ? 11.398 -11.617 3.074 1 82.56 97 SER B CA 1
ATOM 4512 C C . SER B 1 97 ? 9.875 -11.703 3.146 1 82.56 97 SER B C 1
ATOM 4514 O O . SER B 1 97 ? 9.234 -10.875 3.787 1 82.56 97 SER B O 1
ATOM 4516 N N . PHE B 1 98 ? 9.281 -12.719 2.496 1 82.56 98 PHE B N 1
ATOM 4517 C CA . PHE B 1 98 ? 7.836 -12.844 2.377 1 82.56 98 PHE B CA 1
ATOM 4518 C C . PHE B 1 98 ? 7.188 -12.984 3.752 1 82.56 98 PHE B C 1
ATOM 4520 O O . PHE B 1 98 ? 6.07 -12.508 3.969 1 82.56 98 PHE B O 1
ATOM 4527 N N . PHE B 1 99 ? 7.887 -13.555 4.766 1 87.06 99 PHE B N 1
ATOM 4528 C CA . PHE B 1 99 ? 7.34 -13.727 6.105 1 87.06 99 PHE B CA 1
ATOM 4529 C C . PHE B 1 99 ? 7.191 -12.383 6.801 1 87.06 99 PHE B C 1
ATOM 4531 O O . PHE B 1 99 ? 6.266 -12.18 7.594 1 87.06 99 PHE B O 1
ATOM 4538 N N . GLY B 1 100 ? 8.156 -11.523 6.516 1 93.31 100 GLY B N 1
ATOM 4539 C CA . GLY B 1 100 ? 8.008 -10.164 7.027 1 93.31 100 GLY B CA 1
ATOM 4540 C C . GLY B 1 100 ? 6.73 -9.492 6.559 1 93.31 100 GLY B C 1
ATOM 4541 O O . GLY B 1 100 ? 6.066 -8.797 7.332 1 93.31 100 GLY B O 1
ATOM 4542 N N . GLY B 1 101 ? 6.41 -9.688 5.258 1 94.31 101 GLY B N 1
ATOM 4543 C CA . GLY B 1 101 ? 5.16 -9.172 4.723 1 94.31 101 GLY B CA 1
ATOM 4544 C C . GLY B 1 101 ? 3.936 -9.773 5.387 1 94.31 101 GLY B C 1
ATOM 4545 O O . GLY B 1 101 ? 2.996 -9.055 5.734 1 94.31 101 GLY B O 1
ATOM 4546 N N . ILE B 1 102 ? 3.957 -11.07 5.602 1 91.56 102 ILE B N 1
ATOM 4547 C CA . ILE B 1 102 ? 2.824 -11.766 6.203 1 91.56 102 ILE B CA 1
ATOM 4548 C C . ILE B 1 102 ? 2.602 -11.258 7.625 1 91.56 102 ILE B C 1
ATOM 4550 O O . ILE B 1 102 ? 1.48 -10.906 7.996 1 91.56 102 ILE B O 1
ATOM 4554 N N . ILE B 1 103 ? 3.654 -11.188 8.422 1 95.25 103 ILE B N 1
ATOM 4555 C CA . ILE B 1 103 ? 3.561 -10.734 9.812 1 95.25 103 ILE B CA 1
ATOM 4556 C C . ILE B 1 103 ? 3.055 -9.297 9.852 1 95.25 103 ILE B C 1
ATOM 4558 O O . ILE B 1 103 ? 2.158 -8.969 10.633 1 95.25 103 ILE B O 1
ATOM 4562 N N . ALA B 1 104 ? 3.625 -8.469 9.023 1 97.88 104 ALA B N 1
ATOM 4563 C CA . ALA B 1 104 ? 3.199 -7.07 8.961 1 97.88 104 ALA B CA 1
ATOM 4564 C C . ALA B 1 104 ? 1.722 -6.965 8.594 1 97.88 104 ALA B C 1
ATOM 4566 O O . ALA B 1 104 ? 0.991 -6.156 9.18 1 97.88 104 ALA B O 1
ATOM 4567 N N . GLY B 1 105 ? 1.312 -7.754 7.574 1 97.5 105 GLY B N 1
ATOM 4568 C CA . GLY B 1 105 ? -0.085 -7.758 7.172 1 97.5 105 GLY B CA 1
ATOM 4569 C C . GLY B 1 105 ? -1.025 -8.188 8.281 1 97.5 105 GLY B C 1
ATOM 4570 O O . GLY B 1 105 ? -2.092 -7.598 8.461 1 97.5 105 GLY B O 1
ATOM 4571 N N . ILE B 1 106 ? -0.651 -9.188 9.031 1 96.06 106 ILE B N 1
ATOM 4572 C CA . ILE B 1 106 ? -1.454 -9.672 10.148 1 96.06 106 ILE B CA 1
ATOM 4573 C C . ILE B 1 106 ? -1.574 -8.586 11.211 1 96.06 106 ILE B C 1
ATOM 4575 O O . ILE B 1 106 ? -2.672 -8.305 11.703 1 96.06 106 ILE B O 1
ATOM 4579 N N . ILE B 1 107 ? -0.512 -7.945 11.523 1 98.12 107 ILE B N 1
ATOM 4580 C CA . ILE B 1 107 ? -0.508 -6.879 12.523 1 98.12 107 ILE B CA 1
ATOM 4581 C C . ILE B 1 107 ? -1.43 -5.75 12.07 1 98.12 107 ILE B C 1
ATOM 4583 O O . ILE B 1 107 ? -2.275 -5.285 12.836 1 98.12 107 ILE B O 1
ATOM 4587 N N . ALA B 1 108 ? -1.27 -5.371 10.875 1 98.25 108 ALA B N 1
ATOM 4588 C CA . ALA B 1 108 ? -2.02 -4.234 10.352 1 98.25 108 ALA B CA 1
ATOM 4589 C C . ALA B 1 108 ? -3.504 -4.562 10.227 1 98.25 108 ALA B C 1
ATOM 4591 O O . ALA B 1 108 ? -4.359 -3.732 10.539 1 98.25 108 ALA B O 1
ATOM 4592 N N . GLY B 1 109 ? -3.791 -5.77 9.672 1 97.12 109 GLY B N 1
ATOM 4593 C CA . GLY B 1 109 ? -5.188 -6.168 9.57 1 97.12 109 GLY B CA 1
ATOM 4594 C C . GLY B 1 109 ? -5.906 -6.168 10.906 1 97.12 109 GLY B C 1
ATOM 4595 O O . GLY B 1 109 ? -7.012 -5.637 11.023 1 97.12 109 GLY B O 1
ATOM 4596 N N . HIS B 1 110 ? -5.273 -6.707 11.914 1 96.88 110 HIS B N 1
ATOM 4597 C CA . HIS B 1 110 ? -5.883 -6.75 13.234 1 96.88 110 HIS B CA 1
ATOM 4598 C C . HIS B 1 110 ? -5.926 -5.363 13.867 1 96.88 110 HIS B C 1
ATOM 4600 O O . HIS B 1 110 ? -6.855 -5.047 14.617 1 96.88 110 HIS B O 1
ATOM 4606 N N . SER B 1 111 ? -4.938 -4.547 13.617 1 97.56 111 SER B N 1
ATOM 4607 C CA . SER B 1 111 ? -4.977 -3.168 14.102 1 97.56 111 SER B CA 1
ATOM 4608 C C . SER B 1 111 ? -6.156 -2.406 13.5 1 97.56 111 SER B C 1
ATOM 4610 O O . SER B 1 111 ? -6.82 -1.64 14.195 1 97.56 111 SER B O 1
ATOM 4612 N N . TYR B 1 112 ? -6.348 -2.604 12.242 1 96.19 112 TYR B N 1
ATOM 4613 C CA . TYR B 1 112 ? -7.492 -1.954 11.617 1 96.19 112 TYR B CA 1
ATOM 4614 C C . TYR B 1 112 ? -8.797 -2.377 12.281 1 96.19 112 TYR B C 1
ATOM 4616 O O . TYR B 1 112 ? -9.633 -1.536 12.609 1 96.19 112 TYR B O 1
ATOM 4624 N N . ASN B 1 113 ? -8.969 -3.613 12.445 1 93.94 113 ASN B N 1
ATOM 4625 C CA . ASN B 1 113 ? -10.203 -4.121 13.039 1 93.94 113 ASN B CA 1
ATOM 4626 C C . ASN B 1 113 ? -10.383 -3.611 14.469 1 93.94 113 ASN B C 1
ATOM 4628 O O . ASN B 1 113 ? -11.516 -3.385 14.906 1 93.94 113 ASN B O 1
ATOM 4632 N N . ALA B 1 114 ? -9.336 -3.395 15.117 1 95.5 114 ALA B N 1
ATOM 4633 C CA . ALA B 1 114 ? -9.398 -2.984 16.516 1 95.5 114 ALA B CA 1
ATOM 4634 C C . ALA B 1 114 ? -9.578 -1.474 16.641 1 95.5 114 ALA B C 1
ATOM 4636 O O . ALA B 1 114 ? -10.234 -0.99 17.562 1 95.5 114 ALA B O 1
ATOM 4637 N N . PHE B 1 115 ? -9.023 -0.713 15.688 1 93.69 115 PHE B N 1
ATOM 4638 C CA . PHE B 1 115 ? -8.859 0.696 16.031 1 93.69 115 PHE B CA 1
ATOM 4639 C C . PHE B 1 115 ? -9.539 1.583 14.992 1 93.69 115 PHE B C 1
ATOM 4641 O O . PHE B 1 115 ? -9.609 2.803 15.156 1 93.69 115 PHE B O 1
ATOM 4648 N N . HIS B 1 116 ? -10.062 1.136 13.945 1 89 116 HIS B N 1
ATOM 4649 C CA . HIS B 1 116 ? -10.586 1.939 12.844 1 89 116 HIS B CA 1
ATOM 4650 C C . HIS B 1 116 ? -11.766 2.793 13.289 1 89 116 HIS B C 1
ATOM 4652 O O . HIS B 1 116 ? -12.109 3.773 12.633 1 89 116 HIS B O 1
ATOM 4658 N N . ALA B 1 117 ? -12.367 2.512 14.445 1 82.88 117 ALA B N 1
ATOM 4659 C CA . ALA B 1 117 ? -13.531 3.25 14.922 1 82.88 117 ALA B CA 1
ATOM 4660 C C . ALA B 1 117 ? -13.297 3.811 16.328 1 82.88 117 ALA B C 1
ATOM 4662 O O . ALA B 1 117 ? -14.242 4.207 17 1 82.88 117 ALA B O 1
ATOM 4663 N N . THR B 1 118 ? -12.023 3.777 16.734 1 86.88 118 THR B N 1
ATOM 4664 C CA . THR B 1 118 ? -11.688 4.262 18.062 1 86.88 118 THR B CA 1
ATOM 4665 C C . THR B 1 118 ? -11.82 5.777 18.141 1 86.88 118 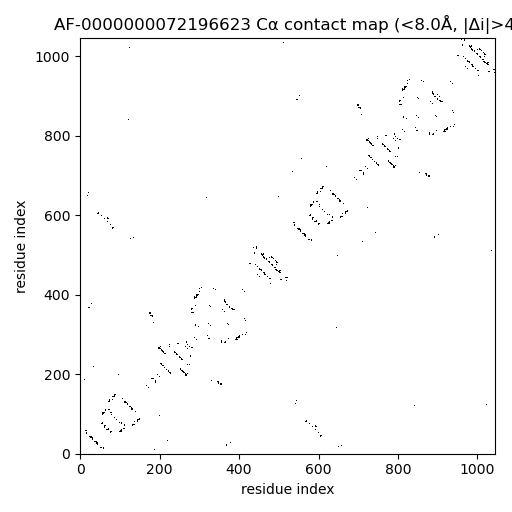THR B C 1
ATOM 4667 O O . THR B 1 118 ? -11.352 6.496 17.25 1 86.88 118 THR B O 1
ATOM 4670 N N . ARG B 1 119 ? -12.555 6.273 19.203 1 81.94 119 ARG B N 1
ATOM 4671 C CA . ARG B 1 119 ? -12.695 7.703 19.453 1 81.94 119 ARG B CA 1
ATOM 4672 C C . ARG B 1 119 ? -11.766 8.156 20.578 1 81.94 119 ARG B C 1
ATOM 4674 O O . ARG B 1 119 ? -11.844 7.652 21.703 1 81.94 119 ARG B O 1
ATOM 4681 N N . LEU B 1 120 ? -10.875 9 20.188 1 81.38 120 LEU B N 1
ATOM 4682 C CA . LEU B 1 120 ? -9.961 9.562 21.172 1 81.38 120 LEU B CA 1
ATOM 4683 C C . LEU B 1 120 ? -10.523 10.859 21.75 1 81.38 120 LEU B C 1
ATOM 4685 O O . LEU B 1 120 ? -11.484 11.414 21.234 1 81.38 120 LEU B O 1
ATOM 4689 N N . PRO B 1 121 ? -9.938 11.25 22.891 1 79.94 121 PRO B N 1
ATOM 4690 C CA . PRO B 1 121 ? -10.391 12.523 23.453 1 79.94 121 PRO B CA 1
ATOM 4691 C C . PRO B 1 121 ? -10.258 13.68 22.469 1 79.94 121 PRO B C 1
ATOM 4693 O O . PRO B 1 121 ? -9.492 13.594 21.516 1 79.94 121 PRO B O 1
ATOM 4696 N N . GLU B 1 122 ? -10.875 14.719 22.719 1 70.31 122 GLU B N 1
ATOM 4697 C CA . GLU B 1 122 ? -11.016 15.836 21.797 1 70.31 122 GLU B CA 1
ATOM 4698 C C . GLU B 1 122 ? -9.656 16.422 21.422 1 70.31 122 GLU B C 1
ATOM 4700 O O . GLU B 1 122 ? -9.445 16.812 20.266 1 70.31 122 GLU B O 1
ATOM 4705 N N . TRP B 1 123 ? -8.812 16.453 22.391 1 75.25 123 TRP B N 1
ATOM 4706 C CA . TRP B 1 123 ? -7.516 17.062 22.125 1 75.25 123 TRP B CA 1
ATOM 4707 C C . TRP B 1 123 ? -6.656 16.141 21.266 1 75.25 123 TRP B C 1
ATOM 4709 O O . TRP B 1 123 ? -5.641 16.578 20.703 1 75.25 123 TRP B O 1
ATOM 4719 N N . LEU B 1 124 ? -7.129 14.875 21.016 1 79.19 124 LEU B N 1
ATOM 4720 C CA . LEU B 1 124 ? -6.449 13.93 20.141 1 79.19 124 LEU B CA 1
ATOM 4721 C C . LEU B 1 124 ? -7.387 13.422 19.047 1 79.19 124 LEU B C 1
ATOM 4723 O O . LEU B 1 124 ? -7.117 12.398 18.406 1 79.19 124 LEU B O 1
ATOM 4727 N N . ALA B 1 125 ? -8.414 14.109 18.812 1 74.94 125 ALA B N 1
ATOM 4728 C CA . ALA B 1 125 ? -9.508 13.625 17.969 1 74.94 125 ALA B CA 1
ATOM 4729 C C . ALA B 1 125 ? -9.039 13.43 16.531 1 74.94 125 ALA B C 1
ATOM 4731 O O . ALA B 1 125 ? -9.594 12.602 15.805 1 74.94 125 ALA B O 1
ATOM 4732 N N . PHE B 1 126 ? -8.07 14.164 16.109 1 71.06 126 PHE B N 1
ATOM 4733 C CA . PHE B 1 126 ? -7.539 14.039 14.766 1 71.06 126 PHE B CA 1
ATOM 4734 C C . PHE B 1 126 ? -7.043 12.625 14.5 1 71.06 126 PHE B C 1
ATOM 4736 O O . PHE B 1 126 ? -7.098 12.141 13.375 1 71.06 126 PHE B O 1
ATOM 4743 N N . PHE B 1 127 ? -6.59 11.992 15.508 1 79.31 127 PHE B N 1
ATOM 4744 C CA . PHE B 1 127 ? -5.961 10.68 15.375 1 79.31 127 PHE B CA 1
ATOM 4745 C C . PHE B 1 127 ? -6.996 9.57 15.508 1 79.31 127 PHE B C 1
ATOM 4747 O O . PHE B 1 127 ? -6.66 8.383 15.422 1 79.31 127 PHE B O 1
ATOM 4754 N N . SER B 1 128 ? -8.188 9.922 15.625 1 82.38 128 SER B N 1
ATOM 4755 C CA . SER B 1 128 ? -9.234 8.93 15.844 1 82.38 128 SER B CA 1
ATOM 4756 C C . SER B 1 128 ? -9.531 8.148 14.57 1 82.38 128 SER B C 1
ATOM 4758 O O . SER B 1 128 ? -9.203 8.594 13.469 1 82.38 128 SER B O 1
ATOM 4760 N N . GLY B 1 129 ? -10.062 6.996 14.727 1 84.31 129 GLY B N 1
ATOM 4761 C CA . GLY B 1 129 ? -10.562 6.203 13.617 1 84.31 129 GLY B CA 1
ATOM 4762 C C . GLY B 1 129 ? -9.461 5.648 12.734 1 84.31 129 GLY B C 1
ATOM 4763 O O . GLY B 1 129 ? -8.477 5.102 13.234 1 84.31 129 GLY B O 1
ATOM 4764 N N . LYS B 1 130 ? -9.586 5.805 11.453 1 86.56 130 LYS B N 1
ATOM 4765 C CA . LYS B 1 130 ? -8.703 5.188 10.469 1 86.56 130 LYS B CA 1
ATOM 4766 C C . LYS B 1 130 ? -7.297 5.789 10.539 1 86.56 130 LYS B C 1
ATOM 4768 O O . LYS B 1 130 ? -6.316 5.137 10.188 1 86.56 130 LYS B O 1
ATOM 4773 N N . ARG B 1 131 ? -7.199 6.977 11.078 1 85.81 131 ARG B N 1
ATOM 4774 C CA . ARG B 1 131 ? -5.898 7.629 11.18 1 85.81 131 ARG B CA 1
ATOM 4775 C C . ARG B 1 131 ? -5.074 7.035 12.312 1 85.81 131 ARG B C 1
ATOM 4777 O O . ARG B 1 131 ? -3.85 7.172 12.344 1 85.81 131 ARG B O 1
ATOM 4784 N N . LEU B 1 132 ? -5.738 6.387 13.242 1 90.5 132 LEU B N 1
ATOM 4785 C CA . LEU B 1 132 ? -5.07 5.742 14.367 1 90.5 132 LEU B CA 1
ATOM 4786 C C . LEU B 1 132 ? -4.445 4.418 13.945 1 90.5 132 LEU B C 1
ATOM 4788 O O . LEU B 1 132 ? -3.492 3.949 14.57 1 90.5 132 LEU B O 1
ATOM 4792 N N . VAL B 1 133 ? -4.938 3.883 12.898 1 94.62 133 VAL B N 1
ATOM 4793 C CA . VAL B 1 133 ? -4.602 2.518 12.508 1 94.62 133 VAL B CA 1
ATOM 4794 C C . VAL B 1 133 ? -3.119 2.434 12.148 1 94.62 133 VAL B C 1
ATOM 4796 O O . VAL B 1 133 ? -2.398 1.575 12.664 1 94.62 133 VAL B O 1
ATOM 4799 N N . PRO B 1 134 ? -2.598 3.299 11.273 1 94.69 134 PRO B N 1
ATOM 4800 C CA . PRO B 1 134 ? -1.172 3.188 10.953 1 94.69 134 PRO B CA 1
ATOM 4801 C C . PRO B 1 134 ? -0.276 3.459 12.164 1 94.69 134 PRO B C 1
ATOM 4803 O O . PRO B 1 134 ? 0.81 2.885 12.273 1 94.69 134 PRO B O 1
ATOM 4806 N N . ILE B 1 135 ? -0.698 4.285 13.094 1 93.81 135 ILE B N 1
ATOM 4807 C CA . ILE B 1 135 ? 0.075 4.594 14.297 1 93.81 135 ILE B CA 1
ATOM 4808 C C . ILE B 1 135 ? 0.205 3.34 15.156 1 93.81 135 ILE B C 1
ATOM 4810 O O . ILE B 1 135 ? 1.313 2.945 15.531 1 93.81 135 ILE B O 1
ATOM 4814 N N . MET B 1 136 ? -0.91 2.711 15.406 1 96.56 136 MET B N 1
ATOM 4815 C CA . MET B 1 136 ? -0.911 1.518 16.25 1 96.56 136 MET B CA 1
ATOM 4816 C C . MET B 1 136 ? -0.197 0.363 15.555 1 96.56 136 MET B C 1
ATOM 4818 O O . MET B 1 136 ? 0.567 -0.37 16.188 1 96.56 136 MET B O 1
ATOM 4822 N N . ALA B 1 137 ? -0.461 0.172 14.266 1 97.75 137 ALA B N 1
ATOM 4823 C CA . ALA B 1 137 ? 0.232 -0.867 13.516 1 97.75 137 ALA B CA 1
ATOM 4824 C C . ALA B 1 137 ? 1.744 -0.669 13.562 1 97.75 137 ALA B C 1
ATOM 4826 O O . ALA B 1 137 ? 2.498 -1.636 13.695 1 97.75 137 ALA B O 1
ATOM 4827 N N . GLY B 1 138 ? 2.16 0.6 13.414 1 97.31 138 GLY B N 1
ATOM 4828 C CA . GLY B 1 138 ? 3.578 0.907 13.523 1 97.31 138 GLY B CA 1
ATOM 4829 C C . GLY B 1 138 ? 4.168 0.543 14.867 1 97.31 138 GLY B C 1
ATOM 4830 O O . GLY B 1 138 ? 5.258 -0.028 14.938 1 97.31 138 GLY B O 1
ATOM 4831 N N . LEU B 1 139 ? 3.449 0.823 15.945 1 97.5 139 LEU B N 1
ATOM 4832 C CA . LEU B 1 139 ? 3.93 0.529 17.297 1 97.5 139 LEU B CA 1
ATOM 4833 C C . LEU B 1 139 ? 4.027 -0.976 17.516 1 97.5 139 LEU B C 1
ATOM 4835 O O . LEU B 1 139 ? 5.02 -1.464 18.062 1 97.5 139 LEU B O 1
ATOM 4839 N N . PHE B 1 140 ? 2.98 -1.687 17.109 1 98.31 140 PHE B N 1
ATOM 4840 C CA . PHE B 1 140 ? 3.008 -3.139 17.25 1 98.31 140 PHE B CA 1
ATOM 4841 C C . PHE B 1 140 ? 4.105 -3.74 16.375 1 98.31 140 PHE B C 1
ATOM 4843 O O . PHE B 1 140 ? 4.75 -4.715 16.766 1 98.31 140 PHE B O 1
ATOM 4850 N N . ALA B 1 141 ? 4.297 -3.188 15.172 1 98.44 141 ALA B N 1
ATOM 4851 C CA . ALA B 1 141 ? 5.344 -3.674 14.273 1 98.44 141 ALA B CA 1
ATOM 4852 C C . ALA B 1 141 ? 6.73 -3.404 14.852 1 98.44 141 ALA B C 1
ATOM 4854 O O . ALA B 1 141 ? 7.656 -4.195 14.656 1 98.44 141 ALA B O 1
ATOM 4855 N N . LEU B 1 142 ? 6.895 -2.24 15.539 1 98.19 142 LEU B N 1
ATOM 4856 C CA . LEU B 1 142 ? 8.148 -1.939 16.203 1 98.19 142 LEU B CA 1
ATOM 4857 C C . LEU B 1 142 ? 8.484 -3.016 17.234 1 98.19 142 LEU B C 1
ATOM 4859 O O . LEU B 1 142 ? 9.625 -3.5 17.281 1 98.19 142 LEU B O 1
ATOM 4863 N N . ALA B 1 143 ? 7.504 -3.377 18.062 1 98.31 143 ALA B N 1
ATOM 4864 C CA . ALA B 1 143 ? 7.695 -4.422 19.062 1 98.31 143 ALA B CA 1
ATOM 4865 C C . ALA B 1 143 ? 8 -5.766 18.406 1 98.31 143 ALA B C 1
ATOM 4867 O O . ALA B 1 143 ? 8.914 -6.477 18.828 1 98.31 143 ALA B O 1
ATOM 4868 N N . ALA B 1 144 ? 7.254 -6.082 17.375 1 98.06 144 ALA B N 1
ATOM 4869 C CA . ALA B 1 144 ? 7.469 -7.336 16.656 1 98.06 144 ALA B CA 1
ATOM 4870 C C . ALA B 1 144 ? 8.844 -7.363 15.992 1 98.06 144 ALA B C 1
ATOM 4872 O O . ALA B 1 144 ? 9.508 -8.406 15.969 1 98.06 144 ALA B O 1
ATOM 4873 N N . GLY B 1 145 ? 9.227 -6.23 15.406 1 98 145 GLY B N 1
ATOM 4874 C CA . GLY B 1 145 ? 10.547 -6.133 14.805 1 98 145 GLY B CA 1
ATOM 4875 C C . GLY B 1 145 ? 11.672 -6.301 15.805 1 98 145 GLY B C 1
ATOM 4876 O O . GLY B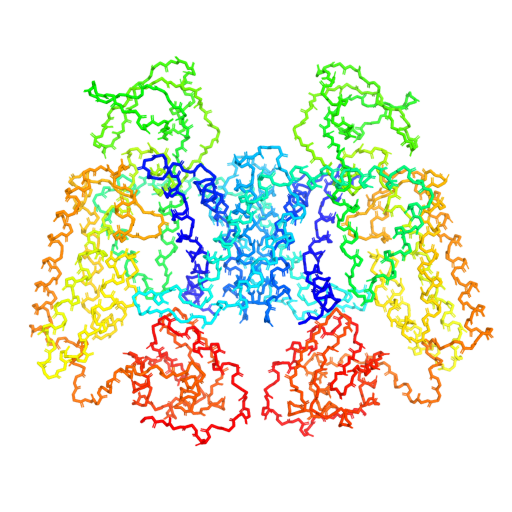 1 145 ? 12.688 -6.934 15.508 1 98 145 GLY B O 1
ATOM 4877 N N . ALA B 1 146 ? 11.453 -5.723 16.969 1 97.69 146 ALA B N 1
ATOM 4878 C CA . ALA B 1 146 ? 12.445 -5.875 18.031 1 97.69 146 ALA B CA 1
ATOM 4879 C C . ALA B 1 146 ? 12.602 -7.336 18.422 1 97.69 146 ALA B C 1
ATOM 4881 O O . ALA B 1 146 ? 13.727 -7.836 18.562 1 97.69 146 ALA B O 1
ATOM 4882 N N . VAL B 1 147 ? 11.516 -8.016 18.562 1 97.5 147 VAL B N 1
ATOM 4883 C CA . VAL B 1 147 ? 11.547 -9.438 18.875 1 97.5 147 VAL B CA 1
ATOM 4884 C C . VAL B 1 147 ? 12.156 -10.211 17.703 1 97.5 147 VAL B C 1
ATOM 4886 O O . VAL B 1 147 ? 12.984 -11.102 17.906 1 97.5 147 VAL B O 1
ATOM 4889 N N . GLY B 1 148 ? 11.758 -9.898 16.5 1 95.25 148 GLY B N 1
ATOM 4890 C CA . GLY B 1 148 ? 12.273 -10.547 15.312 1 95.25 148 GLY B CA 1
ATOM 4891 C C . GLY B 1 148 ? 13.766 -10.383 15.133 1 95.25 148 GLY B C 1
ATOM 4892 O O . GLY B 1 148 ? 14.453 -11.305 14.688 1 95.25 148 GLY B O 1
ATOM 4893 N N . GLY B 1 149 ? 14.25 -9.172 15.477 1 95.06 149 GLY B N 1
ATOM 4894 C CA . GLY B 1 149 ? 15.68 -8.93 15.367 1 95.06 149 GLY B CA 1
ATOM 4895 C C . GLY B 1 149 ? 16.516 -9.867 16.234 1 95.06 149 GLY B C 1
ATOM 4896 O O . GLY B 1 149 ? 17.656 -10.18 15.891 1 95.06 149 GLY B O 1
ATOM 4897 N N . ILE B 1 150 ? 15.891 -10.406 17.25 1 95.75 150 ILE B N 1
ATOM 4898 C CA . ILE B 1 150 ? 16.609 -11.266 18.188 1 95.75 150 ILE B CA 1
ATOM 4899 C C . ILE B 1 150 ? 16.312 -12.727 17.875 1 95.75 150 ILE B C 1
ATOM 4901 O O . ILE B 1 150 ? 17.219 -13.555 17.828 1 95.75 150 ILE B O 1
ATOM 4905 N N . VAL B 1 151 ? 15.133 -13.039 17.5 1 96.31 151 VAL B N 1
ATOM 4906 C CA . VAL B 1 151 ? 14.68 -14.43 17.438 1 96.31 151 VAL B CA 1
ATOM 4907 C C . VAL B 1 151 ? 14.773 -14.945 16 1 96.31 151 VAL B C 1
ATOM 4909 O O . VAL B 1 151 ? 14.891 -16.156 15.773 1 96.31 151 VAL B O 1
ATOM 4912 N N . TRP B 1 152 ? 14.727 -14.109 14.977 1 92.62 152 TRP B N 1
ATOM 4913 C CA . TRP B 1 152 ? 14.531 -14.523 13.594 1 92.62 152 TRP B CA 1
ATOM 4914 C C . TRP B 1 152 ? 15.688 -15.391 13.109 1 92.62 152 TRP B C 1
ATOM 4916 O O . TRP B 1 152 ? 15.492 -16.312 12.312 1 92.62 152 TRP B O 1
ATOM 4926 N N . PRO B 1 153 ? 16.906 -15.07 13.539 1 91.44 153 PRO B N 1
ATOM 4927 C CA . PRO B 1 153 ? 18 -15.938 13.086 1 91.44 153 PRO B CA 1
ATOM 4928 C C . PRO B 1 153 ? 17.766 -17.406 13.43 1 91.44 153 PRO B C 1
ATOM 4930 O O . PRO B 1 153 ? 18.094 -18.297 12.641 1 91.44 153 PRO B O 1
ATOM 4933 N N . THR B 1 154 ? 17.156 -17.656 14.562 1 91.75 154 THR B N 1
ATOM 4934 C CA . THR B 1 154 ? 16.828 -19.031 14.938 1 91.75 154 THR B CA 1
ATOM 4935 C C . THR B 1 154 ? 15.719 -19.578 14.047 1 91.75 154 THR B C 1
ATOM 4937 O O . THR B 1 154 ? 15.797 -20.719 13.594 1 91.75 154 THR B O 1
ATOM 4940 N N . ILE B 1 155 ? 14.773 -18.797 13.781 1 89.5 155 ILE B N 1
ATOM 4941 C CA . ILE B 1 155 ? 13.672 -19.203 12.906 1 89.5 155 ILE B CA 1
ATOM 4942 C C . ILE B 1 155 ? 14.203 -19.469 11.5 1 89.5 155 ILE B C 1
ATOM 4944 O O . ILE B 1 155 ? 13.844 -20.453 10.867 1 89.5 155 ILE B O 1
ATOM 4948 N N . GLN B 1 156 ? 15.023 -18.578 11.008 1 84.31 156 GLN B N 1
ATOM 4949 C CA . GLN B 1 156 ? 15.625 -18.734 9.688 1 84.31 156 GLN B CA 1
ATOM 4950 C C . GLN B 1 156 ? 16.406 -20.047 9.594 1 84.31 156 GLN B C 1
ATOM 4952 O O . GLN B 1 156 ? 16.359 -20.734 8.562 1 84.31 156 GLN B O 1
ATOM 4957 N N . GLY B 1 157 ? 17.172 -20.328 10.641 1 84.19 157 GLY B N 1
ATOM 4958 C CA . GLY B 1 157 ? 17.875 -21.594 10.68 1 84.19 157 GLY B CA 1
ATOM 4959 C C . GLY B 1 157 ? 16.953 -22.797 10.523 1 84.19 157 GLY B C 1
ATOM 4960 O O . GLY B 1 157 ? 17.281 -23.75 9.812 1 84.19 157 GLY B O 1
ATOM 4961 N N . GLY B 1 158 ? 15.852 -22.766 11.203 1 85.69 158 GLY B N 1
ATOM 4962 C CA . GLY B 1 158 ? 14.859 -23.812 11.062 1 85.69 158 GLY B CA 1
ATOM 4963 C C . GLY B 1 158 ? 14.281 -23.906 9.664 1 85.69 158 GLY B C 1
ATOM 4964 O O . GLY B 1 158 ? 14.086 -25 9.133 1 85.69 158 GLY B O 1
ATOM 4965 N N . LEU B 1 159 ? 14.031 -22.797 9.078 1 79.69 159 LEU B N 1
ATOM 4966 C CA . LEU B 1 159 ? 13.492 -22.766 7.723 1 79.69 159 LEU B CA 1
ATOM 4967 C C . LEU B 1 159 ? 14.516 -23.312 6.723 1 79.69 159 LEU B C 1
ATOM 4969 O O . LEU B 1 159 ? 14.148 -24.031 5.789 1 79.69 159 LEU B O 1
ATOM 4973 N N . ASP B 1 160 ? 15.742 -22.969 6.926 1 78.69 160 ASP B N 1
ATOM 4974 C CA . ASP B 1 160 ? 16.812 -23.453 6.062 1 78.69 160 ASP B CA 1
ATOM 4975 C C . ASP B 1 160 ? 16.953 -24.969 6.184 1 78.69 160 ASP B C 1
ATOM 4977 O O . ASP B 1 160 ? 17.172 -25.672 5.184 1 78.69 160 ASP B O 1
ATOM 4981 N N . ALA B 1 161 ? 16.812 -25.406 7.359 1 82.88 161 ALA B N 1
ATOM 4982 C CA . ALA B 1 161 ? 16.891 -26.859 7.586 1 82.88 161 ALA B CA 1
ATOM 4983 C C . ALA B 1 161 ? 15.727 -27.578 6.902 1 82.88 161 ALA B C 1
ATOM 4985 O O . ALA B 1 161 ? 15.914 -28.656 6.328 1 82.88 161 ALA B O 1
ATOM 4986 N N . LEU B 1 162 ? 14.609 -27.016 7 1 80.5 162 LEU B N 1
ATOM 4987 C CA . LEU B 1 162 ? 13.438 -27.578 6.336 1 80.5 162 LEU B CA 1
ATOM 4988 C C . LEU B 1 162 ? 13.617 -27.562 4.82 1 80.5 162 LEU B C 1
ATOM 4990 O O . LEU B 1 162 ? 13.305 -28.547 4.148 1 80.5 162 LEU B O 1
ATOM 4994 N N . ALA B 1 163 ? 14.008 -26.469 4.309 1 74.88 163 ALA B N 1
ATOM 4995 C CA . ALA B 1 163 ? 14.258 -26.344 2.875 1 74.88 163 ALA B CA 1
ATOM 4996 C C . ALA B 1 163 ? 15.258 -27.391 2.398 1 74.88 163 ALA B C 1
ATOM 4998 O O . ALA B 1 163 ? 15.062 -28.016 1.347 1 74.88 163 ALA B O 1
ATOM 4999 N N . HIS B 1 164 ? 16.281 -27.594 3.17 1 76.31 164 HIS B N 1
ATOM 5000 C CA . HIS B 1 164 ? 17.281 -28.594 2.848 1 76.31 164 HIS B CA 1
ATOM 5001 C C . HIS B 1 164 ? 16.703 -30 2.883 1 76.31 164 HIS B C 1
ATOM 5003 O O . HIS B 1 164 ? 17 -30.828 2.018 1 76.31 164 HIS B O 1
ATOM 5009 N N . ALA B 1 165 ? 15.906 -30.203 3.826 1 80.75 165 ALA B N 1
ATOM 5010 C CA . ALA B 1 165 ? 15.273 -31.516 3.949 1 80.75 165 ALA B CA 1
ATOM 5011 C C . ALA B 1 165 ? 14.375 -31.812 2.752 1 80.75 165 ALA B C 1
ATOM 5013 O O . ALA B 1 165 ? 14.383 -32.938 2.223 1 80.75 165 ALA B O 1
ATOM 5014 N N . ILE B 1 166 ? 13.688 -30.859 2.342 1 76.31 166 ILE B N 1
ATOM 5015 C CA . ILE B 1 166 ? 12.773 -31.031 1.219 1 76.31 166 ILE B CA 1
ATOM 5016 C C . ILE B 1 166 ? 13.57 -31.188 -0.076 1 76.31 166 ILE B C 1
ATOM 5018 O O . ILE B 1 166 ? 13.258 -32.031 -0.907 1 76.31 166 ILE B O 1
ATOM 5022 N N . SER B 1 167 ? 14.57 -30.375 -0.235 1 72.81 167 SER B N 1
ATOM 5023 C CA . SER B 1 167 ? 15.375 -30.391 -1.453 1 72.81 167 SER B CA 1
ATOM 5024 C C . SER B 1 167 ? 16.109 -31.719 -1.604 1 72.81 167 SER B C 1
ATOM 5026 O O . SER B 1 167 ? 16.391 -32.156 -2.721 1 72.81 167 SER B O 1
ATOM 5028 N N . THR B 1 168 ? 16.297 -32.312 -0.496 1 76.38 168 THR B N 1
ATOM 5029 C CA . THR B 1 168 ? 17.062 -33.562 -0.558 1 76.38 168 THR B CA 1
ATOM 5030 C C . THR B 1 168 ? 16.141 -34.781 -0.5 1 76.38 168 THR B C 1
ATOM 5032 O O . THR B 1 168 ? 16.594 -35.906 -0.601 1 76.38 168 THR B O 1
ATOM 5035 N N . SER B 1 169 ? 14.914 -34.5 -0.344 1 83.44 169 SER B N 1
ATOM 5036 C CA . SER B 1 169 ? 13.961 -35.594 -0.235 1 83.44 169 SER B CA 1
ATOM 5037 C C . SER B 1 169 ? 13.641 -36.188 -1.604 1 83.44 169 SER B C 1
ATOM 5039 O O . SER B 1 169 ? 13.008 -37.219 -1.699 1 83.44 169 SER B O 1
ATOM 5041 N N . GLY B 1 170 ? 14.031 -35.562 -2.617 1 84.06 170 GLY B N 1
ATOM 5042 C CA . GLY B 1 170 ? 13.859 -36.094 -3.967 1 84.06 170 GLY B CA 1
ATOM 5043 C C . GLY B 1 170 ? 12.398 -36.25 -4.359 1 84.06 170 GLY B C 1
ATOM 5044 O O . GLY B 1 170 ? 11.602 -35.312 -4.184 1 84.06 170 GLY B O 1
ATOM 5045 N N . ALA B 1 171 ? 12.086 -37.438 -4.801 1 90.44 171 ALA B N 1
ATOM 5046 C CA . ALA B 1 171 ? 10.773 -37.75 -5.379 1 90.44 171 ALA B CA 1
ATOM 5047 C C . ALA B 1 171 ? 9.672 -37.625 -4.328 1 90.44 171 ALA B C 1
ATOM 5049 O O . ALA B 1 171 ? 8.562 -37.188 -4.625 1 90.44 171 ALA B O 1
ATOM 5050 N N . ILE B 1 172 ? 9.977 -37.969 -3.154 1 92.38 172 ILE B N 1
ATOM 5051 C CA . ILE B 1 172 ? 8.977 -37.938 -2.096 1 92.38 172 ILE B CA 1
ATOM 5052 C C . ILE B 1 172 ? 8.578 -36.5 -1.796 1 92.38 172 ILE B C 1
ATOM 5054 O O . ILE B 1 172 ? 7.387 -36.188 -1.654 1 92.38 172 ILE B O 1
ATOM 5058 N N . GLY B 1 173 ? 9.547 -35.656 -1.604 1 91.12 173 GLY B N 1
ATOM 5059 C CA . GLY B 1 173 ? 9.258 -34.25 -1.361 1 91.12 173 GLY B CA 1
ATOM 5060 C C . GLY B 1 173 ? 8.461 -33.594 -2.482 1 91.12 173 GLY B C 1
ATOM 5061 O O . GLY B 1 173 ? 7.539 -32.844 -2.23 1 91.12 173 GLY B O 1
ATOM 5062 N N . GLN B 1 174 ? 8.844 -33.938 -3.672 1 93.56 174 GLN B N 1
ATOM 5063 C CA . GLN B 1 174 ? 8.141 -33.438 -4.84 1 93.56 174 GLN B CA 1
ATOM 5064 C C . GLN B 1 174 ? 6.695 -33.906 -4.863 1 93.56 174 GLN B C 1
ATOM 5066 O O . GLN B 1 174 ? 5.781 -33.094 -5.117 1 93.56 174 GLN B O 1
ATOM 5071 N N . PHE B 1 175 ? 6.516 -35.156 -4.559 1 95.88 175 PHE B N 1
ATOM 5072 C CA . PHE B 1 175 ? 5.188 -35.75 -4.547 1 95.88 175 PHE B CA 1
ATOM 5073 C C . PHE B 1 175 ? 4.305 -35.094 -3.488 1 95.88 175 PHE B C 1
ATOM 5075 O O . PHE B 1 175 ? 3.166 -34.719 -3.768 1 95.88 175 PHE B O 1
ATOM 5082 N N . VAL B 1 176 ? 4.836 -34.969 -2.342 1 94.31 176 VAL B N 1
ATOM 5083 C CA . VAL B 1 176 ? 4.078 -34.406 -1.225 1 94.31 176 VAL B CA 1
ATOM 5084 C C . VAL B 1 176 ? 3.742 -32.969 -1.499 1 94.31 176 VAL B C 1
ATOM 5086 O O . VAL B 1 176 ? 2.615 -32.5 -1.258 1 94.31 176 VAL B O 1
ATOM 5089 N N . TYR B 1 177 ? 4.672 -32.25 -1.961 1 93.38 177 TYR B N 1
ATOM 5090 C CA . TYR B 1 177 ? 4.43 -30.844 -2.277 1 93.38 177 TYR B CA 1
ATOM 5091 C C . TYR B 1 177 ? 3.311 -30.703 -3.299 1 93.38 177 TYR B C 1
ATOM 5093 O O . TYR B 1 177 ? 2.361 -29.938 -3.086 1 93.38 177 TYR B O 1
ATOM 5101 N N . GLY B 1 178 ? 3.395 -31.406 -4.387 1 95.12 178 GLY B N 1
ATOM 5102 C CA . GLY B 1 178 ? 2.387 -31.312 -5.434 1 95.12 178 GLY B CA 1
ATOM 5103 C C . GLY B 1 178 ? 1.004 -31.734 -4.965 1 95.12 178 GLY B C 1
ATOM 5104 O O . GLY B 1 178 ? 0.014 -31.062 -5.27 1 95.12 178 GLY B O 1
ATOM 5105 N N . THR B 1 179 ? 0.977 -32.812 -4.23 1 96.56 179 THR B N 1
ATOM 5106 C CA . THR B 1 179 ? -0.296 -33.312 -3.732 1 96.56 179 THR B CA 1
ATOM 5107 C C . THR B 1 179 ? -0.931 -32.312 -2.758 1 96.56 179 THR B C 1
ATOM 5109 O O . THR B 1 179 ? -2.121 -32 -2.861 1 96.56 179 THR B O 1
ATOM 5112 N N . LEU B 1 180 ? -0.137 -31.812 -1.918 1 93.19 180 LEU B N 1
ATOM 5113 C CA . LEU B 1 180 ? -0.651 -30.859 -0.927 1 93.19 180 LEU B CA 1
ATOM 5114 C C . LEU B 1 180 ? -1.039 -29.547 -1.582 1 93.19 180 LEU B C 1
ATOM 5116 O O . LEU B 1 180 ? -1.99 -28.891 -1.15 1 93.19 180 LEU B O 1
ATOM 5120 N N . ASN B 1 181 ? -0.284 -29.188 -2.574 1 93.62 181 ASN B N 1
ATOM 5121 C CA . ASN B 1 181 ? -0.589 -27.953 -3.291 1 93.62 181 ASN B CA 1
ATOM 5122 C C . ASN B 1 181 ? -2.027 -27.953 -3.801 1 93.62 181 ASN B C 1
ATOM 5124 O O . ASN B 1 181 ? -2.738 -26.953 -3.645 1 93.62 181 ASN B O 1
ATOM 5128 N N . ARG B 1 182 ? -2.459 -29.016 -4.34 1 94 182 ARG B N 1
ATOM 5129 C CA . ARG B 1 182 ? -3.82 -29.109 -4.855 1 94 182 ARG B CA 1
ATOM 5130 C C . ARG B 1 182 ? -4.82 -29.344 -3.73 1 94 182 ARG B C 1
ATOM 5132 O O . ARG B 1 182 ? -5.891 -28.734 -3.701 1 94 182 ARG B O 1
ATOM 5139 N N . ALA B 1 183 ? -4.457 -30.188 -2.799 1 91.19 183 ALA B N 1
ATOM 5140 C CA . ALA B 1 183 ? -5.355 -30.578 -1.715 1 91.19 183 ALA B CA 1
ATOM 5141 C C . ALA B 1 183 ? -5.742 -29.375 -0.863 1 91.19 183 ALA B C 1
ATOM 5143 O O . ALA B 1 183 ? -6.832 -29.328 -0.287 1 91.19 183 ALA B O 1
ATOM 5144 N N . LEU B 1 184 ? -4.965 -28.391 -0.881 1 85.5 184 LEU B N 1
ATOM 5145 C CA . LEU B 1 184 ? -5.176 -27.266 0.026 1 85.5 184 LEU B CA 1
ATOM 5146 C C . LEU B 1 184 ? -5.879 -26.125 -0.688 1 85.5 184 LEU B C 1
ATOM 5148 O O . LEU B 1 184 ? -6.141 -25.078 -0.083 1 85.5 184 LEU B O 1
ATOM 5152 N N . ILE B 1 185 ? -6.219 -26.297 -1.881 1 83.12 185 ILE B N 1
ATOM 5153 C CA . ILE B 1 185 ? -6.855 -25.25 -2.678 1 83.12 185 ILE B CA 1
ATOM 5154 C C . ILE B 1 185 ? -8.211 -24.891 -2.072 1 83.12 185 ILE B C 1
ATOM 5156 O O . ILE B 1 185 ? -8.531 -23.719 -1.91 1 83.12 185 ILE B O 1
ATOM 5160 N N . PRO B 1 186 ? -9.031 -25.906 -1.644 1 72.69 186 PRO B N 1
ATOM 5161 C CA . PRO B 1 186 ? -10.352 -25.578 -1.119 1 72.69 186 PRO B CA 1
ATOM 5162 C C . PRO B 1 186 ? -10.289 -24.656 0.107 1 72.69 186 PRO B C 1
ATOM 5164 O O . PRO B 1 186 ? -11.219 -23.891 0.362 1 72.69 186 PRO B O 1
ATOM 5167 N N . VAL B 1 187 ? -9.164 -24.75 0.739 1 69.88 187 VAL B N 1
ATOM 5168 C CA . VAL B 1 187 ? -9.07 -23.953 1.957 1 69.88 187 VAL B CA 1
ATOM 5169 C C . VAL B 1 187 ? -8.102 -22.797 1.743 1 69.88 187 VAL B C 1
ATOM 5171 O O . VAL B 1 187 ? -7.797 -22.062 2.678 1 69.88 187 VAL B O 1
ATOM 5174 N N . GLY B 1 188 ? -7.621 -22.688 0.689 1 70.19 188 GLY B N 1
ATOM 5175 C CA . GLY B 1 188 ? -6.785 -21.547 0.344 1 70.19 188 GLY B CA 1
ATOM 5176 C C . GLY B 1 188 ? -5.375 -21.656 0.885 1 70.19 188 GLY B C 1
ATOM 5177 O O . GLY B 1 188 ? -4.57 -20.734 0.721 1 70.19 188 GLY B O 1
ATOM 5178 N N . LEU B 1 189 ? -4.961 -22.672 1.467 1 76.31 189 LEU B N 1
ATOM 5179 C CA . LEU B 1 189 ? -3.674 -22.797 2.141 1 76.31 189 LEU B CA 1
ATOM 5180 C C . LEU B 1 189 ? -2.57 -23.141 1.144 1 76.31 189 LEU B C 1
ATOM 5182 O O . LEU B 1 189 ? -1.386 -23.078 1.479 1 76.31 189 LEU B O 1
ATOM 5186 N N . HIS B 1 190 ? -2.963 -23.422 -0.065 1 85.19 190 HIS B N 1
ATOM 5187 C CA . HIS B 1 190 ? -1.945 -23.703 -1.071 1 85.19 190 HIS B CA 1
ATOM 5188 C C . HIS B 1 190 ? -1.094 -22.469 -1.349 1 85.19 190 HIS B C 1
ATOM 5190 O O . HIS B 1 190 ? 0.066 -22.594 -1.751 1 85.19 190 HIS B O 1
ATOM 5196 N N . HIS B 1 191 ? -1.629 -21.344 -1.126 1 77.44 191 HIS B N 1
ATOM 5197 C CA . HIS B 1 191 ? -0.856 -20.125 -1.311 1 77.44 191 HIS B CA 1
ATOM 5198 C C . HIS B 1 191 ? 0.263 -20.016 -0.28 1 77.44 191 HIS B C 1
ATOM 5200 O O . HIS B 1 191 ? 1.344 -19.516 -0.581 1 77.44 191 HIS B O 1
ATOM 5206 N N . VAL B 1 192 ? 0.005 -20.438 0.883 1 77.25 192 VAL B N 1
ATOM 5207 C CA . VAL B 1 192 ? 1.033 -20.438 1.919 1 77.25 192 VAL B CA 1
ATOM 5208 C C . VAL B 1 192 ? 2.156 -21.406 1.524 1 77.25 192 VAL B C 1
ATOM 5210 O O . VAL B 1 192 ? 3.338 -21.062 1.628 1 77.25 192 VAL B O 1
ATOM 5213 N N . LEU B 1 193 ? 1.738 -22.484 1.082 1 83.88 193 LEU B N 1
ATOM 5214 C CA . LEU B 1 193 ? 2.707 -23.469 0.618 1 83.88 193 LEU B CA 1
ATOM 5215 C C . LEU B 1 193 ? 3.543 -22.922 -0.53 1 83.88 193 LEU B C 1
ATOM 5217 O O . LEU B 1 193 ? 4.77 -23.031 -0.516 1 83.88 193 LEU B O 1
ATOM 5221 N N . ASN B 1 194 ? 2.908 -22.312 -1.439 1 87.25 194 ASN B N 1
ATOM 5222 C CA . ASN B 1 194 ? 3.576 -21.75 -2.607 1 87.25 194 ASN B CA 1
ATOM 5223 C C . ASN B 1 194 ? 4.555 -20.641 -2.217 1 87.25 194 ASN B C 1
ATOM 5225 O O . ASN B 1 194 ? 5.641 -20.547 -2.787 1 87.25 194 ASN B O 1
ATOM 5229 N N . SER B 1 195 ? 4.133 -19.844 -1.321 1 83 195 SER B N 1
ATOM 5230 C CA . SER B 1 195 ? 4.98 -18.734 -0.91 1 83 195 SER B CA 1
ATOM 5231 C C . SER B 1 195 ? 6.316 -19.234 -0.363 1 83 195 SER B C 1
ATOM 5233 O O . SER B 1 195 ? 7.359 -18.641 -0.629 1 83 195 SER B O 1
ATOM 5235 N N . PHE B 1 196 ? 6.297 -20.266 0.309 1 84.62 196 PHE B N 1
ATOM 5236 C CA . PHE B 1 196 ? 7.535 -20.812 0.854 1 84.62 196 PHE B CA 1
ATOM 5237 C C . PHE B 1 196 ? 8.398 -21.406 -0.252 1 84.62 196 PHE B C 1
ATOM 5239 O O . PHE B 1 196 ? 9.594 -21.141 -0.332 1 84.62 196 PHE B O 1
ATOM 5246 N N . PHE B 1 197 ? 7.887 -22.172 -1.114 1 87.94 197 PHE B N 1
ATOM 5247 C CA . PHE B 1 197 ? 8.656 -22.891 -2.123 1 87.94 197 PHE B CA 1
ATOM 5248 C C . PHE B 1 197 ? 9.109 -21.953 -3.234 1 87.94 197 PHE B C 1
ATOM 5250 O O . PHE B 1 197 ? 10.219 -22.078 -3.748 1 87.94 197 PHE B O 1
ATOM 5257 N N . TRP B 1 198 ? 8.266 -21 -3.564 1 89.94 198 TRP B N 1
ATOM 5258 C CA . TRP B 1 198 ? 8.547 -20.172 -4.73 1 89.94 198 TRP B CA 1
ATOM 5259 C C . TRP B 1 198 ? 9.336 -18.922 -4.332 1 89.94 198 TRP B C 1
ATOM 5261 O O . TRP B 1 198 ? 10.109 -18.391 -5.129 1 89.94 198 TRP B O 1
ATOM 5271 N N . PHE B 1 199 ? 9.18 -18.484 -3.09 1 85.62 199 PHE B N 1
ATOM 5272 C CA . PHE B 1 199 ? 9.758 -17.188 -2.754 1 85.62 199 PHE B CA 1
ATOM 5273 C C . PHE B 1 199 ? 10.68 -17.297 -1.549 1 85.62 199 PHE B C 1
ATOM 5275 O O . PHE B 1 199 ? 11.453 -16.375 -1.264 1 85.62 199 PHE B O 1
ATOM 5282 N N . GLY B 1 200 ? 10.727 -18.406 -0.883 1 81.5 200 GLY B N 1
ATOM 5283 C CA . GLY B 1 200 ? 11.453 -18.453 0.379 1 81.5 200 GLY B CA 1
ATOM 5284 C C . GLY B 1 200 ? 12.531 -19.516 0.41 1 81.5 200 GLY B C 1
ATOM 5285 O O . GLY B 1 200 ? 13.555 -19.344 1.068 1 81.5 200 GLY B O 1
ATOM 5286 N N . MET B 1 201 ? 12.328 -20.578 -0.296 1 82.12 201 MET B N 1
ATOM 5287 C CA . MET B 1 201 ? 13.172 -21.766 -0.148 1 82.12 201 MET B CA 1
ATOM 5288 C C . MET B 1 201 ? 14.453 -21.625 -0.958 1 82.12 201 MET B C 1
ATOM 5290 O O . MET B 1 201 ? 14.406 -21.5 -2.184 1 82.12 201 MET B O 1
ATOM 5294 N N . GLY B 1 202 ? 15.523 -21.688 -0.197 1 77.88 202 GLY B N 1
ATOM 5295 C CA . GLY B 1 202 ? 16.812 -21.641 -0.868 1 77.88 202 GLY B CA 1
ATOM 5296 C C . GLY B 1 202 ? 17.203 -20.25 -1.332 1 77.88 202 GLY B C 1
ATOM 5297 O O . GLY B 1 202 ? 16.328 -19.406 -1.572 1 77.88 202 GLY B O 1
ATOM 5298 N N . SER B 1 203 ? 18.453 -19.984 -1.406 1 83.75 203 SER B N 1
ATOM 5299 C CA . SER B 1 203 ? 18.938 -18.672 -1.848 1 83.75 203 SER B CA 1
ATOM 5300 C C . SER B 1 203 ? 20.125 -18.812 -2.803 1 83.75 203 SER B C 1
ATOM 5302 O O . SER B 1 203 ? 20.812 -19.844 -2.789 1 83.75 203 SER B O 1
ATOM 5304 N N . CYS B 1 204 ? 20.188 -17.984 -3.73 1 87.06 204 CYS B N 1
ATOM 5305 C CA . CYS B 1 204 ? 21.328 -17.875 -4.629 1 87.06 204 CYS B CA 1
ATOM 5306 C C . CYS B 1 204 ? 21.734 -16.422 -4.836 1 87.06 204 CYS B C 1
ATOM 5308 O O . CYS B 1 204 ? 20.953 -15.516 -4.543 1 87.06 204 CYS B O 1
ATOM 5310 N N . GLN B 1 205 ? 22.922 -16.266 -5.172 1 90.25 205 GLN B N 1
ATOM 5311 C CA . GLN B 1 205 ? 23.453 -14.93 -5.383 1 90.25 205 GLN B CA 1
ATOM 5312 C C . GLN B 1 205 ? 23.719 -14.672 -6.867 1 90.25 205 GLN B C 1
ATOM 5314 O O . GLN B 1 205 ? 24.219 -15.539 -7.574 1 90.25 205 GLN B O 1
ATOM 5319 N N . GLU B 1 206 ? 23.312 -13.5 -7.27 1 90.81 206 GLU B N 1
ATOM 5320 C CA . GLU B 1 206 ? 23.406 -13.109 -8.672 1 90.81 206 GLU B CA 1
ATOM 5321 C C . GLU B 1 206 ? 24.859 -12.828 -9.07 1 90.81 206 GLU B C 1
ATOM 5323 O O . GLU B 1 206 ? 25.578 -12.125 -8.352 1 90.81 206 GLU B O 1
ATOM 5328 N N . VAL B 1 207 ? 25.312 -13.367 -10.219 1 91.62 207 VAL B N 1
ATOM 5329 C CA . VAL B 1 207 ? 26.625 -13.141 -10.82 1 91.62 207 VAL B CA 1
ATOM 5330 C C . VAL B 1 207 ? 26.469 -12.719 -12.273 1 91.62 207 VAL B C 1
ATOM 5332 O O . VAL B 1 207 ? 25.891 -13.445 -13.078 1 91.62 207 VAL B O 1
ATOM 5335 N N . LEU B 1 208 ? 26.875 -11.57 -12.547 1 91.06 208 LEU B N 1
ATOM 5336 C CA . LEU B 1 208 ? 26.922 -11.148 -13.945 1 91.06 208 LEU B CA 1
ATOM 5337 C C . LEU B 1 208 ? 28.109 -11.773 -14.664 1 91.06 208 LEU B C 1
ATOM 5339 O O . LEU B 1 208 ? 29.219 -11.844 -14.109 1 91.06 208 LEU B O 1
ATOM 5343 N N . ILE B 1 209 ? 27.891 -12.305 -15.867 1 91.31 209 ILE B N 1
ATOM 5344 C CA . ILE B 1 209 ? 28.938 -13.055 -16.562 1 91.31 209 ILE B CA 1
ATOM 5345 C C . ILE B 1 209 ? 29.031 -12.578 -18 1 91.31 209 ILE B C 1
ATOM 5347 O O . ILE B 1 209 ? 28.188 -11.82 -18.469 1 91.31 209 ILE B O 1
ATOM 5351 N N . ALA B 1 210 ? 30.109 -12.867 -18.547 1 91.25 210 ALA B N 1
ATOM 5352 C CA . ALA B 1 210 ? 30.344 -12.609 -19.969 1 91.25 210 ALA B CA 1
ATOM 5353 C C . ALA B 1 210 ? 30.953 -13.828 -20.656 1 91.25 210 ALA B C 1
ATOM 5355 O O . ALA B 1 210 ? 31.641 -14.625 -20.016 1 91.25 210 ALA B O 1
ATOM 5356 N N . GLY B 1 211 ? 30.625 -13.945 -21.906 1 88.88 211 GLY B N 1
ATOM 5357 C CA . GLY B 1 211 ? 31.234 -15 -22.703 1 88.88 211 GLY B CA 1
ATOM 5358 C C . GLY B 1 211 ? 30.812 -16.391 -22.266 1 88.88 211 GLY B C 1
ATOM 5359 O O . GLY B 1 211 ? 31.656 -17.281 -22.156 1 88.88 211 GLY B O 1
ATOM 5360 N N . ALA B 1 212 ? 29.562 -16.562 -22 1 88.62 212 ALA B N 1
ATOM 5361 C CA . ALA B 1 212 ? 29.078 -17.844 -21.5 1 88.62 212 ALA B CA 1
ATOM 5362 C C . ALA B 1 212 ? 29.109 -18.891 -22.609 1 88.62 212 ALA B C 1
ATOM 5364 O O . ALA B 1 212 ? 28.797 -18.594 -23.766 1 88.62 212 ALA B O 1
ATOM 5365 N N . SER B 1 213 ? 29.609 -20.062 -22.297 1 88.94 213 SER B N 1
ATOM 5366 C CA . SER B 1 213 ? 29.609 -21.188 -23.219 1 88.94 213 SER B CA 1
ATOM 5367 C C . SER B 1 213 ? 29.281 -22.484 -22.5 1 88.94 213 SER B C 1
ATOM 5369 O O . SER B 1 213 ? 29.531 -22.625 -21.297 1 88.94 213 SER B O 1
ATOM 5371 N N . ALA B 1 214 ? 28.547 -23.359 -23.125 1 83.12 214 ALA B N 1
ATOM 5372 C CA . ALA B 1 214 ? 28.234 -24.703 -22.625 1 83.12 214 ALA B CA 1
ATOM 5373 C C . ALA B 1 214 ? 28.531 -25.766 -23.672 1 83.12 214 ALA B C 1
ATOM 5375 O O . ALA B 1 214 ? 28.062 -25.672 -24.812 1 83.12 214 ALA B O 1
ATOM 5376 N N . ALA B 1 215 ? 29.297 -26.781 -23.203 1 76.94 215 ALA B N 1
ATOM 5377 C CA . ALA B 1 215 ? 29.641 -27.875 -24.094 1 76.94 215 ALA B CA 1
ATOM 5378 C C . ALA B 1 215 ? 30.188 -27.359 -25.422 1 76.94 215 ALA B C 1
ATOM 5380 O O . ALA B 1 215 ? 29.812 -27.828 -26.484 1 76.94 215 ALA B O 1
ATOM 5381 N N . GLY B 1 216 ? 30.938 -26.344 -25.344 1 73.62 216 GLY B N 1
ATOM 5382 C CA . GLY B 1 216 ? 31.625 -25.812 -26.5 1 73.62 216 GLY B CA 1
ATOM 5383 C C . GLY B 1 216 ? 30.766 -24.844 -27.312 1 73.62 216 GLY B C 1
ATOM 5384 O O . GLY B 1 216 ? 31.219 -24.312 -28.328 1 73.62 216 GLY B O 1
ATOM 5385 N N . GLN B 1 217 ? 29.578 -24.688 -26.938 1 80.38 217 GLN B N 1
ATOM 5386 C CA . GLN B 1 217 ? 28.703 -23.781 -27.672 1 80.38 217 GLN B CA 1
ATOM 5387 C C . GLN B 1 217 ? 28.484 -22.469 -26.906 1 80.38 217 GLN B C 1
ATOM 5389 O O . GLN B 1 217 ? 28.281 -22.484 -25.688 1 80.38 217 GLN B O 1
ATOM 5394 N N . ALA B 1 218 ? 28.562 -21.438 -27.672 1 82.5 218 ALA B N 1
ATOM 5395 C CA . ALA B 1 218 ? 28.391 -20.125 -27.062 1 82.5 218 ALA B CA 1
ATOM 5396 C C . ALA B 1 218 ? 26.922 -19.891 -26.672 1 82.5 218 ALA B C 1
ATOM 5398 O O . ALA B 1 218 ? 26.016 -20.281 -27.406 1 82.5 218 ALA B O 1
ATOM 5399 N N . LEU B 1 219 ? 26.781 -19.328 -25.547 1 80.69 219 LEU B N 1
ATOM 5400 C CA . LEU B 1 219 ? 25.453 -18.906 -25.062 1 80.69 219 LEU B CA 1
ATOM 5401 C C . LEU B 1 219 ? 25.359 -17.391 -25 1 80.69 219 LEU B C 1
ATOM 5403 O O . LEU B 1 219 ? 25.359 -16.812 -23.906 1 80.69 219 LEU B O 1
ATOM 5407 N N . PRO B 1 220 ? 25.188 -16.766 -26.109 1 74.88 220 PRO B N 1
ATOM 5408 C CA . PRO B 1 220 ? 25.281 -15.305 -26.156 1 74.88 220 PRO B CA 1
ATOM 5409 C C . PRO B 1 220 ? 24.172 -14.617 -25.359 1 74.88 220 PRO B C 1
ATOM 5411 O O . PRO B 1 220 ? 24.312 -13.469 -24.938 1 74.88 220 PRO B O 1
ATOM 5414 N N . THR B 1 221 ? 23.125 -15.312 -25.078 1 72.5 221 THR B N 1
ATOM 5415 C CA . THR B 1 221 ? 21.984 -14.641 -24.453 1 72.5 221 THR B CA 1
ATOM 5416 C C . THR B 1 221 ? 22.062 -14.75 -22.922 1 72.5 221 THR B C 1
ATOM 5418 O O . THR B 1 221 ? 21.297 -14.102 -22.219 1 72.5 221 THR B O 1
ATOM 5421 N N . VAL B 1 222 ? 23 -15.469 -22.453 1 78.88 222 VAL B N 1
ATOM 5422 C CA . VAL B 1 222 ? 23.125 -15.648 -21.016 1 78.88 222 VAL B CA 1
ATOM 5423 C C . VAL B 1 222 ? 24.109 -14.617 -20.453 1 78.88 222 VAL B C 1
ATOM 5425 O O . VAL B 1 222 ? 25.312 -14.664 -20.734 1 78.88 222 VAL B O 1
ATOM 5428 N N . GLN B 1 223 ? 23.531 -13.711 -19.703 1 81.19 223 GLN B N 1
ATOM 5429 C CA . GLN B 1 223 ? 24.375 -12.633 -19.188 1 81.19 223 GLN B CA 1
ATOM 5430 C C . GLN B 1 223 ? 24.453 -12.672 -17.672 1 81.19 223 GLN B C 1
ATOM 5432 O O . GLN B 1 223 ? 25.172 -11.883 -17.047 1 81.19 223 GLN B O 1
ATOM 5437 N N . GLN B 1 224 ? 23.641 -13.523 -17.094 1 86.69 224 GLN B N 1
ATOM 5438 C CA . GLN B 1 224 ? 23.641 -13.625 -15.648 1 86.69 224 GLN B CA 1
ATOM 5439 C C . GLN B 1 224 ? 23.375 -15.062 -15.195 1 86.69 224 GLN B C 1
ATOM 5441 O O . GLN B 1 224 ? 22.719 -15.82 -15.891 1 86.69 224 GLN B O 1
ATOM 5446 N N . LEU B 1 225 ? 24.016 -15.398 -14.086 1 88.12 225 LEU B N 1
ATOM 5447 C CA . LEU B 1 225 ? 23.766 -16.656 -13.391 1 88.12 225 LEU B CA 1
ATOM 5448 C C . LEU B 1 225 ? 23.453 -16.422 -11.922 1 88.12 225 LEU B C 1
ATOM 5450 O O . LEU B 1 225 ? 23.656 -15.312 -11.414 1 88.12 225 LEU B O 1
ATOM 5454 N N . CYS B 1 226 ? 22.828 -17.297 -11.359 1 89.69 226 CYS B N 1
ATOM 5455 C CA . CYS B 1 226 ? 22.578 -17.297 -9.922 1 89.69 226 CYS B CA 1
ATOM 5456 C C . CYS B 1 226 ? 23.156 -18.547 -9.273 1 89.69 226 CYS B C 1
ATOM 5458 O O . CYS B 1 226 ? 22.812 -19.672 -9.664 1 89.69 226 CYS B O 1
ATOM 5460 N N . VAL B 1 227 ? 24.141 -18.328 -8.344 1 88.56 227 VAL B N 1
ATOM 5461 C CA . VAL B 1 227 ? 24.891 -19.453 -7.809 1 88.56 227 VAL B CA 1
ATOM 5462 C C . VAL B 1 227 ? 24.828 -19.453 -6.281 1 88.56 227 VAL B C 1
ATOM 5464 O O . VAL B 1 227 ? 24.359 -18.484 -5.684 1 88.56 227 VAL B O 1
ATOM 5467 N N . ASP B 1 228 ? 25.203 -20.516 -5.676 1 84.25 228 ASP B N 1
ATOM 5468 C CA . ASP B 1 228 ? 25.281 -20.609 -4.223 1 84.25 228 ASP B CA 1
ATOM 5469 C C . ASP B 1 228 ? 26.094 -19.453 -3.637 1 84.25 228 ASP B C 1
ATOM 5471 O O . ASP B 1 228 ? 27.172 -19.141 -4.125 1 84.25 228 ASP B O 1
ATOM 5475 N N . PRO B 1 229 ? 25.5 -18.859 -2.631 1 83.75 229 PRO B N 1
ATOM 5476 C CA . PRO B 1 229 ? 26.203 -17.719 -2.035 1 83.75 229 PRO B CA 1
ATOM 5477 C C . PRO B 1 229 ? 27.625 -18.078 -1.572 1 83.75 229 PRO B C 1
ATOM 5479 O O . PRO B 1 229 ? 28.516 -17.234 -1.641 1 83.75 229 PRO B O 1
ATOM 5482 N N . ALA B 1 230 ? 27.859 -19.266 -1.117 1 82.75 230 ALA B N 1
ATOM 5483 C CA . ALA B 1 230 ? 29.188 -19.688 -0.704 1 82.75 230 ALA B CA 1
ATOM 5484 C C . ALA B 1 230 ? 30.141 -19.734 -1.892 1 82.75 230 ALA B C 1
ATOM 5486 O O . ALA B 1 230 ? 31.312 -19.375 -1.761 1 82.75 230 ALA B O 1
ATOM 5487 N N . LEU B 1 231 ? 29.656 -20.125 -2.986 1 87.12 231 LEU B N 1
ATOM 5488 C CA . LEU B 1 231 ? 30.438 -20.125 -4.211 1 87.12 231 LEU B CA 1
ATOM 5489 C C . LEU B 1 231 ? 30.719 -18.703 -4.695 1 87.12 231 LEU B C 1
ATOM 5491 O O . LEU B 1 231 ? 31.812 -18.406 -5.156 1 87.12 231 LEU B O 1
ATOM 5495 N N . ALA B 1 232 ? 29.703 -17.875 -4.633 1 89.44 232 ALA B N 1
ATOM 5496 C CA . ALA B 1 232 ? 29.812 -16.5 -5.094 1 89.44 232 ALA B CA 1
ATOM 5497 C C . ALA B 1 232 ? 30.953 -15.766 -4.387 1 89.44 232 ALA B C 1
ATOM 5499 O O . ALA B 1 232 ? 31.641 -14.938 -4.992 1 89.44 232 ALA B O 1
ATOM 5500 N N . LYS B 1 233 ? 31.219 -16.047 -3.174 1 86.38 233 LYS B N 1
ATOM 5501 C CA . LYS B 1 233 ? 32.25 -15.406 -2.373 1 86.38 233 LYS B CA 1
ATOM 5502 C C . LYS B 1 233 ? 33.656 -15.789 -2.861 1 86.38 233 LYS B C 1
ATOM 5504 O O . LYS B 1 233 ? 34.625 -15.07 -2.619 1 86.38 233 LYS B O 1
ATOM 5509 N N . THR B 1 234 ? 33.688 -16.906 -3.568 1 90.44 234 THR B N 1
ATOM 5510 C CA . THR B 1 234 ? 34.969 -17.422 -4.016 1 90.44 234 THR B CA 1
ATOM 5511 C C . THR B 1 234 ? 35.312 -16.906 -5.414 1 90.44 234 THR B C 1
ATOM 5513 O O . THR B 1 234 ? 36.438 -17.062 -5.895 1 90.44 234 THR B O 1
ATOM 5516 N N . LEU B 1 235 ? 34.312 -16.328 -6.004 1 92.38 235 LEU B N 1
ATOM 5517 C CA . LEU B 1 235 ? 34.469 -15.906 -7.391 1 92.38 235 LEU B CA 1
ATOM 5518 C C . LEU B 1 235 ? 35.312 -14.633 -7.469 1 92.38 235 LEU B C 1
ATOM 5520 O O . LEU B 1 235 ? 35.219 -13.773 -6.59 1 92.38 235 LEU B O 1
ATOM 5524 N N . VAL B 1 236 ? 36.219 -14.578 -8.477 1 92.25 236 VAL B N 1
ATOM 5525 C CA . VAL B 1 236 ? 37.062 -13.406 -8.688 1 92.25 236 VAL B CA 1
ATOM 5526 C C . VAL B 1 236 ? 36.656 -12.703 -9.984 1 92.25 236 VAL B C 1
ATOM 5528 O O . VAL B 1 236 ? 36.656 -13.32 -11.055 1 92.25 236 VAL B O 1
ATOM 5531 N N . VAL B 1 237 ? 36.312 -11.5 -9.867 1 91.62 237 VAL B N 1
ATOM 5532 C CA . VAL B 1 237 ? 35.906 -10.703 -11.016 1 91.62 237 VAL B CA 1
ATOM 5533 C C . VAL B 1 237 ? 37 -10.742 -12.086 1 91.62 237 VAL B C 1
ATOM 5535 O O . VAL B 1 237 ? 38.188 -10.609 -11.773 1 91.62 237 VAL B O 1
ATOM 5538 N N . GLY B 1 238 ? 36.656 -10.938 -13.312 1 91.81 238 GLY B N 1
ATOM 5539 C CA . GLY B 1 238 ? 37.594 -10.984 -14.422 1 91.81 238 GLY B CA 1
ATOM 5540 C C . GLY B 1 238 ? 38.094 -12.383 -14.734 1 91.81 238 GLY B C 1
ATOM 5541 O O . GLY B 1 238 ? 38.688 -12.617 -15.797 1 91.81 238 GLY B O 1
ATOM 5542 N N . GLN B 1 239 ? 37.844 -13.375 -13.906 1 93.25 239 GLN B N 1
ATOM 5543 C CA . GLN B 1 239 ? 38.312 -14.742 -14.094 1 93.25 239 GLN B CA 1
ATOM 5544 C C . GLN B 1 239 ? 37.219 -15.625 -14.688 1 93.25 239 GLN B C 1
ATOM 5546 O O . GLN B 1 239 ? 36.062 -15.43 -14.406 1 93.25 239 GLN B O 1
ATOM 5551 N N . THR B 1 240 ? 37.719 -16.5 -15.516 1 93.56 240 THR B N 1
ATOM 5552 C CA . THR B 1 240 ? 36.812 -17.469 -16.094 1 93.56 240 THR B CA 1
ATOM 5553 C C . THR B 1 240 ? 36.562 -18.625 -15.125 1 93.56 240 THR B C 1
ATOM 5555 O O . THR B 1 240 ? 37.5 -19.125 -14.5 1 93.56 240 THR B O 1
ATOM 5558 N N . HIS B 1 241 ? 35.312 -18.953 -14.953 1 92.88 241 HIS B N 1
ATOM 5559 C CA . HIS B 1 241 ? 34.906 -20.031 -14.055 1 92.88 241 HIS B CA 1
ATOM 5560 C C . HIS B 1 241 ? 33.906 -20.953 -14.727 1 92.88 241 HIS B C 1
ATOM 5562 O O . HIS B 1 241 ? 33.094 -20.516 -15.539 1 92.88 241 HIS B O 1
ATOM 5568 N N . THR B 1 242 ? 34.062 -22.203 -14.43 1 90.69 242 THR B N 1
ATOM 5569 C CA . THR B 1 242 ? 33.062 -23.172 -14.883 1 90.69 242 THR B CA 1
ATOM 5570 C C . THR B 1 242 ? 32.062 -23.469 -13.773 1 90.69 242 THR B C 1
ATOM 5572 O O . THR B 1 242 ? 32.406 -24.062 -12.75 1 90.69 242 THR B O 1
ATOM 5575 N N . PHE B 1 243 ? 30.875 -23.047 -14.047 1 88.94 243 PHE B N 1
ATOM 5576 C CA . PHE B 1 243 ? 29.781 -23.234 -13.094 1 88.94 243 PHE B CA 1
ATOM 5577 C C . PHE B 1 243 ? 29.094 -24.578 -13.328 1 88.94 243 PHE B C 1
ATOM 5579 O O . PHE B 1 243 ? 28.734 -24.891 -14.461 1 88.94 243 PHE B O 1
ATOM 5586 N N . GLU B 1 244 ? 28.938 -25.328 -12.305 1 81.75 244 GLU B N 1
ATOM 5587 C CA . GLU B 1 244 ? 28.25 -26.609 -12.383 1 81.75 244 GLU B CA 1
ATOM 5588 C C . GLU B 1 244 ? 26.875 -26.547 -11.734 1 81.75 244 GLU B C 1
ATOM 5590 O O . GLU B 1 244 ? 26.719 -25.984 -10.656 1 81.75 244 GLU B O 1
ATOM 5595 N N . PHE B 1 245 ? 25.938 -26.875 -12.453 1 75.12 245 PHE B N 1
ATOM 5596 C CA . PHE B 1 245 ? 24.578 -26.906 -11.961 1 75.12 245 PHE B CA 1
ATOM 5597 C C . PHE B 1 245 ? 24.047 -28.328 -11.883 1 75.12 245 PHE B C 1
ATOM 5599 O O . PHE B 1 245 ? 24.094 -29.062 -12.867 1 75.12 245 PHE B O 1
ATOM 5606 N N . ALA B 1 246 ? 23.609 -28.672 -10.695 1 60.47 246 ALA B N 1
ATOM 5607 C CA . ALA B 1 246 ? 23.078 -30.016 -10.523 1 60.47 246 ALA B CA 1
ATOM 5608 C C . ALA B 1 246 ? 21.703 -30.172 -11.195 1 60.47 246 ALA B C 1
ATOM 5610 O O . ALA B 1 246 ? 20.906 -29.234 -11.188 1 60.47 246 ALA B O 1
ATOM 5611 N N . ASN B 1 247 ? 21.5 -31.266 -11.727 1 51.09 247 ASN B N 1
ATOM 5612 C CA . ASN B 1 247 ? 20.203 -31.656 -12.25 1 51.09 247 ASN B CA 1
ATOM 5613 C C . ASN B 1 247 ? 19.719 -30.703 -13.336 1 51.09 247 ASN B C 1
ATOM 5615 O O . ASN B 1 247 ? 18.562 -30.281 -13.328 1 51.09 247 ASN B O 1
ATOM 5619 N N . SER B 1 248 ? 20.828 -30.109 -14.062 1 54.91 248 SER B N 1
ATOM 5620 C CA . SER B 1 248 ? 20.516 -29.141 -15.117 1 54.91 248 SER B CA 1
ATOM 5621 C C . SER B 1 248 ? 20.797 -29.734 -16.5 1 54.91 248 SER B C 1
ATOM 5623 O O . SER B 1 248 ? 21.578 -30.672 -16.625 1 54.91 248 SER B O 1
ATOM 5625 N N . VAL B 1 249 ? 19.969 -29.438 -17.453 1 49.03 249 VAL B N 1
ATOM 5626 C CA . VAL B 1 249 ? 20.266 -29.797 -18.844 1 49.03 249 VAL B CA 1
ATOM 5627 C C . VAL B 1 249 ? 21.641 -29.281 -19.234 1 49.03 249 VAL B C 1
ATOM 5629 O O . VAL B 1 249 ? 22.359 -29.938 -19.984 1 49.03 249 VAL B O 1
ATOM 5632 N N . THR B 1 250 ? 21.969 -28.078 -18.859 1 54.38 250 THR B N 1
ATOM 5633 C CA . THR B 1 250 ? 23.297 -27.531 -19.094 1 54.38 250 THR B CA 1
ATOM 5634 C C . THR B 1 250 ? 24.141 -27.578 -17.812 1 54.38 250 THR B C 1
ATOM 5636 O O . THR B 1 250 ? 24.219 -26.594 -17.094 1 54.38 250 THR B O 1
ATOM 5639 N N . PRO B 1 251 ? 24.609 -28.688 -17.641 1 65.06 251 PRO B N 1
ATOM 5640 C CA . PRO B 1 251 ? 25.203 -28.938 -16.312 1 65.06 251 PRO B CA 1
ATOM 5641 C C . PRO B 1 251 ? 26.406 -28.047 -16.031 1 65.06 251 PRO B C 1
ATOM 5643 O O . PRO B 1 251 ? 26.75 -27.828 -14.875 1 65.06 251 PRO B O 1
ATOM 5646 N N . GLU B 1 252 ? 27 -27.609 -17.203 1 79.75 252 GLU B N 1
ATOM 5647 C CA . GLU B 1 252 ? 28.203 -26.797 -16.969 1 79.75 252 GLU B CA 1
ATOM 5648 C C . GLU B 1 252 ? 28.219 -25.547 -17.844 1 79.75 252 GLU B C 1
ATOM 5650 O O . GLU B 1 252 ? 27.953 -25.625 -19.047 1 79.75 252 GLU B O 1
ATOM 5655 N N . ILE B 1 253 ? 28.391 -24.406 -17.25 1 86.38 253 ILE B N 1
ATOM 5656 C CA . ILE B 1 253 ? 28.531 -23.156 -17.984 1 86.38 253 ILE B CA 1
ATOM 5657 C C . ILE B 1 253 ? 29.844 -22.484 -17.625 1 86.38 253 ILE B C 1
ATOM 5659 O O . ILE B 1 253 ? 30.141 -22.266 -16.453 1 86.38 253 ILE B O 1
ATOM 5663 N N . THR B 1 254 ? 30.641 -22.328 -18.641 1 91.56 254 THR B N 1
ATOM 5664 C CA . THR B 1 254 ? 31.891 -21.594 -18.469 1 91.56 254 THR B CA 1
ATOM 5665 C C . THR B 1 254 ? 31.734 -20.141 -18.891 1 91.56 254 THR B C 1
ATOM 5667 O O . THR B 1 254 ? 31.219 -19.859 -19.969 1 91.56 254 THR B O 1
ATOM 5670 N N . ALA B 1 255 ? 32.031 -19.328 -17.969 1 92.94 255 ALA B N 1
ATOM 5671 C CA . ALA B 1 255 ? 31.875 -17.906 -18.266 1 92.94 255 ALA B CA 1
ATOM 5672 C C . ALA B 1 255 ? 32.875 -17.062 -17.453 1 92.94 255 ALA B C 1
ATOM 5674 O O . ALA B 1 255 ? 33.438 -17.547 -16.484 1 92.94 255 ALA B O 1
ATOM 5675 N N . THR B 1 256 ? 33.125 -15.891 -17.906 1 93.94 256 THR B N 1
ATOM 5676 C CA . THR B 1 256 ? 33.938 -14.938 -17.172 1 93.94 256 THR B CA 1
ATOM 5677 C C . THR B 1 256 ? 33.094 -14.117 -16.203 1 93.94 256 THR B C 1
ATOM 5679 O O . THR B 1 256 ? 32.031 -13.586 -16.594 1 93.94 256 THR B O 1
ATOM 5682 N N . VAL B 1 257 ? 33.531 -14.047 -15.008 1 94.06 257 VAL B N 1
ATOM 5683 C CA . VAL B 1 257 ? 32.812 -13.305 -13.984 1 94.06 257 VAL B CA 1
ATOM 5684 C C . VAL B 1 257 ? 33 -11.805 -14.211 1 94.06 257 VAL B C 1
ATOM 5686 O O . VAL B 1 257 ? 34.094 -11.289 -14.148 1 94.06 257 VAL B O 1
ATOM 5689 N N . LYS B 1 258 ? 31.953 -11.102 -14.398 1 92.44 258 LYS B N 1
ATOM 5690 C CA . LYS B 1 258 ? 31.984 -9.656 -14.586 1 92.44 258 LYS B CA 1
ATOM 5691 C C . LYS B 1 258 ? 31.75 -8.922 -13.266 1 92.44 258 LYS B C 1
ATOM 5693 O O . LYS B 1 258 ? 32.312 -7.863 -13.023 1 92.44 258 LYS B O 1
ATOM 5698 N N . GLU B 1 259 ? 30.781 -9.406 -12.531 1 91.75 259 GLU B N 1
ATOM 5699 C CA . GLU B 1 259 ? 30.406 -8.781 -11.273 1 91.75 259 GLU B CA 1
ATOM 5700 C C . GLU B 1 259 ? 29.656 -9.758 -10.367 1 91.75 259 GLU B C 1
ATOM 5702 O O . GLU B 1 259 ? 28.812 -10.523 -10.836 1 91.75 259 GLU B O 1
ATOM 5707 N N . VAL B 1 260 ? 30.062 -9.781 -9.141 1 89.88 260 VAL B N 1
ATOM 5708 C CA . VAL B 1 260 ? 29.281 -10.477 -8.125 1 89.88 260 VAL B CA 1
ATOM 5709 C C . VAL B 1 260 ? 28.391 -9.477 -7.387 1 89.88 260 VAL B C 1
ATOM 5711 O O . VAL B 1 260 ? 28.859 -8.75 -6.508 1 89.88 260 VAL B O 1
ATOM 5714 N N . THR B 1 261 ? 27.172 -9.578 -7.688 1 86.81 261 THR B N 1
ATOM 5715 C CA . THR B 1 261 ? 26.281 -8.594 -7.102 1 86.81 261 THR B CA 1
ATOM 5716 C C . THR B 1 261 ? 25.891 -8.992 -5.684 1 86.81 261 THR B C 1
ATOM 5718 O O . THR B 1 261 ? 26.141 -10.125 -5.262 1 86.81 261 THR B O 1
ATOM 5721 N N . GLU B 1 262 ? 25.422 -8.023 -4.945 1 80 262 GLU B N 1
ATOM 5722 C CA . GLU B 1 262 ? 24.938 -8.305 -3.59 1 80 262 GLU B CA 1
ATOM 5723 C C . GLU B 1 262 ? 23.484 -8.773 -3.598 1 80 262 GLU B C 1
ATOM 5725 O O . GLU B 1 262 ? 22.906 -9.008 -2.539 1 80 262 GLU B O 1
ATOM 5730 N N . THR B 1 263 ? 22.984 -9.055 -4.73 1 79.62 263 THR B N 1
ATOM 5731 C CA . THR B 1 263 ? 21.594 -9.43 -4.852 1 79.62 263 THR B CA 1
ATOM 5732 C C . THR B 1 263 ? 21.391 -10.906 -4.551 1 79.62 263 THR B C 1
ATOM 5734 O O . THR B 1 263 ? 21.953 -11.766 -5.234 1 79.62 263 THR B O 1
ATOM 5737 N N . ILE B 1 264 ? 20.656 -11.18 -3.551 1 83.69 264 ILE B N 1
ATOM 5738 C CA . ILE B 1 264 ? 20.312 -12.539 -3.168 1 83.69 264 ILE B CA 1
ATOM 5739 C C . ILE B 1 264 ? 18.859 -12.836 -3.572 1 83.69 264 ILE B C 1
ATOM 5741 O O . ILE B 1 264 ? 17.969 -12.047 -3.295 1 83.69 264 ILE B O 1
ATOM 5745 N N . LYS B 1 265 ? 18.703 -13.898 -4.312 1 85.75 265 LYS B N 1
ATOM 5746 C CA . LYS B 1 265 ? 17.375 -14.352 -4.723 1 85.75 265 LYS B CA 1
ATOM 5747 C C . LYS B 1 265 ? 16.984 -15.625 -3.975 1 85.75 265 LYS B C 1
ATOM 5749 O O . LYS B 1 265 ? 17.812 -16.516 -3.777 1 85.75 265 LYS B O 1
ATOM 5754 N N . SER B 1 266 ? 15.789 -15.609 -3.525 1 85.56 266 SER B N 1
ATOM 5755 C CA . SER B 1 266 ? 15.328 -16.75 -2.748 1 85.56 266 SER B CA 1
ATOM 5756 C C . SER B 1 266 ? 14.062 -17.359 -3.357 1 85.56 266 SER B C 1
ATOM 5758 O O . SER B 1 266 ? 13.227 -16.641 -3.904 1 85.56 266 SER B O 1
ATOM 5760 N N . GLY B 1 267 ? 13.977 -18.703 -3.186 1 88.81 267 GLY B N 1
ATOM 5761 C CA . GLY B 1 267 ? 12.812 -19.406 -3.707 1 88.81 267 GLY B CA 1
ATOM 5762 C C . GLY B 1 267 ? 13.031 -19.953 -5.105 1 88.81 267 GLY B C 1
ATOM 5763 O O . GLY B 1 267 ? 13.781 -19.391 -5.895 1 88.81 267 GLY B O 1
ATOM 5764 N N . ASP B 1 268 ? 12.383 -20.984 -5.43 1 90.38 268 ASP B N 1
ATOM 5765 C CA . ASP B 1 268 ? 12.539 -21.672 -6.703 1 90.38 268 ASP B CA 1
ATOM 5766 C C . ASP B 1 268 ? 12.211 -20.75 -7.879 1 90.38 268 ASP B C 1
ATOM 5768 O O . ASP B 1 268 ? 12.867 -20.812 -8.922 1 90.38 268 ASP B O 1
ATOM 5772 N N . LEU B 1 269 ? 11.258 -19.891 -7.652 1 91.75 269 LEU B N 1
ATOM 5773 C CA . LEU B 1 269 ? 10.82 -19 -8.727 1 91.75 269 LEU B CA 1
ATOM 5774 C C . LEU B 1 269 ? 11.883 -17.938 -9.016 1 91.75 269 LEU B C 1
ATOM 5776 O O . LEU B 1 269 ? 12.344 -17.812 -10.148 1 91.75 269 LEU B O 1
ATOM 5780 N N . HIS B 1 270 ? 12.32 -17.266 -7.988 1 89.38 270 HIS B N 1
ATOM 5781 C CA . HIS B 1 270 ? 13.297 -16.203 -8.18 1 89.38 270 HIS B CA 1
ATOM 5782 C C . HIS B 1 270 ? 14.641 -16.766 -8.633 1 89.38 270 HIS B C 1
ATOM 5784 O O . HIS B 1 270 ? 15.344 -16.141 -9.438 1 89.38 270 HIS B O 1
ATOM 5790 N N . ARG B 1 271 ? 14.977 -17.891 -8.141 1 89.25 271 ARG B N 1
ATOM 5791 C CA . ARG B 1 271 ? 16.219 -18.547 -8.531 1 89.25 271 ARG B CA 1
ATOM 5792 C C . ARG B 1 271 ? 16.188 -18.938 -10.008 1 89.25 271 ARG B C 1
ATOM 5794 O O . ARG B 1 271 ? 17.156 -18.734 -10.734 1 89.25 271 ARG B O 1
ATOM 5801 N N . PHE B 1 272 ? 15.094 -19.469 -10.461 1 90.94 272 PHE B N 1
ATOM 5802 C CA . PHE B 1 272 ? 14.93 -19.875 -11.852 1 90.94 272 PHE B CA 1
ATOM 5803 C C . PHE B 1 272 ? 15.109 -18.688 -12.789 1 90.94 272 PHE B C 1
ATOM 5805 O O . PHE B 1 272 ? 15.898 -18.75 -13.734 1 90.94 272 PHE B O 1
ATOM 5812 N N . PHE B 1 273 ? 14.492 -17.625 -12.461 1 88.94 273 PHE B N 1
ATOM 5813 C CA . PHE B 1 273 ? 14.531 -16.453 -13.336 1 88.94 273 PHE B CA 1
ATOM 5814 C C . PHE B 1 273 ? 15.812 -15.664 -13.133 1 88.94 273 PHE B C 1
ATOM 5816 O O . PHE B 1 273 ? 16.172 -14.82 -13.953 1 88.94 273 PHE B O 1
ATOM 5823 N N . GLY B 1 274 ? 16.469 -15.969 -12.047 1 87.06 274 GLY B N 1
ATOM 5824 C CA . GLY B 1 274 ? 17.766 -15.352 -11.797 1 87.06 274 GLY B CA 1
ATOM 5825 C C . GLY B 1 274 ? 18.906 -16.047 -12.516 1 87.06 274 GLY B C 1
ATOM 5826 O O . GLY B 1 274 ? 20.031 -15.57 -12.492 1 87.06 274 GLY B O 1
ATOM 5827 N N . GLY B 1 275 ? 18.594 -17.203 -13.156 1 86 275 GLY B N 1
ATOM 5828 C CA . GLY B 1 275 ? 19.625 -17.891 -13.922 1 86 275 GLY B CA 1
ATOM 5829 C C . GLY B 1 275 ? 20.188 -19.109 -13.219 1 86 275 GLY B C 1
ATOM 5830 O O . GLY B 1 275 ? 21.203 -19.672 -13.641 1 86 275 GLY B O 1
ATOM 5831 N N . ASP B 1 276 ? 19.562 -19.531 -12.148 1 87.75 276 ASP B N 1
ATOM 5832 C CA . ASP B 1 276 ? 19.906 -20.781 -11.492 1 87.75 276 ASP B CA 1
ATOM 5833 C C . ASP B 1 276 ? 19.422 -21.984 -12.312 1 87.75 276 ASP B C 1
ATOM 5835 O O . ASP B 1 276 ? 18.234 -22.281 -12.32 1 87.75 276 ASP B O 1
ATOM 5839 N N . LYS B 1 277 ? 20.328 -22.688 -12.859 1 85.69 277 LYS B N 1
ATOM 5840 C CA . LYS B 1 277 ? 19.969 -23.75 -13.789 1 85.69 277 LYS B CA 1
ATOM 5841 C C . LYS B 1 277 ? 19.531 -25.016 -13.047 1 85.69 277 LYS B C 1
ATOM 5843 O O . LYS B 1 277 ? 19.062 -25.969 -13.664 1 85.69 277 LYS B O 1
ATOM 5848 N N . GLY B 1 278 ? 19.531 -24.922 -11.742 1 82.38 278 GLY B N 1
ATOM 5849 C CA . GLY B 1 278 ? 19 -26.016 -10.93 1 82.38 278 GLY B CA 1
ATOM 5850 C C . GLY B 1 278 ? 17.625 -25.719 -10.375 1 82.38 278 GLY B C 1
ATOM 5851 O O . GLY B 1 278 ? 17 -26.562 -9.727 1 82.38 278 GLY B O 1
ATOM 5852 N N . ALA B 1 279 ? 17.141 -24.547 -10.648 1 88.62 279 ALA B N 1
ATOM 5853 C CA . ALA B 1 279 ? 15.836 -24.141 -10.133 1 88.62 279 ALA B CA 1
ATOM 5854 C C . ALA B 1 279 ? 14.727 -24.453 -11.133 1 88.62 279 ALA B C 1
ATOM 5856 O O . ALA B 1 279 ? 14.984 -24.641 -12.32 1 88.62 279 ALA B O 1
ATOM 5857 N N . GLY B 1 280 ? 13.516 -24.578 -10.641 1 92.12 280 GLY B N 1
ATOM 5858 C CA . GLY B 1 280 ? 12.359 -24.906 -11.453 1 92.12 280 GLY B CA 1
ATOM 5859 C C . GLY B 1 280 ? 11.805 -26.297 -11.156 1 92.12 280 GLY B C 1
ATOM 5860 O O . GLY B 1 280 ? 10.828 -26.719 -11.773 1 92.12 280 GLY B O 1
ATOM 5861 N N . ALA B 1 281 ? 12.391 -26.938 -10.156 1 90.06 281 ALA B N 1
ATOM 5862 C CA . ALA B 1 281 ? 12.023 -28.312 -9.812 1 90.06 281 ALA B CA 1
ATOM 5863 C C . ALA B 1 281 ? 10.656 -28.359 -9.133 1 90.06 281 ALA B C 1
ATOM 5865 O O . ALA B 1 281 ? 9.984 -29.391 -9.148 1 90.06 281 ALA B O 1
ATOM 5866 N N . PHE B 1 282 ? 10.289 -27.25 -8.562 1 92 282 PHE B N 1
ATOM 5867 C CA . PHE B 1 282 ? 9.008 -27.219 -7.867 1 92 282 PHE B CA 1
ATOM 5868 C C . PHE B 1 282 ? 7.984 -26.406 -8.656 1 92 282 PHE B C 1
ATOM 5870 O O . PHE B 1 282 ? 6.984 -25.953 -8.094 1 92 282 PHE B O 1
ATOM 5877 N N . MET B 1 283 ? 8.312 -26.172 -9.906 1 95.88 283 MET B N 1
ATOM 5878 C CA . MET B 1 283 ? 7.391 -25.453 -10.789 1 95.88 283 MET B CA 1
ATOM 5879 C C . MET B 1 283 ? 7.094 -26.266 -12.039 1 95.88 283 MET B C 1
ATOM 5881 O O . MET B 1 283 ? 5.965 -26.266 -12.531 1 95.88 283 MET B O 1
ATOM 5885 N N . ASN B 1 284 ? 8.016 -27.047 -12.539 1 95.94 284 ASN B N 1
ATOM 5886 C CA . ASN B 1 284 ? 7.957 -27.703 -13.844 1 95.94 284 ASN B CA 1
ATOM 5887 C C . ASN B 1 284 ? 6.773 -28.656 -13.938 1 95.94 284 ASN B C 1
ATOM 5889 O O . ASN B 1 284 ? 6.078 -28.703 -14.953 1 95.94 284 ASN B O 1
ATOM 5893 N N . GLY B 1 285 ? 6.469 -29.312 -12.898 1 97.06 285 GLY B N 1
ATOM 5894 C CA . GLY B 1 285 ? 5.453 -30.359 -12.922 1 97.06 285 GLY B CA 1
ATOM 5895 C C . GLY B 1 285 ? 4.039 -29.812 -12.992 1 97.06 285 GLY B C 1
ATOM 5896 O O . GLY B 1 285 ? 3.096 -30.562 -13.266 1 97.06 285 GLY B O 1
ATOM 5897 N N . PHE B 1 286 ? 3.887 -28.547 -12.781 1 97.88 286 PHE B N 1
ATOM 5898 C CA . PHE B 1 286 ? 2.555 -27.953 -12.82 1 97.88 286 PHE B CA 1
ATOM 5899 C C . PHE B 1 286 ? 2.102 -27.734 -14.258 1 97.88 286 PHE B C 1
ATOM 5901 O O . PHE B 1 286 ? 0.902 -27.734 -14.547 1 97.88 286 PHE B O 1
ATOM 5908 N N . PHE B 1 287 ? 3.018 -27.609 -15.211 1 98.44 287 PHE B N 1
ATOM 5909 C CA . PHE B 1 287 ? 2.674 -27.344 -16.594 1 98.44 287 PHE B CA 1
ATOM 5910 C C . PHE B 1 287 ? 1.886 -28.516 -17.188 1 98.44 287 PHE B C 1
ATOM 5912 O O . PHE B 1 287 ? 0.836 -28.312 -17.797 1 98.44 287 PHE B O 1
ATOM 5919 N N . PRO B 1 288 ? 2.316 -29.781 -16.969 1 98.69 288 PRO B N 1
ATOM 5920 C CA . PRO B 1 288 ? 1.546 -30.906 -17.5 1 98.69 288 PRO B CA 1
ATOM 5921 C C . PRO B 1 288 ? 0.119 -30.953 -16.953 1 98.69 288 PRO B C 1
ATOM 5923 O O . PRO B 1 288 ? -0.804 -31.359 -17.672 1 98.69 288 PRO B O 1
ATOM 5926 N N . ILE B 1 289 ? -0.042 -30.5 -15.75 1 98.56 289 ILE B N 1
ATOM 5927 C CA . ILE B 1 289 ? -1.337 -30.594 -15.086 1 98.56 289 ILE B CA 1
ATOM 5928 C C . ILE B 1 289 ? -2.264 -29.5 -15.602 1 98.56 289 ILE B C 1
ATOM 5930 O O . ILE B 1 289 ? -3.391 -29.766 -16.016 1 98.56 289 ILE B O 1
ATOM 5934 N N . MET B 1 290 ? -1.812 -28.266 -15.609 1 97.75 290 MET B N 1
ATOM 5935 C CA . MET B 1 290 ? -2.652 -27.125 -15.961 1 97.75 290 MET B CA 1
ATOM 5936 C C . MET B 1 290 ? -2.92 -27.078 -17.453 1 97.75 290 MET B C 1
ATOM 5938 O O . MET B 1 290 ? -4.035 -26.781 -17.891 1 97.75 290 MET B O 1
ATOM 5942 N N . MET B 1 291 ? -1.957 -27.422 -18.25 1 98.12 291 MET B N 1
ATOM 5943 C CA . MET B 1 291 ? -2.072 -27.281 -19.703 1 98.12 291 MET B CA 1
ATOM 5944 C C . MET B 1 291 ? -2.732 -28.516 -20.312 1 98.12 291 MET B C 1
ATOM 5946 O O . MET B 1 291 ? -3.359 -28.422 -21.359 1 98.12 291 MET B O 1
ATOM 5950 N N . PHE B 1 292 ? -2.584 -29.703 -19.672 1 98.69 292 PHE B N 1
ATOM 5951 C CA . PHE B 1 292 ? -3 -30.922 -20.344 1 98.69 292 PHE B CA 1
ATOM 5952 C C . PHE B 1 292 ? -3.867 -31.781 -19.438 1 98.69 292 PHE B C 1
ATOM 5954 O O . PHE B 1 292 ? -4.949 -32.219 -19.828 1 98.69 292 PHE B O 1
ATOM 5961 N N . GLY B 1 293 ? -3.461 -31.984 -18.188 1 98.62 293 GLY B N 1
ATOM 5962 C CA . GLY B 1 293 ? -4.215 -32.844 -17.266 1 98.62 293 GLY B CA 1
ATOM 5963 C C . GLY B 1 293 ? -5.645 -32.375 -17.062 1 98.62 293 GLY B C 1
ATOM 5964 O O . GLY B 1 293 ? -6.59 -33.094 -17.344 1 98.62 293 GLY B O 1
ATOM 5965 N N . LEU B 1 294 ? -5.805 -31.156 -16.641 1 98 294 LEU B N 1
ATOM 5966 C CA . LEU B 1 294 ? -7.121 -30.609 -16.344 1 98 294 LEU B CA 1
ATOM 5967 C C . LEU B 1 294 ? -7.977 -30.5 -17.594 1 98 294 LEU B C 1
ATOM 5969 O O . LEU B 1 294 ? -9.156 -30.859 -17.594 1 98 294 LEU B O 1
ATOM 5973 N N . PRO B 1 295 ? -7.406 -30.078 -18.703 1 98.12 295 PRO B N 1
ATOM 5974 C CA . PRO B 1 295 ? -8.188 -30.172 -19.953 1 98.12 295 PRO B CA 1
ATOM 5975 C C . PRO B 1 295 ? -8.609 -31.594 -20.281 1 98.12 295 PRO B C 1
ATOM 5977 O O . PRO B 1 295 ? -9.711 -31.812 -20.797 1 98.12 295 PRO B O 1
ATOM 5980 N N . GLY B 1 296 ? -7.793 -32.531 -20.062 1 98.5 296 GLY B N 1
ATOM 5981 C CA . GLY B 1 296 ? -8.18 -33.938 -20.203 1 98.5 296 GLY B CA 1
ATOM 5982 C C . GLY B 1 296 ? -9.344 -34.344 -19.328 1 98.5 296 GLY B C 1
ATOM 5983 O O . GLY B 1 296 ? -10.242 -35.062 -19.75 1 98.5 296 GLY B O 1
ATOM 5984 N N . ALA B 1 297 ? -9.281 -33.906 -18.094 1 98.06 297 ALA B N 1
ATOM 5985 C CA . ALA B 1 297 ? -10.375 -34.156 -17.172 1 98.06 297 ALA B CA 1
ATOM 5986 C C . ALA B 1 297 ? -11.672 -33.531 -17.672 1 98.06 297 ALA B C 1
ATOM 5988 O O . ALA B 1 297 ? -12.742 -34.156 -17.578 1 98.06 297 ALA B O 1
ATOM 5989 N N . ALA B 1 298 ? -11.586 -32.281 -18.109 1 96.88 298 ALA B N 1
ATOM 5990 C CA . ALA B 1 298 ? -12.758 -31.594 -18.641 1 96.88 298 ALA B CA 1
ATOM 5991 C C . ALA B 1 298 ? -13.352 -32.375 -19.828 1 96.88 298 ALA B C 1
ATOM 5993 O O . ALA B 1 298 ? -14.578 -32.469 -19.953 1 96.88 298 ALA B O 1
ATOM 5994 N N . LEU B 1 299 ? -12.477 -32.844 -20.688 1 97.62 299 LEU B N 1
ATOM 5995 C CA . LEU B 1 299 ? -12.93 -33.625 -21.844 1 97.62 299 LEU B CA 1
ATOM 5996 C C . LEU B 1 299 ? -13.641 -34.906 -21.391 1 97.62 299 LEU B C 1
ATOM 5998 O O . LEU B 1 299 ? -14.648 -35.312 -21.969 1 97.62 299 LEU B O 1
ATOM 6002 N N . ALA B 1 300 ? -13.094 -35.562 -20.406 1 97.81 300 ALA B N 1
ATOM 6003 C CA . ALA B 1 300 ? -13.727 -36.75 -19.844 1 97.81 300 ALA B CA 1
ATOM 6004 C C . ALA B 1 300 ? -15.125 -36.406 -19.312 1 97.81 300 ALA B C 1
ATOM 6006 O O . ALA B 1 300 ? -16.078 -37.188 -19.531 1 97.81 300 ALA B O 1
ATOM 6007 N N . MET B 1 301 ? -15.203 -35.406 -18.609 1 95.38 301 MET B N 1
ATOM 6008 C CA . MET B 1 301 ? -16.484 -35 -18.031 1 95.38 301 MET B CA 1
ATOM 6009 C C . MET B 1 301 ? -17.484 -34.625 -19.125 1 95.38 301 MET B C 1
ATOM 6011 O O . MET B 1 301 ? -18.672 -34.906 -19 1 95.38 301 MET B O 1
ATOM 6015 N N . TYR B 1 302 ? -17.016 -34 -20.172 1 95.12 302 TYR B N 1
ATOM 6016 C CA . TYR B 1 302 ? -17.859 -33.688 -21.312 1 95.12 302 TYR B CA 1
ATOM 6017 C C . TYR B 1 302 ? -18.469 -34.938 -21.906 1 95.12 302 TYR B C 1
ATOM 6019 O O . TYR B 1 302 ? -19.688 -35 -22.141 1 95.12 302 TYR B O 1
ATOM 6027 N N . PHE B 1 303 ? -17.672 -35.969 -22.109 1 96 303 PHE B N 1
ATOM 6028 C CA . PHE B 1 303 ? -18.141 -37.188 -22.75 1 96 303 PHE B CA 1
ATOM 6029 C C . PHE B 1 303 ? -18.953 -38.031 -21.781 1 96 303 PHE B C 1
ATOM 6031 O O . PHE B 1 303 ? -19.719 -38.906 -22.203 1 96 303 PHE B O 1
ATOM 6038 N N . ALA B 1 304 ? -18.781 -37.781 -20.516 1 94.69 304 ALA B N 1
ATOM 6039 C CA . ALA B 1 304 ? -19.547 -38.5 -19.516 1 94.69 304 ALA B CA 1
ATOM 6040 C C . ALA B 1 304 ? -20.969 -37.938 -19.406 1 94.69 304 ALA B C 1
ATOM 6042 O O . ALA B 1 304 ? -21.875 -38.625 -18.938 1 94.69 304 ALA B O 1
ATOM 6043 N N . ALA B 1 305 ? -21.109 -36.781 -19.797 1 91 305 ALA B N 1
ATOM 6044 C CA . ALA B 1 305 ? -22.438 -36.156 -19.75 1 91 305 ALA B CA 1
ATOM 6045 C C . ALA B 1 305 ? -23.359 -36.781 -20.797 1 91 305 ALA B C 1
ATOM 6047 O O . ALA B 1 305 ? -22.906 -37.125 -21.891 1 91 305 ALA B O 1
ATOM 6048 N N . PRO B 1 306 ? -24.656 -36.875 -20.438 1 90.75 306 PRO B N 1
ATOM 6049 C CA . PRO B 1 306 ? -25.609 -37.344 -21.438 1 90.75 306 PRO B CA 1
ATOM 6050 C C . PRO B 1 306 ? -25.609 -36.469 -22.703 1 90.75 306 PRO B C 1
ATOM 6052 O O . PRO B 1 306 ? -25.406 -35.25 -22.609 1 90.75 306 PRO B O 1
ATOM 6055 N N . ALA B 1 307 ? -25.859 -37.125 -23.828 1 91.44 307 ALA B N 1
ATOM 6056 C CA . ALA B 1 307 ? -25.766 -36.469 -25.125 1 91.44 307 ALA B CA 1
ATOM 6057 C C . ALA B 1 307 ? -26.641 -35.219 -25.172 1 91.44 307 ALA B C 1
ATOM 6059 O O . ALA B 1 307 ? -26.266 -34.219 -25.781 1 91.44 307 ALA B O 1
ATOM 6060 N N . GLU B 1 308 ? -27.781 -35.219 -24.516 1 88.56 308 GLU B N 1
ATOM 6061 C CA . GLU B 1 308 ? -28.734 -34.094 -24.547 1 88.56 308 GLU B CA 1
ATOM 6062 C C . GLU B 1 308 ? -28.219 -32.906 -23.734 1 88.56 308 GLU B C 1
ATOM 6064 O O . GLU B 1 308 ? -28.625 -31.781 -23.969 1 88.56 308 GLU B O 1
ATOM 6069 N N . LYS B 1 309 ? -27.281 -33.156 -22.844 1 86.81 309 LYS B N 1
ATOM 6070 C CA . LYS B 1 309 ? -26.781 -32.094 -21.953 1 86.81 309 LYS B CA 1
ATOM 6071 C C . LYS B 1 309 ? -25.391 -31.641 -22.359 1 86.81 309 LYS B C 1
ATOM 6073 O O . LYS B 1 309 ? -24.844 -30.703 -21.781 1 86.81 309 LYS B O 1
ATOM 6078 N N . ARG B 1 310 ? -24.797 -32.219 -23.328 1 90.12 310 ARG B N 1
ATOM 6079 C CA . ARG B 1 310 ? -23.422 -31.922 -23.719 1 90.12 310 ARG B CA 1
ATOM 6080 C C . ARG B 1 310 ? -23.297 -30.516 -24.281 1 90.12 310 ARG B C 1
ATOM 6082 O O . ARG B 1 310 ? -22.266 -29.859 -24.109 1 90.12 310 ARG B O 1
ATOM 6089 N N . GLY B 1 311 ? -24.375 -30.078 -25.031 1 82.25 311 GLY B N 1
ATOM 6090 C CA . GLY B 1 311 ? -24.375 -28.719 -25.516 1 82.25 311 GLY B CA 1
ATOM 6091 C C . GLY B 1 311 ? -24.359 -27.672 -24.406 1 82.25 311 GLY B C 1
ATOM 6092 O O . GLY B 1 311 ? -23.672 -26.656 -24.531 1 82.25 311 GLY B O 1
ATOM 6093 N N . GLN B 1 312 ? -25.047 -28 -23.375 1 74.56 312 GLN B N 1
ATOM 6094 C CA . GLN B 1 312 ? -25.172 -27.094 -22.25 1 74.56 312 GLN B CA 1
ATOM 6095 C C . GLN B 1 312 ? -23.875 -27.047 -21.453 1 74.56 312 GLN B C 1
ATOM 6097 O O . GLN B 1 312 ? -23.453 -25.984 -21 1 74.56 312 GLN B O 1
ATOM 6102 N N . VAL B 1 313 ? -23.234 -28.156 -21.25 1 82.88 313 VAL B N 1
ATOM 6103 C CA . VAL B 1 313 ? -22.078 -28.188 -20.359 1 82.88 313 VAL B CA 1
ATOM 6104 C C . VAL B 1 313 ? -20.797 -27.984 -21.172 1 82.88 313 VAL B C 1
ATOM 6106 O O . VAL B 1 313 ? -19.766 -27.578 -20.609 1 82.88 313 VAL B O 1
ATOM 6109 N N . GLY B 1 314 ? -20.875 -28.219 -22.406 1 87.5 314 GLY B N 1
ATOM 6110 C CA . GLY B 1 314 ? -19.688 -28.172 -23.25 1 87.5 314 GLY B CA 1
ATOM 6111 C C . GLY B 1 314 ? -19.047 -26.797 -23.297 1 87.5 314 GLY B C 1
ATOM 6112 O O . GLY B 1 314 ? -17.812 -26.688 -23.203 1 87.5 314 GLY B O 1
ATOM 6113 N N . GLY B 1 315 ? -19.875 -25.797 -23.5 1 81.56 315 GLY B N 1
ATOM 6114 C CA . GLY B 1 315 ? -19.328 -24.453 -23.547 1 81.56 315 GLY B CA 1
ATOM 6115 C C . GLY B 1 315 ? -18.625 -24.047 -22.266 1 81.56 315 GLY B C 1
ATOM 6116 O O . GLY B 1 315 ? -17.531 -23.484 -22.297 1 81.56 315 GLY B O 1
ATOM 6117 N N . ALA B 1 316 ? -19.203 -24.375 -21.188 1 79.06 316 ALA B N 1
ATOM 6118 C CA . ALA B 1 316 ? -18.641 -24.031 -19.891 1 79.06 316 ALA B CA 1
ATOM 6119 C C . ALA B 1 316 ? -17.359 -24.797 -19.625 1 79.06 316 ALA B C 1
ATOM 6121 O O . ALA B 1 316 ? -16.359 -24.219 -19.172 1 79.06 316 ALA B O 1
ATOM 6122 N N . LEU B 1 317 ? -17.391 -26.094 -19.875 1 88.56 317 LEU B N 1
ATOM 6123 C CA . LEU B 1 317 ? -16.219 -26.938 -19.641 1 88.56 317 LEU B CA 1
ATOM 6124 C C . LEU B 1 317 ? -15.055 -26.516 -20.547 1 88.56 317 LEU B C 1
ATOM 6126 O O . LEU B 1 317 ? -13.898 -26.5 -20.109 1 88.56 317 LEU B O 1
ATOM 6130 N N . PHE B 1 318 ? -15.406 -26.172 -21.719 1 91.56 318 PHE B N 1
ATOM 6131 C CA . PHE B 1 318 ? -14.359 -25.719 -22.625 1 91.56 318 PHE B CA 1
ATOM 6132 C C . PHE B 1 318 ? -13.727 -24.422 -22.125 1 91.56 318 PHE B C 1
ATOM 6134 O O . PHE B 1 318 ? -12.508 -24.266 -22.141 1 91.56 318 PHE B O 1
ATOM 6141 N N . SER B 1 319 ? -14.609 -23.547 -21.734 1 86.44 319 SER B N 1
ATOM 6142 C CA . SER B 1 319 ? -14.133 -22.25 -21.312 1 86.44 319 SER B CA 1
ATOM 6143 C C . SER B 1 319 ? -13.188 -22.375 -20.109 1 86.44 319 SER B C 1
ATOM 6145 O O . SER B 1 319 ? -12.117 -21.75 -20.094 1 86.44 319 SER B O 1
ATOM 6147 N N . VAL B 1 320 ? -13.516 -23.109 -19.156 1 86.06 320 VAL B N 1
ATOM 6148 C CA . VAL B 1 320 ? -12.703 -23.219 -17.953 1 86.06 320 VAL B CA 1
ATOM 6149 C C . VAL B 1 320 ? -11.461 -24.047 -18.234 1 86.06 320 VAL B C 1
ATOM 6151 O O . VAL B 1 320 ? -10.398 -23.797 -17.656 1 86.06 320 VAL B O 1
ATOM 6154 N N . ALA B 1 321 ? -11.57 -25.047 -19.078 1 94.5 321 ALA B N 1
ATOM 6155 C CA . ALA B 1 321 ? -10.406 -25.812 -19.5 1 94.5 321 ALA B CA 1
ATOM 6156 C C . ALA B 1 321 ? -9.406 -24.938 -20.25 1 94.5 321 ALA B C 1
ATOM 6158 O O . ALA B 1 321 ? -8.195 -25.062 -20.062 1 94.5 321 ALA B O 1
ATOM 6159 N N . PHE B 1 322 ? -9.945 -24.125 -21.109 1 93.25 322 PHE B N 1
ATOM 6160 C CA . PHE B 1 322 ? -9.094 -23.219 -21.859 1 93.25 322 PHE B CA 1
ATOM 6161 C C . PHE B 1 322 ? -8.398 -22.234 -20.938 1 93.25 322 PHE B C 1
ATOM 6163 O O . PHE B 1 322 ? -7.238 -21.875 -21.156 1 93.25 322 PHE B O 1
ATOM 6170 N N . CYS B 1 323 ? -9.102 -21.781 -20 1 89.12 323 CYS B N 1
ATOM 6171 C CA . CYS B 1 323 ? -8.516 -20.891 -19 1 89.12 323 CYS B CA 1
ATOM 6172 C C . CYS B 1 323 ? -7.32 -21.562 -18.328 1 89.12 323 CYS B C 1
ATOM 6174 O O . CYS B 1 323 ? -6.258 -20.953 -18.203 1 89.12 323 CYS B O 1
ATOM 6176 N N . ALA B 1 324 ? -7.52 -22.781 -17.922 1 94.19 324 ALA B N 1
ATOM 6177 C CA . ALA B 1 324 ? -6.426 -23.531 -17.297 1 94.19 324 ALA B CA 1
ATOM 6178 C C . ALA B 1 324 ? -5.262 -23.703 -18.266 1 94.19 324 ALA B C 1
ATOM 6180 O O . ALA B 1 324 ? -4.102 -23.516 -17.891 1 94.19 324 ALA B O 1
ATOM 6181 N N . PHE B 1 325 ? -5.539 -24.016 -19.5 1 96.88 325 PHE B N 1
ATOM 6182 C CA . PHE B 1 325 ? -4.531 -24.234 -20.531 1 96.88 325 PHE B CA 1
ATOM 6183 C C . PHE B 1 325 ? -3.742 -22.969 -20.781 1 96.88 325 PHE B C 1
ATOM 6185 O O . PHE B 1 325 ? -2.51 -22.984 -20.828 1 96.88 325 PHE B O 1
ATOM 6192 N N . LEU B 1 326 ? -4.457 -21.906 -20.906 1 93.5 326 LEU B N 1
ATOM 6193 C CA . LEU B 1 326 ? -3.846 -20.656 -21.375 1 93.5 326 LEU B CA 1
ATOM 6194 C C . LEU B 1 326 ? -3.127 -19.953 -20.234 1 93.5 326 LEU B C 1
ATOM 6196 O O . LEU B 1 326 ? -1.988 -19.5 -20.391 1 93.5 326 LEU B O 1
ATOM 6200 N N . THR B 1 327 ? -3.775 -19.875 -19.047 1 90.12 327 THR B N 1
ATOM 6201 C CA . THR B 1 327 ? -3.285 -19 -17.984 1 90.12 327 THR B CA 1
ATOM 6202 C C . THR B 1 327 ? -2.746 -19.812 -16.812 1 90.12 327 THR B C 1
ATOM 6204 O O . THR B 1 327 ? -2.033 -19.297 -15.953 1 90.12 327 THR B O 1
ATOM 6207 N N . GLY B 1 328 ? -3.146 -21.078 -16.703 1 93.44 328 GLY B N 1
ATOM 6208 C CA . GLY B 1 328 ? -2.766 -21.922 -15.57 1 93.44 328 GLY B CA 1
ATOM 6209 C C . GLY B 1 328 ? -3.688 -21.766 -14.375 1 93.44 328 GLY B C 1
ATOM 6210 O O . GLY B 1 328 ? -3.451 -22.359 -13.32 1 93.44 328 GLY B O 1
ATOM 6211 N N . ILE B 1 329 ? -4.719 -21 -14.523 1 87.81 329 ILE B N 1
ATOM 6212 C CA . ILE B 1 329 ? -5.703 -20.891 -13.453 1 87.81 329 ILE B CA 1
ATOM 6213 C C . ILE B 1 329 ? -6.645 -22.078 -13.477 1 87.81 329 ILE B C 1
ATOM 6215 O O . ILE B 1 329 ? -7.316 -22.344 -14.484 1 87.81 329 ILE B O 1
ATOM 6219 N N . THR B 1 330 ? -6.734 -22.719 -12.352 1 91.56 330 THR B N 1
ATOM 6220 C CA . THR B 1 330 ? -7.383 -24.031 -12.367 1 91.56 330 THR B CA 1
ATOM 6221 C C . THR B 1 330 ? -8.664 -24 -11.531 1 91.56 330 THR B C 1
ATOM 6223 O O . THR B 1 330 ? -9.523 -24.875 -11.688 1 91.56 330 THR B O 1
ATOM 6226 N N . GLU B 1 331 ? -8.812 -23.062 -10.672 1 78.12 331 GLU B N 1
ATOM 6227 C CA . GLU B 1 331 ? -9.875 -23.062 -9.672 1 78.12 331 GLU B CA 1
ATOM 6228 C C . GLU B 1 331 ? -11.25 -23.094 -10.336 1 78.12 331 GLU B C 1
ATOM 6230 O O . GLU B 1 331 ? -12.148 -23.812 -9.875 1 78.12 331 GLU B O 1
ATOM 6235 N N . PRO B 1 332 ? -11.477 -22.391 -11.43 1 76.69 332 PRO B N 1
ATOM 6236 C CA . PRO B 1 332 ? -12.797 -22.453 -12.055 1 76.69 332 PRO B CA 1
ATOM 6237 C C . PRO B 1 332 ? -13.164 -23.875 -12.5 1 76.69 332 PRO B C 1
ATOM 6239 O O . PRO B 1 332 ? -14.328 -24.266 -12.422 1 76.69 332 PRO B O 1
ATOM 6242 N N . LEU B 1 333 ? -12.25 -24.594 -12.953 1 87.31 333 LEU B N 1
ATOM 6243 C CA . LEU B 1 333 ? -12.5 -25.953 -13.383 1 87.31 333 LEU B CA 1
ATOM 6244 C C . LEU B 1 333 ? -12.555 -26.906 -12.18 1 87.31 333 LEU B C 1
ATOM 6246 O O . LEU B 1 333 ? -13.445 -27.75 -12.094 1 87.31 333 LEU B O 1
ATOM 6250 N N . GLU B 1 334 ? -11.609 -26.781 -11.328 1 88.81 334 GLU B N 1
ATOM 6251 C CA . GLU B 1 334 ? -11.523 -27.656 -10.148 1 88.81 334 GLU B CA 1
ATOM 6252 C C . GLU B 1 334 ? -12.797 -27.562 -9.312 1 88.81 334 GLU B C 1
ATOM 6254 O O . GLU B 1 334 ? -13.281 -28.578 -8.805 1 88.81 334 GLU B O 1
ATOM 6259 N N . PHE B 1 335 ? -13.352 -26.484 -9.273 1 76.19 335 PHE B N 1
ATOM 6260 C CA . PHE B 1 335 ? -14.531 -26.297 -8.43 1 76.19 335 PHE B CA 1
ATOM 6261 C C . PHE B 1 335 ? -15.773 -26.844 -9.109 1 76.19 335 PHE B C 1
ATOM 6263 O O . PHE B 1 335 ? -16.812 -27.016 -8.469 1 7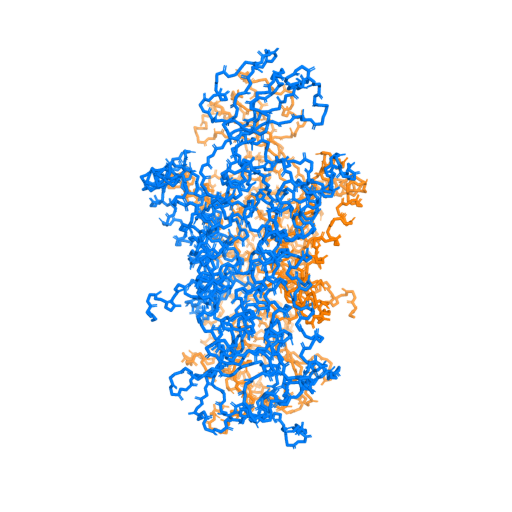6.19 335 PHE B O 1
ATOM 6270 N N . MET B 1 336 ? -15.688 -27.109 -10.32 1 77.19 336 MET B N 1
ATOM 6271 C CA . MET B 1 336 ? -16.828 -27.703 -11.016 1 77.19 336 MET B CA 1
ATOM 6272 C C . MET B 1 336 ? -17.016 -29.172 -10.609 1 77.19 336 MET B C 1
ATOM 6274 O O . MET B 1 336 ? -18.109 -29.703 -10.727 1 77.19 336 MET B O 1
ATOM 6278 N N . PHE B 1 337 ? -15.961 -29.734 -10.117 1 84.19 337 PHE B N 1
ATOM 6279 C CA . PHE B 1 337 ? -16.141 -31.141 -9.844 1 84.19 337 PHE B CA 1
ATOM 6280 C C . PHE B 1 337 ? -15.68 -31.484 -8.438 1 84.19 337 PHE B C 1
ATOM 6282 O O . PHE B 1 337 ? -15.992 -32.562 -7.914 1 84.19 337 PHE B O 1
ATOM 6289 N N . MET B 1 338 ? -14.953 -30.672 -7.789 1 82.94 338 MET B N 1
ATOM 6290 C CA . MET B 1 338 ? -14.359 -31.016 -6.496 1 82.94 338 MET B CA 1
ATOM 6291 C C . MET B 1 338 ? -15.438 -31.359 -5.477 1 82.94 338 MET B C 1
ATOM 6293 O O . MET B 1 338 ? -15.273 -32.281 -4.684 1 82.94 338 MET B O 1
ATOM 6297 N N . PHE B 1 339 ? -16.562 -30.656 -5.562 1 71.38 339 PHE B N 1
ATOM 6298 C CA . PHE B 1 339 ? -17.594 -30.875 -4.566 1 71.38 339 PHE B CA 1
ATOM 6299 C C . PHE B 1 339 ? -18.578 -31.938 -5.039 1 71.38 339 PHE B C 1
ATOM 6301 O O . PHE B 1 339 ? -19.219 -32.625 -4.227 1 71.38 339 PHE B O 1
ATOM 6308 N N . LEU B 1 340 ? -18.719 -32.062 -6.32 1 74.25 340 LEU B N 1
ATOM 6309 C CA . LEU B 1 340 ? -19.578 -33.094 -6.895 1 74.25 340 LEU B CA 1
ATOM 6310 C C . LEU B 1 340 ? -18.969 -34.469 -6.738 1 74.25 340 LEU B C 1
ATOM 6312 O O . LEU B 1 340 ? -19.688 -35.469 -6.48 1 74.25 340 LEU B O 1
ATOM 6316 N N . ALA B 1 341 ? -17.734 -34.5 -6.875 1 86.81 341 ALA B N 1
ATOM 6317 C CA . ALA B 1 341 ? -17.031 -35.781 -6.816 1 86.81 341 ALA B CA 1
ATOM 6318 C C . ALA B 1 341 ? -15.672 -35.625 -6.133 1 86.81 341 ALA B C 1
ATOM 6320 O O . ALA B 1 341 ? -14.633 -35.625 -6.797 1 86.81 341 ALA B O 1
ATOM 6321 N N . PRO B 1 342 ? -15.609 -35.688 -4.852 1 89 342 PRO B N 1
ATOM 6322 C CA . PRO B 1 342 ? -14.359 -35.5 -4.109 1 89 342 PRO B CA 1
ATOM 6323 C C . PRO B 1 342 ? -13.305 -36.562 -4.457 1 89 342 PRO B C 1
ATOM 6325 O O . PRO B 1 342 ? -12.102 -36.281 -4.41 1 89 342 PRO B O 1
ATOM 6328 N N . ALA B 1 343 ? -13.742 -37.656 -4.836 1 92.81 343 ALA B N 1
ATOM 6329 C CA . ALA B 1 343 ? -12.805 -38.719 -5.223 1 92.81 343 ALA B CA 1
ATOM 6330 C C . ALA B 1 343 ? -12.016 -38.312 -6.465 1 92.81 343 ALA B C 1
ATOM 6332 O O . ALA B 1 343 ? -10.82 -38.625 -6.57 1 92.81 343 ALA B O 1
ATOM 6333 N N . LEU B 1 344 ? -12.688 -37.719 -7.406 1 95 344 LEU B N 1
ATOM 6334 C CA . LEU B 1 344 ? -11.992 -37.219 -8.594 1 95 344 LEU B CA 1
ATOM 6335 C C . LEU B 1 344 ? -10.953 -36.156 -8.219 1 95 344 LEU B C 1
ATOM 6337 O O . LEU B 1 344 ? -9.875 -36.125 -8.812 1 95 344 LEU B O 1
ATOM 6341 N N . TYR B 1 345 ? -11.32 -35.375 -7.258 1 94.5 345 TYR B N 1
ATOM 6342 C CA . TYR B 1 345 ? -10.383 -34.344 -6.832 1 94.5 345 TYR B CA 1
ATOM 6343 C C . TYR B 1 345 ? -9.172 -34.938 -6.141 1 94.5 345 TYR B C 1
ATOM 6345 O O . TYR B 1 345 ? -8.047 -34.469 -6.309 1 94.5 345 TYR B O 1
ATOM 6353 N N . ALA B 1 346 ? -9.43 -35.969 -5.348 1 95.81 346 ALA B N 1
ATOM 6354 C CA . ALA B 1 346 ? -8.32 -36.656 -4.715 1 95.81 346 ALA B CA 1
ATOM 6355 C C . ALA B 1 346 ? -7.375 -37.25 -5.758 1 95.81 346 ALA B C 1
ATOM 6357 O O . ALA B 1 346 ? -6.152 -37.188 -5.598 1 95.81 346 ALA B O 1
ATOM 6358 N N . ILE B 1 347 ? -7.906 -37.781 -6.758 1 97.31 347 ILE B N 1
ATOM 6359 C CA . ILE B 1 347 ? -7.105 -38.312 -7.852 1 97.31 347 ILE B CA 1
ATOM 6360 C C . ILE B 1 347 ? -6.297 -37.188 -8.5 1 97.31 347 ILE B C 1
ATOM 6362 O O . ILE B 1 347 ? -5.105 -37.344 -8.773 1 97.31 347 ILE B O 1
ATOM 6366 N N . HIS B 1 348 ? -6.973 -36.062 -8.719 1 97.62 348 HIS B N 1
ATOM 6367 C CA . HIS B 1 348 ? -6.32 -34.906 -9.281 1 97.62 348 HIS B CA 1
ATOM 6368 C C . HIS B 1 348 ? -5.137 -34.469 -8.422 1 97.62 348 HIS B C 1
ATOM 6370 O O . HIS B 1 348 ? -4.059 -34.156 -8.945 1 97.62 348 HIS B O 1
ATOM 6376 N N . ALA B 1 349 ? -5.277 -34.469 -7.125 1 97.44 349 ALA B N 1
ATOM 6377 C CA . ALA B 1 349 ? -4.211 -34.062 -6.207 1 97.44 349 ALA B CA 1
ATOM 6378 C C . ALA B 1 349 ? -3.025 -35.031 -6.301 1 97.44 349 ALA B C 1
ATOM 6380 O O . ALA B 1 349 ? -1.875 -34.594 -6.383 1 97.44 349 ALA B O 1
ATOM 6381 N N . VAL B 1 350 ? -3.309 -36.25 -6.312 1 97.81 350 VAL B N 1
ATOM 6382 C CA . VAL B 1 350 ? -2.27 -37.281 -6.391 1 97.81 350 VAL B CA 1
ATOM 6383 C C . VAL B 1 350 ? -1.543 -37.188 -7.73 1 97.81 350 VAL B C 1
ATOM 6385 O O . VAL B 1 350 ? -0.314 -37.281 -7.785 1 97.81 350 VAL B O 1
ATOM 6388 N N . PHE B 1 351 ? -2.297 -37 -8.805 1 98.62 351 PHE B N 1
ATOM 6389 C CA . PHE B 1 351 ? -1.697 -36.875 -10.133 1 98.62 351 PHE B CA 1
ATOM 6390 C C . PHE B 1 351 ? -0.77 -35.688 -10.203 1 98.62 351 PHE B C 1
ATOM 6392 O O . PHE B 1 351 ? 0.247 -35.719 -10.898 1 98.62 351 PHE B O 1
ATOM 6399 N N . THR B 1 352 ? -1.134 -34.594 -9.508 1 98.12 352 THR B N 1
ATOM 6400 C CA . THR B 1 352 ? -0.275 -33.406 -9.5 1 98.12 352 THR B CA 1
ATOM 6401 C C . THR B 1 352 ? 1.062 -33.719 -8.836 1 98.12 352 THR B C 1
ATOM 6403 O O . THR B 1 352 ? 2.117 -33.344 -9.336 1 98.12 352 THR B O 1
ATOM 6406 N N . GLY B 1 353 ? 1.015 -34.438 -7.703 1 97.5 353 GLY B N 1
ATOM 6407 C CA . GLY B 1 353 ? 2.248 -34.875 -7.07 1 97.5 353 GLY B CA 1
ATOM 6408 C C . GLY B 1 353 ? 3.096 -35.75 -7.965 1 97.5 353 GLY B C 1
ATOM 6409 O O . GLY B 1 353 ? 4.309 -35.562 -8.062 1 97.5 353 GLY B O 1
ATOM 6410 N N . LEU B 1 354 ? 2.479 -36.656 -8.617 1 97.75 354 LEU B N 1
ATOM 6411 C CA . LEU B 1 354 ? 3.18 -37.562 -9.508 1 97.75 354 LEU B CA 1
ATOM 6412 C C . LEU B 1 354 ? 3.787 -36.812 -10.688 1 97.75 354 LEU B C 1
ATOM 6414 O O . LEU B 1 354 ? 4.859 -37.188 -11.172 1 97.75 354 LEU B O 1
ATOM 6418 N N . SER B 1 355 ? 3.076 -35.875 -11.156 1 98.31 355 SER B N 1
ATOM 6419 C CA . SER B 1 355 ? 3.586 -35.062 -12.266 1 98.31 355 SER B CA 1
ATOM 6420 C C . SER B 1 355 ? 4.902 -34.375 -11.898 1 98.31 355 SER B C 1
ATOM 6422 O O . SER B 1 355 ? 5.828 -34.344 -12.711 1 98.31 355 SER B O 1
ATOM 6424 N N . LEU B 1 356 ? 4.953 -33.812 -10.711 1 96.44 356 LEU B N 1
ATOM 6425 C CA . LEU B 1 356 ? 6.195 -33.188 -10.273 1 96.44 356 LEU B CA 1
ATOM 6426 C C . LEU B 1 356 ? 7.328 -34.219 -10.211 1 96.44 356 LEU B C 1
ATOM 6428 O O . LEU B 1 356 ? 8.461 -33.906 -10.609 1 96.44 356 LEU B O 1
ATOM 6432 N N . VAL B 1 357 ? 7.043 -35.438 -9.766 1 95.81 357 VAL B N 1
ATOM 6433 C CA . VAL B 1 357 ? 8.047 -36.5 -9.672 1 95.81 357 VAL B CA 1
ATOM 6434 C C . VAL B 1 357 ? 8.531 -36.875 -11.07 1 95.81 357 VAL B C 1
ATOM 6436 O O . VAL B 1 357 ? 9.734 -36.906 -11.328 1 95.81 357 VAL B O 1
ATOM 6439 N N . VAL B 1 358 ? 7.629 -37.062 -11.977 1 97 358 VAL B N 1
ATOM 6440 C CA . VAL B 1 358 ? 7.957 -37.531 -13.32 1 97 358 VAL B CA 1
ATOM 6441 C C . VAL B 1 358 ? 8.75 -36.438 -14.055 1 97 358 VAL B C 1
ATOM 6443 O O . VAL B 1 358 ? 9.75 -36.75 -14.711 1 97 358 VAL B O 1
ATOM 6446 N N . ALA B 1 359 ? 8.258 -35.219 -13.969 1 95.94 359 ALA B N 1
ATOM 6447 C CA . ALA B 1 359 ? 8.945 -34.094 -14.617 1 95.94 359 ALA B CA 1
ATOM 6448 C C . ALA B 1 359 ? 10.383 -33.969 -14.141 1 95.94 359 ALA B C 1
ATOM 6450 O O . ALA B 1 359 ? 11.297 -33.75 -14.938 1 95.94 359 ALA B O 1
ATOM 6451 N N . ASN B 1 360 ? 10.57 -34.125 -12.875 1 92.75 360 ASN B N 1
ATOM 6452 C CA . ASN B 1 360 ? 11.914 -34.031 -12.32 1 92.75 360 ASN B CA 1
ATOM 6453 C C . ASN B 1 360 ? 12.758 -35.25 -12.664 1 92.75 360 ASN B C 1
ATOM 6455 O O . ASN B 1 360 ? 13.953 -35.156 -12.922 1 92.75 360 ASN B O 1
ATOM 6459 N N . MET B 1 361 ? 12.18 -36.438 -12.633 1 92.06 361 MET B N 1
ATOM 6460 C CA . MET B 1 361 ? 12.883 -37.688 -12.969 1 92.06 361 MET B CA 1
ATOM 6461 C C . MET B 1 361 ? 13.43 -37.625 -14.391 1 92.06 361 MET B C 1
ATOM 6463 O O . MET B 1 361 ? 14.492 -38.156 -14.68 1 92.06 361 MET B O 1
ATOM 6467 N N . LEU B 1 362 ? 12.711 -36.938 -15.203 1 93 362 LEU B N 1
ATOM 6468 C CA . LEU B 1 362 ? 13.102 -36.844 -16.609 1 93 362 LEU B CA 1
ATOM 6469 C C . LEU B 1 362 ? 14.023 -35.6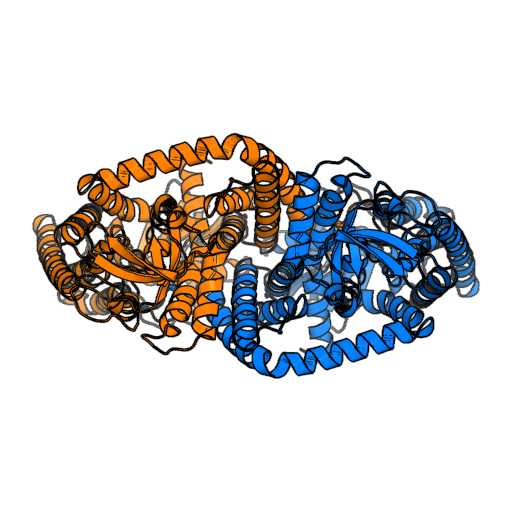56 -16.828 1 93 362 LEU B C 1
ATOM 6471 O O . LEU B 1 362 ? 14.438 -35.375 -17.969 1 93 362 LEU B O 1
ATOM 6475 N N . GLY B 1 363 ? 14.281 -34.875 -15.789 1 88.81 363 GLY B N 1
ATOM 6476 C CA . GLY B 1 363 ? 15.266 -33.812 -15.828 1 88.81 363 GLY B CA 1
ATOM 6477 C C . GLY B 1 363 ? 14.734 -32.531 -16.438 1 88.81 363 GLY B C 1
ATOM 6478 O O . GLY B 1 363 ? 15.5 -31.719 -16.969 1 88.81 363 GLY B O 1
ATOM 6479 N N . THR B 1 364 ? 13.469 -32.406 -16.516 1 92.88 364 THR B N 1
ATOM 6480 C CA . THR B 1 364 ? 12.914 -31.156 -17.047 1 92.88 364 THR B CA 1
ATOM 6481 C C . THR B 1 364 ? 12.891 -30.062 -15.977 1 92.88 364 THR B C 1
ATOM 6483 O O . THR B 1 364 ? 12.656 -30.359 -14.797 1 92.88 364 THR B O 1
ATOM 6486 N N . LEU B 1 365 ? 13.242 -28.844 -16.344 1 92.25 365 LEU B N 1
ATOM 6487 C CA . LEU B 1 365 ? 13.094 -27.656 -15.508 1 92.25 365 LEU B CA 1
ATOM 6488 C C . LEU B 1 365 ? 12.352 -26.562 -16.25 1 92.25 365 LEU B C 1
ATOM 6490 O O . LEU B 1 365 ? 12.57 -26.359 -17.453 1 92.25 365 LEU B O 1
ATOM 6494 N N . HIS B 1 366 ? 11.453 -25.984 -15.594 1 94.31 366 HIS B N 1
ATOM 6495 C CA . HIS B 1 366 ? 10.672 -24.875 -16.141 1 94.31 366 HIS B CA 1
ATOM 6496 C C . HIS B 1 366 ? 10.133 -23.984 -15.023 1 94.31 366 HIS B C 1
ATOM 6498 O O . HIS B 1 366 ? 10.141 -24.375 -13.852 1 94.31 366 HIS B O 1
ATOM 6504 N N . GLY B 1 367 ? 9.828 -22.781 -15.375 1 94.25 367 GLY B N 1
ATOM 6505 C CA . GLY B 1 367 ? 9.312 -21.828 -14.398 1 94.25 367 GLY B CA 1
ATOM 6506 C C . GLY B 1 367 ? 8.164 -20.984 -14.93 1 94.25 367 GLY B C 1
ATOM 6507 O O . GLY B 1 367 ? 7.887 -21 -16.125 1 94.25 367 GLY B O 1
ATOM 6508 N N . PHE B 1 368 ? 7.445 -20.469 -14.031 1 94.44 368 PHE B N 1
ATOM 6509 C CA . PHE B 1 368 ? 6.379 -19.547 -14.375 1 94.44 368 PHE B CA 1
ATOM 6510 C C . PHE B 1 368 ? 6.398 -18.328 -13.445 1 94.44 368 PHE B C 1
ATOM 6512 O O . PHE B 1 368 ? 6.91 -18.406 -12.328 1 94.44 368 PHE B O 1
ATOM 6519 N N . THR B 1 369 ? 5.867 -17.203 -13.898 1 88.88 369 THR B N 1
ATOM 6520 C CA . THR B 1 369 ? 5.777 -15.984 -13.094 1 88.88 369 THR B CA 1
ATOM 6521 C C . THR B 1 369 ? 4.387 -15.844 -12.484 1 88.88 369 THR B C 1
ATOM 6523 O O . THR B 1 369 ? 4.207 -15.125 -11.492 1 88.88 369 THR B O 1
ATOM 6526 N N . PHE B 1 370 ? 3.467 -16.406 -13.125 1 83.94 370 PHE B N 1
ATOM 6527 C CA . PHE B 1 370 ? 2.104 -16.344 -12.609 1 83.94 370 PHE B CA 1
ATOM 6528 C C . PHE B 1 370 ? 1.578 -17.734 -12.289 1 83.94 370 PHE B C 1
ATOM 6530 O O . PHE B 1 370 ? 1.386 -18.078 -11.125 1 83.94 370 PHE B O 1
ATOM 6537 N N . SER B 1 371 ? 1.4 -18.484 -13.375 1 90.69 371 SER B N 1
ATOM 6538 C CA . SER B 1 371 ? 0.945 -19.875 -13.25 1 90.69 371 SER B CA 1
ATOM 6539 C C . SER B 1 371 ? 1.402 -20.719 -14.438 1 90.69 371 SER B C 1
ATOM 6541 O O . SER B 1 371 ? 1.894 -20.172 -15.43 1 90.69 371 SER B O 1
ATOM 6543 N N . ALA B 1 372 ? 1.362 -21.953 -14.367 1 96.06 372 ALA B N 1
ATOM 6544 C CA . ALA B 1 372 ? 1.937 -22.922 -15.305 1 96.06 372 ALA B CA 1
ATOM 6545 C C . ALA B 1 372 ? 1.006 -23.141 -16.484 1 96.06 372 ALA B C 1
ATOM 6547 O O . ALA B 1 372 ? 0.7 -24.297 -16.828 1 96.06 372 ALA B O 1
ATOM 6548 N N . GLY B 1 373 ? 0.587 -22.047 -17.172 1 96.12 373 GLY B N 1
ATOM 6549 C CA . GLY B 1 373 ? -0.186 -22.109 -18.391 1 96.12 373 GLY B CA 1
ATOM 6550 C C . GLY B 1 373 ? 0.659 -21.938 -19.641 1 96.12 373 GLY B C 1
ATOM 6551 O O . GLY B 1 373 ? 1.886 -21.844 -19.562 1 96.12 373 GLY B O 1
ATOM 6552 N N . LEU B 1 374 ? -0.007 -21.891 -20.797 1 96.44 374 LEU B N 1
ATOM 6553 C CA . LEU B 1 374 ? 0.658 -21.781 -22.094 1 96.44 374 LEU B CA 1
ATOM 6554 C C . LEU B 1 374 ? 1.446 -20.484 -22.188 1 96.44 374 LEU B C 1
ATOM 6556 O O . LEU B 1 374 ? 2.541 -20.453 -22.75 1 96.44 374 LEU B O 1
ATOM 6560 N N . ILE B 1 375 ? 0.891 -19.453 -21.703 1 92.62 375 ILE B N 1
ATOM 6561 C CA . ILE B 1 375 ? 1.555 -18.156 -21.781 1 92.62 375 ILE B CA 1
ATOM 6562 C C . ILE B 1 375 ? 2.926 -18.25 -21.109 1 92.62 375 ILE B C 1
ATOM 6564 O O . ILE B 1 375 ? 3.941 -17.906 -21.719 1 92.62 375 ILE B O 1
ATOM 6568 N N . ASP B 1 376 ? 2.982 -18.781 -19.938 1 95.44 376 ASP B N 1
ATOM 6569 C CA . ASP B 1 376 ? 4.254 -18.922 -19.234 1 95.44 376 ASP B CA 1
ATOM 6570 C C . ASP B 1 376 ? 5.148 -19.953 -19.922 1 95.44 376 ASP B C 1
ATOM 6572 O O . ASP B 1 376 ? 6.371 -19.797 -19.969 1 95.44 376 ASP B O 1
ATOM 6576 N N . TYR B 1 377 ? 4.531 -20.984 -20.422 1 96.56 377 TYR B N 1
ATOM 6577 C CA . TYR B 1 377 ? 5.285 -22.031 -21.094 1 96.56 377 TYR B CA 1
ATOM 6578 C C . TYR B 1 377 ? 6.07 -21.469 -22.281 1 96.56 377 TYR B C 1
ATOM 6580 O O . TYR B 1 377 ? 7.262 -21.75 -22.438 1 96.56 377 TYR B O 1
ATOM 6588 N N . VAL B 1 378 ? 5.438 -20.656 -23 1 94.94 378 VAL B N 1
ATOM 6589 C CA . VAL B 1 378 ? 6.043 -20.125 -24.219 1 94.94 378 VAL B CA 1
ATOM 6590 C C . VAL B 1 378 ? 7.012 -19 -23.859 1 94.94 378 VAL B C 1
ATOM 6592 O O . VAL B 1 378 ? 8.125 -18.938 -24.391 1 94.94 378 VAL B O 1
ATOM 6595 N N . LEU B 1 379 ? 6.605 -18.156 -23 1 92.06 379 LEU B N 1
ATOM 6596 C CA . LEU B 1 379 ? 7.426 -17 -22.656 1 92.06 379 LEU B CA 1
ATOM 6597 C C . LEU B 1 379 ? 8.719 -17.438 -21.969 1 92.06 379 LEU B C 1
ATOM 6599 O O . LEU B 1 379 ? 9.758 -16.781 -22.125 1 92.06 379 LEU B O 1
ATOM 6603 N N . ASN B 1 380 ? 8.672 -18.578 -21.266 1 92.88 380 ASN B N 1
ATOM 6604 C CA . ASN B 1 380 ? 9.844 -19.016 -20.5 1 92.88 380 ASN B CA 1
ATOM 6605 C C . ASN B 1 380 ? 10.531 -20.203 -21.172 1 92.88 380 ASN B C 1
ATOM 6607 O O . ASN B 1 380 ? 11.391 -20.844 -20.562 1 92.88 380 ASN B O 1
ATOM 6611 N N . PHE B 1 381 ? 10.203 -20.469 -22.391 1 91.25 381 PHE B N 1
ATOM 6612 C CA . PHE B 1 381 ? 10.695 -21.609 -23.141 1 91.25 381 PHE B CA 1
ATOM 6613 C C . PHE B 1 381 ? 12.211 -21.594 -23.234 1 91.25 381 PHE B C 1
ATOM 6615 O O . PHE B 1 381 ? 12.867 -22.625 -23.078 1 91.25 381 PHE B O 1
ATOM 6622 N N . GLY B 1 382 ? 12.789 -20.406 -23.438 1 84.38 382 GLY B N 1
ATOM 6623 C CA . GLY B 1 382 ? 14.219 -20.266 -23.625 1 84.38 382 GLY B CA 1
ATOM 6624 C C . GLY B 1 382 ? 15.016 -20.438 -22.344 1 84.38 382 GLY B C 1
ATOM 6625 O O . GLY B 1 382 ? 16.234 -20.672 -22.391 1 84.38 382 GLY B O 1
ATOM 6626 N N . LEU B 1 383 ? 14.383 -20.391 -21.234 1 86.38 383 LEU B N 1
ATOM 6627 C CA . LEU B 1 383 ? 15.039 -20.516 -19.938 1 86.38 383 LEU B CA 1
ATOM 6628 C C . LEU B 1 383 ? 14.938 -21.938 -19.406 1 86.38 383 LEU B C 1
ATOM 6630 O O . LEU B 1 383 ? 15.672 -22.312 -18.5 1 86.38 383 LEU B O 1
ATOM 6634 N N . ALA B 1 384 ? 14.055 -22.719 -20.016 1 90.62 384 ALA B N 1
ATOM 6635 C CA . ALA B 1 384 ? 13.703 -24.031 -19.5 1 90.62 384 ALA B CA 1
ATOM 6636 C C . ALA B 1 384 ? 14.711 -25.094 -19.953 1 90.62 384 ALA B C 1
ATOM 6638 O O . ALA B 1 384 ? 15.5 -24.859 -20.859 1 90.62 384 ALA B O 1
ATOM 6639 N N . THR B 1 385 ? 14.734 -26.125 -19.219 1 87.94 385 THR B N 1
ATOM 6640 C CA . THR B 1 385 ? 15.484 -27.328 -19.578 1 87.94 385 THR B CA 1
ATOM 6641 C C . THR B 1 385 ? 14.555 -28.406 -20.109 1 87.94 385 THR B C 1
ATOM 6643 O O . THR B 1 385 ? 13.648 -28.859 -19.406 1 87.94 385 THR B O 1
ATOM 6646 N N . LYS B 1 386 ? 14.68 -28.844 -21.328 1 91.44 386 LYS B N 1
ATOM 6647 C CA . LYS B 1 386 ? 13.922 -29.891 -22.016 1 91.44 386 LYS B CA 1
ATOM 6648 C C . LYS B 1 386 ? 12.43 -29.562 -22.047 1 91.44 386 LYS B C 1
ATOM 6650 O O . LYS B 1 386 ? 11.602 -30.375 -21.641 1 91.44 386 LYS B O 1
ATOM 6655 N N . PRO B 1 387 ? 12.102 -28.328 -22.516 1 93.62 387 PRO B N 1
ATOM 6656 C CA . PRO B 1 387 ? 10.688 -27.922 -22.484 1 93.62 387 PRO B CA 1
ATOM 6657 C C . PRO B 1 387 ? 9.82 -28.766 -23.406 1 93.62 387 PRO B C 1
ATOM 6659 O O . PRO B 1 387 ? 8.641 -28.984 -23.125 1 93.62 387 PRO B O 1
ATOM 6662 N N . LEU B 1 388 ? 10.367 -29.297 -24.484 1 95.56 388 LEU B N 1
ATOM 6663 C CA . LEU B 1 388 ? 9.586 -30.125 -25.391 1 95.56 388 LEU B CA 1
ATOM 6664 C C . LEU B 1 388 ? 9.242 -31.469 -24.734 1 95.56 388 LEU B C 1
ATOM 6666 O O . LEU B 1 388 ? 8.141 -31.984 -24.922 1 95.56 388 LEU B O 1
ATOM 6670 N N . LEU B 1 389 ? 10.242 -31.938 -24.016 1 95.69 389 LEU B N 1
ATOM 6671 C CA . LEU B 1 389 ? 9.961 -33.156 -23.266 1 95.69 389 LEU B CA 1
ATOM 6672 C C . LEU B 1 389 ? 8.867 -32.938 -22.234 1 95.69 389 LEU B C 1
ATOM 6674 O O . LEU B 1 389 ? 8.023 -33.812 -22.016 1 95.69 389 LEU B O 1
ATOM 6678 N N . LEU B 1 390 ? 8.93 -31.812 -21.594 1 97.06 390 LEU B N 1
ATOM 6679 C CA . LEU B 1 390 ? 7.898 -31.469 -20.625 1 97.06 390 LEU B CA 1
ATOM 6680 C C . LEU B 1 390 ? 6.523 -31.422 -21.281 1 97.06 390 LEU B C 1
ATOM 6682 O O . LEU B 1 390 ? 5.531 -31.844 -20.688 1 97.06 390 LEU B O 1
ATOM 6686 N N . GLY B 1 391 ? 6.449 -30.859 -22.484 1 97.69 391 GLY B N 1
ATOM 6687 C CA . GLY B 1 391 ? 5.211 -30.875 -23.25 1 97.69 391 GLY B CA 1
ATOM 6688 C C . GLY B 1 391 ? 4.707 -32.281 -23.531 1 97.69 391 GLY B C 1
ATOM 6689 O O . GLY B 1 391 ? 3.506 -32.531 -23.422 1 97.69 391 GLY B O 1
ATOM 6690 N N . ALA B 1 392 ? 5.617 -33.156 -23.859 1 98.06 392 ALA B N 1
ATOM 6691 C CA . ALA B 1 392 ? 5.254 -34.562 -24.125 1 98.06 392 ALA B CA 1
ATOM 6692 C C . ALA B 1 392 ? 4.715 -35.219 -22.859 1 98.06 392 ALA B C 1
ATOM 6694 O O . ALA B 1 392 ? 3.756 -36 -22.922 1 98.06 392 ALA B O 1
ATOM 6695 N N . VAL B 1 393 ? 5.418 -34.906 -21.797 1 98 393 VAL B N 1
ATOM 6696 C CA . VAL B 1 393 ? 4.922 -35.375 -20.516 1 98 393 VAL B CA 1
ATOM 6697 C C . VAL B 1 393 ? 3.496 -34.875 -20.281 1 98 393 VAL B C 1
ATOM 6699 O O . VAL B 1 393 ? 2.645 -35.625 -19.781 1 98 393 VAL B O 1
ATOM 6702 N N . GLY B 1 394 ? 3.238 -33.625 -20.609 1 98.62 394 GLY B N 1
ATOM 6703 C CA . GLY B 1 394 ? 1.906 -33.062 -20.5 1 98.62 394 GLY B CA 1
ATOM 6704 C C . GLY B 1 394 ? 0.863 -33.812 -21.297 1 98.62 394 GLY B C 1
ATOM 6705 O O . GLY B 1 394 ? -0.238 -34.062 -20.812 1 98.62 394 GLY B O 1
ATOM 6706 N N . LEU B 1 395 ? 1.207 -34.219 -22.516 1 98.38 395 LEU B N 1
ATOM 6707 C CA . LEU B 1 395 ? 0.292 -35 -23.344 1 98.38 395 LEU B CA 1
ATOM 6708 C C . LEU B 1 395 ? -0.021 -36.344 -22.688 1 98.38 395 LEU B C 1
ATOM 6710 O O . LEU B 1 395 ? -1.161 -36.812 -22.734 1 98.38 395 LEU B O 1
ATOM 6714 N N . GLY B 1 396 ? 1.026 -36.906 -22.125 1 98.56 396 GLY B N 1
ATOM 6715 C CA . GLY B 1 396 ? 0.812 -38.125 -21.375 1 98.56 396 GLY B CA 1
ATOM 6716 C C . GLY B 1 396 ? -0.161 -37.969 -20.234 1 98.56 396 GLY B C 1
ATOM 6717 O O . GLY B 1 396 ? -1.06 -38.781 -20.047 1 98.56 396 GLY B O 1
ATOM 6718 N N . PHE B 1 397 ? 0.028 -36.938 -19.484 1 98.69 397 PHE B N 1
ATOM 6719 C CA . PHE B 1 397 ? -0.859 -36.688 -18.359 1 98.69 397 PHE B CA 1
ATOM 6720 C C . PHE B 1 397 ? -2.258 -36.344 -18.828 1 98.69 397 PHE B C 1
ATOM 6722 O O . PHE B 1 397 ? -3.25 -36.656 -18.172 1 98.69 397 PHE B O 1
ATOM 6729 N N . GLY B 1 398 ? -2.336 -35.594 -19.969 1 98.62 398 GLY B N 1
ATOM 6730 C CA . GLY B 1 398 ? -3.646 -35.375 -20.562 1 98.62 398 GLY B CA 1
ATOM 6731 C C . GLY B 1 398 ? -4.414 -36.656 -20.812 1 98.62 398 GLY B C 1
ATOM 6732 O O . GLY B 1 398 ? -5.594 -36.75 -20.484 1 98.62 398 GLY B O 1
ATOM 6733 N N . ALA B 1 399 ? -3.727 -37.625 -21.406 1 98.62 399 ALA B N 1
ATOM 6734 C CA . ALA B 1 399 ? -4.332 -38.938 -21.656 1 98.62 399 ALA B CA 1
ATOM 6735 C C . ALA B 1 399 ? -4.676 -39.656 -20.359 1 98.62 399 ALA B C 1
ATOM 6737 O O . ALA B 1 399 ? -5.75 -40.219 -20.234 1 98.62 399 ALA B O 1
ATOM 6738 N N . LEU B 1 400 ? -3.729 -39.594 -19.484 1 98.5 400 LEU B N 1
ATOM 6739 C CA . LEU B 1 400 ? -3.943 -40.219 -18.188 1 98.5 400 LEU B CA 1
ATOM 6740 C C . LEU B 1 400 ? -5.207 -39.688 -17.516 1 98.5 400 LEU B C 1
ATOM 6742 O O . LEU B 1 400 ? -6.027 -40.469 -17.016 1 98.5 400 LEU B O 1
ATOM 6746 N N . TYR B 1 401 ? -5.332 -38.344 -17.422 1 98.62 401 TYR B N 1
ATOM 6747 C CA . TYR B 1 401 ? -6.512 -37.719 -16.828 1 98.62 401 TYR B CA 1
ATOM 6748 C C . TYR B 1 401 ? -7.777 -38.156 -17.562 1 98.62 401 TYR B C 1
ATOM 6750 O O . TYR B 1 401 ? -8.773 -38.5 -16.938 1 98.62 401 TYR B O 1
ATOM 6758 N N . PHE B 1 402 ? -7.723 -38.094 -18.906 1 98.44 402 PHE B N 1
ATOM 6759 C CA . PHE B 1 402 ? -8.898 -38.406 -19.703 1 98.44 402 PHE B CA 1
ATOM 6760 C C . PHE B 1 402 ? -9.398 -39.844 -19.422 1 98.44 402 PHE B C 1
ATOM 6762 O O . PHE B 1 402 ? -10.578 -40.031 -19.125 1 98.44 402 PHE B O 1
ATOM 6769 N N . PHE B 1 403 ? -8.555 -40.812 -19.438 1 98.44 403 PHE B N 1
ATOM 6770 C CA . PHE B 1 403 ? -8.953 -42.188 -19.297 1 98.44 403 PHE B CA 1
ATOM 6771 C C . PHE B 1 403 ? -9.32 -42.5 -17.844 1 98.44 403 PHE B C 1
ATOM 6773 O O . PHE B 1 403 ? -10.289 -43.219 -17.594 1 98.44 403 PHE B O 1
ATOM 6780 N N . THR B 1 404 ? -8.555 -42 -16.906 1 98.31 404 THR B N 1
ATOM 6781 C CA . THR B 1 404 ? -8.836 -42.281 -15.508 1 98.31 404 THR B CA 1
ATOM 6782 C C . THR B 1 404 ? -10.164 -41.656 -15.086 1 98.31 404 THR B C 1
ATOM 6784 O O . THR B 1 404 ? -10.969 -42.281 -14.398 1 98.31 404 THR B O 1
ATOM 6787 N N . PHE B 1 405 ? -10.352 -40.375 -15.438 1 98.06 405 PHE B N 1
ATOM 6788 C CA . PHE B 1 405 ? -11.602 -39.719 -15.078 1 98.06 405 PHE B CA 1
ATOM 6789 C C . PHE B 1 405 ? -12.789 -40.375 -15.758 1 98.06 405 PHE B C 1
ATOM 6791 O O . PHE B 1 405 ? -13.844 -40.562 -15.148 1 98.06 405 PHE B O 1
ATOM 6798 N N . THR B 1 406 ? -12.625 -40.719 -17.078 1 97.44 406 THR B N 1
ATOM 6799 C CA . THR B 1 406 ? -13.688 -41.406 -17.781 1 97.44 406 THR B CA 1
ATOM 6800 C C . THR B 1 406 ? -14.047 -42.719 -17.078 1 97.44 406 THR B C 1
ATOM 6802 O O . THR B 1 406 ? -15.227 -43 -16.859 1 97.44 406 THR B O 1
ATOM 6805 N N . PHE B 1 407 ? -13.055 -43.438 -16.75 1 97.88 407 PHE B N 1
ATOM 6806 C CA . PHE B 1 407 ? -13.266 -44.719 -16.078 1 97.88 407 PHE B CA 1
ATOM 6807 C C . PHE B 1 407 ? -13.93 -44.531 -14.719 1 97.88 407 PHE B C 1
ATOM 6809 O O . PHE B 1 407 ? -14.922 -45.188 -14.398 1 97.88 407 PHE B O 1
ATOM 6816 N N . ALA B 1 408 ? -13.43 -43.625 -13.906 1 97.06 408 ALA B N 1
ATOM 6817 C CA . ALA B 1 408 ? -13.93 -43.406 -12.555 1 97.06 408 ALA B CA 1
ATOM 6818 C C . ALA B 1 408 ? -15.375 -42.938 -12.57 1 97.06 408 ALA B C 1
ATOM 6820 O O . ALA B 1 408 ? -16.203 -43.375 -11.781 1 97.06 408 ALA B O 1
ATOM 6821 N N . ILE B 1 409 ? -15.664 -42 -13.469 1 95.88 409 ILE B N 1
ATOM 6822 C CA . ILE B 1 409 ? -17 -41.438 -13.547 1 95.88 409 ILE B CA 1
ATOM 6823 C C . ILE B 1 409 ? -18 -42.531 -13.938 1 95.88 409 ILE B C 1
ATOM 6825 O O . ILE B 1 409 ? -19.062 -42.656 -13.328 1 95.88 409 ILE B O 1
ATOM 6829 N N . ARG B 1 410 ? -17.656 -43.375 -14.859 1 94.44 410 ARG B N 1
ATOM 6830 C CA . ARG B 1 410 ? -18.562 -44.375 -15.375 1 94.44 410 ARG B CA 1
ATOM 6831 C C . ARG B 1 410 ? -18.625 -45.594 -14.438 1 94.44 410 ARG B C 1
ATOM 6833 O O . ARG B 1 410 ? -19.719 -46.125 -14.172 1 94.44 410 ARG B O 1
ATOM 6840 N N . ALA B 1 411 ? -17.469 -46 -14 1 95.88 411 ALA B N 1
ATOM 6841 C CA . ALA B 1 411 ? -17.391 -47.188 -13.156 1 95.88 411 ALA B CA 1
ATOM 6842 C C . ALA B 1 411 ? -18.078 -46.938 -11.812 1 95.88 411 ALA B C 1
ATOM 6844 O O . ALA B 1 411 ? -18.719 -47.844 -11.266 1 95.88 411 ALA B O 1
ATOM 6845 N N . PHE B 1 412 ? -17.984 -45.75 -11.273 1 95.56 412 PHE B N 1
ATOM 6846 C CA . PHE B 1 412 ? -18.516 -45.5 -9.938 1 95.56 412 PHE B CA 1
ATOM 6847 C C . PHE B 1 412 ? -19.703 -44.562 -9.992 1 95.56 412 PHE B C 1
ATOM 6849 O O . PHE B 1 412 ? -20.188 -44.094 -8.953 1 95.56 412 PHE B O 1
ATOM 6856 N N . ASN B 1 413 ? -20.094 -44.219 -11.102 1 92.81 413 ASN B N 1
ATOM 6857 C CA . ASN B 1 413 ? -21.25 -43.344 -11.328 1 92.81 413 ASN B CA 1
ATOM 6858 C C . ASN B 1 413 ? -21.125 -42.031 -10.562 1 92.81 413 ASN B C 1
ATOM 6860 O O . ASN B 1 413 ? -22.031 -41.656 -9.812 1 92.81 413 ASN B O 1
ATOM 6864 N N . LEU B 1 414 ? -19.984 -41.438 -10.727 1 92.81 414 LEU B N 1
ATOM 6865 C CA . LEU B 1 414 ? -19.703 -40.188 -10.016 1 92.81 414 LEU B CA 1
ATOM 6866 C C . LEU B 1 414 ? -20.453 -39.031 -10.664 1 92.81 414 LEU B C 1
ATOM 6868 O O . LEU B 1 414 ? -20.656 -39.031 -11.875 1 92.81 414 LEU B O 1
ATOM 6872 N N . LYS B 1 415 ? -20.828 -38.094 -9.875 1 86.62 415 LYS B N 1
ATOM 6873 C CA . LYS B 1 415 ? -21.469 -36.875 -10.383 1 86.62 415 LYS B CA 1
ATOM 6874 C C . LYS B 1 415 ? -20.453 -35.969 -11.039 1 86.62 415 LYS B C 1
ATOM 6876 O O . LYS B 1 415 ? -19.312 -35.844 -10.57 1 86.62 415 LYS B O 1
ATOM 6881 N N . SER B 1 416 ? -20.781 -35.438 -12.117 1 87.62 416 SER B N 1
ATOM 6882 C CA . SER B 1 416 ? -20 -34.469 -12.883 1 87.62 416 SER B CA 1
ATOM 6883 C C . SER B 1 416 ? -20.906 -33.5 -13.633 1 87.62 416 SER B C 1
ATOM 6885 O O . SER B 1 416 ? -22.125 -33.688 -13.68 1 87.62 416 SER B O 1
ATOM 6887 N N . PRO B 1 417 ? -20.375 -32.469 -14.055 1 82.94 417 PRO B N 1
ATOM 6888 C CA . PRO B 1 417 ? -21.219 -31.516 -14.781 1 82.94 417 PRO B CA 1
ATOM 6889 C C . PRO B 1 417 ? -22.094 -32.188 -15.844 1 82.94 417 PRO B C 1
ATOM 6891 O O . PRO B 1 417 ? -21.562 -32.906 -16.703 1 82.94 417 PRO B O 1
ATOM 6894 N N . GLY B 1 418 ? -23.375 -32 -15.805 1 79.75 418 GLY B N 1
ATOM 6895 C CA . GLY B 1 418 ? -24.328 -32.625 -16.734 1 79.75 418 GLY B CA 1
ATOM 6896 C C . GLY B 1 418 ? -24.922 -33.906 -16.203 1 79.75 418 GLY B C 1
ATOM 6897 O O . GLY B 1 418 ? -25.906 -34.406 -16.75 1 79.75 418 GLY B O 1
ATOM 6898 N N . ARG B 1 419 ? -24.359 -34.469 -15.164 1 83.25 419 ARG B N 1
ATOM 6899 C CA . ARG B 1 419 ? -24.797 -35.75 -14.594 1 83.25 419 ARG B CA 1
ATOM 6900 C C . ARG B 1 419 ? -25.312 -35.562 -13.172 1 83.25 419 ARG B C 1
ATOM 6902 O O . ARG B 1 419 ? -25.219 -36.469 -12.344 1 83.25 419 ARG B O 1
ATOM 6909 N N . GLU B 1 420 ? -25.656 -34.406 -12.727 1 68.94 420 GLU B N 1
ATOM 6910 C CA . GLU B 1 420 ? -26.078 -34.125 -11.359 1 68.94 420 GLU B CA 1
ATOM 6911 C C . GLU B 1 420 ? -27.453 -34.719 -11.062 1 68.94 420 GLU B C 1
ATOM 6913 O O . GLU B 1 420 ? -27.859 -34.812 -9.898 1 68.94 420 GLU B O 1
ATOM 6918 N N . GLY B 1 421 ? -28.047 -35.75 -11.719 1 55.94 421 GLY B N 1
ATOM 6919 C CA . GLY B 1 421 ? -29.375 -36.281 -11.562 1 55.94 421 GLY B CA 1
ATOM 6920 C C . GLY B 1 421 ? -30.469 -35.375 -12.062 1 55.94 421 GLY B C 1
ATOM 6921 O O . GLY B 1 421 ? -30.203 -34.219 -12.422 1 55.94 421 GLY B O 1
ATOM 6922 N N . ASP B 1 422 ? -31.781 -35.906 -12.414 1 45.41 422 ASP B N 1
ATOM 6923 C CA . ASP B 1 422 ? -33 -35.281 -12.945 1 45.41 422 ASP B CA 1
ATOM 6924 C C . ASP B 1 422 ? -33.25 -33.938 -12.281 1 45.41 422 ASP B C 1
ATOM 6926 O O . ASP B 1 422 ? -34.344 -33.375 -12.43 1 45.41 422 ASP B O 1
ATOM 6930 N N . GLU B 1 423 ? -32.781 -33.656 -11.156 1 39.53 423 GLU B N 1
ATOM 6931 C CA . GLU B 1 423 ? -33.188 -32.344 -10.711 1 39.53 423 GLU B CA 1
ATOM 6932 C C . GLU B 1 423 ? -32.656 -31.266 -11.656 1 39.53 423 GLU B C 1
ATOM 6934 O O . GLU B 1 423 ? -31.609 -31.422 -12.273 1 39.53 423 GLU B O 1
ATOM 6939 N N . GLU B 1 424 ? -33.562 -30.25 -12.117 1 36.75 424 GLU B N 1
ATOM 6940 C CA . GLU B 1 424 ? -33.531 -29.203 -13.133 1 36.75 424 GLU B CA 1
ATOM 6941 C C . GLU B 1 424 ? -32.188 -28.469 -13.133 1 36.75 424 GLU B C 1
ATOM 6943 O O . GLU B 1 424 ? -31.875 -27.703 -12.219 1 36.75 424 GLU B O 1
ATOM 6948 N N . THR B 1 425 ? -31.266 -29.141 -13.305 1 38.75 425 THR B N 1
ATOM 6949 C CA . THR B 1 425 ? -30.016 -28.391 -13.445 1 38.75 425 THR B CA 1
ATOM 6950 C C . THR B 1 425 ? -30.188 -27.25 -14.445 1 38.75 425 THR B C 1
ATOM 6952 O O . THR B 1 425 ? -30.453 -27.484 -15.625 1 38.75 425 THR B O 1
ATOM 6955 N N . ALA B 1 426 ? -30.859 -26.266 -14.062 1 34.81 426 ALA B N 1
ATOM 6956 C CA . ALA B 1 426 ? -31.094 -25.094 -14.914 1 34.81 426 ALA B CA 1
ATOM 6957 C C . ALA B 1 426 ? -29.828 -24.703 -15.664 1 34.81 426 ALA B C 1
ATOM 6959 O O . ALA B 1 426 ? -28.734 -24.766 -15.117 1 34.81 426 ALA B O 1
ATOM 6960 N N . ALA B 1 427 ? -29.953 -24.688 -16.922 1 35.31 427 ALA B N 1
ATOM 6961 C CA . ALA B 1 427 ? -29.047 -24.125 -17.922 1 35.31 427 ALA B CA 1
ATOM 6962 C C . ALA B 1 427 ? -28.312 -22.906 -17.359 1 35.31 427 ALA B C 1
ATOM 6964 O O . ALA B 1 427 ? -28.875 -22.094 -16.625 1 35.31 427 ALA B O 1
ATOM 6965 N N . ALA B 1 428 ? -27.125 -22.984 -17.141 1 35.75 428 ALA B N 1
ATOM 6966 C CA . ALA B 1 428 ? -26.25 -21.828 -16.906 1 35.75 428 ALA B CA 1
ATOM 6967 C C . ALA B 1 428 ? -26.766 -20.594 -17.641 1 35.75 428 ALA B C 1
ATOM 6969 O O . ALA B 1 428 ? -27.047 -20.656 -18.844 1 35.75 428 ALA B O 1
ATOM 6970 N N . PRO B 1 429 ? -27.609 -19.672 -17.094 1 34.47 429 PRO B N 1
ATOM 6971 C CA . PRO B 1 429 ? -28.016 -18.531 -17.938 1 34.47 429 PRO B CA 1
ATOM 6972 C C . PRO B 1 429 ? -26.906 -18.031 -18.844 1 34.47 429 PRO B C 1
ATOM 6974 O O . PRO B 1 429 ? -25.797 -17.766 -18.375 1 34.47 429 PRO B O 1
ATOM 6977 N N . SER B 1 430 ? -26.859 -18.641 -19.953 1 34.5 430 SER B N 1
ATOM 6978 C CA . SER B 1 430 ? -26 -18.031 -20.969 1 34.5 430 SER B CA 1
ATOM 6979 C C . SER B 1 430 ? -26.047 -16.5 -20.891 1 34.5 430 SER B C 1
ATOM 6981 O O . SER B 1 430 ? -25.328 -15.82 -21.625 1 34.5 430 SER B O 1
ATOM 6983 N N . GLY B 1 431 ? -27.297 -15.961 -20.75 1 34.09 431 GLY B N 1
ATOM 6984 C CA . GLY B 1 431 ? -27.5 -14.602 -21.203 1 34.09 431 GLY B CA 1
ATOM 6985 C C . GLY B 1 431 ? -26.781 -13.57 -20.359 1 34.09 431 GLY B C 1
ATOM 6986 O O . GLY B 1 431 ? -26.453 -13.836 -19.203 1 34.09 431 GLY B O 1
ATOM 6987 N N . GLU B 1 432 ? -26.188 -12.609 -21.047 1 39.88 432 GLU B N 1
ATOM 6988 C CA . GLU B 1 432 ? -25.625 -11.328 -20.656 1 39.88 432 GLU B CA 1
ATOM 6989 C C . GLU B 1 432 ? -26.5 -10.641 -19.609 1 39.88 432 GLU B C 1
ATOM 6991 O O . GLU B 1 432 ? -27.375 -9.844 -19.953 1 39.88 432 GLU B O 1
ATOM 6996 N N . ALA B 1 433 ? -27.016 -11.258 -18.75 1 39.97 433 ALA B N 1
ATOM 6997 C CA . ALA B 1 433 ? -27.75 -10.398 -17.828 1 39.97 433 ALA B CA 1
ATOM 6998 C C . ALA B 1 433 ? -26.875 -9.227 -17.359 1 39.97 433 ALA B C 1
ATOM 7000 O O . ALA B 1 433 ? -25.703 -9.398 -17.047 1 39.97 433 ALA B O 1
ATOM 7001 N N . LYS B 1 434 ? -27.469 -8.141 -17.609 1 48.47 434 LYS B N 1
ATOM 7002 C CA . LYS B 1 434 ? -26.875 -6.879 -17.188 1 48.47 434 LYS B CA 1
ATOM 7003 C C . LYS B 1 434 ? -26.484 -6.922 -15.711 1 48.47 434 LYS B C 1
ATOM 7005 O O . LYS B 1 434 ? -27.25 -7.43 -14.883 1 48.47 434 LYS B O 1
ATOM 7010 N N . SER B 1 435 ? -25.203 -6.766 -15.25 1 53.53 435 SER B N 1
ATOM 7011 C CA . SER B 1 435 ? -24.469 -6.793 -13.984 1 53.53 435 SER B CA 1
ATOM 7012 C C . SER B 1 435 ? -25.391 -6.527 -12.805 1 53.53 435 SER B C 1
ATOM 7014 O O . SER B 1 435 ? -25.406 -7.285 -11.828 1 53.53 435 SER B O 1
ATOM 7016 N N . GLY B 1 436 ? -26.188 -5.625 -12.812 1 60.69 436 GLY B N 1
ATOM 7017 C CA . GLY B 1 436 ? -27.016 -5.18 -11.703 1 60.69 436 GLY B CA 1
ATOM 7018 C C . GLY B 1 436 ? -28.203 -6.078 -11.453 1 60.69 436 GLY B C 1
ATOM 7019 O O . GLY B 1 436 ? -28.625 -6.273 -10.305 1 60.69 436 GLY B O 1
ATOM 7020 N N . ASP B 1 437 ? -28.562 -6.773 -12.352 1 76.81 437 ASP B N 1
ATOM 7021 C CA . ASP B 1 437 ? -29.781 -7.57 -12.242 1 76.81 437 ASP B CA 1
ATOM 7022 C C . ASP B 1 437 ? -29.5 -8.906 -11.562 1 76.81 437 ASP B C 1
ATOM 7024 O O . ASP B 1 437 ? -30.312 -9.383 -10.766 1 76.81 437 ASP B O 1
ATOM 7028 N N . LEU B 1 438 ? -28.375 -9.406 -11.75 1 83.06 438 LEU B N 1
ATOM 7029 C CA . LEU B 1 438 ? -28.047 -10.695 -11.164 1 83.06 438 LEU B CA 1
ATOM 7030 C C . LEU B 1 438 ? -27.984 -10.609 -9.641 1 83.06 438 LEU B C 1
ATOM 7032 O O . LEU B 1 438 ? -28.516 -11.477 -8.945 1 83.06 438 LEU B O 1
ATOM 7036 N N . ALA B 1 439 ? -27.422 -9.578 -9.203 1 87.38 439 ALA B N 1
ATOM 7037 C CA . ALA B 1 439 ? -27.312 -9.391 -7.758 1 87.38 439 ALA B CA 1
ATOM 7038 C C . ALA B 1 439 ? -28.688 -9.266 -7.117 1 87.38 439 ALA B C 1
ATOM 7040 O O . ALA B 1 439 ? -28.938 -9.82 -6.039 1 87.38 439 ALA B O 1
ATOM 7041 N N . ARG B 1 440 ? -29.5 -8.586 -7.812 1 88.25 440 ARG B N 1
ATOM 7042 C CA . ARG B 1 440 ? -30.875 -8.422 -7.316 1 88.25 440 ARG B CA 1
ATOM 7043 C C . ARG B 1 440 ? -31.609 -9.75 -7.324 1 88.25 440 ARG B C 1
ATOM 7045 O O . ARG B 1 440 ? -32.375 -10.055 -6.398 1 88.25 440 ARG B O 1
ATOM 7052 N N . GLN B 1 441 ? -31.438 -10.477 -8.305 1 88.62 441 GLN B N 1
ATOM 7053 C CA . GLN B 1 441 ? -32.062 -11.789 -8.406 1 88.62 441 GLN B CA 1
ATOM 7054 C C . GLN B 1 441 ? -31.562 -12.719 -7.309 1 88.62 441 GLN B C 1
ATOM 7056 O O . GLN B 1 441 ? -32.344 -13.422 -6.676 1 88.62 441 GLN B O 1
ATOM 7061 N N . TYR B 1 442 ? -30.328 -12.672 -7.113 1 88.88 442 TYR B N 1
ATOM 7062 C CA . TYR B 1 442 ? -29.766 -13.5 -6.059 1 88.88 442 TYR B CA 1
ATOM 7063 C C . TYR B 1 442 ? -30.297 -13.086 -4.691 1 88.88 442 TYR B C 1
ATOM 7065 O O . TYR B 1 442 ? -30.656 -13.93 -3.873 1 88.88 442 TYR B O 1
ATOM 7073 N N . LEU B 1 443 ? -30.328 -11.812 -4.52 1 90.12 443 LEU B N 1
ATOM 7074 C CA . LEU B 1 443 ? -30.828 -11.305 -3.25 1 90.12 443 LEU B CA 1
ATOM 7075 C C . LEU B 1 443 ? -32.281 -11.75 -3.025 1 90.12 443 LEU B C 1
ATOM 7077 O O . LEU B 1 443 ? -32.625 -12.172 -1.922 1 90.12 443 LEU B O 1
ATOM 7081 N N . LYS B 1 444 ? -33.031 -11.641 -4 1 88.38 444 LYS B N 1
ATOM 7082 C CA . LYS B 1 444 ? -34.438 -12.055 -3.902 1 88.38 444 LYS B CA 1
ATOM 7083 C C . LYS B 1 444 ? -34.531 -13.555 -3.637 1 88.38 444 LYS B C 1
ATOM 7085 O O . LYS B 1 444 ? -35.312 -13.984 -2.779 1 88.38 444 LYS B O 1
ATOM 7090 N N . ALA B 1 445 ? -33.75 -14.289 -4.293 1 91.31 445 ALA B N 1
ATOM 7091 C CA . ALA B 1 445 ? -33.781 -15.742 -4.168 1 91.31 445 ALA B CA 1
ATOM 7092 C C . ALA B 1 445 ? -33.312 -16.188 -2.783 1 91.31 445 ALA B C 1
ATOM 7094 O O . ALA B 1 445 ? -33.656 -17.281 -2.328 1 91.31 445 ALA B O 1
ATOM 7095 N N . LEU B 1 446 ? -32.594 -15.328 -2.131 1 91.88 446 LEU B N 1
ATOM 7096 C CA . LEU B 1 446 ? -32.031 -15.648 -0.826 1 91.88 446 LEU B CA 1
ATOM 7097 C C . LEU B 1 446 ? -32.906 -15.102 0.298 1 91.88 446 LEU B C 1
ATOM 7099 O O . LEU B 1 446 ? -32.594 -15.281 1.478 1 91.88 446 LEU B O 1
ATOM 7103 N N . GLY B 1 447 ? -33.969 -14.453 -0.073 1 87.81 447 GLY B N 1
ATOM 7104 C CA . GLY B 1 447 ? -34.938 -13.945 0.916 1 87.81 447 GLY B CA 1
ATOM 7105 C C . GLY B 1 447 ? -34.75 -12.469 1.204 1 87.81 447 GLY B C 1
ATOM 7106 O O . GLY B 1 447 ? -35.281 -11.961 2.191 1 87.81 447 GLY B O 1
ATOM 7107 N N . GLY B 1 448 ? -33.906 -11.836 0.387 1 85.19 448 GLY B N 1
ATOM 7108 C CA . GLY B 1 448 ? -33.75 -10.398 0.544 1 85.19 448 GLY B CA 1
ATOM 7109 C C . GLY B 1 448 ? -32.781 -10.023 1.651 1 85.19 448 GLY B C 1
ATOM 7110 O O . GLY B 1 448 ? -32.25 -10.898 2.322 1 85.19 448 GLY B O 1
ATOM 7111 N N . HIS B 1 449 ? -32.594 -8.773 1.858 1 81.5 449 HIS B N 1
ATOM 7112 C CA . HIS B 1 449 ? -31.672 -8.258 2.85 1 81.5 449 HIS B CA 1
ATOM 7113 C C . HIS B 1 449 ? -32.094 -8.648 4.262 1 81.5 449 HIS B C 1
ATOM 7115 O O . HIS B 1 449 ? -31.25 -8.781 5.152 1 81.5 449 HIS B O 1
ATOM 7121 N N . GLU B 1 450 ? -33.281 -8.898 4.441 1 80.44 450 GLU B N 1
ATOM 7122 C CA . GLU B 1 450 ? -33.781 -9.258 5.758 1 80.44 450 GLU B CA 1
ATOM 7123 C C . GLU B 1 450 ? -33.281 -10.633 6.188 1 80.44 450 GLU B C 1
ATOM 7125 O O . GLU B 1 450 ? -33.125 -10.898 7.383 1 80.44 450 GLU B O 1
ATOM 7130 N N . ASN B 1 451 ? -33.062 -11.406 5.25 1 89.12 451 ASN B N 1
ATOM 7131 C CA . ASN B 1 451 ? -32.656 -12.773 5.559 1 89.12 451 ASN B CA 1
ATOM 7132 C C . ASN B 1 451 ? -31.125 -12.922 5.562 1 89.12 451 ASN B C 1
ATOM 7134 O O . ASN B 1 451 ? -30.594 -13.938 6.02 1 89.12 451 ASN B O 1
ATOM 7138 N N . LEU B 1 452 ? -30.469 -11.914 5.02 1 86.69 452 LEU B N 1
ATOM 7139 C CA . LEU B 1 452 ? -29.016 -11.992 4.914 1 86.69 452 LEU B CA 1
ATOM 7140 C C . LEU B 1 452 ? -28.344 -11.148 5.996 1 86.69 452 LEU B C 1
ATOM 7142 O O . LEU B 1 452 ? -28.5 -9.922 6.023 1 86.69 452 LEU B O 1
ATOM 7146 N N . THR B 1 453 ? -27.656 -11.828 6.836 1 77.56 453 THR B N 1
ATOM 7147 C CA . THR B 1 453 ? -26.984 -11.117 7.914 1 77.56 453 THR B CA 1
ATOM 7148 C C . THR B 1 453 ? -25.562 -10.75 7.516 1 77.56 453 THR B C 1
ATOM 7150 O O . THR B 1 453 ? -24.984 -9.797 8.039 1 77.56 453 THR B O 1
ATOM 7153 N N . ALA B 1 454 ? -24.953 -11.555 6.652 1 78.12 454 ALA B N 1
ATOM 7154 C CA . ALA B 1 454 ? -23.609 -11.258 6.156 1 78.12 454 ALA B CA 1
ATOM 7155 C C . ALA B 1 454 ? -23.453 -11.672 4.691 1 78.12 454 ALA B C 1
ATOM 7157 O O . ALA B 1 454 ? -23.953 -12.727 4.285 1 78.12 454 ALA B O 1
ATOM 7158 N N . ILE B 1 455 ? -22.953 -10.789 3.9 1 81 455 ILE B N 1
ATOM 7159 C CA . ILE B 1 455 ? -22.625 -11.055 2.504 1 81 455 ILE B CA 1
ATOM 7160 C C . ILE B 1 455 ? -21.109 -10.922 2.289 1 81 455 ILE B C 1
ATOM 7162 O O . ILE B 1 455 ? -20.562 -9.828 2.402 1 81 455 ILE B O 1
ATOM 7166 N N . ASP B 1 456 ? -20.531 -12.07 2.047 1 75.56 456 ASP B N 1
ATOM 7167 C CA . ASP B 1 456 ? -19.094 -12.102 1.761 1 75.56 456 ASP B CA 1
ATOM 7168 C C . ASP B 1 456 ? -18.797 -12.984 0.551 1 75.56 456 ASP B C 1
ATOM 7170 O O . ASP B 1 456 ? -19.688 -13.68 0.045 1 75.56 456 ASP B O 1
ATOM 7174 N N . ALA B 1 457 ? -17.688 -12.805 -0.027 1 75 457 ALA B N 1
ATOM 7175 C CA . ALA B 1 457 ? -17.297 -13.656 -1.148 1 75 457 ALA B CA 1
ATOM 7176 C C . ALA B 1 457 ? -15.797 -13.938 -1.131 1 75 457 ALA B C 1
ATOM 7178 O O . ALA B 1 457 ? -15.016 -13.148 -0.592 1 75 457 ALA B O 1
ATOM 7179 N N . CYS B 1 458 ? -15.578 -15.125 -1.467 1 63.38 458 CYS B N 1
ATOM 7180 C CA . CYS B 1 458 ? -14.211 -15.391 -1.904 1 63.38 458 CYS B CA 1
ATOM 7181 C C . CYS B 1 458 ? -14.109 -15.375 -3.426 1 63.38 458 CYS B C 1
ATOM 7183 O O . CYS B 1 458 ? -14.945 -14.766 -4.098 1 63.38 458 CYS B O 1
ATOM 7185 N N . ILE B 1 459 ? -13.172 -16 -3.98 1 60.59 459 ILE B N 1
ATOM 7186 C CA . ILE B 1 459 ? -12.938 -15.914 -5.418 1 60.59 459 ILE B CA 1
ATOM 7187 C C . ILE B 1 459 ? -14.117 -16.531 -6.172 1 60.59 459 ILE B C 1
ATOM 7189 O O . ILE B 1 459 ? -14.602 -15.961 -7.152 1 60.59 459 ILE B O 1
ATOM 7193 N N . THR B 1 460 ? -14.508 -17.609 -5.648 1 64.81 460 THR B N 1
ATOM 7194 C CA . THR B 1 460 ? -15.484 -18.328 -6.473 1 64.81 460 THR B CA 1
ATOM 7195 C C . THR B 1 460 ? -16.797 -18.484 -5.727 1 64.81 460 THR B C 1
ATOM 7197 O O . THR B 1 460 ? -17.797 -18.922 -6.305 1 64.81 460 THR B O 1
ATOM 7200 N N . ARG B 1 461 ? -16.828 -18.094 -4.414 1 74.81 461 ARG B N 1
ATOM 7201 C CA . ARG B 1 461 ? -18.016 -18.406 -3.641 1 74.81 461 ARG B CA 1
ATOM 7202 C C . ARG B 1 461 ? -18.562 -17.172 -2.938 1 74.81 461 ARG B C 1
ATOM 7204 O O . ARG B 1 461 ? -17.812 -16.359 -2.426 1 74.81 461 ARG B O 1
ATOM 7211 N N . LEU B 1 462 ? -19.859 -17.078 -3.006 1 84.88 462 LEU B N 1
ATOM 7212 C CA . LEU B 1 462 ? -20.578 -16.203 -2.09 1 84.88 462 LEU B CA 1
ATOM 7213 C C . LEU B 1 462 ? -20.703 -16.844 -0.709 1 84.88 462 LEU B C 1
ATOM 7215 O O . LEU B 1 462 ? -21.141 -17.984 -0.588 1 84.88 462 LEU B O 1
ATOM 7219 N N . ARG B 1 463 ? -20.141 -16.234 0.175 1 78.75 463 ARG B N 1
ATOM 7220 C CA . ARG B 1 463 ? -20.281 -16.688 1.556 1 78.75 463 ARG B CA 1
ATOM 7221 C C . ARG B 1 463 ? -21.359 -15.883 2.285 1 78.75 463 ARG B C 1
ATOM 7223 O O . ARG B 1 463 ? -21.141 -14.727 2.652 1 78.75 463 ARG B O 1
ATOM 7230 N N . LEU B 1 464 ? -22.484 -16.547 2.582 1 85.5 464 LEU B N 1
ATOM 7231 C CA . LEU B 1 464 ? -23.656 -15.852 3.096 1 85.5 464 LEU B CA 1
ATOM 7232 C C . LEU B 1 464 ? -24.062 -16.406 4.461 1 85.5 464 LEU B C 1
ATOM 7234 O O . LEU B 1 464 ? -23.922 -17.594 4.719 1 85.5 464 LEU B O 1
ATOM 7238 N N . THR B 1 465 ? -24.328 -15.555 5.316 1 80.88 465 THR B N 1
ATOM 7239 C CA . THR B 1 465 ? -25 -15.922 6.562 1 80.88 465 THR B CA 1
ATOM 7240 C C . THR B 1 465 ? -26.469 -15.508 6.531 1 80.88 465 THR B C 1
ATOM 7242 O O . THR B 1 465 ? -26.781 -14.336 6.293 1 80.88 465 THR B O 1
ATOM 7245 N N . LEU B 1 466 ? -27.359 -16.5 6.734 1 87.94 466 LEU B N 1
ATOM 7246 C CA . LEU B 1 466 ? -28.797 -16.25 6.637 1 87.94 466 LEU B CA 1
ATOM 7247 C C . LEU B 1 466 ? -29.469 -16.422 7.996 1 87.94 466 LEU B C 1
ATOM 7249 O O . LEU B 1 466 ? -29.016 -17.219 8.82 1 87.94 466 LEU B O 1
ATOM 7253 N N . LYS B 1 467 ? -30.469 -15.656 8.25 1 86.5 467 LYS B N 1
ATOM 7254 C CA . LYS B 1 467 ? -31.297 -15.875 9.43 1 86.5 467 LYS B CA 1
ATOM 7255 C C . LYS B 1 467 ? -32.031 -17.203 9.344 1 86.5 467 LYS B C 1
ATOM 7257 O O . LYS B 1 467 ? -32.094 -17.953 10.328 1 86.5 467 LYS B O 1
ATOM 7262 N N . ASP B 1 468 ? -32.625 -17.438 8.211 1 88.56 468 ASP B N 1
ATOM 7263 C CA . ASP B 1 468 ? -33.344 -18.672 7.926 1 88.56 468 ASP B CA 1
ATOM 7264 C C . ASP B 1 468 ? -32.938 -19.234 6.559 1 88.56 468 ASP B C 1
ATOM 7266 O O . ASP B 1 468 ? -33.375 -18.703 5.527 1 88.56 468 ASP B O 1
ATOM 7270 N N . ARG B 1 469 ? -32.281 -20.25 6.535 1 88 469 ARG B N 1
ATOM 7271 C CA . ARG B 1 469 ? -31.734 -20.828 5.305 1 88 469 ARG B CA 1
ATOM 7272 C C . ARG B 1 469 ? -32.844 -21.438 4.461 1 88 469 ARG B C 1
ATOM 7274 O O . ARG B 1 469 ? -32.719 -21.578 3.244 1 88 469 ARG B O 1
ATOM 7281 N N . SER B 1 470 ? -33.906 -21.75 5.145 1 87.31 470 SER B N 1
ATOM 7282 C CA . SER B 1 470 ? -35 -22.406 4.449 1 87.31 470 SER B CA 1
ATOM 7283 C C . SER B 1 470 ? -35.656 -21.484 3.43 1 87.31 470 SER B C 1
ATOM 7285 O O . SER B 1 470 ? -36.344 -21.938 2.504 1 87.31 470 SER B O 1
ATOM 7287 N N . VAL B 1 471 ? -35.438 -20.297 3.594 1 89.12 471 VAL B N 1
ATOM 7288 C CA . VAL B 1 471 ? -36.031 -19.297 2.717 1 89.12 471 VAL B CA 1
ATOM 7289 C C . VAL B 1 471 ? -35.25 -19.25 1.396 1 89.12 471 VAL B C 1
ATOM 7291 O O . VAL B 1 471 ? -35.781 -18.797 0.377 1 89.12 471 VAL B O 1
ATOM 7294 N N . ALA B 1 472 ? -34.062 -19.688 1.373 1 89.88 472 ALA B N 1
ATOM 7295 C CA . ALA B 1 472 ? -33.219 -19.641 0.17 1 89.88 472 ALA B CA 1
ATOM 7296 C C . ALA B 1 472 ? -33.719 -20.656 -0.867 1 89.88 472 ALA B C 1
ATOM 7298 O O . ALA B 1 472 ? -33.906 -21.828 -0.55 1 89.88 472 ALA B O 1
ATOM 7299 N N . ASP B 1 473 ? -33.969 -20.172 -2.029 1 88.12 473 ASP B N 1
ATOM 7300 C CA . ASP B 1 473 ? -34.406 -21.031 -3.131 1 88.12 473 ASP B CA 1
ATOM 7301 C C . ASP B 1 473 ? -33.188 -21.547 -3.92 1 88.12 473 ASP B C 1
ATOM 7303 O O . ASP B 1 473 ? -32.781 -20.953 -4.914 1 88.12 473 ASP B O 1
ATOM 7307 N N . GLU B 1 474 ? -32.781 -22.672 -3.592 1 85.44 474 GLU B N 1
ATOM 7308 C CA . GLU B 1 474 ? -31.578 -23.234 -4.191 1 85.44 474 GLU B CA 1
ATOM 7309 C C . GLU B 1 474 ? -31.766 -23.484 -5.684 1 85.44 474 GLU B C 1
ATOM 7311 O O . GLU B 1 474 ? -30.828 -23.328 -6.469 1 85.44 474 GLU B O 1
ATOM 7316 N N . ALA B 1 475 ? -32.969 -23.812 -5.996 1 82 475 ALA B N 1
ATOM 7317 C CA . ALA B 1 475 ? -33.281 -24.062 -7.402 1 82 475 ALA B CA 1
ATOM 7318 C C . ALA B 1 475 ? -33.125 -22.797 -8.227 1 82 475 ALA B C 1
ATOM 7320 O O . ALA B 1 475 ? -32.562 -22.812 -9.328 1 82 475 ALA B O 1
ATOM 7321 N N . VAL B 1 476 ? -33.562 -21.781 -7.664 1 86.44 476 VAL B N 1
ATOM 7322 C CA . VAL B 1 476 ? -33.5 -20.484 -8.352 1 86.44 476 VAL B CA 1
ATOM 7323 C C . VAL B 1 476 ? -32.031 -20.031 -8.422 1 86.44 476 VAL B C 1
ATOM 7325 O O . VAL B 1 476 ? -31.594 -19.484 -9.438 1 86.44 476 VAL B O 1
ATOM 7328 N N . LEU B 1 477 ? -31.266 -20.281 -7.406 1 87.81 477 LEU B N 1
ATOM 7329 C CA . LEU B 1 477 ? -29.859 -19.906 -7.387 1 87.81 477 LEU B CA 1
ATOM 7330 C C . LEU B 1 477 ? -29.094 -20.609 -8.5 1 87.81 477 LEU B C 1
ATOM 7332 O O . LEU B 1 477 ? -28.266 -20 -9.172 1 87.81 477 LEU B O 1
ATOM 7336 N N . LYS B 1 478 ? -29.438 -21.781 -8.672 1 78.25 478 LYS B N 1
ATOM 7337 C CA . LYS B 1 478 ? -28.781 -22.562 -9.711 1 78.25 478 LYS B CA 1
ATOM 7338 C C . LYS B 1 478 ? -29.172 -22.078 -11.102 1 78.25 478 LYS B C 1
ATOM 7340 O O . LYS B 1 478 ? -28.344 -22 -12 1 78.25 478 LYS B O 1
ATOM 7345 N N . LYS B 1 479 ? -30.422 -21.641 -11.211 1 77.81 479 LYS B N 1
ATOM 7346 C CA . LYS B 1 479 ? -30.906 -21.109 -12.484 1 77.81 479 LYS B CA 1
ATOM 7347 C C . LYS B 1 479 ? -30.266 -19.781 -12.805 1 77.81 479 LYS B C 1
ATOM 7349 O O . LYS B 1 479 ? -30.125 -19.406 -13.977 1 77.81 479 LYS B O 1
ATOM 7354 N N . LEU B 1 480 ? -29.844 -19.203 -11.734 1 81.06 480 LEU B N 1
ATOM 7355 C CA . LEU B 1 480 ? -29.234 -17.891 -11.906 1 81.06 480 LEU B CA 1
ATOM 7356 C C . LEU B 1 480 ? -27.734 -18.031 -12.195 1 81.06 480 LEU B C 1
ATOM 7358 O O . LEU B 1 480 ? -27.047 -17.016 -12.391 1 81.06 480 LEU B O 1
ATOM 7362 N N . GLY B 1 481 ? -27.266 -19.281 -12.18 1 74.44 481 GLY B N 1
ATOM 7363 C CA . GLY B 1 481 ? -25.875 -19.453 -12.594 1 74.44 481 GLY B CA 1
ATOM 7364 C C . GLY B 1 481 ? -25 -20.031 -11.5 1 74.44 481 GLY B C 1
ATOM 7365 O O . GLY B 1 481 ? -23.781 -20.188 -11.688 1 74.44 481 GLY B O 1
ATOM 7366 N N . ALA B 1 482 ? -25.641 -20.297 -10.312 1 81.06 482 ALA B N 1
ATOM 7367 C CA . ALA B 1 482 ? -24.859 -20.922 -9.25 1 81.06 482 ALA B CA 1
ATOM 7368 C C . ALA B 1 482 ? -24.438 -22.328 -9.633 1 81.06 482 ALA B C 1
ATOM 7370 O O . ALA B 1 482 ? -25.25 -23.141 -10.094 1 81.06 482 ALA B O 1
ATOM 7371 N N . LYS B 1 483 ? -23.188 -22.562 -9.5 1 67.94 483 LYS B N 1
ATOM 7372 C CA . LYS B 1 483 ? -22.641 -23.875 -9.859 1 67.94 483 LYS B CA 1
ATOM 7373 C C . LYS B 1 483 ? -22.828 -24.875 -8.727 1 67.94 483 LYS B C 1
ATOM 7375 O O . LYS B 1 483 ? -22.75 -26.094 -8.938 1 67.94 483 LYS B O 1
ATOM 7380 N N . GLY B 1 484 ? -23.016 -24.406 -7.609 1 70.69 484 GLY B N 1
ATOM 7381 C CA . GLY B 1 484 ? -23.25 -25.234 -6.434 1 70.69 484 GLY B CA 1
ATOM 7382 C C . GLY B 1 484 ? -23.641 -24.422 -5.203 1 70.69 484 GLY B C 1
ATOM 7383 O O . GLY B 1 484 ? -23.406 -23.219 -5.152 1 70.69 484 GLY B O 1
ATOM 7384 N N . VAL B 1 485 ? -24.5 -25.031 -4.418 1 80.69 485 VAL B N 1
ATOM 7385 C CA . VAL B 1 485 ? -24.859 -24.422 -3.141 1 80.69 485 VAL B CA 1
ATOM 7386 C C . VAL B 1 485 ? -24.422 -25.328 -1.993 1 80.69 485 VAL B C 1
ATOM 7388 O O . VAL B 1 485 ? -24.703 -26.531 -2.002 1 80.69 485 VAL B O 1
ATOM 7391 N N . VAL B 1 486 ? -23.578 -24.828 -1.197 1 74.5 486 VAL B N 1
ATOM 7392 C CA . VAL B 1 486 ? -23.078 -25.594 -0.066 1 74.5 486 VAL B CA 1
ATOM 7393 C C . VAL B 1 486 ? -23.656 -25.047 1.234 1 74.5 486 VAL B C 1
ATOM 7395 O O . VAL B 1 486 ? -23.516 -23.859 1.535 1 74.5 486 VAL B O 1
ATOM 7398 N N . LYS B 1 487 ? -24.375 -25.969 1.997 1 79.19 487 LYS B N 1
ATOM 7399 C CA . LYS B 1 487 ? -24.938 -25.609 3.295 1 79.19 487 LYS B CA 1
ATOM 7400 C C . LYS B 1 487 ? -23.969 -25.922 4.426 1 79.19 487 LYS B C 1
ATOM 7402 O O . LYS B 1 487 ? -23.484 -27.047 4.551 1 79.19 487 LYS B O 1
ATOM 7407 N N . LEU B 1 488 ? -23.516 -24.844 4.973 1 69.56 488 LEU B N 1
ATOM 7408 C CA . LEU B 1 488 ? -22.594 -25.031 6.094 1 69.56 488 LEU B CA 1
ATOM 7409 C C . LEU B 1 488 ? -23.266 -24.656 7.41 1 69.56 488 LEU B C 1
ATOM 7411 O O . LEU B 1 488 ? -23.516 -23.484 7.676 1 69.56 488 LEU B O 1
ATOM 7415 N N . GLY B 1 489 ? -23.5 -25.594 8.305 1 69.06 489 GLY B N 1
ATOM 7416 C CA . GLY B 1 489 ? -24.172 -25.312 9.562 1 69.06 489 GLY B CA 1
ATOM 7417 C C . GLY B 1 489 ? -25.609 -24.891 9.391 1 69.06 489 GLY B C 1
ATOM 7418 O O . GLY B 1 489 ? -26.266 -25.281 8.414 1 69.06 489 GLY B O 1
ATOM 7419 N N . GLU B 1 490 ? -26.156 -24.156 10.398 1 75.38 490 GLU B N 1
ATOM 7420 C CA . GLU B 1 490 ? -27.562 -23.797 10.422 1 75.38 490 GLU B CA 1
ATOM 7421 C C . GLU B 1 490 ? -27.828 -22.531 9.633 1 75.38 490 GLU B C 1
ATOM 7423 O O . GLU B 1 490 ? -28.875 -22.391 8.992 1 75.38 490 GLU B O 1
ATOM 7428 N N . ASN B 1 491 ? -26.797 -21.672 9.523 1 82.5 491 ASN B N 1
ATOM 7429 C CA . ASN B 1 491 ? -27.109 -20.344 9 1 82.5 491 ASN B CA 1
ATOM 7430 C C . ASN B 1 491 ? -26.188 -19.969 7.852 1 82.5 491 ASN B C 1
ATOM 7432 O O . ASN B 1 491 ? -26.391 -18.938 7.211 1 82.5 491 ASN B O 1
ATOM 7436 N N . ASN B 1 492 ? -25.25 -20.812 7.547 1 81.25 492 ASN B N 1
ATOM 7437 C CA . ASN B 1 492 ? -24.266 -20.422 6.547 1 81.25 492 ASN B CA 1
ATOM 7438 C C . ASN B 1 492 ? -24.516 -21.109 5.211 1 81.25 492 ASN B C 1
ATOM 7440 O O . ASN B 1 492 ? -24.797 -22.312 5.172 1 81.25 492 ASN B O 1
ATOM 7444 N N . LEU B 1 493 ? -24.609 -20.312 4.16 1 85 493 LEU B N 1
ATOM 7445 C CA . LEU B 1 493 ? -24.812 -20.797 2.799 1 85 493 LEU B CA 1
ATOM 7446 C C . LEU B 1 493 ? -23.703 -20.266 1.876 1 85 493 LEU B C 1
ATOM 7448 O O . LEU B 1 493 ? -23.391 -19.078 1.897 1 85 493 LEU B O 1
ATOM 7452 N N . GLN B 1 494 ? -23.062 -21.172 1.207 1 82.5 494 GLN B N 1
ATOM 7453 C CA . GLN B 1 494 ? -22.094 -20.781 0.196 1 82.5 494 GLN B CA 1
ATOM 7454 C C . GLN B 1 494 ? -22.609 -21.062 -1.21 1 82.5 494 GLN B C 1
ATOM 7456 O O . GLN B 1 494 ? -23.125 -22.156 -1.482 1 82.5 494 GLN B O 1
ATOM 7461 N N . VAL B 1 495 ? -22.641 -20.047 -1.996 1 84.94 495 VAL B N 1
ATOM 7462 C CA . VAL B 1 495 ? -23.078 -20.188 -3.385 1 84.94 495 VAL B CA 1
ATOM 7463 C C . VAL B 1 495 ? -21.875 -20.078 -4.312 1 84.94 495 VAL B C 1
ATOM 7465 O O . VAL B 1 495 ? -21.188 -19.047 -4.324 1 84.94 495 VAL B O 1
ATOM 7468 N N . ILE B 1 496 ? -21.609 -21.078 -5.012 1 75.44 496 ILE B N 1
ATOM 7469 C CA . ILE B 1 496 ? -20.453 -21.141 -5.898 1 75.44 496 ILE B CA 1
ATOM 7470 C C . ILE B 1 496 ? -20.797 -20.453 -7.223 1 75.44 496 ILE B C 1
ATOM 7472 O O . ILE B 1 496 ? -21.578 -20.969 -8.016 1 75.44 496 ILE B O 1
ATOM 7476 N N . LEU B 1 497 ? -20.219 -19.266 -7.359 1 76 497 LEU B N 1
ATOM 7477 C CA . LEU B 1 497 ? -20.531 -18.469 -8.547 1 76 497 LEU B CA 1
ATOM 7478 C C . LEU B 1 497 ? -19.297 -18.328 -9.438 1 76 497 LEU B C 1
ATOM 7480 O O . LEU B 1 497 ? -19.359 -17.672 -10.477 1 76 497 LEU B O 1
ATOM 7484 N N . GLY B 1 498 ? -18.25 -18.969 -8.977 1 69.38 498 GLY B N 1
ATOM 7485 C CA . GLY B 1 498 ? -17.031 -18.734 -9.727 1 69.38 498 GLY B CA 1
ATOM 7486 C C . GLY B 1 498 ? -16.453 -17.344 -9.531 1 69.38 498 GLY B C 1
ATOM 7487 O O . GLY B 1 498 ? -16.641 -16.734 -8.484 1 69.38 498 GLY B O 1
ATOM 7488 N N . PRO B 1 499 ? -15.766 -16.859 -10.508 1 64.69 499 PRO B N 1
ATOM 7489 C CA . PRO B 1 499 ? -15.023 -15.609 -10.375 1 64.69 499 PRO B CA 1
ATOM 7490 C C . PRO B 1 499 ? -15.945 -14.391 -10.219 1 64.69 499 PRO B C 1
ATOM 7492 O O . PRO B 1 499 ? -15.477 -13.312 -9.852 1 64.69 499 PRO B O 1
ATOM 7495 N N . LEU B 1 500 ? -17.156 -14.609 -10.414 1 72.88 500 LEU B N 1
ATOM 7496 C CA . LEU B 1 500 ? -18.094 -13.5 -10.32 1 72.88 500 LEU B CA 1
ATOM 7497 C C . LEU B 1 500 ? -18.531 -13.289 -8.875 1 72.88 500 LEU B C 1
ATOM 7499 O O . LEU B 1 500 ? -19.156 -12.273 -8.547 1 72.88 500 LEU B O 1
ATOM 7503 N N . ALA B 1 501 ? -18.109 -14.188 -8.094 1 78.38 501 ALA B N 1
ATOM 7504 C CA . ALA B 1 501 ? -18.641 -14.195 -6.734 1 78.38 501 ALA B CA 1
ATOM 7505 C C . ALA B 1 501 ? -18.391 -12.859 -6.039 1 78.38 501 ALA B C 1
ATOM 7507 O O . ALA B 1 501 ? -19.297 -12.273 -5.453 1 78.38 501 ALA B O 1
ATOM 7508 N N . GLU B 1 502 ? -17.281 -12.391 -6.254 1 75.69 502 GLU B N 1
ATOM 7509 C CA . GLU B 1 502 ? -16.922 -11.148 -5.566 1 75.69 502 GLU B CA 1
ATOM 7510 C C . GLU B 1 502 ? -17.719 -9.969 -6.121 1 75.69 502 GLU B C 1
ATOM 7512 O O . GLU B 1 502 ? -18.141 -9.094 -5.363 1 75.69 502 GLU B O 1
ATOM 7517 N N . ILE B 1 503 ? -17.828 -9.945 -7.359 1 77.38 503 ILE B N 1
ATOM 7518 C CA . ILE B 1 503 ? -18.562 -8.859 -8 1 77.38 503 ILE B CA 1
ATOM 7519 C C . ILE B 1 503 ? -20.031 -8.883 -7.555 1 77.38 503 ILE B C 1
ATOM 7521 O O . ILE B 1 503 ? -20.578 -7.852 -7.18 1 77.38 503 ILE B O 1
ATOM 7525 N N . VAL B 1 504 ? -20.562 -10.008 -7.555 1 82.56 504 VAL B N 1
ATOM 7526 C CA . VAL B 1 504 ? -21.969 -10.164 -7.188 1 82.56 504 VAL B CA 1
ATOM 7527 C C . VAL B 1 504 ? -22.156 -9.789 -5.719 1 82.56 504 VAL B C 1
ATOM 7529 O O . VAL B 1 504 ? -23.141 -9.125 -5.367 1 82.56 504 VAL B O 1
ATOM 7532 N N . ALA B 1 505 ? -21.219 -10.227 -4.941 1 83.12 505 ALA B N 1
ATOM 7533 C CA . ALA B 1 505 ? -21.297 -9.867 -3.527 1 83.12 505 ALA B CA 1
ATOM 7534 C C . ALA B 1 505 ? -21.297 -8.352 -3.344 1 83.12 505 ALA B C 1
ATOM 7536 O O . ALA B 1 505 ? -22.078 -7.816 -2.557 1 83.12 505 ALA B O 1
ATOM 7537 N N . GLY B 1 506 ? -20.391 -7.754 -4.055 1 76 506 GLY B N 1
ATOM 7538 C CA . GLY B 1 506 ? -20.328 -6.305 -3.99 1 76 506 GLY B CA 1
ATOM 7539 C C . GLY B 1 506 ? -21.609 -5.633 -4.441 1 76 506 GLY B C 1
ATOM 7540 O O . GLY B 1 506 ? -22.078 -4.684 -3.811 1 76 506 GLY B O 1
ATOM 7541 N N . GLU B 1 507 ? -22.141 -6.109 -5.484 1 80.12 507 GLU B N 1
ATOM 7542 C CA . GLU B 1 507 ? -23.391 -5.57 -6.016 1 80.12 507 GLU B CA 1
ATOM 7543 C C . GLU B 1 507 ? -24.547 -5.809 -5.051 1 80.12 507 GLU B C 1
ATOM 7545 O O . GLU B 1 507 ? -25.422 -4.953 -4.902 1 80.12 507 GLU B O 1
ATOM 7550 N N . MET B 1 508 ? -24.547 -6.926 -4.434 1 84.12 508 MET B N 1
ATOM 7551 C CA . MET B 1 508 ? -25.594 -7.25 -3.465 1 84.12 508 MET B CA 1
ATOM 7552 C C . MET B 1 508 ? -25.547 -6.293 -2.277 1 84.12 508 MET B C 1
ATOM 7554 O O . MET B 1 508 ? -26.578 -5.82 -1.815 1 84.12 508 MET B O 1
ATOM 7558 N N . LYS B 1 509 ? -24.344 -6.027 -1.887 1 75.44 509 LYS B N 1
ATOM 7559 C CA . LYS B 1 509 ? -24.172 -5.129 -0.749 1 75.44 509 LYS B CA 1
ATOM 7560 C C . LYS B 1 509 ? -24.578 -3.703 -1.101 1 75.44 509 LYS B C 1
ATOM 7562 O O . LYS B 1 509 ? -25.016 -2.945 -0.23 1 75.44 509 LYS B O 1
ATOM 7567 N N . ALA B 1 510 ? -24.453 -3.447 -2.383 1 73.44 510 ALA B N 1
ATOM 7568 C CA . ALA B 1 510 ? -24.75 -2.096 -2.844 1 73.44 510 ALA B CA 1
ATOM 7569 C C . ALA B 1 510 ? -26.266 -1.886 -2.971 1 73.44 510 ALA B C 1
ATOM 7571 O O . ALA B 1 510 ? -26.734 -0.748 -3.027 1 73.44 510 ALA B O 1
ATOM 7572 N N . ILE B 1 511 ? -26.938 -3.012 -2.996 1 77.31 511 ILE B N 1
ATOM 7573 C CA . ILE B 1 511 ? -28.391 -2.922 -3.096 1 77.31 511 ILE B CA 1
ATOM 7574 C C . ILE B 1 511 ? -28.969 -2.516 -1.745 1 77.31 511 ILE B C 1
ATOM 7576 O O . ILE B 1 511 ? -28.734 -3.17 -0.73 1 77.31 511 ILE B O 1
ATOM 7580 N N . GLY B 1 512 ? -29.594 -1.413 -1.789 1 70.5 512 GLY B N 1
ATOM 7581 C CA . GLY B 1 512 ? -30.172 -0.892 -0.561 1 70.5 512 GLY B CA 1
ATOM 7582 C C . GLY B 1 512 ? -31.141 -1.86 0.103 1 70.5 512 GLY B C 1
ATOM 7583 O O . GLY B 1 512 ? -31.844 -2.604 -0.578 1 70.5 512 GLY B O 1
ATOM 7584 N N . ALA B 1 513 ? -31.172 -1.904 1.354 1 66.5 513 ALA B N 1
ATOM 7585 C CA . ALA B 1 513 ? -32 -2.824 2.111 1 66.5 513 ALA B CA 1
ATOM 7586 C C . ALA B 1 513 ? -33.5 -2.576 1.821 1 66.5 513 ALA B C 1
ATOM 7588 O O . ALA B 1 513 ? -34.312 -3.492 1.913 1 66.5 513 ALA B O 1
ATOM 7589 N N . ASN B 1 514 ? -33.719 -1.334 1.381 1 63.53 514 ASN B N 1
ATOM 7590 C CA . ASN B 1 514 ? -35.125 -0.972 1.189 1 63.53 514 ASN B CA 1
ATOM 7591 C C . ASN B 1 514 ? -35.531 -1.089 -0.275 1 63.53 514 ASN B C 1
ATOM 7593 O O . ASN B 1 514 ? -36.625 -0.687 -0.647 1 63.53 514 ASN B O 1
ATOM 7597 N N . GLU B 1 515 ? -34.625 -1.523 -0.964 1 73.56 515 GLU B N 1
ATOM 7598 C CA . GLU B 1 515 ? -35 -1.644 -2.371 1 73.56 515 GLU B CA 1
ATOM 7599 C C . GLU B 1 515 ? -36.031 -2.742 -2.576 1 73.56 515 GLU B C 1
ATOM 7601 O O . GLU B 1 515 ? -35.906 -3.836 -2.023 1 73.56 515 GLU B O 1
ATOM 7606 N N . ASP B 1 516 ? -37.156 -2.316 -3.131 1 75.25 516 ASP B N 1
ATOM 7607 C CA . ASP B 1 516 ? -38.188 -3.277 -3.432 1 75.25 516 ASP B CA 1
ATOM 7608 C C . ASP B 1 516 ? -37.781 -4.25 -4.527 1 75.25 516 ASP B C 1
ATOM 7610 O O . ASP B 1 516 ? -37.531 -3.844 -5.668 1 75.25 516 ASP B O 1
ATOM 7614 N N . LEU B 1 517 ? -37.656 -5.441 -4.168 1 80.38 517 LEU B N 1
ATOM 7615 C CA . LEU B 1 517 ? -37.219 -6.449 -5.121 1 80.38 517 LEU B CA 1
ATOM 7616 C C . LEU B 1 517 ? -38.375 -7.23 -5.688 1 80.38 517 LEU B C 1
ATOM 7618 O O . LEU B 1 517 ? -38.188 -8.25 -6.348 1 80.38 517 LEU B O 1
ATOM 7622 N N . SER B 1 518 ? -39.594 -6.711 -5.426 1 79 518 SER B N 1
ATOM 7623 C CA . SER B 1 518 ? -40.812 -7.414 -5.84 1 79 518 SER B CA 1
ATOM 7624 C C . SER B 1 518 ? -40.906 -7.52 -7.359 1 79 518 SER B C 1
ATOM 7626 O O . SER B 1 518 ? -41.406 -8.508 -7.891 1 79 518 SER B O 1
ATOM 7628 N N . ASN B 1 519 ? -40.281 -6.605 -8 1 78.12 519 ASN B N 1
ATOM 7629 C CA . ASN B 1 519 ? -40.406 -6.574 -9.453 1 78.12 519 ASN B CA 1
ATOM 7630 C C . ASN B 1 519 ? -39.281 -7.332 -10.133 1 78.12 519 ASN B C 1
ATOM 7632 O O . ASN B 1 519 ? -39.25 -7.453 -11.359 1 78.12 519 ASN B O 1
ATOM 7636 N N . VAL B 1 520 ? -38.406 -7.789 -9.281 1 85.06 520 VAL B N 1
ATOM 7637 C CA . VAL B 1 520 ? -37.281 -8.547 -9.852 1 85.06 520 VAL B CA 1
ATOM 7638 C C . VAL B 1 520 ? -37.75 -9.93 -10.266 1 85.06 520 VAL B C 1
ATOM 7640 O O . VAL B 1 520 ? -38.344 -10.656 -9.469 1 85.06 520 VAL B O 1
ATOM 7643 N N . LYS B 1 521 ? -37.719 -10.297 -11.547 1 79.38 521 LYS B N 1
ATOM 7644 C CA . LYS B 1 521 ? -38.156 -11.586 -12.078 1 79.38 521 LYS B CA 1
ATOM 7645 C C . LYS B 1 521 ? -37.094 -12.664 -11.836 1 79.38 521 LYS B C 1
ATOM 7647 O O . LYS B 1 521 ? -35.906 -12.469 -12.117 1 79.38 521 LYS B O 1
ATOM 7652 N N . LEU B 1 522 ? -37.5 -13.641 -11.195 1 82.31 522 LEU B N 1
ATOM 7653 C CA . LEU B 1 522 ? -36.656 -14.805 -10.992 1 82.31 522 LEU B CA 1
ATOM 7654 C C . LEU B 1 522 ? -36.906 -15.859 -12.062 1 82.31 522 LEU B C 1
ATOM 7656 O O . LEU B 1 522 ? -38 -15.961 -12.602 1 82.31 522 LEU B O 1
ATOM 7660 N N . PRO B 1 523 ? -35.969 -16.484 -12.438 1 73.06 523 PRO B N 1
ATOM 7661 C CA . PRO B 1 523 ? -36.188 -17.547 -13.414 1 73.06 523 PRO B CA 1
ATOM 7662 C C . PRO B 1 523 ? -36.938 -18.75 -12.812 1 73.06 523 PRO B C 1
ATOM 7664 O O . PRO B 1 523 ? -36.906 -18.953 -11.602 1 73.06 523 PRO B O 1
#

Nearest PDB structures (foldseek):
  8qsr-assembly1_A  TM=8.661E-01  e=1.613E-23  Escherichia coli
  6bvg-assembly1_B  TM=7.718E-01  e=8.292E-19  Bacillus cereus E33L
  5iws-assembly1_A-2  TM=5.777E-01  e=9.550E-18  Bacillus cereus E33L
  1o2f-assembly1_B  TM=9.690E-01  e=3.018E-04  Escherichia coli
  3bp8-assembly1_C  TM=9.877E-01  e=7.114E-04  unclassified

Radius of gyration: 31.48 Å; Cα contacts (8 Å, |Δi|>4): 2247; chains: 2; bounding box: 81×94×58 Å

Secondary structure (DSSP, 8-state):
--HHHHHHHHHHHTHHHHTTHHHHHHHHHHTSTTTT--HHHHHHHHHHHHTHHHHHHHHHHHHHSSS-BHHHHHHHHHHHHHHHHHHHHH-TT---HHHHHHHHHHHHHHHHHHHTTPPPPGGGGGGSGGGHHHHHHHHHHHHHHHHHHHHHHHHHHHHHHHHHHHHTSTHHHHHHHHHHHHHTGGGTTHHHHHIIIIIIS-EEEEEEEEEEEETTEE-TT--EEEE-HHHHTT--TT-EEEEE-TT-SS-EEEEEEEEEEEEEEESHHHHHHTT-TT--TTTTTHHHIIIIIHHHHHHHHHHHS-GGGHHHHHHHHHHHHHHHHHH---HHHHHHHTTT-HHHHHHHHHHHHHHHHHHHHTT-B---SS-SSHHHHHHTGGGSBSHHHHHHHHHHHHHHHHHHHHHHHHHHT---TT-S-SS-------S---HHHHHHHHHHHTT-TTTEEEEEE-SSEEEEEES-GGG--HHHHHHTT-SEEEEETTTEEEEE-GGGHHHHHHHHHHS-TT---TTPPP-/--HHHHHHHHHHHTHHHHTTHHHHHHHHHHTSTTTT--HHHHHHHHHHHHTHHHHHHHHHHHHHSSS-BHHHHHHHHHHHHHHHHHHHHH-TT---HHHHHHHHHHHHHHHHHHHTTPPPPGGGGGG-GGGHHHHHHHHHHHHHHHHHHHHHHHHHHHHHHHHHHHHTSTHHHHHHHHHHHHHTGGGTTHHHHHIIIIIIS-EEEEEEEEEEEETTEE-TT--EEEE-HHHHTT--TT-EEEEE-TT-SS-EEEEEEEEEEEEEEEHHHHHHHTT-TT--TTTTTHHHIIIIIHHHHHHHHHHHS-GGGHHHHHHHHHHHHHHHHHH---HHHHHHHTTT-HHHHHHHHHHHHHHHHHHHHTT-B---SS-SSHHHHHHTGGGSBSHHHHHHHHHHHHHHHHHHHHHHHHHTT---TT-S-SS-------S---HHHHHHHHHHHTT-TTTEEEEEE-SSEEEEEES-GGG--HHHHHHTT-SEEEEETTTEEEEE-GGGHHHHHHHHHHS-TT---TTPPP-

Solvent-accessible surface area (backbone atoms only — not comparable to full-atom values): 48657 Å² total; per-residue (Å²): 129,55,71,66,57,48,46,35,46,50,24,54,8,50,48,60,34,53,42,45,27,51,46,23,30,50,30,27,51,46,11,30,76,92,65,63,51,34,63,34,41,19,39,17,10,45,38,45,62,75,41,38,29,50,41,35,2,20,24,27,0,12,49,58,22,86,76,33,34,16,60,17,18,54,9,1,44,43,6,28,35,15,20,51,34,14,12,28,60,68,26,73,83,56,74,58,57,57,57,41,6,48,53,16,1,51,46,8,5,53,28,27,65,70,27,39,75,40,81,47,60,72,53,46,23,77,45,25,15,57,41,32,17,31,40,51,10,28,53,54,18,38,55,49,8,50,50,39,29,69,48,39,64,60,52,50,52,52,51,50,52,48,38,50,51,44,70,67,41,49,55,58,37,35,25,51,50,31,22,45,43,50,65,23,48,90,49,26,44,24,57,59,56,44,47,41,50,35,50,54,34,56,65,24,25,35,30,35,36,40,77,27,25,40,93,86,37,76,34,88,85,49,49,49,32,28,40,48,54,76,56,56,72,70,59,53,73,73,40,73,43,75,44,75,30,62,80,26,77,63,34,44,37,35,25,26,30,65,39,75,53,90,48,70,31,32,5,32,43,42,25,32,79,41,39,16,58,54,32,8,60,90,40,31,20,43,32,23,36,25,45,20,17,49,33,19,35,37,51,22,39,43,70,67,17,49,79,89,36,29,72,71,43,38,58,56,42,47,32,30,28,46,18,7,20,43,52,25,51,45,62,70,44,49,62,57,30,36,78,57,22,50,66,60,41,53,49,50,14,49,51,35,3,48,34,21,28,52,34,46,75,72,43,28,22,24,57,46,60,65,31,34,6,45,56,29,50,60,71,36,43,88,77,30,22,56,52,67,58,45,50,50,51,9,53,50,38,14,50,50,29,22,54,51,45,38,45,48,33,65,76,66,64,48,37,34,64,61,45,76,57,90,63,82,72,46,63,60,58,78,65,83,65,58,75,72,53,55,22,51,38,50,35,50,35,41,47,30,58,86,21,45,78,40,82,37,47,48,63,34,26,27,41,31,30,29,75,50,51,84,57,38,38,65,68,44,42,26,36,71,42,33,77,41,76,45,80,45,80,83,33,32,39,32,37,28,45,32,53,49,11,42,53,40,36,53,48,40,68,65,47,56,57,63,56,80,56,81,81,58,75,69,120,130,57,70,66,57,49,48,33,46,51,25,55,8,51,48,60,34,54,42,45,27,53,46,24,31,50,30,26,49,47,12,30,76,93,65,66,49,34,62,33,42,19,39,18,11,45,38,44,62,75,41,39,28,50,40,36,2,19,23,26,0,12,49,56,22,88,77,33,36,16,58,17,18,55,9,1,44,42,6,28,35,14,20,53,35,14,12,27,60,68,26,74,83,56,74,58,57,58,56,39,8,48,53,15,2,53,48,7,5,52,30,28,64,69,27,39,75,41,81,47,59,72,53,46,21,77,44,26,16,56,41,30,17,29,39,52,10,28,54,54,20,38,55,48,7,52,51,39,29,69,48,37,64,59,52,50,52,52,50,51,50,48,40,49,51,42,69,66,41,49,55,59,35,35,24,50,49,31,22,46,42,50,65,24,48,91,49,26,45,23,57,58,55,43,48,41,50,33,51,55,35,57,65,26,24,34,30,35,36,42,76,26,27,40,93,87,36,76,34,89,84,48,48,50,32,27,39,48,53,76,56,54,74,69,58,51,70,73,40,75,44,75,44,73,29,63,82,25,74,67,35,44,38,36,26,27,30,66,38,77,51,91,49,70,32,32,4,32,44,42,25,32,76,41,40,17,61,53,30,8,60,90,40,33,19,43,31,24,36,25,45,21,18,49,34,18,35,38,52,21,38,44,71,67,16,48,80,88,35,30,72,69,40,37,59,56,40,48,31,31,26,46,18,8,22,43,52,26,53,46,62,70,45,48,61,58,31,37,80,59,21,50,66,60,40,51,49,50,14,51,49,35,4,48,32,19,28,51,33,45,75,71,41,28,23,26,57,49,62,66,31,36,6,45,56,29,50,61,71,36,44,87,78,29,23,56,52,68,58,45,51,52,50,9,53,50,37,14,51,50,28,22,53,52,46,38,46,48,34,65,76,65,64,49,37,35,64,61,46,76,57,91,64,81,71,44,61,60,57,78,67,83,64,60,77,70,52,54,22,53,37,50,36,52,37,42,48,32,57,85,21,45,78,40,82,37,48,47,62,34,27,27,41,32,31,29,76,51,51,83,57,38,38,63,68,44,41,27,37,72,41,33,76,41,76,46,78,48,81,83,32,31,40,31,36,29,45,32,53,48,10,40,54,39,34,51,48,40,68,66,48,55,56,63,57,80,56,83,80,58,78,70,120